Protein 4QRN (pdb70)

Sequence (1398 aa):
SMMTQDLKTGGEQQGYLRIATEEAFATREIIIDVYLRMIRRDGTADKGMVSLWGFYAQSPSERATTQILERLLDLGERRIADMDATGIDKKAILALTSPGVQPLHDDLDDEARTLATRANDTLADACQKYPDDRFIGMGTVAPQQDPEWSAREIHRGARELGFKGIQINSHTQGRYLDDEEFFDPIFRALVEVDQPLYIHPATSPDSMIDPMLEEAGLDGAIFGFGVETGMHLLRRLITIGIFDKYPSLQIMVGHMGEALPYWLYRLDYMHQAGVRSQRYEERRMMKKPLKKTIEGYLKSNVLVTNSGVAWEPAIKFCCQQVMGEDRVMYAMDDYPYQYVADEVRAMDAMDMSAQTKKKFFQTNAEKWFKLDLKTGGEQGYLRIATEEAFATREIIDVYLRMIRRDGTADKGMVSLWGFFYYAQSPSERATTQILERLLDLGERRIADMDATGIDKKAILALTSPGVQPLHDDLDDEARTLATRANDTLADACQKYPDRFIGMGTVAPQDPEWSAREIHRGARELGFKGIQINSHTQGRYLDEEFFDPIFRALVEVDQPLYIHPATSPDSMIDPMLEAGLDGAIFGFGVETGMHLLRLITIGIFDKYPSLQIMVGHMGEALPYWLYRLDYMHQAGVRSQRYERMMKPLKKTIEGYLKSNVLVVTNSGVAWEEPAIKFCCQQVMGEDRVMYAMDDYPYQYVADEVRAMDAMDMSAQQTKKKFFQTNAEKWFKLDLKTGGEQGYLRIATEEAFATREIIDVYLRMIRRDGTADKKGMVSLWGFFYYAQSPSERATTQILERLLDLGERRIADMDATGIDKAILALTSPGVQPLHDDLDEARTLATRANDTLADACQKYPDRFIGMGTVAPQDPEWSAREIHRGARELGFKGIQINSHTQGRYLDEEFFDPIFRALVEVDQPLYIHPATSPDSMIDPMLEAGLDGAIFGFGVETGMHLLRLITIGIFDKYPSLQIMVGHMGEALPYWLYRLDYMHQAGVRSQRYERMMKPLKKTIEGYLKSNVLVVTNSGVAWEEPAIKFCCQQVMGEDRVMYAMDDYPYQYVADEVRAMDAMDMSAQQTKKKFFQTNAEKWFKLTQDLKTGGEQGYLRIATEEAFATREIIIDVYLRMIRRDGTADKGMVSLWGFYAQSPSERATQILEERLLDLGERRIADMDATGIDKKAILALTSPGVQPLHDLDEARTLATRANDTLADACQKYPDRFIGMGTVAPQDPEEWSARREIHHRGARELGFKGIQINSHTQGRYLDDEEFFDPIFRALVEVDQPLYIHPATSPDSMIDPMLEEAGLDGAIFGFGVETGMHLLRRLITIGIFDKYPSLQIMVGHMGEALPYWLYRLDYMHQAGVRSQRYEERRMMKPLKKTIEGYLKSNVLVTNSGVAWEPAIKFCCQQVMGEDRVMYAMDDYPYQYVADEVRAMDAMDMSAQTKKKFFQTNAEKWFKL

Nearest PDB structures (foldseek):
  4qrn-assembly1_A  TM=1.002E+00  e=3.697E-69  Novosphingobium aromaticivorans DSM 12444
  4qs5-assembly2_D  TM=1.001E+00  e=8.744E-69  Novosphingobium aromaticivorans DSM 12444
  4ign-assembly2_B  TM=9.260E-01  e=2.461E-18  Homo sapiens
  4ofc-assembly1_A  TM=8.358E-01  e=3.473E-18  Homo sapiens
  7pwy-assembly2_C  TM=8.318E-01  e=2.461E-18  Homo sapiens

Organism: Novosphingobium aromaticivorans (strain ATCC 700278 / DSM 12444 / CCUG 56034 / CIP 105152 / NBRC 16084 / F199) (NCBI:txid279238)

Foldseek 3Di:
DDDLAQAADCPLPAAFEAEAAEAEAPVVLVVLVVCLVVVNDFPQSCVPSVCLVPPPDPLSPVQNVQRHDLDDVVVVLCRRQRHFAYEYAYDPPQLLAPPDVVVSLVVQVVVLVVLLVSCVVVVRHYAYAGEAHLVPLQVRLVVQVCCVPPRVHLYHEHAADRQQHACLDPSNVSNVVSCLVSLHAYEHFHGFHGNVPHPVCVVVVRRDPNHVRLVRRLVRVLLCVQLAVCVVPVSYAYEYEQLNSCCLVCQVVSQVVLVVCQVVVPDPSGHDYPDTPLVCLQRHYAYENAVNLDVVSQVSSCVSRNLLRYAYHHHPPSRSDSVSSVSLSPDPDDSVSSNSHRHDSCCVNSVD/DQAADCPLPAAFEAEAAEAEAPVVLVVLVVCLVVVNDFPQSCVPSVPLVDPPDPLSPVQNVQRHDLDDVVVVLCRVQHHFAYEYAYDPPQLLAPDDPVVSLVVQVVVLVVLLVSCVVVVRHYAYAGEAHLVQQQVRLVVQCCCLPPRRHLYHEHAADRQQHACLPPSNVSNVVSCLVSLHAYEHFHGFHGNVPHPVCVVVVRRDPNHVRLVRRLVRVLLCVQLAVCVVPVSYAYEYEQLNSCCLVCQVVSQVVLVVCQVVVPDPSGHDYPDTPLVCLQRHYAYENAVNLDQVSQVSSCVSRNLLRYAYHHHPPSHSDSVSSVSLSPHPDDSVSSNSHRHDSCCVNSVD/DQAADCPLPAAFEAEAAEAAAPVVLVVLVVCLVVVNDFPQSCVPSVCLVDPPDPLSPVQNVQRHDLDDVVVVLCRVQHHFAYEYAYDPPQLLAPPDVVVSLVVQVVVLVVLLVSCVVVVRHYAYAGEAHLVPLVSRLVVQVCCVPPRRHLYHEHAADRQQHACLDPSNVSNVVSCLVSVHAYEHFHGFHGPVPRPVCVVVVRRDPNHVRLVRRLVRVLLCVQLAVCVVPVSYAYEYEQLNSCCLVCQVVSQVVLVVCQVVVVDPSGHDYPDTPLVCLQRHYAYENAVNLDQVSQVSSCVSRNLLRYAYHHHPPSHSDSVSSVSLSPHPDDSVSSNSHRHDSCCVNSVD/DLDQAADCPLPAAFEAEAAEAEAPVVLVVLVVCLVVVNDFPQSCVPSVCLVPPPDPLSPVQNVQRHDLDDVVVVLCRSQRHFAYEYAYDPPQLLAPPDVVVSLVRQVVVLVVLLVSCVVVVRHYAYAGEAHLVQLVVRLVVQCCCLPPRRHLYHEHAADRQQHACLDPSNVSNVVSCVVSLHAYEHFHGFHGNVPHPVCVVVVRRDPNHVRLVRRLVRVLLCVQLAVCVVPVSYAYEYEQLNSCCLVCQVVSQVVLVVCQVVVPDVSGHDYPDTPLVCLQRHYAYENAVNLDVVSQVSSCVSRPLLRYAYHHHPPSGSDSVSSVSLSPDPDDSVSSNSHRHDSCCVNSVD

CATH classification: 3.20.20.140

B-factor: mean 14.66, std 9.1, range [5.7, 104.79]

Solvent-accessible surface area: 47864 Å² total; per-residue (Å²): 161,174,80,110,84,16,110,50,57,18,143,68,45,12,44,7,1,0,2,6,6,8,2,3,18,100,56,2,1,67,10,1,32,92,5,40,181,87,63,68,15,39,91,0,3,72,17,13,0,12,20,12,21,117,18,130,15,147,54,0,53,61,6,27,88,47,0,60,40,28,14,119,82,2,16,55,17,10,61,66,3,0,2,11,35,4,3,0,6,4,6,5,13,0,0,4,18,1,109,80,74,94,43,0,61,75,16,0,43,124,1,4,53,58,2,13,93,9,17,148,150,29,100,96,39,4,21,2,5,4,5,1,0,0,24,26,8,115,25,0,18,146,11,2,50,49,5,29,160,109,33,51,6,56,1,5,11,0,1,1,15,7,77,26,94,3,6,26,67,153,91,1,30,40,0,1,131,1,0,52,108,32,72,26,6,0,4,0,20,0,2,8,0,6,72,47,0,0,49,4,0,49,92,4,2,0,0,2,21,12,14,0,20,4,10,0,0,0,0,0,1,0,6,0,1,2,69,9,10,6,36,122,18,98,60,4,32,0,0,0,0,2,2,1,2,4,1,1,3,19,5,59,3,0,23,61,19,4,62,10,10,24,191,12,162,50,36,141,48,8,104,110,34,175,97,67,0,69,20,3,1,106,38,4,1,0,1,0,2,0,3,4,10,37,63,30,0,0,85,12,0,17,129,9,3,29,59,62,21,0,0,8,3,11,10,9,5,36,1,50,39,32,92,19,0,59,39,0,32,83,8,128,25,60,76,133,20,22,84,62,1,0,22,45,7,1,52,128,39,2,115,85,124,12,118,51,57,18,147,72,47,14,44,7,1,0,2,7,5,9,2,3,16,102,55,2,1,66,9,0,35,89,6,37,182,89,64,63,15,39,92,0,3,74,17,12,1,12,22,11,17,115,21,130,20,128,52,0,48,45,4,26,87,44,0,59,42,29,18,143,80,2,20,55,18,10,61,67,3,0,2,12,42,3,3,0,7,5,6,5,13,0,0,3,19,3,120,77,61,93,38,0,73,65,16,0,43,125,0,3,53,58,1,14,81,7,18,148,153,57,89,103,44,3,21,2,5,4,4,2,0,0,41,26,9,95,40,0,4,129,6,1,57,28,5,32,150,105,33,53,6,57,1,5,12,0,0,1,14,6,84,25,98,2,6,11,58,158,91,2,40,18,0,1,86,0,0,48,100,35,74,26,7,0,4,0,19,0,3,9,0,6,72,48,0,0,49,4,0,48,105,1,3,0,0,2,20,12,15,0,21,3,8,0,0,0,0,0,1,0,9,0,1,4,64,10,11,6,35,130,25,96,63,4,33,0,0,0,0,3,2,0,3,4,1,1,3,20,4,59,4,0,29,62,18,16,91,13,10,18,181,13,123,49,31,161,89,5,99,108,34,176,95,78,0,67,19,2,2,105,38,3,1,0,1,0,2,0,2,3,12,44,47,30,0,0,73,7,0,17,128,11,4,31,58,58,20,0,0,7,3,11,10,7,6,33,1,48,40,33,95,20,0,92,48,2,33,82,7,113,26,58,72,130,21,24,85,62,1,0,23,46,7,1,53,125,39,2,113,85,135,13,113,50,57,17,140,71,47,14,44,8,0,0,3,6,5,9,2,4,17,100,54,2,1,67,10,1,39,90,6,40,185,86,64,66,15,40,93,0,4,73,17,13,0,13,35,13,16,116,14,128,22,128,56,0,48,46,4,25,89,46,0,59,40,28,16,120,83,2,14,55,18,9,62,65,4,0,2,11,49,3,3,0,6,4,6,5,14,0,0,3,19,1,111,78,73,88,42,0,71,63,16,0,43,126,1,3,52,59,1,8,102,9,10,127,153,27,92,93,33,4,18,1,5,3,5,2,0,0,24,26,7,108,24,0,14,157,10,2,71,54,4,32,88,129,23,44,6,57,1,4,11,0,0,1,16,6,77,27,96,3,6,14,61,162,90,2,33,26,0,1,128,1,0,47,107,35,76,27,6,0,4,0,18,0,2,9,0,5,69,46,0,0,56,4,0,49,102,0,2,0,0,1,21,11,14,0,20,4,10,0,0,0,0,0,1,0,8,0,1,3,62,10,11,4,35,131,22,95,63,4,32,0,0,0,0,3,1,1,3,3,2,1,3,21,5,59,4,0,32,63,18,16,90,12,10,21,182,14,131,48,32,158,92,5,104,107,34,177,97,79,1,66,20,2,2,104,38,3,1,0,1,0,2,0,4,3,11,44,46,29,0,0,72,8,0,17,129,11,4,29,58,57,19,0,0,7,3,12,9,8,6,34,1,50,42,33,96,18,0,92,47,2,34,83,7,113,28,59,75,129,21,24,84,62,2,0,22,46,7,1,52,126,39,2,113,77,140,128,82,15,97,49,56,18,139,69,45,14,46,6,1,1,3,7,6,9,1,4,18,98,56,1,1,67,9,1,34,91,6,40,184,87,64,68,15,39,91,0,4,73,17,13,1,15,18,12,19,118,18,129,15,146,53,0,54,61,5,28,88,47,0,60,40,29,16,120,81,2,16,53,17,8,61,67,3,0,2,11,44,4,2,0,6,5,6,5,14,0,0,2,19,1,112,79,66,92,40,0,63,66,16,0,44,125,2,3,53,59,1,14,91,9,18,148,152,32,92,103,46,4,21,2,6,4,4,2,1,0,24,18,0,95,25,0,17,137,11,1,66,56,5,30,89,131,34,53,6,57,1,5,11,0,0,1,14,7,75,27,94,1,6,24,61,165,83,2,29,27,0,2,147,3,0,50,132,36,71,26,6,0,4,0,19,0,2,9,0,6,71,47,0,0,49,4,0,50,95,4,3,0,0,2,20,12,13,0,19,4,10,0,0,0,0,0,1,0,10,0,1,2,70,9,11,6,36,130,21,97,60,4,34,0,0,0,0,2,2,1,3,3,1,1,4,20,6,60,4,0,22,62,18,5,62,11,12,21,187,15,159,43,36,137,45,11,110,109,34,172,95,70,0,69,20,2,2,102,37,3,0,0,1,0,2,0,4,3,10,34,64,30,0,0,85,13,0,16,126,9,3,29,60,63,20,0,0,8,3,10,10,9,5,34,1,50,40,32,94,20,0,58,38,0,31,82,8,128,25,59,80,132,19,23,84,61,1,0,23,45,7,1,55,129,37,1,114,85

Radius of gyration: 45.96 Å; Cα contacts (8 Å, |Δi|>4): 2840; chains: 4; bounding box: 92×93×137 Å

Secondary structure (DSSP, 8-state):
-------SSSTTSS--EEEEEEE--HHHHHHHHHHHHHT-S-HHHHHHHHHHHH--SHHHHHHHHHHH--SHHHHHHHHHTT--EEEEEEPTTTTTT-S-HHHHHHHHHHHHHHHHHHHHHSTTTEEE-B---TTSHHHHHHHHHHHHHTS----EEE-S-BTTB-TTSGGGHHHHHHHHHHT-PEEE---PPPTTT-HHHHHHT-SSTTTHHHHHHHHHHHHHHHHTHHHH-TT--EEE-HHHHTHHHHHHHHHHHHHHHHHTT--TT----SS-HHHHHHHTEEEE-TT---HHHHHHHHHHH-GGGEE----TTTT--HHHHHHHHT-S--HHHHHIIIIIHHHHHTT-/---SS-TTSS--EEEEEEE--HHHHHHHHHHHHHT-S-HHHHHHHHHHTT--SHHHHHHHHHHH--SHHHHHHHHHTT--EEEEEEPTTTTTT-S-HHHHHHHHHHHHHHHHHHHHHSTTTEEE-B---TTSHHHHHHHHHHHHHTS----EEE-S-BTTB-TTSGGGHHHHHHHHHHT--EEE---PPPTTT-HHHHHTT-SSTTTHHHHHHHHHHHHHHHTTHHHH-TT--EEE-HHHHTHHHHHHHHHHHHHHHHHTT--TT----SS-HHHHHHHTEEEE-TT---HHHHHHHHHHH-GGGEE----TTTT--HHHHHHHHT-SS-HHHHHIIIIIHHHHHTT-/---SS-TTSS--EEEEEEE--HHHHHHHHHHHHHT-S-HHHHHHHHHHTT--SHHHHHHHHHHH--SHHHHHHHHHTT--EEEEEEPTTTTTT-S-HHHHHHHHHHHHHHHHHHHHHSTTTEEE-B---TTSHHHHHHHHHHHHHTS----EEE-S-BTTB-TTSGGGHHHHHHHHHHT--EEE---PPPTTT-HHHHHTT-SSTTTHHHHHHHHHHHHHHHHTHHHH-TT--EEE-HHHHTHHHHHHHHHHHHHHHHHTT--TT----SS-HHHHHHHTEEEE-TT---HHHHHHHHHHH-GGGEE----TTTT--HHHHHHHHT-S--HHHHHIIIIIHHHHHTT-/-----SSSTTSS--EEEEEEE--HHHHHHHHHHHHHT-S-HHHHHHHHHHHH---HHHHHHHHHHH--SHHHHHHHHHTT--EEEEEEPTTTTTT-S-HHHHHHHHHHHHHHHHHHHHHSTTTEEE-B---TTSHHHHHHHHHHHHHTS----EEE-S-BTTB-TTSGGGHHHHHHHHHHT--EEE---PPPTTT-HHHHHHT-SSTTTHHHHHHHHHHHHHHHTTHHHH-TT--EEE-HHHHTHHHHHHHHHHHHHHHHHTT--TT----SS-HHHHHHHHEEEE-TT---HHHHHHHHHHH-GGGEE----TTTT--HHHHHHHHT-S--HHHHHIIIIIHHHHHTT-

InterPro domains:
  IPR006680 Amidohydrolase-related [PF04909] (98-351)
  IPR032465 2-amino-3-carboxymuconate-6-semialdehyde decarboxylase [PTHR21240] (46-350)
  IPR032466 Metal-dependent hydrolase [SSF51556] (27-351)

Structure (mmCIF, N/CA/C/O backbone):
data_4QRN
#
_entry.id   4QRN
#
_cell.length_a   92.723
_cell.length_b   60.747
_cell.length_c   130.517
_cell.angle_alpha   90.00
_cell.angle_beta   103.33
_cell.angle_gamma   90.00
#
_symmetry.space_group_name_H-M   'P 1 21 1'
#
loop_
_entity.id
_entity.type
_entity.pdbx_description
1 polymer '5-Carboxyvanillate Decarboxylase'
2 non-polymer 'MANGANESE (II) ION'
3 non-polymer '4-hydroxy-3-methoxy-5-nitrobenzoic acid'
4 non-polymer GLYCEROL
5 non-polymer 'CHLORIDE ION'
6 non-polymer 'ACETATE ION'
7 water water
#
loop_
_atom_site.group_PDB
_atom_site.id
_atom_site.type_symbol
_atom_site.label_atom_id
_atom_site.label_alt_id
_atom_site.label_comp_id
_atom_site.label_asym_id
_atom_site.label_entity_id
_atom_site.label_seq_id
_atom_site.pdbx_PDB_ins_code
_atom_site.Cartn_x
_atom_site.Cartn_y
_atom_site.Cartn_z
_atom_site.occupancy
_atom_site.B_iso_or_equiv
_atom_site.auth_seq_id
_atom_site.auth_comp_id
_atom_site.auth_asym_id
_atom_site.auth_atom_id
_atom_site.pdbx_PDB_model_num
ATOM 1 N N . SER A 1 22 ? -0.484 14.052 123.892 0.72 21.53 0 SER A N 1
ATOM 2 C CA . SER A 1 22 ? -0.320 12.724 124.453 0.72 22.71 0 SER A CA 1
ATOM 3 C C . SER A 1 22 ? 0.867 12.036 123.805 0.72 23.10 0 SER A C 1
ATOM 4 O O . SER A 1 22 ? 0.906 11.873 122.579 0.72 22.20 0 SER A O 1
ATOM 12 N N . MET A 1 23 ? 1.842 11.659 124.627 1.00 24.01 1 MET A N 1
ATOM 13 C CA A MET A 1 23 ? 2.979 10.872 124.168 0.61 24.72 1 MET A CA 1
ATOM 14 C CA B MET A 1 23 ? 2.961 10.867 124.148 0.39 24.62 1 MET A CA 1
ATOM 15 C C . MET A 1 23 ? 2.465 9.577 123.553 1.00 24.40 1 MET A C 1
ATOM 16 O O . MET A 1 23 ? 1.385 9.074 123.926 1.00 24.96 1 MET A O 1
ATOM 41 N N . THR A 1 24 ? 3.248 9.032 122.634 1.00 22.79 2 THR A N 1
ATOM 42 C CA . THR A 1 24 ? 2.860 7.802 121.975 1.00 21.42 2 THR A CA 1
ATOM 43 C C . THR A 1 24 ? 3.967 6.767 122.023 1.00 18.81 2 THR A C 1
ATOM 44 O O . THR A 1 24 ? 5.167 7.105 122.145 1.00 18.12 2 THR A O 1
ATOM 55 N N . GLN A 1 25 ? 3.552 5.504 121.950 1.00 18.70 3 GLN A N 1
ATOM 56 C CA . GLN A 1 25 ? 4.479 4.401 121.798 1.00 18.48 3 GLN A CA 1
ATOM 57 C C . GLN A 1 25 ? 4.790 4.187 120.324 1.00 18.56 3 GLN A C 1
ATOM 58 O O . GLN A 1 25 ? 5.731 3.469 119.999 1.00 18.14 3 GLN A O 1
ATOM 72 N N . ASP A 1 26 ? 3.998 4.780 119.432 1.00 18.45 4 ASP A N 1
ATOM 73 C CA . ASP A 1 26 ? 4.230 4.594 118.001 1.00 18.60 4 ASP A CA 1
ATOM 74 C C . ASP A 1 26 ? 5.633 5.052 117.602 1.00 15.64 4 ASP A C 1
ATOM 75 O O . ASP A 1 26 ? 6.099 6.127 117.990 1.00 14.59 4 ASP A O 1
ATOM 84 N N . LEU A 1 27 ? 6.304 4.241 116.815 1.00 14.35 5 LEU A N 1
ATOM 85 C CA . LEU A 1 27 ? 7.556 4.647 116.194 1.00 12.28 5 LEU A CA 1
ATOM 86 C C . LEU A 1 27 ? 7.345 4.352 114.729 1.00 12.01 5 LEU A C 1
ATOM 87 O O . LEU A 1 27 ? 7.293 3.181 114.333 1.00 14.35 5 LEU A O 1
ATOM 103 N N . LYS A 1 28 ? 7.195 5.411 113.935 1.00 9.81 6 LYS A N 1
ATOM 104 C CA . LYS A 1 28 ? 6.719 5.245 112.570 1.00 9.55 6 LYS A CA 1
ATOM 105 C C . LYS A 1 28 ? 7.827 5.518 111.586 1.00 8.54 6 LYS A C 1
ATOM 106 O O . LYS A 1 28 ? 8.579 6.486 111.737 1.00 8.67 6 LYS A O 1
ATOM 125 N N . THR A 1 29 ? 7.915 4.697 110.558 1.00 9.02 7 THR A N 1
ATOM 126 C CA . THR A 1 29 ? 8.673 5.067 109.369 1.00 8.80 7 THR A CA 1
ATOM 127 C C . THR A 1 29 ? 7.987 6.200 108.620 1.00 9.52 7 THR A C 1
ATOM 128 O O . THR A 1 29 ? 6.811 6.481 108.842 1.00 11.26 7 THR A O 1
ATOM 139 N N . GLY A 1 30 ? 8.743 6.861 107.750 1.00 9.62 8 GLY A N 1
ATOM 140 C CA . GLY A 1 30 ? 8.177 7.832 106.832 1.00 10.74 8 GLY A CA 1
ATOM 141 C C . GLY A 1 30 ? 8.537 9.274 107.104 1.00 10.51 8 GLY A C 1
ATOM 142 O O . GLY A 1 30 ? 8.186 10.137 106.300 1.00 12.03 8 GLY A O 1
ATOM 146 N N . GLY A 1 31 ? 9.198 9.580 108.216 1.00 9.53 9 GLY A N 1
ATOM 147 C CA . GLY A 1 31 ? 9.730 10.914 108.414 1.00 10.25 9 GLY A CA 1
ATOM 148 C C . GLY A 1 31 ? 8.776 11.953 108.970 1.00 10.37 9 GLY A C 1
ATOM 149 O O . GLY A 1 31 ? 9.116 13.139 108.971 1.00 10.79 9 GLY A O 1
ATOM 153 N N . GLU A 1 32 ? 7.621 11.548 109.492 1.00 10.94 10 GLU A N 1
ATOM 154 C CA . GLU A 1 32 ? 6.657 12.541 109.979 1.00 12.83 10 GLU A CA 1
ATOM 155 C C . GLU A 1 32 ? 7.102 13.322 111.218 1.00 13.30 10 GLU A C 1
ATOM 156 O O . GLU A 1 32 ? 6.557 14.380 111.496 1.00 15.54 10 GLU A O 1
ATOM 168 N N . GLN A 1 33 ? 8.094 12.838 111.946 1.00 12.54 11 GLN A N 1
ATOM 169 C CA A GLN A 1 33 ? 8.626 13.625 113.062 0.52 12.67 11 GLN A CA 1
ATOM 170 C CA B GLN A 1 33 ? 8.696 13.591 113.057 0.48 11.68 11 GLN A CA 1
ATOM 171 C C . GLN A 1 33 ? 9.454 14.811 112.553 1.00 10.21 11 GLN A C 1
ATOM 172 O O . GLN A 1 33 ? 9.819 15.676 113.340 1.00 10.92 11 GLN A O 1
ATOM 197 N N . GLY A 1 34 ? 9.764 14.842 111.254 1.00 10.06 12 GLY A N 1
ATOM 198 C CA . GLY A 1 34 ? 10.585 15.904 110.685 1.00 10.31 12 GLY A CA 1
ATOM 199 C C . GLY A 1 34 ? 11.947 15.437 110.212 1.00 9.62 12 GLY A C 1
ATOM 200 O O . GLY A 1 34 ? 12.742 16.259 109.743 1.00 10.65 12 GLY A O 1
ATOM 204 N N . TYR A 1 35 ? 12.218 14.137 110.319 1.00 8.73 13 TYR A N 1
ATOM 205 C CA . TYR A 1 35 ? 13.474 13.555 109.899 1.00 8.25 13 TYR A CA 1
ATOM 206 C C . TYR A 1 35 ? 13.208 12.088 109.618 1.00 7.63 13 TYR A C 1
ATOM 207 O O . TYR A 1 35 ? 12.343 11.493 110.242 1.00 8.64 13 TYR A O 1
ATOM 225 N N . LEU A 1 36 ? 13.983 11.517 108.704 1.00 7.81 14 LEU A N 1
ATOM 226 C CA . LEU A 1 36 ? 14.102 10.069 108.622 1.00 8.06 14 LEU A CA 1
ATOM 227 C C . LEU A 1 36 ? 15.032 9.595 109.721 1.00 7.41 14 LEU A C 1
ATOM 228 O O . LEU A 1 36 ? 15.929 10.339 110.139 1.00 8.01 14 LEU A O 1
ATOM 244 N N . ARG A 1 37 ? 14.832 8.371 110.192 1.00 6.56 15 ARG A N 1
ATOM 245 C CA . ARG A 1 37 ? 15.770 7.754 111.121 1.00 6.70 15 ARG A CA 1
ATOM 246 C C . ARG A 1 37 ? 16.676 6.824 110.316 1.00 6.76 15 ARG A C 1
ATOM 247 O O . ARG A 1 37 ? 16.214 5.784 109.829 1.00 7.10 15 ARG A O 1
ATOM 268 N N . ILE A 1 38 ? 17.942 7.214 110.171 1.00 6.52 16 ILE A N 1
ATOM 269 C CA . ILE A 1 38 ? 18.938 6.430 109.445 1.00 7.10 16 ILE A CA 1
ATOM 270 C C . ILE A 1 38 ? 19.910 5.855 110.474 1.00 6.69 16 ILE A C 1
ATOM 271 O O . ILE A 1 38 ? 20.632 6.613 111.141 1.00 7.41 16 ILE A O 1
ATOM 287 N N . ALA A 1 39 ? 19.898 4.534 110.634 1.00 6.52 17 ALA A N 1
ATOM 288 C CA . ALA A 1 39 ? 20.730 3.864 111.620 1.00 6.79 17 ALA A CA 1
ATOM 289 C C . ALA A 1 39 ? 22.042 3.446 110.952 1.00 6.73 17 ALA A C 1
ATOM 290 O O . ALA A 1 39 ? 22.028 2.689 109.993 1.00 7.19 17 ALA A O 1
ATOM 297 N N . THR A 1 40 ? 23.166 3.951 111.467 1.00 7.19 18 THR A N 1
ATOM 298 C CA . THR A 1 40 ? 24.432 3.857 110.752 1.00 7.71 18 THR A CA 1
ATOM 299 C C . THR A 1 40 ? 25.439 2.807 111.249 1.00 7.74 18 THR A C 1
ATOM 300 O O . THR A 1 40 ? 26.573 2.822 110.762 1.00 9.46 18 THR A O 1
ATOM 311 N N . GLU A 1 41 ? 25.047 1.875 112.133 1.00 7.62 19 GLU A N 1
ATOM 312 C CA . GLU A 1 41 ? 25.976 0.824 112.549 1.00 7.67 19 GLU A CA 1
ATOM 313 C C . GLU A 1 41 ? 25.225 -0.485 112.818 1.00 8.00 19 GLU A C 1
ATOM 314 O O . GLU A 1 41 ? 25.138 -0.955 113.947 1.00 9.29 19 GLU A O 1
ATOM 326 N N . GLU A 1 42 ? 24.704 -1.092 111.762 1.00 7.05 20 GLU A N 1
ATOM 327 C CA . GLU A 1 42 ? 23.740 -2.194 111.880 1.00 7.06 20 GLU A CA 1
ATOM 328 C C . GLU A 1 42 ? 24.381 -3.456 111.321 1.00 6.94 20 GLU A C 1
ATOM 329 O O . GLU A 1 42 ? 25.057 -3.419 110.303 1.00 8.76 20 GLU A O 1
ATOM 341 N N . ALA A 1 43 ? 24.204 -4.573 112.023 1.00 6.91 21 ALA A N 1
ATOM 342 C CA . ALA A 1 43 ? 24.999 -5.764 111.764 1.00 6.62 21 ALA A CA 1
ATOM 343 C C . ALA A 1 43 ? 24.188 -6.909 111.148 1.00 7.23 21 ALA A C 1
ATOM 344 O O . ALA A 1 43 ? 22.991 -7.086 111.452 1.00 7.46 21 ALA A O 1
ATOM 351 N N . PHE A 1 44 ? 24.873 -7.730 110.344 1.00 6.80 22 PHE A N 1
ATOM 352 C CA . PHE A 1 44 ? 24.314 -9.007 109.894 1.00 7.36 22 PHE A CA 1
ATOM 353 C C . PHE A 1 44 ? 25.425 -10.045 109.903 1.00 7.47 22 PHE A C 1
ATOM 354 O O . PHE A 1 44 ? 26.611 -9.711 110.014 1.00 7.44 22 PHE A O 1
ATOM 371 N N . ALA A 1 45 ? 25.039 -11.323 109.812 1.00 7.85 23 ALA A N 1
ATOM 372 C CA . ALA A 1 45 ? 25.981 -12.436 109.763 1.00 7.76 23 ALA A CA 1
ATOM 373 C C . ALA A 1 45 ? 25.632 -13.330 108.595 1.00 8.28 23 ALA A C 1
ATOM 374 O O . ALA A 1 45 ? 24.499 -13.294 108.105 1.00 9.01 23 ALA A O 1
ATOM 381 N N . THR A 1 46 ? 26.593 -14.158 108.178 1.00 8.90 24 THR A N 1
ATOM 382 C CA . THR A 1 46 ? 26.273 -15.270 107.294 1.00 9.48 24 THR A CA 1
ATOM 383 C C . THR A 1 46 ? 26.543 -16.558 108.065 1.00 10.10 24 THR A C 1
ATOM 384 O O . THR A 1 46 ? 27.504 -16.683 108.826 1.00 9.73 24 THR A O 1
ATOM 395 N N . ARG A 1 47 ? 25.690 -17.539 107.826 1.00 10.91 25 ARG A N 1
ATOM 396 C CA . ARG A 1 47 ? 25.807 -18.809 108.525 1.00 11.62 25 ARG A CA 1
ATOM 397 C C . ARG A 1 47 ? 27.152 -19.466 108.251 1.00 10.73 25 ARG A C 1
ATOM 398 O O . ARG A 1 47 ? 27.759 -20.050 109.159 1.00 11.27 25 ARG A O 1
ATOM 419 N N . GLU A 1 48 ? 27.624 -19.384 107.009 1.00 11.06 26 GLU A N 1
ATOM 420 C CA . GLU A 1 48 ? 28.875 -20.063 106.698 1.00 11.77 26 GLU A CA 1
ATOM 421 C C . GLU A 1 48 ? 30.068 -19.428 107.413 1.00 10.60 26 GLU A C 1
ATOM 422 O O . GLU A 1 48 ? 30.996 -20.152 107.790 1.00 10.95 26 GLU A O 1
ATOM 434 N N . ILE A 1 49 ? 30.044 -18.113 107.663 1.00 9.39 27 ILE A N 1
ATOM 435 C CA . ILE A 1 49 ? 31.146 -17.502 108.397 1.00 9.34 27 ILE A CA 1
ATOM 436 C C . ILE A 1 49 ? 31.051 -17.862 109.884 1.00 9.30 27 ILE A C 1
ATOM 437 O O . ILE A 1 49 ? 32.057 -18.175 110.497 1.00 9.83 27 ILE A O 1
ATOM 453 N N . ILE A 1 50 ? 29.853 -17.839 110.469 1.00 9.27 28 ILE A N 1
ATOM 454 C CA A ILE A 1 50 ? 29.721 -18.288 111.858 0.65 9.95 28 ILE A CA 1
ATOM 455 C CA B ILE A 1 50 ? 29.712 -18.301 111.852 0.35 10.01 28 ILE A CA 1
ATOM 456 C C . ILE A 1 50 ? 30.200 -19.746 111.993 1.00 10.18 28 ILE A C 1
ATOM 457 O O . ILE A 1 50 ? 30.850 -20.096 112.975 1.00 10.67 28 ILE A O 1
ATOM 487 N N . ASP A 1 51 ? 29.896 -20.585 111.000 1.00 10.54 29 ASP A N 1
ATOM 488 C CA . ASP A 1 51 ? 30.374 -21.966 111.044 1.00 11.08 29 ASP A CA 1
ATOM 489 C C . ASP A 1 51 ? 31.904 -22.037 111.019 1.00 10.51 29 ASP A C 1
ATOM 490 O O . ASP A 1 51 ? 32.486 -22.914 111.654 1.00 11.26 29 ASP A O 1
ATOM 499 N N . VAL A 1 52 ? 32.571 -21.122 110.305 1.00 10.41 30 VAL A N 1
ATOM 500 C CA . VAL A 1 52 ? 34.036 -21.082 110.364 1.00 10.40 30 VAL A CA 1
ATOM 501 C C . VAL A 1 52 ? 34.501 -20.712 111.772 1.00 9.77 30 VAL A C 1
ATOM 502 O O . VAL A 1 52 ? 35.455 -21.325 112.283 1.00 10.30 30 VAL A O 1
ATOM 515 N N . TYR A 1 53 ? 33.841 -19.756 112.426 1.00 9.65 31 TYR A N 1
ATOM 516 C CA . TYR A 1 53 ? 34.232 -19.452 113.796 1.00 9.61 31 TYR A CA 1
ATOM 517 C C . TYR A 1 53 ? 34.112 -20.685 114.678 1.00 9.88 31 TYR A C 1
ATOM 518 O O . TYR A 1 53 ? 34.989 -20.974 115.495 1.00 10.07 31 TYR A O 1
ATOM 536 N N . LEU A 1 54 ? 33.016 -21.427 114.538 1.00 10.10 32 LEU A N 1
ATOM 537 C CA . LEU A 1 54 ? 32.845 -22.636 115.343 1.00 11.17 32 LEU A CA 1
ATOM 538 C C . LEU A 1 54 ? 33.940 -23.666 115.043 1.00 10.75 32 LEU A C 1
ATOM 539 O O . LEU A 1 54 ? 34.447 -24.326 115.949 1.00 11.37 32 LEU A O 1
ATOM 555 N N . ARG A 1 55 ? 34.307 -23.796 113.777 1.00 10.93 33 ARG A N 1
ATOM 556 C CA . ARG A 1 55 ? 35.388 -24.700 113.394 1.00 11.77 33 ARG A CA 1
ATOM 557 C C . ARG A 1 55 ? 36.700 -24.294 114.061 1.00 11.67 33 ARG A C 1
ATOM 558 O O . ARG A 1 55 ? 37.443 -25.154 114.556 1.00 12.05 33 ARG A O 1
ATOM 579 N N . MET A 1 56 ? 36.996 -22.994 114.070 1.00 10.96 34 MET A N 1
ATOM 580 C CA . MET A 1 56 ? 38.231 -22.491 114.663 1.00 11.19 34 MET A CA 1
ATOM 581 C C . MET A 1 56 ? 38.230 -22.674 116.170 1.00 11.30 34 MET A C 1
ATOM 582 O O . MET A 1 56 ? 39.274 -22.964 116.776 1.00 11.77 34 MET A O 1
ATOM 596 N N . ILE A 1 57 ? 37.065 -22.529 116.792 1.00 10.98 35 ILE A N 1
ATOM 597 C CA . ILE A 1 57 ? 36.964 -22.785 118.221 1.00 12.27 35 ILE A CA 1
ATOM 598 C C . ILE A 1 57 ? 37.226 -24.274 118.500 1.00 13.52 35 ILE A C 1
ATOM 599 O O . ILE A 1 57 ? 38.001 -24.628 119.402 1.00 14.25 35 ILE A O 1
ATOM 615 N N . ARG A 1 58 ? 36.614 -25.146 117.699 1.00 15.53 36 ARG A N 1
ATOM 616 C CA A ARG A 1 58 ? 36.763 -26.589 117.890 0.68 16.52 36 ARG A CA 1
ATOM 617 C CA B ARG A 1 58 ? 36.754 -26.586 117.868 0.32 19.98 36 ARG A CA 1
ATOM 618 C C . ARG A 1 58 ? 38.201 -27.038 117.674 1.00 17.39 36 ARG A C 1
ATOM 619 O O . ARG A 1 58 ? 38.690 -27.928 118.385 1.00 18.80 36 ARG A O 1
ATOM 659 N N . ASP A 1 59 ? 38.885 -26.445 116.695 1.00 16.05 37 ASP A N 1
ATOM 660 C CA . ASP A 1 59 ? 40.228 -26.926 116.360 1.00 16.74 37 ASP A CA 1
ATOM 661 C C . ASP A 1 59 ? 41.351 -26.163 117.063 1.00 16.80 37 ASP A C 1
ATOM 662 O O . ASP A 1 59 ? 42.518 -26.486 116.876 1.00 18.18 37 ASP A O 1
ATOM 671 N N . GLY A 1 60 ? 40.998 -25.208 117.914 1.00 16.02 38 GLY A N 1
ATOM 672 C CA . GLY A 1 60 ? 41.991 -24.501 118.704 1.00 15.99 38 GLY A CA 1
ATOM 673 C C . GLY A 1 60 ? 42.715 -23.367 118.003 1.00 15.35 38 GLY A C 1
ATOM 674 O O . GLY A 1 60 ? 43.639 -22.804 118.573 1.00 17.46 38 GLY A O 1
ATOM 678 N N . THR A 1 61 ? 42.296 -22.992 116.800 1.00 13.82 39 THR A N 1
ATOM 679 C CA . THR A 1 61 ? 42.961 -21.906 116.095 1.00 13.66 39 THR A CA 1
ATOM 680 C C . THR A 1 61 ? 42.276 -20.555 116.329 1.00 12.97 39 THR A C 1
ATOM 681 O O . THR A 1 61 ? 42.830 -19.513 115.974 1.00 14.40 39 THR A O 1
ATOM 692 N N . ALA A 1 62 ? 41.091 -20.561 116.932 1.00 11.26 40 ALA A N 1
ATOM 693 C CA . ALA A 1 62 ? 40.433 -19.315 117.362 1.00 10.42 40 ALA A CA 1
ATOM 694 C C . ALA A 1 62 ? 41.242 -18.628 118.443 1.00 10.52 40 ALA A C 1
ATOM 695 O O . ALA A 1 62 ? 41.760 -19.299 119.358 1.00 11.43 40 ALA A O 1
ATOM 702 N N . ASP A 1 63 ? 41.342 -17.299 118.364 1.00 10.03 41 ASP A N 1
ATOM 703 C CA . ASP A 1 63 ? 41.969 -16.549 119.432 1.00 9.55 41 ASP A CA 1
ATOM 704 C C . ASP A 1 63 ? 41.024 -16.455 120.620 1.00 8.87 41 ASP A C 1
ATOM 705 O O . ASP A 1 63 ? 39.872 -16.886 120.560 1.00 8.56 41 ASP A O 1
ATOM 714 N N . LYS A 1 64 ? 41.515 -15.939 121.742 1.00 8.62 42 LYS A N 1
ATOM 715 C CA . LYS A 1 64 ? 40.686 -15.916 122.940 1.00 8.85 42 LYS A CA 1
ATOM 716 C C . LYS A 1 64 ? 39.440 -15.062 122.757 1.00 8.11 42 LYS A C 1
ATOM 717 O O . LYS A 1 64 ? 38.371 -15.370 123.299 1.00 8.46 42 LYS A O 1
ATOM 736 N N . GLY A 1 65 ? 39.566 -13.977 122.005 1.00 8.12 43 GLY A N 1
ATOM 737 C CA . GLY A 1 65 ? 38.423 -13.122 121.765 1.00 8.40 43 GLY A CA 1
ATOM 738 C C . GLY A 1 65 ? 37.332 -13.838 120.983 1.00 7.86 43 GLY A C 1
ATOM 739 O O . GLY A 1 65 ? 36.148 -13.642 121.266 1.00 8.15 43 GLY A O 1
ATOM 743 N N . MET A 1 66 ? 37.702 -14.615 119.970 1.00 8.07 44 MET A N 1
ATOM 744 C CA . MET A 1 66 ? 36.706 -15.336 119.194 1.00 7.97 44 MET A CA 1
ATOM 745 C C . MET A 1 66 ? 36.032 -16.382 120.082 1.00 7.96 44 MET A C 1
ATOM 746 O O . MET A 1 66 ? 34.809 -16.568 120.005 1.00 8.25 44 MET A O 1
ATOM 760 N N . VAL A 1 67 ? 36.818 -17.110 120.882 1.00 7.96 45 VAL A N 1
ATOM 761 C CA . VAL A 1 67 ? 36.216 -18.063 121.800 1.00 8.56 45 VAL A CA 1
ATOM 762 C C . VAL A 1 67 ? 35.202 -17.355 122.692 1.00 8.57 45 VAL A C 1
ATOM 763 O O . VAL A 1 67 ? 34.095 -17.850 122.905 1.00 9.49 45 VAL A O 1
ATOM 776 N N . SER A 1 68 ? 35.592 -16.212 123.241 1.00 8.03 46 SER A N 1
ATOM 777 C CA . SER A 1 68 ? 34.702 -15.497 124.157 1.00 8.45 46 SER A CA 1
ATOM 778 C C . SER A 1 68 ? 33.452 -14.974 123.455 1.00 8.64 46 SER A C 1
ATOM 779 O O . SER A 1 68 ? 32.338 -15.199 123.906 1.00 10.07 46 SER A O 1
ATOM 787 N N . LEU A 1 69 ? 33.636 -14.262 122.355 1.00 7.88 47 LEU A N 1
ATOM 788 C CA . LEU A 1 69 ? 32.536 -13.562 121.705 1.00 7.86 47 LEU A CA 1
ATOM 789 C C . LEU A 1 69 ? 31.627 -14.521 120.936 1.00 7.95 47 LEU A C 1
ATOM 790 O O . LEU A 1 69 ? 30.401 -14.508 121.118 1.00 8.72 47 LEU A O 1
ATOM 806 N N . TRP A 1 70 ? 32.231 -15.341 120.074 1.00 8.49 48 TRP A N 1
ATOM 807 C CA . TRP A 1 70 ? 31.453 -16.204 119.198 1.00 8.65 48 TRP A CA 1
ATOM 808 C C . TRP A 1 70 ? 31.135 -17.549 119.844 1.00 8.86 48 TRP A C 1
ATOM 809 O O . TRP A 1 70 ? 30.125 -18.143 119.515 1.00 9.46 48 TRP A O 1
ATOM 830 N N . GLY A 1 71 ? 31.940 -18.009 120.801 1.00 9.64 49 GLY A N 1
ATOM 831 C CA . GLY A 1 71 ? 31.491 -19.116 121.634 1.00 11.30 49 GLY A CA 1
ATOM 832 C C . GLY A 1 71 ? 30.180 -18.730 122.317 1.00 11.86 49 GLY A C 1
ATOM 833 O O . GLY A 1 71 ? 29.231 -19.518 122.430 1.00 14.67 49 GLY A O 1
ATOM 837 N N . PHE A 1 72 ? 30.093 -17.481 122.761 1.00 10.89 50 PHE A N 1
ATOM 838 C CA . PHE A 1 72 ? 28.860 -16.987 123.389 1.00 11.62 50 PHE A CA 1
ATOM 839 C C . PHE A 1 72 ? 27.709 -16.875 122.386 1.00 10.84 50 PHE A C 1
ATOM 840 O O . PHE A 1 72 ? 26.677 -17.531 122.547 1.00 11.75 50 PHE A O 1
ATOM 857 N N . TYR A 1 73 ? 27.851 -16.074 121.337 1.00 9.94 51 TYR A N 1
ATOM 858 C CA . TYR A 1 73 ? 26.681 -15.860 120.489 1.00 10.56 51 TYR A CA 1
ATOM 859 C C . TYR A 1 73 ? 26.261 -17.104 119.736 1.00 10.62 51 TYR A C 1
ATOM 860 O O . TYR A 1 73 ? 25.064 -17.305 119.514 1.00 11.87 51 TYR A O 1
ATOM 878 N N . ALA A 1 74 ? 27.204 -17.940 119.337 1.00 11.09 52 ALA A N 1
ATOM 879 C CA . ALA A 1 74 ? 26.831 -19.088 118.532 1.00 12.53 52 ALA A CA 1
ATOM 880 C C . ALA A 1 74 ? 26.322 -20.262 119.365 1.00 14.33 52 ALA A C 1
ATOM 881 O O . ALA A 1 74 ? 25.662 -21.137 118.815 1.00 16.28 52 ALA A O 1
ATOM 888 N N . GLN A 1 75 ? 26.594 -20.284 120.674 1.00 14.34 53 GLN A N 1
ATOM 889 C CA . GLN A 1 75 ? 26.240 -21.444 121.513 1.00 16.84 53 GLN A CA 1
ATOM 890 C C . GLN A 1 75 ? 25.487 -21.140 122.818 1.00 13.70 53 GLN A C 1
ATOM 891 O O . GLN A 1 75 ? 24.951 -22.048 123.436 1.00 14.70 53 GLN A O 1
ATOM 905 N N . SER A 1 76 ? 25.449 -19.892 123.275 1.00 11.34 54 SER A N 1
ATOM 906 C CA . SER A 1 76 ? 24.755 -19.612 124.524 1.00 10.55 54 SER A CA 1
ATOM 907 C C . SER A 1 76 ? 23.269 -19.896 124.387 1.00 10.84 54 SER A C 1
ATOM 908 O O . SER A 1 76 ? 22.666 -19.512 123.387 1.00 11.50 54 SER A O 1
ATOM 916 N N . PRO A 1 77 ? 22.658 -20.493 125.425 1.00 11.06 55 PRO A N 1
ATOM 917 C CA . PRO A 1 77 ? 21.196 -20.681 125.433 1.00 11.99 55 PRO A CA 1
ATOM 918 C C . PRO A 1 77 ? 20.449 -19.451 125.942 1.00 11.69 55 PRO A C 1
ATOM 919 O O . PRO A 1 77 ? 19.225 -19.498 126.070 1.00 13.31 55 PRO A O 1
ATOM 930 N N . SER A 1 78 ? 21.170 -18.381 126.268 1.00 10.05 56 SER A N 1
ATOM 931 C CA . SER A 1 78 ? 20.516 -17.190 126.770 1.00 9.85 56 SER A CA 1
ATOM 932 C C . SER A 1 78 ? 19.523 -16.629 125.775 1.00 8.57 56 SER A C 1
ATOM 933 O O . SER A 1 78 ? 19.709 -16.675 124.545 1.00 8.90 56 SER A O 1
ATOM 941 N N . GLU A 1 79 ? 18.488 -16.028 126.317 1.00 9.00 57 GLU A N 1
ATOM 942 C CA . GLU A 1 79 ? 17.513 -15.353 125.486 1.00 9.45 57 GLU A CA 1
ATOM 943 C C . GLU A 1 79 ? 18.178 -14.292 124.602 1.00 8.58 57 GLU A C 1
ATOM 944 O O . GLU A 1 79 ? 17.880 -14.178 123.407 1.00 9.60 57 GLU A O 1
ATOM 956 N N . ARG A 1 80 ? 19.050 -13.481 125.198 1.00 7.75 58 ARG A N 1
ATOM 957 C CA . ARG A 1 80 ? 19.675 -12.423 124.437 1.00 8.45 58 ARG A CA 1
ATOM 958 C C . ARG A 1 80 ? 20.511 -12.982 123.277 1.00 7.99 58 ARG A C 1
ATOM 959 O O . ARG A 1 80 ? 20.396 -12.499 122.138 1.00 8.76 58 ARG A O 1
ATOM 980 N N . ALA A 1 81 ? 21.350 -13.985 123.533 1.00 7.72 59 ALA A N 1
ATOM 981 C CA . ALA A 1 81 ? 22.218 -14.486 122.461 1.00 7.76 59 ALA A CA 1
ATOM 982 C C . ALA A 1 81 ? 21.409 -15.145 121.361 1.00 7.95 59 ALA A C 1
ATOM 983 O O . ALA A 1 81 ? 21.688 -14.974 120.170 1.00 7.95 59 ALA A O 1
ATOM 990 N N . THR A 1 82 ? 20.434 -15.960 121.733 1.00 8.10 60 THR A N 1
ATOM 991 C CA A THR A 1 82 ? 19.719 -16.702 120.714 0.68 8.71 60 THR A CA 1
ATOM 992 C CA B THR A 1 82 ? 19.649 -16.704 120.766 0.32 9.02 60 THR A CA 1
ATOM 993 C C . THR A 1 82 ? 18.925 -15.770 119.813 1.00 8.54 60 THR A C 1
ATOM 994 O O . THR A 1 82 ? 18.857 -15.997 118.605 1.00 9.56 60 THR A O 1
ATOM 1014 N N . GLN A 1 83 ? 18.319 -14.731 120.373 1.00 9.10 61 GLN A N 1
ATOM 1015 C CA . GLN A 1 83 ? 17.597 -13.771 119.545 1.00 9.97 61 GLN A CA 1
ATOM 1016 C C . GLN A 1 83 ? 18.532 -12.961 118.655 1.00 8.57 61 GLN A C 1
ATOM 1017 O O . GLN A 1 83 ? 18.195 -12.656 117.509 1.00 9.46 61 GLN A O 1
ATOM 1031 N N . ILE A 1 84 ? 19.697 -12.588 119.172 1.00 8.27 62 ILE A N 1
ATOM 1032 C CA . ILE A 1 84 ? 20.676 -11.900 118.354 1.00 8.48 62 ILE A CA 1
ATOM 1033 C C . ILE A 1 84 ? 21.092 -12.745 117.162 1.00 7.92 62 ILE A C 1
ATOM 1034 O O . ILE A 1 84 ? 21.182 -12.238 116.029 1.00 8.37 62 ILE A O 1
ATOM 1050 N N . LEU A 1 85 ? 21.384 -14.024 117.383 1.00 8.37 63 LEU A N 1
ATOM 1051 C CA . LEU A 1 85 ? 21.874 -14.837 116.280 1.00 9.11 63 LEU A CA 1
ATOM 1052 C C . LEU A 1 85 ? 20.798 -14.937 115.199 1.00 9.06 63 LEU A C 1
ATOM 1053 O O . LEU A 1 85 ? 21.103 -14.832 114.004 1.00 9.61 63 LEU A O 1
ATOM 1069 N N . GLU A 1 86 ? 19.548 -15.148 115.604 1.00 8.96 64 GLU A N 1
ATOM 1070 C CA . GLU A 1 86 ? 18.469 -15.196 114.634 1.00 9.34 64 GLU A CA 1
ATOM 1071 C C . GLU A 1 86 ? 18.363 -13.907 113.822 1.00 8.77 64 GLU A C 1
ATOM 1072 O O . GLU A 1 86 ? 18.233 -13.909 112.591 1.00 9.71 64 GLU A O 1
ATOM 1084 N N . ARG A 1 87 ? 18.402 -12.780 114.512 1.00 7.68 65 ARG A N 1
ATOM 1085 C CA . ARG A 1 87 ? 18.272 -11.497 113.825 1.00 8.16 65 ARG A CA 1
ATOM 1086 C C . ARG A 1 87 ? 19.476 -11.223 112.922 1.00 7.71 65 ARG A C 1
ATOM 1087 O O . ARG A 1 87 ? 19.293 -10.689 111.815 1.00 7.71 65 ARG A O 1
ATOM 1108 N N . LEU A 1 88 ? 20.682 -11.539 113.378 1.00 7.43 66 LEU A N 1
ATOM 1109 C CA . LEU A 1 88 ? 21.858 -11.311 112.535 1.00 7.54 66 LEU A CA 1
ATOM 1110 C C . LEU A 1 88 ? 21.725 -11.977 111.188 1.00 7.80 66 LEU A C 1
ATOM 1111 O O . LEU A 1 88 ? 22.140 -11.432 110.161 1.00 8.12 66 LEU A O 1
ATOM 1127 N N . LEU A 1 89 ? 21.168 -13.192 111.191 1.00 8.17 67 LEU A N 1
ATOM 1128 C CA . LEU A 1 89 ? 21.168 -14.017 109.983 1.00 9.22 67 LEU A CA 1
ATOM 1129 C C . LEU A 1 89 ? 20.108 -13.595 108.969 1.00 10.02 67 LEU A C 1
ATOM 1130 O O . LEU A 1 89 ? 20.163 -14.021 107.808 1.00 12.30 67 LEU A O 1
ATOM 1146 N N . ASP A 1 90 ? 19.154 -12.762 109.381 1.00 10.00 68 ASP A N 1
ATOM 1147 C CA . ASP A 1 90 ? 18.073 -12.359 1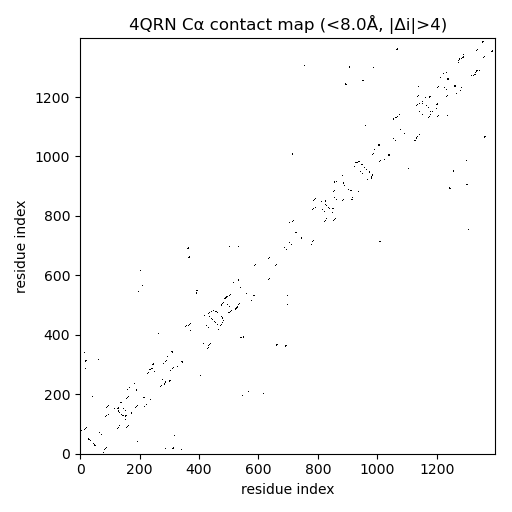08.478 1.00 10.45 68 ASP A CA 1
ATOM 1148 C C . ASP A 1 90 ? 18.446 -11.065 107.759 1.00 10.14 68 ASP A C 1
ATOM 1149 O O . ASP A 1 90 ? 18.855 -10.097 108.397 1.00 10.79 68 ASP A O 1
ATOM 1158 N N . LEU A 1 91 ? 18.301 -11.086 106.436 1.00 10.64 69 LEU A N 1
ATOM 1159 C CA . LEU A 1 91 ? 18.473 -9.906 105.580 1.00 11.57 69 LEU A CA 1
ATOM 1160 C C . LEU A 1 91 ? 17.219 -9.663 104.755 1.00 11.80 69 LEU A C 1
ATOM 1161 O O . LEU A 1 91 ? 17.282 -9.297 103.593 1.00 12.75 69 LEU A O 1
ATOM 1177 N N . GLY A 1 92 ? 16.068 -9.867 105.374 1.00 12.71 70 GLY A N 1
ATOM 1178 C CA . GLY A 1 92 ? 14.812 -9.841 104.657 1.00 13.53 70 GLY A CA 1
ATOM 1179 C C . GLY A 1 92 ? 13.661 -9.329 105.489 1.00 12.92 70 GLY A C 1
ATOM 1180 O O . GLY A 1 92 ? 13.796 -8.357 106.225 1.00 12.56 70 GLY A O 1
ATOM 1184 N N . GLU A 1 93 ? 12.521 -9.994 105.364 1.00 14.54 71 GLU A N 1
ATOM 1185 C CA . GLU A 1 93 ? 11.284 -9.460 105.903 1.00 16.80 71 GLU A CA 1
ATOM 1186 C C . GLU A 1 93 ? 11.276 -9.334 107.415 1.00 14.30 71 GLU A C 1
ATOM 1187 O O . GLU A 1 93 ? 10.628 -8.424 107.921 1.00 13.38 71 GLU A O 1
ATOM 1199 N N . ARG A 1 94 ? 11.966 -10.215 108.141 1.00 13.77 72 ARG A N 1
ATOM 1200 C CA . ARG A 1 94 ? 12.011 -10.084 109.606 1.00 12.73 72 ARG A CA 1
ATOM 1201 C C . ARG A 1 94 ? 12.795 -8.841 109.995 1.00 10.80 72 ARG A C 1
ATOM 1202 O O . ARG A 1 94 ? 12.354 -8.081 110.863 1.00 10.43 72 ARG A O 1
ATOM 1223 N N . ARG A 1 95 ? 13.952 -8.623 109.365 1.00 9.97 73 ARG A N 1
ATOM 1224 C CA . ARG A 1 95 ? 14.733 -7.428 109.660 1.00 8.89 73 ARG A CA 1
ATOM 1225 C C . ARG A 1 95 ? 13.915 -6.176 109.324 1.00 8.65 73 ARG A C 1
ATOM 1226 O O . ARG A 1 95 ? 13.896 -5.217 110.091 1.00 8.38 73 ARG A O 1
ATOM 1247 N N . ILE A 1 96 ? 13.258 -6.176 108.173 1.00 8.68 74 ILE A N 1
ATOM 1248 C CA . ILE A 1 96 ? 12.440 -5.035 107.782 1.00 9.05 74 ILE A CA 1
ATOM 1249 C C . ILE A 1 96 ? 11.334 -4.787 108.807 1.00 8.44 74 ILE A C 1
ATOM 1250 O O . ILE A 1 96 ? 11.079 -3.645 109.165 1.00 8.43 74 ILE A O 1
ATOM 1266 N N . ALA A 1 97 ? 10.668 -5.846 109.260 1.00 8.31 75 ALA A N 1
ATOM 1267 C CA . ALA A 1 97 ? 9.618 -5.684 110.268 1.00 8.78 75 ALA A CA 1
ATOM 1268 C C . ALA A 1 97 ? 10.202 -5.101 111.569 1.00 7.96 75 ALA A C 1
ATOM 1269 O O . ALA A 1 97 ? 9.554 -4.277 112.221 1.00 8.01 75 ALA A O 1
ATOM 1276 N N . ASP A 1 98 ? 11.392 -5.551 111.951 1.00 8.13 76 ASP A N 1
ATOM 1277 C CA . ASP A 1 98 ? 12.006 -5.024 113.158 1.00 8.00 76 ASP A CA 1
ATOM 1278 C C . ASP A 1 98 ? 12.327 -3.531 113.003 1.00 7.76 76 ASP A C 1
ATOM 1279 O O . ASP A 1 98 ? 12.194 -2.758 113.963 1.00 8.28 76 ASP A O 1
ATOM 1288 N N . MET A 1 99 ? 12.789 -3.134 111.826 1.00 7.66 77 MET A N 1
ATOM 1289 C CA . MET A 1 99 ? 13.009 -1.728 111.544 1.00 7.78 77 MET A CA 1
ATOM 1290 C C . MET A 1 99 ? 11.694 -0.961 111.579 1.00 7.56 77 MET A C 1
ATOM 1291 O O . MET A 1 99 ? 11.595 0.108 112.200 1.00 8.08 77 MET A O 1
ATOM 1305 N N . ASP A 1 100 ? 10.666 -1.494 110.913 1.00 7.69 78 ASP A N 1
ATOM 1306 C CA . ASP A 1 100 ? 9.379 -0.829 110.874 1.00 8.07 78 ASP A CA 1
ATOM 1307 C C . ASP A 1 100 ? 8.860 -0.612 112.305 1.00 8.51 78 ASP A C 1
ATOM 1308 O O . ASP A 1 100 ? 8.275 0.430 112.620 1.00 8.74 78 ASP A O 1
ATOM 1317 N N . ALA A 1 101 ? 9.040 -1.599 113.175 1.00 8.59 79 ALA A N 1
ATOM 1318 C CA . ALA A 1 101 ? 8.524 -1.529 114.542 1.00 9.17 79 ALA A CA 1
ATOM 1319 C C . ALA A 1 101 ? 9.230 -0.491 115.402 1.00 9.29 79 ALA A C 1
ATOM 1320 O O . ALA A 1 101 ? 8.732 -0.141 116.474 1.00 10.63 79 ALA A O 1
ATOM 1327 N N . THR A 1 102 ? 10.405 -0.037 114.968 1.00 8.11 80 THR A N 1
ATOM 1328 C CA . THR A 1 102 ? 11.127 0.990 115.712 1.00 8.20 80 THR A CA 1
ATOM 1329 C C . THR A 1 102 ? 11.322 2.275 114.902 1.00 7.94 80 THR A C 1
ATOM 1330 O O . THR A 1 102 ? 12.117 3.137 115.259 1.00 8.32 80 THR A O 1
ATOM 1341 N N . GLY A 1 103 ? 10.565 2.408 113.815 1.00 7.97 81 GLY A N 1
ATOM 1342 C CA . GLY A 1 103 ? 10.614 3.631 113.043 1.00 8.52 81 GLY A CA 1
ATOM 1343 C C . GLY A 1 103 ? 11.924 3.891 112.314 1.00 7.55 81 GLY A C 1
ATOM 1344 O O . GLY A 1 103 ? 12.219 5.046 112.000 1.00 7.90 81 GLY A O 1
ATOM 1348 N N . ILE A 1 104 ? 12.702 2.838 112.060 1.00 7.31 82 ILE A N 1
ATOM 1349 C CA . ILE A 1 104 ? 13.974 2.993 111.385 1.00 7.30 82 ILE A CA 1
ATOM 1350 C C . ILE A 1 104 ? 13.761 2.943 109.875 1.00 7.44 82 ILE A C 1
ATOM 1351 O O . ILE A 1 104 ? 13.344 1.927 109.314 1.00 8.11 82 ILE A O 1
ATOM 1367 N N . ASP A 1 105 ? 14.012 4.071 109.217 1.00 7.38 83 ASP A N 1
ATOM 1368 C CA . ASP A 1 105 ? 13.793 4.188 107.772 1.00 7.54 83 ASP A CA 1
ATOM 1369 C C . ASP A 1 105 ? 14.864 3.493 106.953 1.00 7.52 83 ASP A C 1
ATOM 1370 O O . ASP A 1 105 ? 14.546 2.851 105.951 1.00 8.51 83 ASP A O 1
ATOM 1379 N N . LYS A 1 106 ? 16.129 3.647 107.337 1.00 7.30 84 LYS A N 1
ATOM 1380 C CA A LYS A 1 106 ? 17.228 3.059 106.593 0.38 7.74 84 LYS A CA 1
ATOM 1381 C CA B LYS A 1 106 ? 17.224 3.039 106.596 0.62 7.64 84 LYS A CA 1
ATOM 1382 C C . LYS A 1 106 ? 18.244 2.524 107.575 1.00 7.74 84 LYS A C 1
ATOM 1383 O O . LYS A 1 106 ? 18.435 3.109 108.653 1.00 7.75 84 LYS A O 1
ATOM 1419 N N . ALA A 1 107 ? 18.902 1.435 107.181 1.00 7.44 85 ALA A N 1
ATOM 1420 C CA . ALA A 1 107 ? 19.966 0.822 107.963 1.00 7.69 85 ALA A CA 1
ATOM 1421 C C . ALA A 1 107 ? 21.200 0.692 107.089 1.00 7.49 85 ALA A C 1
ATOM 1422 O O . ALA A 1 107 ? 21.106 0.197 105.955 1.00 8.70 85 ALA A O 1
ATOM 1429 N N . ILE A 1 108 ? 22.344 1.089 107.629 1.00 7.25 86 ILE A N 1
ATOM 1430 C CA . ILE A 1 108 ? 23.632 0.886 106.983 1.00 7.32 86 ILE A CA 1
ATOM 1431 C C . ILE A 1 108 ? 24.235 -0.367 107.583 1.00 7.28 86 ILE A C 1
ATOM 1432 O O . ILE A 1 108 ? 24.515 -0.429 108.782 1.00 7.78 86 ILE A O 1
ATOM 1448 N N . LEU A 1 109 ? 24.365 -1.383 106.729 1.00 7.39 87 LEU A N 1
ATOM 1449 C CA . LEU A 1 109 ? 24.624 -2.759 107.142 1.00 7.53 87 LEU A CA 1
ATOM 1450 C C . LEU A 1 109 ? 26.060 -3.165 106.881 1.00 6.74 87 LEU A C 1
ATOM 1451 O O . LEU A 1 109 ? 26.630 -2.860 105.823 1.00 7.75 87 LEU A O 1
ATOM 1467 N N . ALA A 1 110 ? 26.618 -3.907 107.828 1.00 6.80 88 ALA A N 1
ATOM 1468 C CA . ALA A 1 110 ? 27.971 -4.466 107.674 1.00 6.80 88 ALA A CA 1
ATOM 1469 C C . ALA A 1 110 ? 28.067 -5.826 108.340 1.00 6.75 88 ALA A C 1
ATOM 1470 O O . ALA A 1 110 ? 27.472 -6.085 109.392 1.00 7.28 88 ALA A O 1
ATOM 1477 N N . LEU A 1 111 ? 28.891 -6.674 107.758 1.00 7.34 89 LEU A N 1
ATOM 1478 C CA . LEU A 1 111 ? 29.145 -8.003 108.293 1.00 7.20 89 LEU A CA 1
ATOM 1479 C C . LEU A 1 111 ? 29.702 -7.879 109.707 1.00 6.89 89 LEU A C 1
ATOM 1480 O O . LEU A 1 111 ? 30.643 -7.128 109.967 1.00 7.33 89 LEU A O 1
ATOM 1496 N N . THR A 1 112 ? 29.139 -8.650 110.627 1.00 6.61 90 THR A N 1
ATOM 1497 C CA . THR A 1 112 ? 29.431 -8.471 112.027 1.00 7.65 90 THR A CA 1
ATOM 1498 C C . THR A 1 112 ? 30.861 -8.856 112.380 1.00 6.98 90 THR A C 1
ATOM 1499 O O . THR A 1 112 ? 31.476 -9.769 111.800 1.00 6.78 90 THR A O 1
ATOM 1510 N N . SER A 1 113 ? 31.393 -8.141 113.365 1.00 6.98 91 SER A N 1
ATOM 1511 C CA . SER A 1 113 ? 32.764 -8.340 113.802 1.00 7.21 91 SER A CA 1
ATOM 1512 C C . SER A 1 113 ? 32.980 -9.764 114.312 1.00 6.98 91 SER A C 1
ATOM 1513 O O . SER A 1 113 ? 32.149 -10.289 115.047 1.00 7.34 91 SER A O 1
ATOM 1521 N N . PRO A 1 114 ? 34.130 -10.386 113.989 1.00 7.16 92 PRO A N 1
ATOM 1522 C CA . PRO A 1 114 ? 35.325 -9.824 113.346 1.00 7.64 92 PRO A CA 1
ATOM 1523 C C . PRO A 1 114 ? 35.395 -10.041 111.836 1.00 7.42 92 PRO A C 1
ATOM 1524 O O . PRO A 1 114 ? 36.474 -9.915 111.243 1.00 7.77 92 PRO A O 1
ATOM 1535 N N . GLY A 1 115 ? 34.272 -10.370 111.203 1.00 7.23 93 GLY A N 1
ATOM 1536 C CA . GLY A 1 115 ? 34.298 -10.608 109.770 1.00 7.88 93 GLY A CA 1
ATOM 1537 C C . GLY A 1 115 ? 35.212 -11.772 109.425 1.00 7.51 93 GLY A C 1
ATOM 1538 O O . GLY A 1 115 ? 35.275 -12.773 110.156 1.00 8.30 93 GLY A O 1
ATOM 1542 N N . VAL A 1 116 ? 35.943 -11.657 108.318 1.00 7.73 94 VAL A N 1
ATOM 1543 C CA . VAL A 1 116 ? 36.886 -12.714 107.936 1.00 8.46 94 VAL A CA 1
ATOM 1544 C C . VAL A 1 116 ? 38.309 -12.407 108.370 1.00 8.37 94 VAL A C 1
ATOM 1545 O O . VAL A 1 116 ? 39.241 -13.140 108.036 1.00 8.72 94 VAL A O 1
ATOM 1558 N N . GLN A 1 117 ? 38.481 -11.329 109.126 1.00 7.98 95 GLN A N 1
ATOM 1559 C CA . GLN A 1 117 ? 39.807 -10.895 109.531 1.00 8.31 95 GLN A CA 1
ATOM 1560 C C . GLN A 1 117 ? 40.630 -11.939 110.301 1.00 8.10 95 GLN A C 1
ATOM 1561 O O . GLN A 1 117 ? 41.837 -12.011 110.111 1.00 8.79 95 GLN A O 1
ATOM 1575 N N . PRO A 1 118 ? 39.988 -12.781 111.142 1.00 8.59 96 PRO A N 1
ATOM 1576 C CA . PRO A 1 118 ? 40.808 -13.744 111.900 1.00 8.98 96 PRO A CA 1
ATOM 1577 C C . PRO A 1 118 ? 41.261 -14.969 111.097 1.00 9.31 96 PRO A C 1
ATOM 1578 O O . PRO A 1 118 ? 42.034 -15.773 111.632 1.00 10.12 96 PRO A O 1
ATOM 1589 N N . LEU A 1 119 ? 40.739 -15.145 109.885 1.00 9.78 97 LEU A N 1
ATOM 1590 C CA . LEU A 1 119 ? 40.935 -16.404 109.160 1.00 10.95 97 LEU A CA 1
ATOM 1591 C C . LEU A 1 119 ? 42.362 -16.536 108.664 1.00 12.09 97 LEU A C 1
ATOM 1592 O O . LEU A 1 119 ? 42.934 -15.610 108.059 1.00 12.68 97 LEU A O 1
ATOM 1608 N N . HIS A 1 120 ? 42.942 -17.702 108.919 1.00 13.45 98 HIS A N 1
ATOM 1609 C CA . HIS A 1 120 ? 44.321 -17.965 108.549 1.00 15.66 98 HIS A CA 1
ATOM 1610 C C . HIS A 1 120 ? 44.529 -18.324 107.075 1.00 17.59 98 HIS A C 1
ATOM 1611 O O . HIS A 1 120 ? 45.602 -18.077 106.514 1.00 19.46 98 HIS A O 1
ATOM 1625 N N A ASP A 1 121 ? 43.516 -18.915 106.450 0.64 16.49 99 ASP A N 1
ATOM 1626 N N B ASP A 1 121 ? 43.512 -18.917 106.456 0.36 18.82 99 ASP A N 1
ATOM 1627 C CA A ASP A 1 121 ? 43.609 -19.303 105.043 0.64 18.21 99 ASP A CA 1
ATOM 1628 C CA B ASP A 1 121 ? 43.571 -19.295 105.045 0.36 21.16 99 ASP A CA 1
ATOM 1629 C C A ASP A 1 121 ? 43.143 -18.134 104.177 0.64 16.42 99 ASP A C 1
ATOM 1630 C C B ASP A 1 121 ? 43.140 -18.097 104.202 0.36 18.57 99 ASP A C 1
ATOM 1631 O O A ASP A 1 121 ? 41.959 -17.782 104.178 0.64 15.67 99 ASP A O 1
ATOM 1632 O O B ASP A 1 121 ? 41.975 -17.690 104.243 0.36 18.23 99 ASP A O 1
ATOM 1649 N N . LEU A 1 122 ? 44.069 -17.518 103.445 1.00 16.58 100 LEU A N 1
ATOM 1650 C CA . LEU A 1 122 ? 43.766 -16.299 102.690 1.00 16.83 100 LEU A CA 1
ATOM 1651 C C . LEU A 1 122 ? 42.740 -16.551 101.603 1.00 15.58 100 LEU A C 1
ATOM 1652 O O . LEU A 1 122 ? 41.893 -15.704 101.358 1.00 14.56 100 LEU A O 1
ATOM 1668 N N . ASP A 1 123 ? 42.811 -17.697 100.942 1.00 16.24 101 ASP A N 1
ATOM 1669 C CA A ASP A 1 123 ? 41.818 -18.032 99.926 0.52 17.51 101 ASP A CA 1
ATOM 1670 C CA B ASP A 1 123 ? 41.817 -18.000 99.923 0.48 16.70 101 ASP A CA 1
ATOM 1671 C C . ASP A 1 123 ? 40.429 -18.092 100.540 1.00 15.10 101 ASP A C 1
ATOM 1672 O O . ASP A 1 123 ? 39.455 -17.590 99.968 1.00 14.84 101 ASP A O 1
ATOM 1688 N N . GLU A 1 124 ? 40.336 -18.736 101.699 1.00 14.02 102 GLU A N 1
ATOM 1689 C CA . GLU A 1 124 ? 39.053 -18.858 102.378 1.00 13.44 102 GLU A CA 1
ATOM 1690 C C . GLU A 1 124 ? 38.544 -17.477 102.776 1.00 12.15 102 GLU A C 1
ATOM 1691 O O . GLU A 1 124 ? 37.358 -17.175 102.596 1.00 12.44 102 GLU A O 1
ATOM 1703 N N . ALA A 1 125 ? 39.430 -16.630 103.305 1.00 11.72 103 ALA A N 1
ATOM 1704 C CA . ALA A 1 125 ? 39.014 -15.293 103.709 1.00 11.36 103 ALA A CA 1
ATOM 1705 C C . ALA A 1 125 ? 38.488 -14.491 102.519 1.00 10.73 103 ALA A C 1
ATOM 1706 O O . ALA A 1 125 ? 37.411 -13.878 102.603 1.00 10.78 103 ALA A O 1
ATOM 1713 N N . ARG A 1 126 ? 39.229 -14.487 101.412 1.00 11.44 104 ARG A N 1
ATOM 1714 C CA . ARG A 1 126 ? 38.784 -13.764 100.231 1.00 11.00 104 ARG A CA 1
ATOM 1715 C C . ARG A 1 126 ? 37.468 -14.328 99.701 1.00 10.76 104 ARG A C 1
ATOM 1716 O O . ARG A 1 126 ? 36.567 -13.574 99.306 1.00 10.97 104 ARG A O 1
ATOM 1737 N N . THR A 1 127 ? 37.342 -15.649 99.674 1.00 11.51 105 THR A N 1
ATOM 1738 C CA . THR A 1 127 ? 36.151 -16.267 99.135 1.00 11.89 105 THR A CA 1
ATOM 1739 C C . THR A 1 127 ? 34.921 -15.947 99.972 1.00 10.54 105 THR A C 1
ATOM 1740 O O . THR A 1 127 ? 33.865 -15.595 99.449 1.00 11.43 105 THR A O 1
ATOM 1751 N N . LEU A 1 128 ? 35.056 -16.057 101.291 1.00 10.29 106 LEU A N 1
ATOM 1752 C CA . LEU A 1 128 ? 33.911 -15.815 102.154 1.00 10.54 106 LEU A CA 1
ATOM 1753 C C . LEU A 1 128 ? 33.552 -14.336 102.208 1.00 9.95 106 LEU A C 1
ATOM 1754 O O . LEU A 1 128 ? 32.385 -14.003 102.323 1.00 10.15 106 LEU A O 1
ATOM 1770 N N . ALA A 1 129 ? 34.543 -13.457 102.149 1.00 9.08 107 ALA A N 1
ATOM 1771 C CA . ALA A 1 129 ? 34.237 -12.019 102.102 1.00 9.40 107 ALA A CA 1
ATOM 1772 C C . ALA A 1 129 ? 33.514 -11.687 100.797 1.00 8.83 107 ALA A C 1
ATOM 1773 O O . ALA A 1 129 ? 32.571 -10.898 100.796 1.00 8.84 107 ALA A O 1
ATOM 1780 N N . THR A 1 130 ? 33.975 -12.256 99.682 1.00 9.44 108 THR A N 1
ATOM 1781 C CA . THR A 1 130 ? 33.314 -12.028 98.395 1.00 9.55 108 THR A CA 1
ATOM 1782 C C . THR A 1 130 ? 31.852 -12.450 98.474 1.00 9.60 108 THR A C 1
ATOM 1783 O O . THR A 1 130 ? 30.966 -11.716 98.047 1.00 9.78 108 THR A O 1
ATOM 1794 N N . ARG A 1 131 ? 31.609 -13.633 99.045 1.00 9.96 109 ARG A N 1
ATOM 1795 C CA . ARG A 1 131 ? 30.255 -14.141 99.176 1.00 10.25 109 ARG A CA 1
ATOM 1796 C C . ARG A 1 131 ? 29.404 -13.266 100.100 1.00 9.80 109 ARG A C 1
ATOM 1797 O O . ARG A 1 131 ? 28.240 -12.990 99.792 1.00 9.95 109 ARG A O 1
ATOM 1818 N N . ALA A 1 132 ? 29.975 -12.807 101.210 1.00 8.90 110 ALA A N 1
ATOM 1819 C CA . ALA A 1 132 ? 29.222 -11.957 102.125 1.00 8.94 110 ALA A CA 1
ATOM 1820 C C . ALA A 1 132 ? 28.891 -10.628 101.449 1.00 8.48 110 ALA A C 1
ATOM 1821 O O . ALA A 1 132 ? 27.803 -10.092 101.639 1.00 9.14 110 ALA A O 1
ATOM 1828 N N . ASN A 1 133 ? 29.838 -10.079 100.686 1.00 8.42 111 ASN A N 1
ATOM 1829 C CA . ASN A 1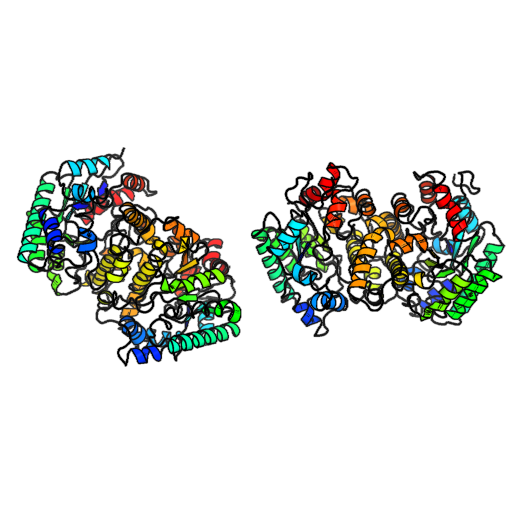 133 ? 29.592 -8.835 99.985 1.00 8.75 111 ASN A CA 1
ATOM 1830 C C . ASN A 1 133 ? 28.506 -9.017 98.927 1.00 8.61 111 ASN A C 1
ATOM 1831 O O . ASN A 1 133 ? 27.616 -8.172 98.779 1.00 8.55 111 ASN A O 1
ATOM 1842 N N . ASP A 1 134 ? 28.552 -10.116 98.169 1.00 9.05 112 ASP A N 1
ATOM 1843 C CA . ASP A 1 134 ? 27.524 -10.350 97.182 1.00 9.86 112 ASP A CA 1
ATOM 1844 C C . ASP A 1 134 ? 26.149 -10.564 97.843 1.00 9.67 112 ASP A C 1
ATOM 1845 O O . ASP A 1 134 ? 25.134 -10.097 97.321 1.00 10.27 112 ASP A O 1
ATOM 1854 N N . THR A 1 135 ? 26.111 -11.278 98.965 1.00 9.94 113 THR A N 1
ATOM 1855 C CA . THR A 1 135 ? 24.868 -11.489 99.690 1.00 9.83 113 THR A CA 1
ATOM 1856 C C . THR A 1 135 ? 24.274 -10.156 100.155 1.00 9.69 113 THR A C 1
ATOM 1857 O O . THR A 1 135 ? 23.075 -9.903 99.999 1.00 10.07 113 THR A O 1
ATOM 1868 N N . LEU A 1 136 ? 25.122 -9.297 100.706 1.00 9.11 114 LEU A N 1
ATOM 1869 C CA . LEU A 1 136 ? 24.672 -7.968 101.132 1.00 9.17 114 LEU A CA 1
ATOM 1870 C C . LEU A 1 136 ? 24.172 -7.157 99.939 1.00 9.17 114 LEU A C 1
ATOM 1871 O O . LEU A 1 136 ? 23.124 -6.499 100.016 1.00 9.28 114 LEU A O 1
ATOM 1887 N N . ALA A 1 137 ? 24.916 -7.174 98.836 1.00 9.01 115 ALA A N 1
ATOM 1888 C CA . ALA A 1 137 ? 24.516 -6.408 97.660 1.00 9.86 115 ALA A CA 1
ATOM 1889 C C . ALA A 1 137 ? 23.154 -6.889 97.153 1.00 10.06 115 ALA A C 1
ATOM 1890 O O . ALA A 1 137 ? 22.317 -6.067 96.734 1.00 10.37 115 ALA A O 1
ATOM 1897 N N . ASP A 1 138 ? 22.926 -8.201 97.161 1.00 10.20 116 ASP A N 1
ATOM 1898 C CA . ASP A 1 138 ? 21.628 -8.734 96.743 1.00 10.87 116 ASP A CA 1
ATOM 1899 C C . ASP A 1 138 ? 20.504 -8.189 97.622 1.00 10.17 116 ASP A C 1
ATOM 1900 O O . ASP A 1 138 ? 19.439 -7.824 97.125 1.00 11.52 116 ASP A O 1
ATOM 1909 N N . ALA A 1 139 ? 20.716 -8.143 98.932 1.00 10.44 117 ALA A N 1
ATOM 1910 C CA . ALA A 1 139 ? 19.699 -7.654 99.844 1.00 10.50 117 ALA A CA 1
ATOM 1911 C C . ALA A 1 139 ? 19.445 -6.167 99.632 1.00 10.03 117 ALA A C 1
ATOM 1912 O O . ALA A 1 139 ? 18.288 -5.726 99.658 1.00 10.52 117 ALA A O 1
ATOM 1919 N N . CYS A 1 140 ? 20.506 -5.389 99.407 1.00 10.36 118 CYS A N 1
ATOM 1920 C CA . CYS A 1 140 ? 20.334 -3.961 99.157 1.00 11.41 118 CYS A CA 1
ATOM 1921 C C . CYS A 1 140 ? 19.592 -3.724 97.844 1.00 13.29 118 CYS A C 1
ATOM 1922 O O . CYS A 1 140 ? 18.807 -2.786 97.727 1.00 13.69 118 CYS A O 1
ATOM 1930 N N . GLN A 1 141 ? 19.817 -4.578 96.852 1.00 14.45 119 GLN A N 1
ATOM 1931 C CA . GLN A 1 141 ? 19.094 -4.451 95.581 1.00 19.42 119 GLN A CA 1
ATOM 1932 C C . GLN A 1 141 ? 17.609 -4.764 95.767 1.00 16.41 119 GLN A C 1
ATOM 1933 O O . GLN A 1 141 ? 16.752 -4.174 95.111 1.00 16.71 119 GLN A O 1
ATOM 1947 N N . LYS A 1 142 ? 17.308 -5.706 96.658 1.00 14.79 120 LYS A N 1
ATOM 1948 C CA . LYS A 1 142 ? 15.928 -6.100 96.916 1.00 15.12 120 LYS A CA 1
ATOM 1949 C C . LYS A 1 142 ? 15.155 -5.052 97.743 1.00 13.95 120 LYS A C 1
ATOM 1950 O O . LYS A 1 142 ? 13.951 -4.874 97.536 1.00 15.40 120 LYS A O 1
ATOM 1969 N N . TYR A 1 143 ? 15.849 -4.370 98.659 1.00 12.47 121 TYR A N 1
ATOM 1970 C CA . TYR A 1 143 ? 15.223 -3.377 99.531 1.00 12.09 121 TYR A CA 1
ATOM 1971 C C . TYR A 1 143 ? 15.994 -2.072 99.431 1.00 11.36 121 TYR A C 1
ATOM 1972 O O . TYR A 1 143 ? 16.592 -1.603 100.407 1.00 10.81 121 TYR A O 1
ATOM 1990 N N . PRO A 1 144 ? 15.981 -1.448 98.251 1.00 12.48 122 PRO A N 1
ATOM 1991 C CA . PRO A 1 144 ? 16.908 -0.339 98.007 1.00 13.64 122 PRO A CA 1
ATOM 1992 C C . PRO A 1 144 ? 16.605 0.933 98.808 1.00 13.53 122 PRO A C 1
ATOM 1993 O O . PRO A 1 144 ? 17.490 1.769 98.973 1.00 15.15 122 PRO A O 1
ATOM 2004 N N . ASP A 1 145 ? 15.372 1.102 99.280 1.00 12.25 123 ASP A N 1
ATOM 2005 C CA A ASP A 1 145 ? 14.994 2.246 100.101 0.33 11.67 123 ASP A CA 1
ATOM 2006 C CA B ASP A 1 145 ? 15.050 2.273 100.095 0.67 13.40 123 ASP A CA 1
ATOM 2007 C C . ASP A 1 145 ? 15.244 2.030 101.584 1.00 11.21 123 ASP A C 1
ATOM 2008 O O . ASP A 1 145 ? 15.056 2.961 102.372 1.00 11.59 123 ASP A O 1
ATOM 2024 N N . ARG A 1 146 ? 15.623 0.801 101.957 1.00 9.73 124 ARG A N 1
ATOM 2025 C CA . ARG A 1 146 ? 15.766 0.439 103.375 1.00 9.10 124 ARG A CA 1
ATOM 2026 C C . ARG A 1 146 ? 17.174 0.036 103.782 1.00 8.53 124 ARG A C 1
ATOM 2027 O O . ARG A 1 146 ? 17.555 0.251 104.929 1.00 8.84 124 ARG A O 1
ATOM 2048 N N . PHE A 1 147 ? 17.918 -0.621 102.881 1.00 8.80 125 PHE A N 1
ATOM 2049 C CA . PHE A 1 147 ? 19.207 -1.227 103.216 1.00 9.36 125 PHE A CA 1
ATOM 2050 C C . PHE A 1 147 ? 20.301 -0.558 102.393 1.00 9.76 125 PHE A C 1
ATOM 2051 O O . PHE A 1 147 ? 20.158 -0.432 101.167 1.00 11.43 125 PHE A O 1
ATOM 2068 N N . ILE A 1 148 ? 21.381 -0.171 103.069 1.00 8.45 126 ILE A N 1
ATOM 2069 C CA . ILE A 1 148 ? 22.552 0.427 102.456 1.00 8.59 126 ILE A CA 1
ATOM 2070 C C . ILE A 1 148 ? 23.738 -0.406 102.900 1.00 8.01 126 ILE A C 1
ATOM 2071 O O . ILE A 1 148 ? 23.803 -0.790 104.067 1.00 9.64 126 ILE A O 1
ATOM 2087 N N . GLY A 1 149 ? 24.677 -0.690 102.008 1.00 8.06 127 GLY A N 1
ATOM 2088 C CA . GLY A 1 149 ? 25.762 -1.576 102.367 1.00 8.34 127 GLY A CA 1
ATOM 2089 C C . GLY A 1 149 ? 27.117 -0.925 102.564 1.00 8.09 127 GLY A C 1
ATOM 2090 O O . GLY A 1 149 ? 27.509 0.004 101.831 1.00 8.26 127 GLY A O 1
ATOM 2094 N N . MET A 1 150 ? 27.865 -1.485 103.523 1.00 8.03 128 MET A N 1
ATOM 2095 C CA . MET A 1 150 ? 29.300 -1.262 103.697 1.00 8.32 128 MET A CA 1
ATOM 2096 C C . MET A 1 150 ? 29.975 -2.602 103.404 1.00 8.20 128 MET A C 1
ATOM 2097 O O . MET A 1 150 ? 29.540 -3.640 103.894 1.00 9.89 128 MET A O 1
ATOM 2111 N N . GLY A 1 151 ? 31.043 -2.581 102.621 1.00 7.86 129 GLY A N 1
ATOM 2112 C CA . GLY A 1 151 ? 31.738 -3.815 102.314 1.00 8.47 129 GLY A CA 1
ATOM 2113 C C . GLY A 1 151 ? 32.593 -4.324 103.455 1.00 7.97 129 GLY A C 1
ATOM 2114 O O . GLY A 1 151 ? 33.027 -3.562 104.336 1.00 7.60 129 GLY A O 1
ATOM 2118 N N . THR A 1 152 ? 32.863 -5.630 103.394 1.00 8.30 130 THR A N 1
ATOM 2119 C CA . THR A 1 152 ? 33.815 -6.292 104.278 1.00 8.24 130 THR A CA 1
ATOM 2120 C C . THR A 1 152 ? 35.050 -6.681 103.477 1.00 7.57 130 THR A C 1
ATOM 2121 O O . THR A 1 152 ? 34.940 -6.997 102.280 1.00 9.45 130 THR A O 1
ATOM 2132 N N . VAL A 1 153 ? 36.213 -6.631 104.113 1.00 8.05 131 VAL A N 1
ATOM 2133 C CA . VAL A 1 153 ? 37.453 -6.933 103.416 1.00 8.51 131 VAL A CA 1
ATOM 2134 C C . VAL A 1 153 ? 38.303 -7.910 104.243 1.00 8.70 131 VAL A C 1
ATOM 2135 O O . VAL A 1 153 ? 37.882 -8.411 105.282 1.00 9.90 131 VAL A O 1
ATOM 2148 N N . ALA A 1 154 ? 39.499 -8.200 103.725 1.00 8.94 132 ALA A N 1
ATOM 2149 C CA . ALA A 1 154 ? 40.406 -9.168 104.327 1.00 9.19 132 ALA A CA 1
ATOM 2150 C C . ALA A 1 154 ? 41.776 -8.520 104.387 1.00 9.26 132 ALA A C 1
ATOM 2151 O O . ALA A 1 154 ? 42.590 -8.714 103.497 1.00 9.86 132 ALA A O 1
ATOM 2158 N N . PRO A 1 155 ? 42.045 -7.711 105.425 1.00 9.77 133 PRO A N 1
ATOM 2159 C CA . PRO A 1 155 ? 43.284 -6.923 105.455 1.00 10.59 133 PRO A CA 1
ATOM 2160 C C . PRO A 1 155 ? 44.527 -7.779 105.491 1.00 11.28 133 PRO A C 1
ATOM 2161 O O . PRO A 1 155 ? 45.613 -7.261 105.232 1.00 13.06 133 PRO A O 1
ATOM 2172 N N . GLN A 1 156 ? 44.387 -9.066 105.793 1.00 11.31 134 GLN A N 1
ATOM 2173 C CA A GLN A 1 156 ? 45.490 -10.000 105.590 0.55 12.43 134 GLN A CA 1
ATOM 2174 C CA B GLN A 1 156 ? 45.502 -9.970 105.629 0.45 12.09 134 GLN A CA 1
ATOM 2175 C C . GLN A 1 156 ? 46.044 -9.929 104.172 1.00 11.78 134 GLN A C 1
ATOM 2176 O O . GLN A 1 156 ? 47.211 -10.264 103.935 1.00 12.79 134 GLN A O 1
ATOM 2201 N N . ASP A 1 157 ? 45.195 -9.524 103.216 1.00 11.50 135 ASP A N 1
ATOM 2202 C CA . ASP A 1 157 ? 45.576 -9.290 101.817 1.00 11.06 135 ASP A CA 1
ATOM 2203 C C . ASP A 1 157 ? 45.164 -7.857 101.433 1.00 10.70 135 ASP A C 1
ATOM 2204 O O . ASP A 1 157 ? 44.057 -7.616 100.928 1.00 10.12 135 ASP A O 1
ATOM 2213 N N . PRO A 1 158 ? 46.034 -6.878 101.714 1.00 10.42 136 PRO A N 1
ATOM 2214 C CA . PRO A 1 158 ? 45.640 -5.484 101.470 1.00 10.79 136 PRO A CA 1
ATOM 2215 C C . PRO A 1 158 ? 45.399 -5.169 100.005 1.00 10.57 136 PRO A C 1
ATOM 2216 O O . PRO A 1 158 ? 44.549 -4.335 99.712 1.00 10.65 136 PRO A O 1
ATOM 2227 N N . GLU A 1 159 ? 46.113 -5.817 99.099 1.00 11.03 137 GLU A N 1
ATOM 2228 C CA . GLU A 1 159 ? 45.922 -5.538 97.692 1.00 11.92 137 GLU A CA 1
ATOM 2229 C C . GLU A 1 159 ? 44.583 -6.089 97.199 1.00 11.51 137 GLU A C 1
ATOM 2230 O O . GLU A 1 159 ? 43.864 -5.418 96.447 1.00 11.43 137 GLU A O 1
ATOM 2242 N N . TRP A 1 160 ? 44.205 -7.283 97.645 1.00 11.47 138 TRP A N 1
ATOM 2243 C CA . TRP A 1 160 ? 42.880 -7.797 97.311 1.00 10.81 138 TRP A CA 1
ATOM 2244 C C . TRP A 1 160 ? 41.815 -6.901 97.918 1.00 10.24 138 TRP A C 1
ATOM 2245 O O . TRP A 1 160 ? 40.801 -6.587 97.289 1.00 10.43 138 TRP A O 1
ATOM 2266 N N . SER A 1 161 ? 42.053 -6.467 99.158 1.00 9.49 139 SER A N 1
ATOM 2267 C CA . SER A 1 161 ? 41.088 -5.602 99.831 1.00 9.41 139 SER A CA 1
ATOM 2268 C C . SER A 1 161 ? 40.871 -4.299 99.064 1.00 8.95 139 SER A C 1
ATOM 2269 O O . SER A 1 161 ? 39.752 -3.818 98.962 1.00 9.11 139 SER A O 1
ATOM 2277 N N . ALA A 1 162 ? 41.945 -3.752 98.500 1.00 8.96 140 ALA A N 1
ATOM 2278 C CA . ALA A 1 162 ? 41.833 -2.562 97.666 1.00 9.45 140 ALA A CA 1
ATOM 2279 C C . ALA A 1 162 ? 40.954 -2.841 96.444 1.00 9.43 140 ALA A C 1
ATOM 2280 O O . ALA A 1 162 ? 40.098 -2.026 96.081 1.00 9.89 140 ALA A O 1
ATOM 2287 N N . ARG A 1 163 ? 41.159 -3.988 95.795 1.00 9.81 141 ARG A N 1
ATOM 2288 C CA . ARG A 1 163 ? 40.293 -4.356 94.674 1.00 10.31 141 ARG A CA 1
ATOM 2289 C C . ARG A 1 163 ? 38.837 -4.492 95.103 1.00 9.60 141 ARG A C 1
ATOM 2290 O O . ARG A 1 163 ? 37.933 -4.111 94.344 1.00 10.20 141 ARG A O 1
ATOM 2311 N N . GLU A 1 164 ? 38.607 -5.008 96.308 1.00 9.34 142 GLU A N 1
ATOM 2312 C CA . GLU A 1 164 ? 37.250 -5.220 96.797 1.00 9.53 142 GLU A CA 1
ATOM 2313 C C . GLU A 1 164 ? 36.578 -3.900 97.208 1.00 9.42 142 GLU A C 1
ATOM 2314 O O . GLU A 1 164 ? 35.353 -3.767 97.083 1.00 10.32 142 GLU A O 1
ATOM 2326 N N . ILE A 1 165 ? 37.361 -2.938 97.695 1.00 9.12 143 ILE A N 1
ATOM 2327 C CA . ILE A 1 165 ? 36.851 -1.594 97.936 1.00 8.96 143 ILE A CA 1
ATOM 2328 C C . ILE A 1 165 ? 36.341 -1.010 96.607 1.00 8.87 143 ILE A C 1
ATOM 2329 O O . ILE A 1 165 ? 35.234 -0.463 96.538 1.00 9.13 143 ILE A O 1
ATOM 2345 N N . HIS A 1 166 ? 37.126 -1.151 95.544 1.00 9.15 144 HIS A N 1
ATOM 2346 C CA . HIS A 1 166 ? 36.682 -0.689 94.236 1.00 9.18 144 HIS A CA 1
ATOM 2347 C C . HIS A 1 166 ? 35.468 -1.447 93.735 1.00 9.37 144 HIS A C 1
ATOM 2348 O O . HIS A 1 166 ? 34.542 -0.841 93.210 1.00 10.40 144 HIS A O 1
ATOM 2363 N N . ARG A 1 167 ? 35.452 -2.766 93.894 1.00 9.53 145 ARG A N 1
ATOM 2364 C CA . ARG A 1 167 ? 34.317 -3.548 93.415 1.00 9.79 145 ARG A CA 1
ATOM 2365 C C . ARG A 1 167 ? 33.046 -3.149 94.163 1.00 9.50 145 ARG A C 1
ATOM 2366 O O . ARG A 1 167 ? 31.983 -2.997 93.570 1.00 10.07 145 ARG A O 1
ATOM 2387 N N . GLY A 1 168 ? 33.155 -2.966 95.476 1.00 10.01 146 GLY A N 1
ATOM 2388 C CA . GLY A 1 168 ? 31.998 -2.575 96.260 1.00 10.43 146 GLY A CA 1
ATOM 2389 C C . GLY A 1 168 ? 31.444 -1.228 95.835 1.00 10.30 146 GLY A C 1
ATOM 2390 O O . GLY A 1 168 ? 30.241 -1.049 95.698 1.00 10.84 146 GLY A O 1
ATOM 2394 N N . ALA A 1 169 ? 32.327 -0.275 95.582 1.00 10.46 147 ALA A N 1
ATOM 2395 C CA . ALA A 1 169 ? 31.887 1.065 95.213 1.00 11.75 147 ALA A CA 1
ATOM 2396 C C . ALA A 1 169 ? 31.316 1.094 93.797 1.00 12.68 147 ALA A C 1
ATOM 2397 O O . ALA A 1 169 ? 30.309 1.748 93.551 1.00 14.22 147 ALA A O 1
ATOM 2404 N N . ARG A 1 170 ? 31.959 0.403 92.865 1.00 13.34 148 ARG A N 1
ATOM 2405 C CA . ARG A 1 170 ? 31.599 0.502 91.452 1.00 19.23 148 ARG A CA 1
ATOM 2406 C C . ARG A 1 170 ? 30.499 -0.455 91.015 1.00 15.74 148 ARG A C 1
ATOM 2407 O O . ARG A 1 170 ? 29.645 -0.086 90.200 1.00 16.76 148 ARG A O 1
ATOM 2428 N N . GLU A 1 171 ? 30.548 -1.686 91.512 1.00 13.98 149 GLU A N 1
ATOM 2429 C CA . GLU A 1 171 ? 29.650 -2.740 91.081 1.00 13.89 149 GLU A CA 1
ATOM 2430 C C . GLU A 1 171 ? 28.522 -3.038 92.058 1.00 12.72 149 GLU A C 1
ATOM 2431 O O . GLU A 1 171 ? 27.422 -3.414 91.625 1.00 14.84 149 GLU A O 1
ATOM 2443 N N . LEU A 1 172 ? 28.770 -2.878 93.359 1.00 11.51 150 LEU A N 1
ATOM 2444 C CA . LEU A 1 172 ? 27.804 -3.347 94.355 1.00 10.92 150 LEU A CA 1
ATOM 2445 C C . LEU A 1 172 ? 26.983 -2.231 94.992 1.00 10.76 150 LEU A C 1
ATOM 2446 O O . LEU A 1 172 ? 26.061 -2.515 95.754 1.00 12.30 150 LEU A O 1
ATOM 2462 N N . GLY A 1 173 ? 27.328 -0.978 94.720 1.00 10.63 151 GLY A N 1
ATOM 2463 C CA . GLY A 1 173 ? 26.580 0.141 95.261 1.00 11.12 151 GLY A CA 1
ATOM 2464 C C . GLY A 1 173 ? 26.862 0.420 96.739 1.00 9.64 151 GLY A C 1
ATOM 2465 O O . GLY A 1 173 ? 26.081 1.140 97.379 1.00 10.26 151 GLY A O 1
ATOM 2469 N N . PHE A 1 174 ? 27.961 -0.104 97.271 1.00 8.95 152 PHE A N 1
ATOM 2470 C CA . PHE A 1 174 ? 28.285 0.135 98.665 1.00 8.54 152 PHE A CA 1
ATOM 2471 C C . PHE A 1 174 ? 28.802 1.547 98.863 1.00 8.12 152 PHE A C 1
ATOM 2472 O O . PHE A 1 174 ? 29.287 2.197 97.928 1.00 9.24 152 PHE A O 1
ATOM 2489 N N . LYS A 1 175 ? 28.718 2.013 100.108 1.00 7.93 153 LYS A N 1
ATOM 2490 C CA . LYS A 1 175 ? 29.037 3.406 100.446 1.00 8.33 153 LYS A CA 1
ATOM 2491 C C . LYS A 1 175 ? 30.355 3.552 101.186 1.00 8.54 153 LYS A C 1
ATOM 2492 O O . LYS A 1 175 ? 30.791 4.664 101.473 1.00 9.35 153 LYS A O 1
ATOM 2511 N N . GLY A 1 176 ? 31.037 2.442 101.450 1.00 9.19 154 GLY A N 1
ATOM 2512 C CA . GLY A 1 176 ? 32.311 2.448 102.156 1.00 9.44 154 GLY A CA 1
ATOM 2513 C C . GLY A 1 176 ? 32.558 1.043 102.633 1.00 8.46 154 GLY A C 1
ATOM 2514 O O . GLY A 1 176 ? 31.929 0.101 102.132 1.00 7.97 154 GLY A O 1
ATOM 2518 N N . ILE A 1 177 ? 33.478 0.902 103.588 1.00 8.76 155 ILE A N 1
ATOM 2519 C CA . ILE A 1 177 ? 33.795 -0.403 104.152 1.00 7.99 155 ILE A CA 1
ATOM 2520 C C . ILE A 1 177 ? 33.867 -0.272 105.673 1.00 7.25 155 ILE A C 1
ATOM 2521 O O . ILE A 1 177 ? 34.162 0.794 106.229 1.00 7.55 155 ILE A O 1
ATOM 2537 N N . GLN A 1 178 ? 33.591 -1.408 106.318 1.00 7.37 156 GLN A N 1
ATOM 2538 C CA . GLN A 1 178 ? 33.821 -1.552 107.750 1.00 6.89 156 GLN A CA 1
ATOM 2539 C C . GLN A 1 178 ? 34.968 -2.517 107.964 1.00 7.24 156 GLN A C 1
ATOM 2540 O O . GLN A 1 178 ? 34.953 -3.627 107.432 1.00 8.85 156 GLN A O 1
ATOM 2554 N N . ILE A 1 179 ? 35.965 -2.096 108.750 1.00 6.80 157 ILE A N 1
ATOM 2555 C CA . ILE A 1 179 ? 37.028 -2.985 109.194 1.00 6.89 157 ILE A CA 1
ATOM 2556 C C . ILE A 1 179 ? 36.842 -3.149 110.697 1.00 6.40 157 ILE A C 1
ATOM 2557 O O . ILE A 1 179 ? 36.661 -2.169 111.433 1.00 6.91 157 ILE A O 1
ATOM 2573 N N . ASN A 1 180 ? 36.860 -4.400 111.144 1.00 6.88 158 ASN A N 1
ATOM 2574 C CA . ASN A 1 180 ? 36.597 -4.776 112.527 1.00 7.24 158 ASN A CA 1
ATOM 2575 C C . ASN A 1 180 ? 37.881 -4.728 113.317 1.00 7.03 158 ASN A C 1
ATOM 2576 O O . ASN A 1 180 ? 38.407 -5.741 113.785 1.00 7.88 158 ASN A O 1
ATOM 2587 N N . SER A 1 181 ? 38.422 -3.521 113.415 1.00 7.45 159 SER A N 1
ATOM 2588 C CA . SER A 1 181 ? 39.642 -3.208 114.126 1.00 8.05 159 SER A CA 1
ATOM 2589 C C . SER A 1 181 ? 40.780 -4.138 113.704 1.00 7.33 159 SER A C 1
ATOM 2590 O O . SER A 1 181 ? 41.008 -4.266 112.503 1.00 7.79 159 SER A O 1
ATOM 2598 N N . HIS A 1 182 ? 41.568 -4.679 114.641 1.00 7.35 160 HIS A N 1
ATOM 2599 C CA . HIS A 1 182 ? 42.805 -5.365 114.264 1.00 7.90 160 HIS A CA 1
ATOM 2600 C C . HIS A 1 182 ? 42.551 -6.575 113.355 1.00 7.08 160 HIS A C 1
ATOM 2601 O O . HIS A 1 182 ? 41.473 -7.171 113.338 1.00 7.89 160 HIS A O 1
ATOM 2615 N N . THR A 1 183 ? 43.593 -6.934 112.605 1.00 7.29 161 THR A N 1
ATOM 2616 C CA . THR A 1 183 ? 43.586 -8.187 111.870 1.00 8.04 161 THR A CA 1
ATOM 2617 C C . THR A 1 183 ? 44.704 -9.041 112.423 1.00 7.89 161 THR A C 1
ATOM 2618 O O . THR A 1 183 ? 45.892 -8.728 112.245 1.00 8.40 161 THR A O 1
ATOM 2629 N N . GLN A 1 184 ? 44.312 -10.076 113.158 1.00 7.96 162 GLN A N 1
ATOM 2630 C CA . GLN A 1 184 ? 45.283 -11.016 113.729 1.00 8.80 162 GLN A CA 1
ATOM 2631 C C . GLN A 1 184 ? 46.386 -10.281 114.504 1.00 8.26 162 GLN A C 1
ATOM 2632 O O . GLN A 1 184 ? 47.568 -10.619 114.424 1.00 9.21 162 GLN A O 1
ATOM 2646 N N . GLY A 1 185 ? 45.971 -9.292 115.281 1.00 8.54 163 GLY A N 1
ATOM 2647 C CA . GLY A 1 185 ? 46.877 -8.588 116.163 1.00 8.78 163 GLY A CA 1
ATOM 2648 C C . GLY A 1 185 ? 47.661 -7.455 115.521 1.00 8.90 163 GLY A C 1
ATOM 2649 O O . GLY A 1 185 ? 48.495 -6.830 116.195 1.00 9.57 163 GLY A O 1
ATOM 2653 N N . ARG A 1 186 ? 47.396 -7.181 114.244 1.00 8.36 164 ARG A N 1
ATOM 2654 C CA . ARG A 1 186 ? 48.074 -6.116 113.502 1.00 8.55 164 ARG A CA 1
ATOM 2655 C C . ARG A 1 186 ? 47.110 -4.967 113.260 1.00 7.61 164 ARG A C 1
ATOM 2656 O O . ARG A 1 186 ? 45.921 -5.181 112.977 1.00 8.13 164 ARG A O 1
ATOM 2677 N N . TYR A 1 187 ? 47.652 -3.755 113.290 1.00 7.59 165 TYR A N 1
ATOM 2678 C CA . TYR A 1 187 ? 46.875 -2.514 113.205 1.00 7.49 165 TYR A CA 1
ATOM 2679 C C . TYR A 1 187 ? 47.161 -1.773 111.918 1.00 7.60 165 TYR A C 1
ATOM 2680 O O . TYR A 1 187 ? 48.231 -1.921 111.310 1.00 8.66 165 TYR A O 1
ATOM 2698 N N . LEU A 1 188 ? 46.199 -0.958 111.518 1.00 7.60 166 LEU A N 1
ATOM 2699 C CA . LEU A 1 188 ? 46.196 -0.367 110.174 1.00 8.07 166 LEU A CA 1
ATOM 2700 C C . LEU A 1 188 ? 47.231 0.724 109.989 1.00 7.95 166 LEU A C 1
ATOM 2701 O O . LEU A 1 188 ? 47.424 1.181 108.865 1.00 8.91 166 LEU A O 1
ATOM 2717 N N . ASP A 1 189 ? 47.902 1.147 111.061 1.00 8.28 167 ASP A N 1
ATOM 2718 C CA A ASP A 1 189 ? 48.999 2.099 110.927 0.52 8.99 167 ASP A CA 1
ATOM 2719 C CA B ASP A 1 189 ? 48.996 2.105 110.936 0.48 9.27 167 ASP A CA 1
ATOM 2720 C C . ASP A 1 189 ? 50.259 1.483 110.336 1.00 9.92 167 ASP A C 1
ATOM 2721 O O . ASP A 1 189 ? 51.167 2.205 109.970 1.00 11.67 167 ASP A O 1
ATOM 2736 N N . GLU A 1 190 ? 50.329 0.156 110.242 1.00 9.86 168 GLU A N 1
ATOM 2737 C CA . GLU A 1 190 ? 51.504 -0.457 109.604 1.00 10.95 168 GLU A CA 1
ATOM 2738 C C . GLU A 1 190 ? 51.497 -0.153 108.116 1.00 10.89 168 GLU A C 1
ATOM 2739 O O . GLU A 1 190 ? 50.430 -0.168 107.480 1.00 10.68 168 GLU A O 1
ATOM 2751 N N . GLU A 1 191 ? 52.687 0.075 107.561 1.00 12.12 169 GLU A N 1
ATOM 2752 C CA . GLU A 1 191 ? 52.800 0.378 106.137 1.00 15.87 169 GLU A CA 1
ATOM 2753 C C . GLU A 1 191 ? 52.188 -0.721 105.266 1.00 12.34 169 GLU A C 1
ATOM 2754 O O . GLU A 1 191 ? 51.681 -0.440 104.179 1.00 12.11 169 GLU A O 1
ATOM 2766 N N . PHE A 1 192 ? 52.233 -1.972 105.727 1.00 11.64 170 PHE A N 1
ATOM 2767 C CA . PHE A 1 192 ? 51.650 -3.090 104.984 1.00 11.05 170 PHE A CA 1
ATOM 2768 C C . PHE A 1 192 ? 50.216 -2.817 104.526 1.00 9.98 170 PHE A C 1
ATOM 2769 O O . PHE A 1 192 ? 49.819 -3.264 103.455 1.00 10.80 170 PHE A O 1
ATOM 2786 N N . PHE A 1 193 ? 49.435 -2.102 105.337 1.00 9.19 171 PHE A N 1
ATOM 2787 C CA . PHE A 1 193 ? 48.022 -1.900 105.035 1.00 9.08 171 PHE A CA 1
ATOM 2788 C C . PHE A 1 193 ? 47.738 -0.699 104.143 1.00 9.20 171 PHE A C 1
ATOM 2789 O O . PHE A 1 193 ? 46.578 -0.437 103.801 1.00 10.12 171 PHE A O 1
ATOM 2806 N N . ASP A 1 194 ? 48.779 0.007 103.717 1.00 9.40 172 ASP A N 1
ATOM 2807 C CA . ASP A 1 194 ? 48.584 1.225 102.954 1.00 9.94 172 ASP A CA 1
ATOM 2808 C C . ASP A 1 194 ? 47.689 1.083 101.706 1.00 9.94 172 ASP A C 1
ATOM 2809 O O . ASP A 1 194 ? 46.945 2.009 101.424 1.00 9.49 172 ASP A O 1
ATOM 2818 N N . PRO A 1 195 ? 47.733 -0.059 100.985 1.00 10.35 173 PRO A N 1
ATOM 2819 C CA . PRO A 1 195 ? 46.839 -0.161 99.825 1.00 10.03 173 PRO A CA 1
ATOM 2820 C C . PRO A 1 195 ? 45.364 0.060 100.139 1.00 9.82 173 PRO A C 1
ATOM 2821 O O . PRO A 1 195 ? 44.622 0.512 99.257 1.00 9.30 173 PRO A O 1
ATOM 2832 N N . ILE A 1 196 ? 44.931 -0.271 101.348 1.00 8.91 174 ILE A N 1
ATOM 2833 C CA . ILE A 1 196 ? 43.548 -0.083 101.711 1.00 8.86 174 ILE A CA 1
ATOM 2834 C C . ILE A 1 196 ? 43.224 1.420 101.744 1.00 8.36 174 ILE A C 1
ATOM 2835 O O . ILE A 1 196 ? 42.181 1.836 101.218 1.00 8.63 174 ILE A O 1
ATOM 2851 N N . PHE A 1 197 ? 44.096 2.220 102.352 1.00 8.67 175 PHE A N 1
ATOM 2852 C CA . PHE A 1 197 ? 43.878 3.655 102.381 1.00 8.34 175 PHE A CA 1
ATOM 2853 C C . PHE A 1 197 ? 43.942 4.278 101.007 1.00 8.10 175 PHE A C 1
ATOM 2854 O O . PHE A 1 197 ? 43.137 5.148 100.698 1.00 8.70 175 PHE A O 1
ATOM 2871 N N . ARG A 1 198 ? 44.866 3.838 100.165 1.00 8.34 176 ARG A N 1
ATOM 2872 C CA . ARG A 1 198 ? 44.946 4.359 98.804 1.00 8.96 176 ARG A CA 1
ATOM 2873 C C . ARG A 1 198 ? 43.610 4.129 98.095 1.00 8.52 176 ARG A C 1
ATOM 2874 O O . ARG A 1 198 ? 43.101 5.026 97.406 1.00 8.96 176 ARG A O 1
ATOM 2895 N N . ALA A 1 199 ? 43.029 2.947 98.255 1.00 8.43 177 ALA A N 1
ATOM 2896 C CA . ALA A 1 199 ? 41.779 2.633 97.582 1.00 8.89 177 ALA A CA 1
ATOM 2897 C C . ALA A 1 199 ? 40.614 3.458 98.117 1.00 8.72 177 ALA A C 1
ATOM 2898 O O . ALA A 1 199 ? 39.783 3.920 97.337 1.00 9.10 177 ALA A O 1
ATOM 2905 N N . LEU A 1 200 ? 40.542 3.638 99.437 1.00 8.33 178 LEU A N 1
ATOM 2906 C CA . LEU A 1 200 ? 39.478 4.455 100.023 1.00 8.97 178 LEU A CA 1
ATOM 2907 C C . LEU A 1 200 ? 39.514 5.878 99.496 1.00 9.01 178 LEU A C 1
ATOM 2908 O O . LEU A 1 200 ? 38.471 6.457 99.219 1.00 9.58 178 LEU A O 1
ATOM 2924 N N . VAL A 1 201 ? 40.711 6.427 99.339 1.00 8.99 179 VAL A N 1
ATOM 2925 C CA . VAL A 1 201 ? 40.806 7.782 98.824 1.00 9.63 179 VAL A CA 1
ATOM 2926 C C . VAL A 1 201 ? 40.434 7.801 97.335 1.00 9.43 179 VAL A C 1
ATOM 2927 O O . VAL A 1 201 ? 39.775 8.731 96.877 1.00 10.63 179 VAL A O 1
ATOM 2940 N N . GLU A 1 202 ? 40.827 6.775 96.581 1.00 9.46 180 GLU A N 1
ATOM 2941 C CA . GLU A 1 202 ? 40.453 6.682 95.161 1.00 9.94 180 GLU A CA 1
ATOM 2942 C C . GLU A 1 202 ? 38.934 6.662 94.956 1.00 10.25 180 GLU A C 1
ATOM 2943 O O . GLU A 1 202 ? 38.419 7.314 94.056 1.00 11.35 180 GLU A O 1
ATOM 2955 N N . VAL A 1 203 ? 38.218 5.889 95.764 1.00 9.55 181 VAL A N 1
ATOM 2956 C CA . VAL A 1 203 ? 36.757 5.842 95.651 1.00 10.11 181 VAL A CA 1
ATOM 2957 C C . VAL A 1 203 ? 36.077 6.941 96.475 1.00 9.86 181 VAL A C 1
ATOM 2958 O O . VAL A 1 203 ? 34.864 7.141 96.373 1.00 10.98 181 VAL A O 1
ATOM 2971 N N . ASP A 1 204 ? 36.876 7.676 97.251 1.00 9.84 182 ASP A N 1
ATOM 2972 C CA . ASP A 1 204 ? 36.412 8.745 98.153 1.00 10.86 182 ASP A CA 1
ATOM 2973 C C . ASP A 1 204 ? 35.313 8.290 99.105 1.00 10.72 182 ASP A C 1
ATOM 2974 O O . ASP A 1 204 ? 34.264 8.920 99.203 1.00 13.95 182 ASP A O 1
ATOM 2983 N N . GLN A 1 205 ? 35.565 7.190 99.801 1.00 8.81 183 GLN A N 1
ATOM 2984 C CA . GLN A 1 205 ? 34.575 6.653 100.715 1.00 8.98 183 GLN A CA 1
ATOM 2985 C C . GLN A 1 205 ? 35.144 6.570 102.119 1.00 8.24 183 GLN A C 1
ATOM 2986 O O . GLN A 1 205 ? 36.363 6.445 102.290 1.00 8.95 183 GLN A O 1
ATOM 3000 N N . PRO A 1 206 ? 34.256 6.594 103.117 1.00 8.35 184 PRO A N 1
ATOM 3001 C CA . PRO A 1 206 ? 34.709 6.482 104.504 1.00 8.41 184 PRO A CA 1
ATOM 3002 C C . PRO A 1 206 ? 35.020 5.057 104.895 1.00 8.00 184 PRO A C 1
ATOM 3003 O O . PRO A 1 206 ? 34.456 4.085 104.365 1.00 8.60 184 PRO A O 1
ATOM 3014 N N . LEU A 1 207 ? 35.912 4.963 105.875 1.00 8.17 185 LEU A N 1
ATOM 3015 C CA . LEU A 1 207 ? 36.216 3.739 106.583 1.00 8.03 185 LEU A CA 1
ATOM 3016 C C . LEU A 1 207 ? 35.529 3.777 107.929 1.00 7.24 185 LEU A C 1
ATOM 3017 O O . LEU A 1 207 ? 35.766 4.719 108.699 1.00 8.30 185 LEU A O 1
ATOM 3033 N N . TYR A 1 208 ? 34.712 2.776 108.252 1.00 6.89 186 TYR A N 1
ATOM 3034 C CA . TYR A 1 208 ? 34.166 2.633 109.606 1.00 6.64 186 TYR A CA 1
ATOM 3035 C C . TYR A 1 208 ? 35.056 1.622 110.342 1.00 6.44 186 TYR A C 1
ATOM 3036 O O . TYR A 1 208 ? 35.150 0.460 109.918 1.00 7.16 186 TYR A O 1
ATOM 3054 N N . ILE A 1 209 ? 35.741 2.062 111.401 1.00 6.14 187 ILE A N 1
ATOM 3055 C CA . ILE A 1 209 ? 36.507 1.118 112.220 1.00 6.63 187 ILE A CA 1
ATOM 3056 C C . ILE A 1 209 ? 35.583 0.695 113.346 1.00 6.45 187 ILE A C 1
ATOM 3057 O O . ILE A 1 209 ? 35.309 1.460 114.274 1.00 7.63 187 ILE A O 1
ATOM 3073 N N . HIS A 1 210 ? 35.049 -0.514 113.208 1.00 6.65 188 HIS A N 1
ATOM 3074 C CA . HIS A 1 210 ? 34.142 -1.101 114.176 1.00 6.83 188 HIS A CA 1
ATOM 3075 C C . HIS A 1 210 ? 34.953 -1.903 115.196 1.00 6.18 188 HIS A C 1
ATOM 3076 O O . HIS A 1 210 ? 36.026 -2.415 114.865 1.00 6.87 188 HIS A O 1
ATOM 3090 N N . PRO A 1 211 ? 34.450 -2.080 116.428 1.00 6.78 189 PRO A N 1
ATOM 3091 C CA . PRO A 1 211 ? 35.237 -2.851 117.390 1.00 6.67 189 PRO A CA 1
ATOM 3092 C C . PRO A 1 211 ? 35.393 -4.317 117.018 1.00 6.74 189 PRO A C 1
ATOM 3093 O O . PRO A 1 211 ? 34.664 -4.920 116.219 1.00 7.00 189 PRO A O 1
ATOM 3104 N N . ALA A 1 212 ? 36.369 -4.903 117.693 1.00 7.19 190 ALA A N 1
ATOM 3105 C CA . ALA A 1 212 ? 36.566 -6.332 117.795 1.00 7.27 190 ALA A CA 1
ATOM 3106 C C . ALA A 1 212 ? 37.083 -6.583 119.190 1.00 6.93 190 ALA A C 1
ATOM 3107 O O . ALA A 1 212 ? 37.554 -5.679 119.884 1.00 7.52 190 ALA A O 1
ATOM 3114 N N . THR A 1 213 ? 37.036 -7.841 119.599 1.00 7.17 191 THR A N 1
ATOM 3115 C CA . THR A 1 213 ? 37.796 -8.251 120.755 1.00 7.74 191 THR A CA 1
ATOM 3116 C C . THR A 1 213 ? 39.285 -7.944 120.552 1.00 7.24 191 THR A C 1
ATOM 3117 O O . THR A 1 213 ? 39.801 -7.997 119.433 1.00 8.14 191 THR A O 1
ATOM 3128 N N . SER A 1 214 ? 39.955 -7.648 121.654 1.00 7.50 192 SER A N 1
ATOM 3129 C CA . SER A 1 214 ? 41.380 -7.407 121.629 1.00 7.70 192 SER A CA 1
ATOM 3130 C C . SER A 1 214 ? 42.121 -8.657 121.172 1.00 7.21 192 SER A C 1
ATOM 3131 O O . SER A 1 214 ? 41.645 -9.779 121.372 1.00 7.50 192 SER A O 1
ATOM 3139 N N . PRO A 1 215 ? 43.305 -8.480 120.588 1.00 7.85 193 PRO A N 1
ATOM 3140 C CA . PRO A 1 215 ? 44.132 -9.642 120.264 1.00 7.85 193 PRO A CA 1
ATOM 3141 C C . PRO A 1 215 ? 44.675 -10.328 121.515 1.00 7.59 193 PRO A C 1
ATOM 3142 O O . PRO A 1 215 ? 44.620 -9.769 122.616 1.00 7.64 193 PRO A O 1
ATOM 3153 N N . ASP A 1 216 ? 45.198 -11.532 121.339 1.00 8.23 194 ASP A N 1
ATOM 3154 C CA . ASP A 1 216 ? 45.718 -12.297 122.453 1.00 8.26 194 ASP A CA 1
ATOM 3155 C C . ASP A 1 216 ? 46.810 -11.541 123.207 1.00 8.51 194 ASP A C 1
ATOM 3156 O O . ASP A 1 216 ? 47.013 -11.786 124.400 1.00 9.33 194 ASP A O 1
ATOM 3165 N N . SER A 1 217 ? 47.518 -10.635 122.537 1.00 9.44 195 SER A N 1
ATOM 3166 C CA . SER A 1 217 ? 48.557 -9.820 123.176 1.00 10.43 195 SER A CA 1
ATOM 3167 C C . SER A 1 217 ? 48.027 -8.838 124.222 1.00 10.65 195 SER A C 1
ATOM 3168 O O . SER A 1 217 ? 48.805 -8.264 124.973 1.00 13.77 195 SER A O 1
ATOM 3176 N N . MET A 1 218 ? 46.719 -8.614 124.261 1.00 9.01 196 MET A N 1
ATOM 3177 C CA . MET A 1 218 ? 46.147 -7.585 125.135 1.00 9.81 196 MET A CA 1
ATOM 3178 C C . MET A 1 218 ? 44.935 -8.035 125.935 1.00 9.24 196 MET A C 1
ATOM 3179 O O . MET A 1 218 ? 44.552 -7.371 126.896 1.00 10.64 196 MET A O 1
ATOM 3193 N N . ILE A 1 219 ? 44.302 -9.140 125.572 1.00 8.59 197 ILE A N 1
ATOM 3194 C CA . ILE A 1 219 ? 42.978 -9.431 126.113 1.00 8.13 197 ILE A CA 1
ATOM 3195 C C . ILE A 1 219 ? 42.937 -9.964 127.544 1.00 7.89 197 ILE A C 1
ATOM 3196 O O . ILE A 1 219 ? 41.892 -9.856 128.202 1.00 8.91 197 ILE A O 1
ATOM 3212 N N . ASP A 1 220 ? 44.012 -10.597 128.022 1.00 8.41 198 ASP A N 1
ATOM 3213 C CA . ASP A 1 220 ? 43.850 -11.469 129.193 1.00 9.48 198 ASP A CA 1
ATOM 3214 C C . ASP A 1 220 ? 43.200 -10.808 130.428 1.00 8.99 198 ASP A C 1
ATOM 3215 O O . ASP A 1 220 ? 42.281 -11.388 130.993 1.00 9.32 198 ASP A O 1
ATOM 3224 N N . PRO A 1 221 ? 43.682 -9.628 130.881 1.00 8.83 199 PRO A N 1
ATOM 3225 C CA . PRO A 1 221 ? 43.079 -9.082 132.102 1.00 9.67 199 PRO A CA 1
ATOM 3226 C C . PRO A 1 221 ? 41.616 -8.703 131.924 1.00 9.26 199 PRO A C 1
ATOM 3227 O O . PRO A 1 221 ? 40.838 -8.796 132.871 1.00 10.55 199 PRO A O 1
ATOM 3238 N N . MET A 1 222 ? 41.240 -8.297 130.724 1.00 8.09 200 MET A N 1
ATOM 3239 C CA . MET A 1 222 ? 39.839 -7.942 130.483 1.00 7.74 200 MET A CA 1
ATOM 3240 C C . MET A 1 222 ? 38.980 -9.206 130.461 1.00 7.75 200 MET A C 1
ATOM 3241 O O . MET A 1 222 ? 37.905 -9.269 131.064 1.00 8.52 200 MET A O 1
ATOM 3255 N N . LEU A 1 223 ? 39.464 -10.223 129.761 1.00 8.50 201 LEU A N 1
ATOM 3256 C CA . LEU A 1 223 ? 38.731 -11.468 129.649 1.00 9.10 201 LEU A CA 1
ATOM 3257 C C . LEU A 1 223 ? 38.421 -12.074 131.011 1.00 9.31 201 LEU A C 1
ATOM 3258 O O . LEU A 1 223 ? 37.293 -12.531 131.255 1.00 10.36 201 LEU A O 1
ATOM 3274 N N . GLU A 1 224 ? 39.407 -12.071 131.908 1.00 9.48 202 GLU A N 1
ATOM 3275 C CA A GLU A 1 224 ? 39.205 -12.732 133.201 0.64 11.02 202 GLU A CA 1
ATOM 3276 C CA B GLU A 1 224 ? 39.243 -12.669 133.244 0.36 10.05 202 GLU A CA 1
ATOM 3277 C C . GLU A 1 224 ? 38.075 -12.054 134.003 1.00 10.18 202 GLU A C 1
ATOM 3278 O O . GLU A 1 224 ? 37.352 -12.735 134.740 1.00 11.68 202 GLU A O 1
ATOM 3300 N N . ALA A 1 225 ? 37.890 -10.751 133.820 1.00 8.83 203 ALA A N 1
ATOM 3301 C CA . ALA A 1 225 ? 36.895 -9.993 134.554 1.00 9.23 203 ALA A CA 1
ATOM 3302 C C . ALA A 1 225 ? 35.554 -9.904 133.847 1.00 8.52 203 ALA A C 1
ATOM 3303 O O . ALA A 1 225 ? 34.631 -9.321 134.374 1.00 9.83 203 ALA A O 1
ATOM 3310 N N . GLY A 1 226 ? 35.457 -10.441 132.642 1.00 8.20 204 GLY A N 1
ATOM 3311 C CA . GLY A 1 226 ? 34.223 -10.293 131.904 1.00 9.01 204 GLY A CA 1
ATOM 3312 C C . GLY A 1 226 ? 34.089 -8.978 131.132 1.00 8.00 204 GLY A C 1
ATOM 3313 O O . GLY A 1 226 ? 32.969 -8.515 130.795 1.00 8.69 204 GLY A O 1
ATOM 3317 N N . LEU A 1 227 ? 35.240 -8.355 130.862 1.00 7.14 205 LEU A N 1
ATOM 3318 C CA . LEU A 1 227 ? 35.299 -7.006 130.309 1.00 6.73 205 LEU A CA 1
ATOM 3319 C C . LEU A 1 227 ? 35.847 -6.945 128.893 1.00 6.62 205 LEU A C 1
ATOM 3320 O O . LEU A 1 227 ? 36.092 -5.858 128.385 1.00 7.78 205 LEU A O 1
ATOM 3336 N N . ASP A 1 228 ? 36.043 -8.088 128.229 1.00 6.67 206 ASP A N 1
ATOM 3337 C CA . ASP A 1 228 ? 36.666 -8.082 126.906 1.00 7.32 206 ASP A CA 1
ATOM 3338 C C . ASP A 1 228 ? 35.768 -7.601 125.772 1.00 6.99 206 ASP A C 1
ATOM 3339 O O . ASP A 1 228 ? 36.261 -7.244 124.699 1.00 7.55 206 ASP A O 1
ATOM 3348 N N . GLY A 1 229 ? 34.454 -7.637 125.977 1.00 7.80 207 GLY A N 1
ATOM 3349 C CA . GLY A 1 229 ? 33.513 -7.327 124.898 1.00 7.25 207 GLY A CA 1
ATOM 3350 C C . GLY A 1 229 ? 33.023 -5.895 124.927 1.00 6.67 207 GLY A C 1
ATOM 3351 O O . GLY A 1 229 ? 33.766 -4.954 125.271 1.00 6.42 207 GLY A O 1
ATOM 3355 N N . ALA A 1 230 ? 31.774 -5.719 124.503 1.00 6.53 208 ALA A N 1
ATOM 3356 C CA . ALA A 1 230 ? 31.168 -4.402 124.314 1.00 6.94 208 ALA A CA 1
ATOM 3357 C C . ALA A 1 230 ? 31.216 -3.535 125.568 1.00 6.53 208 ALA A C 1
ATOM 3358 O O . ALA A 1 230 ? 31.303 -2.305 125.445 1.00 7.58 208 ALA A O 1
ATOM 3365 N N . ILE A 1 231 ? 31.166 -4.131 126.758 1.00 6.52 209 ILE A N 1
ATOM 3366 C CA . ILE A 1 231 ? 31.194 -3.323 127.955 1.00 7.02 209 ILE A CA 1
ATOM 3367 C C . ILE A 1 231 ? 32.457 -2.464 128.092 1.00 6.69 209 ILE A C 1
ATOM 3368 O O . ILE A 1 231 ? 32.389 -1.410 128.745 1.00 7.46 209 ILE A O 1
ATOM 3384 N N . PHE A 1 232 ? 33.608 -2.900 127.560 1.00 6.30 210 PHE A N 1
ATOM 3385 C CA . PHE A 1 232 ? 34.851 -2.193 127.864 1.00 6.44 210 PHE A CA 1
ATOM 3386 C C . PHE A 1 232 ? 35.936 -2.462 126.835 1.00 6.10 210 PHE A C 1
ATOM 3387 O O . PHE A 1 232 ? 36.493 -1.527 126.255 1.00 6.56 210 PHE A O 1
ATOM 3404 N N . GLY A 1 233 ? 36.257 -3.733 126.602 1.00 6.22 211 GLY A N 1
ATOM 3405 C CA . GLY A 1 233 ? 37.361 -4.062 125.724 1.00 6.44 211 GLY A CA 1
ATOM 3406 C C . GLY A 1 233 ? 37.156 -3.580 124.303 1.00 6.16 211 GLY A C 1
ATOM 3407 O O . GLY A 1 233 ? 38.111 -3.179 123.642 1.00 6.45 211 GLY A O 1
ATOM 3411 N N . PHE A 1 234 ? 35.917 -3.597 123.813 1.00 6.22 212 PHE A N 1
ATOM 3412 C CA . PHE A 1 234 ? 35.656 -3.039 122.476 1.00 6.73 212 PHE A CA 1
ATOM 3413 C C . PHE A 1 234 ? 36.141 -1.590 122.377 1.00 6.39 212 PHE A C 1
ATOM 3414 O O . PHE A 1 234 ? 36.733 -1.199 121.373 1.00 6.93 212 PHE A O 1
ATOM 3431 N N . GLY A 1 235 ? 35.833 -0.782 123.397 1.00 6.65 213 GLY A N 1
ATOM 3432 C CA . GLY A 1 235 ? 36.211 0.620 123.371 1.00 6.83 213 GLY A CA 1
ATOM 3433 C C . GLY A 1 235 ? 37.708 0.823 123.486 1.00 6.73 213 GLY A C 1
ATOM 3434 O O . GLY A 1 235 ? 38.256 1.745 122.890 1.00 7.45 213 GLY A O 1
ATOM 3438 N N . VAL A 1 236 ? 38.368 -0.011 124.280 1.00 7.06 214 VAL A N 1
ATOM 3439 C CA . VAL A 1 236 ? 39.822 0.052 124.402 1.00 7.13 214 VAL A CA 1
ATOM 3440 C C . VAL A 1 236 ? 40.450 -0.230 123.041 1.00 6.91 214 VAL A C 1
ATOM 3441 O O . VAL A 1 236 ? 41.298 0.526 122.550 1.00 7.17 214 VAL A O 1
ATOM 3454 N N . GLU A 1 237 ? 40.059 -1.357 122.440 1.00 6.84 215 GLU A N 1
ATOM 3455 C CA . GLU A 1 237 ? 40.634 -1.800 121.178 1.00 7.28 215 GLU A CA 1
ATOM 3456 C C . GLU A 1 237 ? 40.447 -0.743 120.086 1.00 6.58 215 GLU A C 1
ATOM 3457 O O . GLU A 1 237 ? 41.361 -0.396 119.349 1.00 7.26 215 GLU A O 1
ATOM 3469 N N . THR A 1 238 ? 39.221 -0.240 119.974 1.00 6.82 216 THR A N 1
ATOM 3470 C CA . THR A 1 238 ? 38.876 0.611 118.840 1.00 7.05 216 THR A CA 1
ATOM 3471 C C . THR A 1 238 ? 39.418 2.024 119.043 1.00 6.40 216 THR A C 1
ATOM 3472 O O . THR A 1 238 ? 39.925 2.640 118.107 1.00 7.01 216 THR A O 1
ATOM 3483 N N . GLY A 1 239 ? 39.311 2.551 120.258 1.00 6.48 217 GLY A N 1
ATOM 3484 C CA . GLY A 1 239 ? 39.902 3.843 120.545 1.00 7.00 217 GLY A CA 1
ATOM 3485 C C . GLY A 1 239 ? 41.414 3.807 120.349 1.00 6.56 217 GLY A C 1
ATOM 3486 O O . GLY A 1 239 ? 42.003 4.738 119.797 1.00 7.15 217 GLY A O 1
ATOM 3490 N N . MET A 1 240 ? 42.058 2.743 120.801 1.00 6.64 218 MET A N 1
ATOM 3491 C CA . MET A 1 240 ? 43.489 2.592 120.562 1.00 7.06 218 MET A CA 1
ATOM 3492 C C . MET A 1 240 ? 43.796 2.622 119.067 1.00 6.41 218 MET A C 1
ATOM 3493 O O . MET A 1 240 ? 44.755 3.251 118.623 1.00 6.76 218 MET A O 1
ATOM 3507 N N . HIS A 1 241 ? 42.996 1.893 118.295 1.00 6.62 219 HIS A N 1
ATOM 3508 C CA . HIS A 1 241 ? 43.246 1.779 116.861 1.00 7.03 219 HIS A CA 1
ATOM 3509 C C . HIS A 1 241 ? 43.113 3.132 116.166 1.00 6.60 219 HIS A C 1
ATOM 3510 O O . HIS A 1 241 ? 43.978 3.522 115.371 1.00 7.48 219 HIS A O 1
ATOM 3524 N N . LEU A 1 242 ? 42.034 3.858 116.453 1.00 6.77 220 LEU A N 1
ATOM 3525 C CA . LEU A 1 242 ? 41.865 5.175 115.864 1.00 7.20 220 LEU A CA 1
ATOM 3526 C C . LEU A 1 242 ? 42.995 6.102 116.314 1.00 7.04 220 LEU A C 1
ATOM 3527 O O . LEU A 1 242 ? 43.565 6.859 115.506 1.00 7.19 220 LEU A O 1
ATOM 3543 N N . LEU A 1 243 ? 43.342 6.064 117.606 1.00 6.88 221 LEU A N 1
ATOM 3544 C CA . LEU A 1 243 ? 44.392 6.940 118.102 1.00 7.45 221 LEU A CA 1
ATOM 3545 C C . LEU A 1 243 ? 45.731 6.651 117.421 1.00 7.50 221 LEU A C 1
ATOM 3546 O O . LEU A 1 243 ? 46.467 7.569 117.060 1.00 7.97 221 LEU A O 1
ATOM 3562 N N . ARG A 1 244 ? 46.074 5.372 117.228 1.00 7.20 222 ARG A N 1
ATOM 3563 C CA A ARG A 1 244 ? 47.359 5.098 116.609 0.47 7.60 222 ARG A CA 1
ATOM 3564 C CA B ARG A 1 244 ? 47.298 4.938 116.525 0.53 7.96 222 ARG A CA 1
ATOM 3565 C C . ARG A 1 244 ? 47.343 5.511 115.117 1.00 7.25 222 ARG A C 1
ATOM 3566 O O . ARG A 1 244 ? 48.377 5.937 114.624 1.00 7.83 222 ARG A O 1
ATOM 3606 N N . LEU A 1 245 ? 46.196 5.467 114.446 1.00 7.03 223 LEU A N 1
ATOM 3607 C CA . LEU A 1 245 ? 46.133 6.000 113.095 1.00 7.60 223 LEU A CA 1
ATOM 3608 C C . LEU A 1 245 ? 46.297 7.518 113.069 1.00 7.39 223 LEU A C 1
ATOM 3609 O O . LEU A 1 245 ? 47.013 8.060 112.215 1.00 8.05 223 LEU A O 1
ATOM 3625 N N . ILE A 1 246 ? 45.653 8.217 114.004 1.00 7.48 224 ILE A N 1
ATOM 3626 C CA . ILE A 1 246 ? 45.825 9.665 114.053 1.00 8.00 224 ILE A CA 1
ATOM 3627 C C . ILE A 1 246 ? 47.299 9.988 114.292 1.00 8.32 224 ILE A C 1
ATOM 3628 O O . ILE A 1 246 ? 47.890 10.824 113.591 1.00 9.27 224 ILE A O 1
ATOM 3644 N N . THR A 1 247 ? 47.923 9.323 115.256 1.00 8.39 225 THR A N 1
ATOM 3645 C CA . THR A 1 247 ? 49.264 9.702 115.661 1.00 8.64 225 THR A CA 1
ATOM 3646 C C . THR A 1 247 ? 50.357 9.221 114.715 1.00 8.76 225 THR A C 1
ATOM 3647 O O . THR A 1 247 ? 51.462 9.760 114.760 1.00 9.01 225 THR A O 1
ATOM 3658 N N . ILE A 1 248 ? 50.064 8.256 113.835 1.00 8.98 226 ILE A N 1
ATOM 3659 C CA . ILE A 1 248 ? 51.009 7.918 112.768 1.00 9.71 226 ILE A CA 1
ATOM 3660 C C . ILE A 1 248 ? 50.928 8.924 111.627 1.00 9.84 226 ILE A C 1
ATOM 3661 O O . ILE A 1 248 ? 51.748 8.905 110.713 1.00 10.91 226 ILE A O 1
ATOM 3677 N N . GLY A 1 249 ? 49.936 9.806 111.657 1.00 9.40 227 GLY A N 1
ATOM 3678 C CA . GLY A 1 249 ? 49.793 10.829 110.632 1.00 9.83 227 GLY A CA 1
ATOM 3679 C C . GLY A 1 249 ? 48.949 10.428 109.444 1.00 8.85 227 GLY A C 1
ATOM 3680 O O . GLY A 1 249 ? 49.115 11.004 108.371 1.00 9.67 227 GLY A O 1
ATOM 3684 N N . ILE A 1 250 ? 47.999 9.510 109.622 1.00 8.74 228 ILE A N 1
ATOM 3685 C CA . ILE A 1 250 ? 47.244 9.028 108.480 1.00 8.66 228 ILE A CA 1
ATOM 3686 C C . ILE A 1 250 ? 46.519 10.165 107.759 1.00 8.57 228 ILE A C 1
ATOM 3687 O O . ILE A 1 250 ? 46.368 10.105 106.535 1.00 9.41 228 ILE A O 1
ATOM 3703 N N . PHE A 1 251 ? 46.063 11.173 108.503 1.00 8.54 229 PHE A N 1
ATOM 3704 C CA . PHE A 1 251 ? 45.302 12.247 107.876 1.00 9.12 229 PHE A CA 1
ATOM 3705 C C . PHE A 1 251 ? 46.183 13.347 107.306 1.00 10.01 229 PHE A C 1
ATOM 3706 O O . PHE A 1 251 ? 45.678 14.215 106.588 1.00 11.21 229 PHE A O 1
ATOM 3723 N N . ASP A 1 252 ? 47.484 13.323 107.606 1.00 10.20 230 ASP A N 1
ATOM 3724 C CA . ASP A 1 252 ? 48.416 14.150 106.854 1.00 10.46 230 ASP A CA 1
ATOM 3725 C C . ASP A 1 252 ? 48.754 13.480 105.522 1.00 10.73 230 ASP A C 1
ATOM 3726 O O . ASP A 1 252 ? 48.903 14.139 104.499 1.00 12.16 230 ASP A O 1
ATOM 3735 N N . LYS A 1 253 ? 48.859 12.162 105.542 1.00 10.03 231 LYS A N 1
ATOM 3736 C CA . LYS A 1 253 ? 49.130 11.405 104.338 1.00 10.81 231 LYS A CA 1
ATOM 3737 C C . LYS A 1 253 ? 47.922 11.449 103.397 1.00 10.30 231 LYS A C 1
ATOM 3738 O O . LYS A 1 253 ? 48.082 11.574 102.178 1.00 11.50 231 LYS A O 1
ATOM 3757 N N . TYR A 1 254 ? 46.725 11.361 103.986 1.00 9.30 232 TYR A N 1
ATOM 3758 C CA . TYR A 1 254 ? 45.473 11.273 103.234 1.00 9.77 232 TYR A CA 1
ATOM 3759 C C . TYR A 1 254 ? 44.478 12.298 103.783 1.00 9.28 232 TYR A C 1
ATOM 3760 O O . TYR A 1 254 ? 43.568 11.948 104.535 1.00 9.57 232 TYR A O 1
ATOM 3778 N N . PRO A 1 255 ? 44.637 13.577 103.416 1.00 10.14 233 PRO A N 1
ATOM 3779 C CA . PRO A 1 255 ? 43.812 14.620 104.042 1.00 10.73 233 PRO A CA 1
ATOM 3780 C C . PRO A 1 255 ? 42.327 14.492 103.756 1.00 10.44 233 PRO A C 1
ATOM 3781 O O . PRO A 1 255 ? 41.532 15.016 104.539 1.00 10.79 233 PRO A O 1
ATOM 3792 N N . SER A 1 256 ? 41.937 13.825 102.676 1.00 10.08 234 SER A N 1
ATOM 3793 C CA . SER A 1 256 ? 40.509 13.666 102.394 1.00 10.02 234 SER A CA 1
ATOM 3794 C C . SER A 1 256 ? 39.864 12.531 103.187 1.00 9.69 234 SER A C 1
ATOM 3795 O O . SER A 1 256 ? 38.641 12.460 103.250 1.00 11.18 234 SER A O 1
ATOM 3803 N N . LEU A 1 257 ? 40.669 11.642 103.755 1.00 8.91 235 LEU A N 1
ATOM 3804 C CA . LEU A 1 257 ? 40.114 10.428 104.358 1.00 8.53 235 LEU A CA 1
ATOM 3805 C C . LEU A 1 257 ? 39.229 10.713 105.556 1.00 8.59 235 LEU A C 1
ATOM 3806 O O . LEU A 1 257 ? 39.622 11.462 106.454 1.00 9.22 235 LEU A O 1
ATOM 3822 N N . GLN A 1 258 ? 38.054 10.090 105.569 1.00 7.94 236 GLN A N 1
ATOM 3823 C CA . GLN A 1 258 ? 37.158 10.151 106.712 1.00 7.91 236 GLN A CA 1
ATOM 3824 C C . GLN A 1 258 ? 37.118 8.775 107.369 1.00 7.63 236 GLN A C 1
ATOM 3825 O O . GLN A 1 258 ? 36.879 7.773 106.696 1.00 8.39 236 GLN A O 1
ATOM 3839 N N . ILE A 1 259 ? 37.346 8.751 108.687 1.00 7.01 237 ILE A N 1
ATOM 3840 C CA . ILE A 1 259 ? 37.189 7.539 109.482 1.00 6.88 237 ILE A CA 1
ATOM 3841 C C . 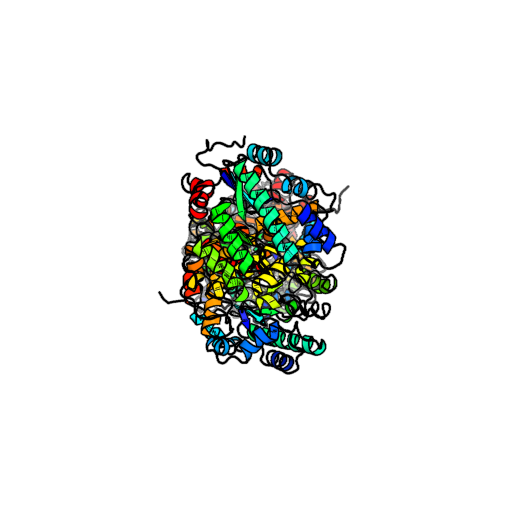ILE A 1 259 ? 36.039 7.741 110.450 1.00 6.45 237 ILE A C 1
ATOM 3842 O O . ILE A 1 259 ? 36.002 8.724 111.198 1.00 7.40 237 ILE A O 1
ATOM 3858 N N . MET A 1 260 ? 35.095 6.798 110.419 1.00 6.73 238 MET A N 1
ATOM 3859 C CA . MET A 1 260 ? 33.955 6.745 111.325 1.00 7.00 238 MET A CA 1
ATOM 3860 C C . MET A 1 260 ? 34.201 5.740 112.436 1.00 6.17 238 MET A C 1
ATOM 3861 O O . MET A 1 260 ? 34.739 4.669 112.181 1.00 6.96 238 MET A O 1
ATOM 3875 N N . VAL A 1 261 ? 33.786 6.100 113.646 1.00 6.49 239 VAL A N 1
ATOM 3876 C CA . VAL A 1 261 ? 33.733 5.153 114.753 1.00 6.69 239 VAL A CA 1
ATOM 3877 C C . VAL A 1 261 ? 32.413 5.343 115.484 1.00 6.66 239 VAL A C 1
ATOM 3878 O O . VAL A 1 261 ? 31.792 6.416 115.443 1.00 7.85 239 VAL A O 1
ATOM 3891 N N . GLY A 1 262 ? 31.986 4.274 116.133 1.00 6.45 240 GLY A N 1
ATOM 3892 C CA . GLY A 1 262 ? 30.765 4.248 116.905 1.00 6.08 240 GLY A CA 1
ATOM 3893 C C . GLY A 1 262 ? 30.984 4.550 118.374 1.00 6.10 240 GLY A C 1
ATOM 3894 O O . GLY A 1 262 ? 32.015 5.080 118.799 1.00 7.05 240 GLY A O 1
ATOM 3898 N N . HIS A 1 263 ? 29.941 4.250 119.158 1.00 6.49 241 HIS A N 1
ATOM 3899 C CA . HIS A 1 263 ? 30.038 4.240 120.612 1.00 6.86 241 HIS A CA 1
ATOM 3900 C C . HIS A 1 263 ? 30.573 5.570 121.122 1.00 6.71 241 HIS A C 1
ATOM 3901 O O . HIS A 1 263 ? 31.377 5.631 122.049 1.00 7.31 241 HIS A O 1
ATOM 3916 N N . MET A 1 264 ? 30.035 6.648 120.540 1.00 6.59 242 MET A N 1
ATOM 3917 C CA . MET A 1 264 ? 30.345 8.003 120.980 1.00 6.91 242 MET A CA 1
ATOM 3918 C C . MET A 1 264 ? 31.824 8.336 120.860 1.00 7.03 242 MET A C 1
ATOM 3919 O O . MET A 1 264 ? 32.345 9.212 121.567 1.00 8.14 242 MET A O 1
ATOM 3933 N N . GLY A 1 265 ? 32.495 7.721 119.890 1.00 7.36 243 GLY A N 1
ATOM 3934 C CA . GLY A 1 265 ? 33.890 8.057 119.622 1.00 7.69 243 GLY A CA 1
ATOM 3935 C C . GLY A 1 265 ? 34.886 7.238 120.422 1.00 6.85 243 GLY A C 1
ATOM 3936 O O . GLY A 1 265 ? 36.062 7.597 120.471 1.00 7.34 243 GLY A O 1
ATOM 3940 N N . GLU A 1 266 ? 34.424 6.139 121.025 1.00 7.26 244 GLU A N 1
ATOM 3941 C CA . GLU A 1 266 ? 35.305 5.212 121.749 1.00 7.60 244 GLU A CA 1
ATOM 3942 C C . GLU A 1 266 ? 36.127 5.980 122.800 1.00 7.66 244 GLU A C 1
ATOM 3943 O O . GLU A 1 266 ? 37.322 5.770 122.972 1.00 8.68 244 GLU A O 1
ATOM 3955 N N . ALA A 1 267 ? 35.441 6.904 123.471 1.00 7.96 245 ALA A N 1
ATOM 3956 C CA . ALA A 1 267 ? 35.960 7.759 124.540 1.00 8.49 245 ALA A CA 1
ATOM 3957 C C . ALA A 1 267 ? 36.897 8.862 124.088 1.00 7.11 245 ALA A C 1
ATOM 3958 O O . ALA A 1 267 ? 37.219 9.729 124.901 1.00 7.18 245 ALA A O 1
ATOM 3965 N N . LEU A 1 268 ? 37.383 8.832 122.848 1.00 7.28 246 LEU A N 1
ATOM 3966 C CA . LEU A 1 268 ? 38.391 9.814 122.465 1.00 7.13 246 LEU A CA 1
ATOM 3967 C C . LEU A 1 268 ? 37.919 11.266 122.615 1.00 7.18 246 LEU A C 1
ATOM 3968 O O . LEU A 1 268 ? 38.716 12.097 123.045 1.00 7.24 246 LEU A O 1
ATOM 3984 N N . PRO A 1 269 ? 36.650 11.594 122.314 1.00 7.14 247 PRO A N 1
ATOM 3985 C CA . PRO A 1 269 ? 36.229 12.988 122.512 1.00 7.55 247 PRO A CA 1
ATOM 3986 C C . PRO A 1 269 ? 36.349 13.428 123.977 1.00 7.15 247 PRO A C 1
ATOM 3987 O O . PRO A 1 269 ? 36.671 14.590 124.252 1.00 8.08 247 PRO A O 1
ATOM 3998 N N . TYR A 1 270 ? 36.055 12.521 124.913 1.00 6.99 248 TYR A N 1
ATOM 3999 C CA . TYR A 1 270 ? 36.122 12.843 126.325 1.00 6.79 248 TYR A CA 1
ATOM 4000 C C . TYR A 1 270 ? 37.569 12.983 126.791 1.00 6.25 248 TYR A C 1
ATOM 4001 O O . TYR A 1 270 ? 37.884 13.842 127.624 1.00 6.98 248 TYR A O 1
ATOM 4019 N N . TRP A 1 271 ? 38.451 12.145 126.254 1.00 6.59 249 TRP A N 1
ATOM 4020 C CA . TRP A 1 271 ? 39.868 12.191 126.578 1.00 6.56 249 TRP A CA 1
ATOM 4021 C C . TRP A 1 271 ? 40.618 13.319 125.865 1.00 6.79 249 TRP A C 1
ATOM 4022 O O . TRP A 1 271 ? 41.822 13.453 126.063 1.00 7.00 249 TRP A O 1
ATOM 4043 N N . LEU A 1 272 ? 39.955 14.101 125.012 1.00 7.08 250 LEU A N 1
ATOM 4044 C CA . LEU A 1 272 ? 40.680 14.927 124.049 1.00 6.77 250 LEU A CA 1
ATOM 4045 C C . LEU A 1 272 ? 41.730 15.834 124.671 1.00 6.66 250 LEU A C 1
ATOM 4046 O O . LEU A 1 272 ? 42.836 15.959 124.140 1.00 7.52 250 LEU A O 1
ATOM 4062 N N . TYR A 1 273 ? 41.403 16.532 125.758 1.00 6.80 251 TYR A N 1
ATOM 4063 C CA . TYR A 1 273 ? 42.370 17.451 126.347 1.00 7.47 251 TYR A CA 1
ATOM 4064 C C . TYR A 1 273 ? 43.658 16.696 126.732 1.00 7.08 251 TYR A C 1
ATOM 4065 O O . TYR A 1 273 ? 44.771 17.176 126.461 1.00 7.72 251 TYR A O 1
ATOM 4083 N N . ARG A 1 274 ? 43.491 15.547 127.385 1.00 7.24 252 ARG A N 1
ATOM 4084 C CA . ARG A 1 274 ? 44.605 14.711 127.796 1.00 7.40 252 ARG A CA 1
ATOM 4085 C C . ARG A 1 274 ? 45.332 14.121 126.581 1.00 7.53 252 ARG A C 1
ATOM 4086 O O . ARG A 1 274 ? 46.570 14.042 126.584 1.00 7.18 252 ARG A O 1
ATOM 4107 N N . LEU A 1 275 ? 44.614 13.701 125.558 1.00 6.89 253 LEU A N 1
ATOM 4108 C CA . LEU A 1 275 ? 45.251 13.185 124.353 1.00 7.17 253 LEU A CA 1
ATOM 4109 C C . LEU A 1 275 ? 46.205 14.219 123.769 1.00 7.12 253 LEU A C 1
ATOM 4110 O O . LEU A 1 275 ? 47.366 13.929 123.469 1.00 7.69 253 LEU A O 1
ATOM 4126 N N . ASP A 1 276 ? 45.709 15.432 123.553 1.00 7.60 254 ASP A N 1
ATOM 4127 C CA . ASP A 1 276 ? 46.560 16.449 122.949 1.00 8.01 254 ASP A CA 1
ATOM 4128 C C . ASP A 1 276 ? 47.695 16.864 123.873 1.00 7.91 254 ASP A C 1
ATOM 4129 O O . ASP A 1 276 ? 48.821 17.033 123.408 1.00 8.69 254 ASP A O 1
ATOM 4138 N N . TYR A 1 277 ? 47.420 17.030 125.166 1.00 7.28 255 TYR A N 1
ATOM 4139 C CA . TYR A 1 277 ? 48.475 17.445 126.076 1.00 7.73 255 TYR A CA 1
ATOM 4140 C C . TYR A 1 277 ? 49.605 16.411 126.075 1.00 7.19 255 TYR A C 1
ATOM 4141 O O . TYR A 1 277 ? 50.784 16.758 125.948 1.00 7.66 255 TYR A O 1
ATOM 4159 N N . MET A 1 278 ? 49.258 15.144 126.242 1.00 7.08 256 MET A N 1
ATOM 4160 C CA . MET A 1 278 ? 50.277 14.115 126.360 1.00 7.25 256 MET A CA 1
ATOM 4161 C C . MET A 1 278 ? 50.896 13.735 125.025 1.00 7.28 256 MET A C 1
ATOM 4162 O O . MET A 1 278 ? 52.081 13.370 124.987 1.00 8.05 256 MET A O 1
ATOM 4176 N N . HIS A 1 279 ? 50.144 13.865 123.937 1.00 7.56 257 HIS A N 1
ATOM 4177 C CA . HIS A 1 279 ? 50.733 13.700 122.621 1.00 8.41 257 HIS A CA 1
ATOM 4178 C C . HIS A 1 279 ? 51.836 14.751 122.433 1.00 8.72 257 HIS A C 1
ATOM 4179 O O . HIS A 1 279 ? 52.976 14.431 122.047 1.00 9.42 257 HIS A O 1
ATOM 4194 N N . GLN A 1 280 ? 51.509 16.009 122.719 1.00 8.69 258 GLN A N 1
ATOM 4195 C CA . GLN A 1 280 ? 52.496 17.076 122.609 1.00 9.28 258 GLN A CA 1
ATOM 4196 C C . GLN A 1 280 ? 53.699 16.845 123.515 1.00 9.30 258 GLN A C 1
ATOM 4197 O O . GLN A 1 280 ? 54.844 17.058 123.114 1.00 10.36 258 GLN A O 1
ATOM 4211 N N . ALA A 1 281 ? 53.454 16.418 124.745 1.00 9.47 259 ALA A N 1
ATOM 4212 C CA . ALA A 1 281 ? 54.550 16.193 125.684 1.00 10.60 259 ALA A CA 1
ATOM 4213 C C . ALA A 1 281 ? 55.506 15.159 125.131 1.00 10.46 259 ALA A C 1
ATOM 4214 O O . ALA A 1 281 ? 56.723 15.314 125.200 1.00 12.35 259 ALA A O 1
ATOM 4221 N N . GLY A 1 282 ? 54.951 14.099 124.554 1.00 10.65 260 GLY A N 1
ATOM 4222 C CA . GLY A 1 282 ? 55.772 13.042 123.990 1.00 12.48 260 GLY A CA 1
ATOM 4223 C C . GLY A 1 282 ? 56.556 13.521 122.782 1.00 13.82 260 GLY A C 1
ATOM 4224 O O . GLY A 1 282 ? 57.747 13.258 122.655 1.00 16.51 260 GLY A O 1
ATOM 4228 N N . VAL A 1 283 ? 55.895 14.209 121.864 1.00 13.03 261 VAL A N 1
ATOM 4229 C CA . VAL A 1 283 ? 56.579 14.648 120.656 1.00 14.01 261 VAL A CA 1
ATOM 4230 C C . VAL A 1 283 ? 57.695 15.613 121.021 1.00 15.24 261 VAL A C 1
ATOM 4231 O O . VAL A 1 283 ? 58.800 15.505 120.497 1.00 17.57 261 VAL A O 1
ATOM 4244 N N . ARG A 1 284 ? 57.417 16.544 121.921 1.00 14.21 262 ARG A N 1
ATOM 4245 C CA . ARG A 1 284 ? 58.370 17.588 122.277 1.00 15.57 262 ARG A CA 1
ATOM 4246 C C . ARG A 1 284 ? 59.581 17.048 123.033 1.00 16.68 262 ARG A C 1
ATOM 4247 O O . ARG A 1 284 ? 60.637 17.669 123.010 1.00 19.57 262 ARG A O 1
ATOM 4268 N N . SER A 1 285 ? 59.447 15.911 123.698 1.00 15.93 263 SER A N 1
ATOM 4269 C CA . SER A 1 285 ? 60.552 15.321 124.441 1.00 16.87 263 SER A CA 1
ATOM 4270 C C . SER A 1 285 ? 61.205 14.204 123.632 1.00 18.03 263 SER A C 1
ATOM 4271 O O . SER A 1 285 ? 62.107 13.534 124.126 1.00 19.17 263 SER A O 1
ATOM 4279 N N . GLN A 1 286 ? 60.769 14.032 122.382 1.00 18.89 264 GLN A N 1
ATOM 4280 C CA . GLN A 1 286 ? 61.290 12.989 121.490 1.00 22.17 264 GLN A CA 1
ATOM 4281 C C . GLN A 1 286 ? 61.267 11.625 122.177 1.00 19.61 264 GLN A C 1
ATOM 4282 O O . GLN A 1 286 ? 62.220 10.846 122.085 1.00 20.80 264 GLN A O 1
ATOM 4296 N N . ARG A 1 287 ? 60.180 11.340 122.872 1.00 16.66 265 ARG A N 1
ATOM 4297 C CA . ARG A 1 287 ? 60.132 10.133 123.680 1.00 15.11 265 ARG A CA 1
ATOM 4298 C C . ARG A 1 287 ? 60.036 8.860 122.832 1.00 15.75 265 ARG A C 1
ATOM 4299 O O . ARG A 1 287 ? 60.671 7.865 123.164 1.00 17.77 265 ARG A O 1
ATOM 4320 N N . TYR A 1 288 ? 59.247 8.889 121.758 1.00 16.24 266 TYR A N 1
ATOM 4321 C CA . TYR A 1 288 ? 58.990 7.696 120.961 1.00 19.41 266 TYR A CA 1
ATOM 4322 C C . TYR A 1 288 ? 59.290 7.947 119.487 1.00 28.87 266 TYR A C 1
ATOM 4323 O O . TYR A 1 288 ? 58.794 8.902 118.896 1.00 24.99 266 TYR A O 1
ATOM 4341 N N A GLU A 1 289 ? 60.226 7.185 118.931 0.51 36.14 267 GLU A N 1
ATOM 4342 N N B GLU A 1 289 ? 59.955 6.972 118.871 0.49 36.17 267 GLU A N 1
ATOM 4343 C CA A GLU A 1 289 ? 60.676 7.432 117.556 0.51 43.74 267 GLU A CA 1
ATOM 4344 C CA B GLU A 1 289 ? 60.101 6.875 117.409 0.49 43.74 267 GLU A CA 1
ATOM 4345 C C A GLU A 1 289 ? 59.490 7.351 116.617 0.51 36.59 267 GLU A C 1
ATOM 4346 C C B GLU A 1 289 ? 58.834 7.099 116.556 0.49 36.50 267 GLU A C 1
ATOM 4347 O O A GLU A 1 289 ? 59.455 7.981 115.567 0.51 35.70 267 GLU A O 1
ATOM 4348 O O B GLU A 1 289 ? 58.870 7.891 115.611 0.49 35.86 267 GLU A O 1
ATOM 4371 N N A ARG A 1 290 ? 58.493 6.589 117.028 0.51 30.45 268 ARG A N 1
ATOM 4372 N N B ARG A 1 290 ? 57.748 6.373 116.843 0.49 30.00 268 ARG A N 1
ATOM 4373 C CA A ARG A 1 290 ? 57.322 6.372 116.218 0.51 24.96 268 ARG A CA 1
ATOM 4374 C CA B ARG A 1 290 ? 56.514 6.447 116.040 0.49 24.86 268 ARG A CA 1
ATOM 4375 C C A ARG A 1 290 ? 56.415 7.610 116.181 0.51 23.26 268 ARG A C 1
ATOM 4376 C C B ARG A 1 290 ? 55.584 7.586 116.468 0.49 21.73 268 ARG A C 1
ATOM 4377 O O A ARG A 1 290 ? 55.751 7.865 115.177 0.51 23.24 268 ARG A O 1
ATOM 4378 O O B ARG A 1 290 ? 54.389 7.573 116.153 0.49 20.14 268 ARG A O 1
ATOM 4419 N N A MET A 1 291 ? 56.430 8.387 117.266 0.51 21.14 269 MET A N 1
ATOM 4420 N N B MET A 1 291 ? 56.144 8.568 117.171 0.49 19.64 269 MET A N 1
ATOM 4421 C CA A MET A 1 291 ? 55.528 9.519 117.465 0.51 20.54 269 MET A CA 1
ATOM 4422 C CA B MET A 1 291 ? 55.402 9.761 117.562 0.49 19.10 269 MET A CA 1
ATOM 4423 C C A MET A 1 291 ? 56.161 10.834 117.058 0.51 20.06 269 MET A C 1
ATOM 4424 C C B MET A 1 291 ? 56.112 10.994 117.110 0.49 19.71 269 MET A C 1
ATOM 4425 O O A MET A 1 291 ? 56.899 11.431 117.845 0.51 21.13 269 MET A O 1
ATOM 4426 O O B MET A 1 291 ? 56.835 11.617 117.891 0.49 21.01 269 MET A O 1
ATOM 4453 N N A LYS A 1 292 ? 55.858 11.293 115.850 0.51 19.07 270 LYS A N 1
ATOM 4454 N N B LYS A 1 292 ? 55.891 11.355 115.856 0.49 19.46 270 LYS A N 1
ATOM 4455 C CA A LYS A 1 292 ? 56.500 12.486 115.310 0.51 20.72 270 LYS A CA 1
ATOM 4456 C CA B LYS A 1 292 ? 56.549 12.511 115.286 0.49 20.96 270 LYS A CA 1
ATOM 4457 C C A LYS A 1 292 ? 55.509 13.616 115.056 0.51 17.39 270 LYS A C 1
ATOM 4458 C C B LYS A 1 292 ? 55.534 13.608 115.025 0.49 17.59 270 LYS A C 1
ATOM 4459 O O A LYS A 1 292 ? 54.305 13.419 115.151 0.51 15.34 270 LYS A O 1
ATOM 4460 O O B LYS A 1 292 ? 54.333 13.378 115.098 0.49 15.76 270 LYS A O 1
ATOM 4497 N N . PRO A 1 293 ? 56.011 14.827 114.764 1.00 16.27 271 PRO A N 1
ATOM 4498 C CA . PRO A 1 293 ? 55.095 15.966 114.619 1.00 15.10 271 PRO A CA 1
ATOM 4499 C C . PRO A 1 293 ? 54.014 15.767 113.556 1.00 13.60 271 PRO A C 1
ATOM 4500 O O . PRO A 1 293 ? 54.240 15.208 112.483 1.00 15.07 271 PRO A O 1
ATOM 4511 N N . LEU A 1 294 ? 52.824 16.229 113.901 1.00 12.00 272 LEU A N 1
ATOM 4512 C CA . LEU A 1 294 ? 51.663 16.195 113.026 1.00 11.34 272 LEU A CA 1
ATOM 4513 C C . LEU A 1 294 ? 51.316 17.601 112.596 1.00 11.43 272 LEU A C 1
ATOM 4514 O O . LEU A 1 294 ? 51.654 18.568 113.274 1.00 12.58 272 LEU A O 1
ATOM 4530 N N . LYS A 1 295 ? 50.627 17.718 111.472 1.00 11.25 273 LYS A N 1
ATOM 4531 C CA . LYS A 1 295 ? 50.269 19.044 110.966 1.00 12.16 273 LYS A CA 1
ATOM 4532 C C . LYS A 1 295 ? 49.124 19.686 111.737 1.00 11.32 273 LYS A C 1
ATOM 4533 O O . LYS A 1 295 ? 49.032 20.908 111.765 1.00 13.98 273 LYS A O 1
ATOM 4552 N N . LYS A 1 296 ? 48.272 18.870 112.353 1.00 10.65 274 LYS A N 1
ATOM 4553 C CA . LYS A 1 296 ? 47.161 19.381 113.169 1.00 10.66 274 LYS A CA 1
ATOM 4554 C C . LYS A 1 296 ? 47.257 18.780 114.562 1.00 9.60 274 LYS A C 1
ATOM 4555 O O . LYS A 1 296 ? 47.986 17.809 114.793 1.00 9.58 274 LYS A O 1
ATOM 4574 N N . THR A 1 297 ? 46.527 19.369 115.494 1.00 9.70 275 THR A N 1
ATOM 4575 C CA . THR A 1 297 ? 46.277 18.737 116.782 1.00 9.81 275 THR A CA 1
ATOM 4576 C C . THR A 1 297 ? 45.303 17.579 116.609 1.00 9.38 275 THR A C 1
ATOM 4577 O O . THR A 1 297 ? 44.609 17.461 115.592 1.00 9.32 275 THR A O 1
ATOM 4588 N N . ILE A 1 298 ? 45.238 16.732 117.630 1.00 9.15 276 ILE A N 1
ATOM 4589 C CA . ILE A 1 298 ? 44.253 15.656 117.623 1.00 9.21 276 ILE A CA 1
ATOM 4590 C C . ILE A 1 298 ? 42.846 16.253 117.538 1.00 8.45 276 ILE A C 1
ATOM 4591 O O . ILE A 1 298 ? 41.996 15.744 116.799 1.00 9.49 276 ILE A O 1
ATOM 4607 N N . GLU A 1 299 ? 42.599 17.350 118.250 1.00 8.89 277 GLU A N 1
ATOM 4608 C CA . GLU A 1 299 ? 41.336 18.056 118.127 1.00 10.11 277 GLU A CA 1
ATOM 4609 C C . GLU A 1 299 ? 41.054 18.449 116.666 1.00 9.44 277 GLU A C 1
ATOM 4610 O O . GLU A 1 299 ? 39.924 18.265 116.164 1.00 9.86 277 GLU A O 1
ATOM 4622 N N . GLY A 1 300 ? 42.072 18.982 115.991 1.00 9.25 278 GLY A N 1
ATOM 4623 C CA . GLY A 1 300 ? 41.919 19.326 114.594 1.00 9.75 278 GLY A CA 1
ATOM 4624 C C . GLY A 1 300 ? 41.506 18.148 113.732 1.00 9.30 278 GLY A C 1
ATOM 4625 O O . GLY A 1 300 ? 40.624 18.293 112.874 1.00 10.16 278 GLY A O 1
ATOM 4629 N N . TYR A 1 301 ? 42.123 16.994 113.939 1.00 9.02 279 TYR A N 1
ATOM 4630 C CA . TYR A 1 301 ? 41.740 15.824 113.152 1.00 9.55 279 TYR A CA 1
ATOM 4631 C C . TYR A 1 301 ? 40.329 15.374 113.491 1.00 9.48 279 TYR A C 1
ATOM 4632 O O . TYR A 1 301 ? 39.625 14.900 112.606 1.00 9.63 279 TYR A O 1
ATOM 4650 N N . LEU A 1 302 ? 39.914 15.480 114.751 1.00 9.69 280 LEU A N 1
ATOM 4651 C CA . LEU A 1 302 ? 38.528 15.111 115.059 1.00 10.94 280 LEU A CA 1
ATOM 4652 C C . LEU A 1 302 ? 37.553 15.981 114.298 1.00 11.50 280 LEU A C 1
ATOM 4653 O O . LEU A 1 302 ? 36.513 15.503 113.856 1.00 13.80 280 LEU A O 1
ATOM 4669 N N . LYS A 1 303 ? 37.883 17.247 114.118 1.00 10.20 281 LYS A N 1
ATOM 4670 C CA . LYS A 1 303 ? 36.965 18.167 113.472 1.00 11.10 281 LYS A CA 1
ATOM 4671 C C . LYS A 1 303 ? 36.994 18.085 111.946 1.00 10.67 281 LYS A C 1
ATOM 4672 O O . LYS A 1 303 ? 36.053 18.541 111.313 1.00 12.36 281 LYS A O 1
ATOM 4691 N N . SER A 1 304 ? 38.040 17.514 111.353 1.00 10.26 282 SER A N 1
ATOM 4692 C CA . SER A 1 304 ? 38.144 17.460 109.887 1.00 10.90 282 SER A CA 1
ATOM 4693 C C . SER A 1 304 ? 38.121 16.064 109.281 1.00 8.91 282 SER A C 1
ATOM 4694 O O . SER A 1 304 ? 37.801 15.949 108.093 1.00 10.29 282 SER A O 1
ATOM 4702 N N . ASN A 1 305 ? 38.469 15.036 110.047 1.00 8.24 283 ASN A N 1
ATOM 4703 C CA . ASN A 1 305 ? 38.669 13.700 109.474 1.00 8.22 283 ASN A CA 1
ATOM 4704 C C . ASN A 1 305 ? 38.002 12.563 110.217 1.00 7.41 283 ASN A C 1
ATOM 4705 O O . ASN A 1 305 ? 37.991 11.457 109.690 1.00 8.67 283 ASN A O 1
ATOM 4716 N N . VAL A 1 306 ? 37.448 12.792 111.401 1.00 7.07 284 VAL A N 1
ATOM 4717 C CA . VAL A 1 306 ? 36.796 11.733 112.162 1.00 7.61 284 VAL A CA 1
ATOM 4718 C C . VAL A 1 306 ? 35.315 12.035 112.288 1.00 6.90 284 VAL A C 1
ATOM 4719 O O . VAL A 1 306 ? 34.909 13.187 112.405 1.00 7.69 284 VAL A O 1
ATOM 4732 N N . LEU A 1 307 ? 34.505 10.991 112.225 1.00 7.20 285 LEU A N 1
ATOM 4733 C CA . LEU A 1 307 ? 33.054 11.078 112.321 1.00 7.00 285 LEU A CA 1
ATOM 4734 C C . LEU A 1 307 ? 32.619 10.058 113.373 1.00 6.56 285 LEU A C 1
ATOM 4735 O O . LEU A 1 307 ? 33.246 9.002 113.505 1.00 7.38 285 LEU A O 1
ATOM 4751 N N . VAL A 1 308 ? 31.570 10.382 114.120 1.00 6.56 286 VAL A N 1
ATOM 4752 C CA . VAL A 1 308 ? 31.165 9.543 115.238 1.00 7.05 286 VAL A CA 1
ATOM 4753 C C . VAL A 1 308 ? 29.699 9.207 115.159 1.00 6.61 286 VAL A C 1
ATOM 4754 O O . VAL A 1 308 ? 28.868 10.031 114.743 1.00 7.00 286 VAL A O 1
ATOM 4767 N N . THR A 1 309 ? 29.369 7.990 115.568 1.00 6.61 287 THR A N 1
ATOM 4768 C CA . THR A 1 309 ? 27.975 7.614 115.775 1.00 6.33 287 THR A CA 1
ATOM 4769 C C . THR A 1 309 ? 27.744 7.350 117.264 1.00 5.70 287 THR A C 1
ATOM 4770 O O . THR A 1 309 ? 28.676 7.108 118.020 1.00 7.01 287 THR A O 1
ATOM 4781 N N . ASN A 1 310 ? 26.469 7.337 117.661 1.00 6.18 288 ASN A N 1
ATOM 4782 C CA . ASN A 1 310 ? 26.109 7.033 119.047 1.00 6.40 288 ASN A CA 1
ATOM 4783 C C . ASN A 1 310 ? 25.715 5.580 119.270 1.00 6.14 288 ASN A C 1
ATOM 4784 O O . ASN A 1 310 ? 24.966 5.300 120.208 1.00 6.73 288 ASN A O 1
ATOM 4795 N N . SER A 1 311 ? 26.203 4.642 118.456 1.00 6.57 289 SER A N 1
ATOM 4796 C CA . SER A 1 311 ? 25.830 3.253 118.684 1.00 6.42 289 SER A CA 1
ATOM 4797 C C . SER A 1 311 ? 26.061 2.858 120.138 1.00 6.37 289 SER A C 1
ATOM 4798 O O . SER A 1 311 ? 27.110 3.145 120.704 1.00 7.25 289 SER A O 1
ATOM 4806 N N . GLY A 1 312 ? 25.060 2.229 120.753 1.00 7.09 290 GLY A N 1
ATOM 4807 C CA . GLY A 1 312 ? 25.158 1.791 122.124 1.00 7.44 290 GLY A CA 1
ATOM 4808 C C . GLY A 1 312 ? 25.091 2.874 123.184 1.00 7.32 290 GLY A C 1
ATOM 4809 O O . GLY A 1 312 ? 25.186 2.551 124.386 1.00 8.21 290 GLY A O 1
ATOM 4813 N N . VAL A 1 313 ? 24.934 4.134 122.769 1.00 6.59 291 VAL A N 1
ATOM 4814 C CA . VAL A 1 313 ? 25.013 5.262 123.692 1.00 6.71 291 VAL A CA 1
ATOM 4815 C C . VAL A 1 313 ? 23.807 6.163 123.424 1.00 6.40 291 VAL A C 1
ATOM 4816 O O . VAL A 1 313 ? 23.908 7.244 122.821 1.00 6.90 291 VAL A O 1
ATOM 4829 N N . ALA A 1 314 ? 22.628 5.695 123.854 1.00 7.04 292 ALA A N 1
ATOM 4830 C CA . ALA A 1 314 ? 21.373 6.433 123.672 1.00 7.61 292 ALA A CA 1
ATOM 4831 C C . ALA A 1 314 ? 21.229 7.322 124.907 1.00 7.40 292 ALA A C 1
ATOM 4832 O O . ALA A 1 314 ? 20.365 7.128 125.762 1.00 8.41 292 ALA A O 1
ATOM 4839 N N . TRP A 1 315 ? 22.116 8.316 125.006 1.00 6.98 293 TRP A N 1
ATOM 4840 C CA . TRP A 1 315 ? 22.328 9.028 126.268 1.00 7.50 293 TRP A CA 1
ATOM 4841 C C . TRP A 1 315 ? 22.658 10.481 125.958 1.00 7.40 293 TRP A C 1
ATOM 4842 O O . TRP A 1 315 ? 23.732 10.803 125.450 1.00 7.82 293 TRP A O 1
ATOM 4863 N N . GLU A 1 316 ? 21.701 11.349 126.248 1.00 7.70 294 GLU A N 1
ATOM 4864 C CA . GLU A 1 316 ? 21.779 12.758 125.835 1.00 8.94 294 GLU A CA 1
ATOM 4865 C C . GLU A 1 316 ? 23.068 13.481 126.289 1.00 8.96 294 GLU A C 1
ATOM 4866 O O . GLU A 1 316 ? 23.651 14.203 125.478 1.00 9.74 294 GLU A O 1
ATOM 4878 N N . PRO A 1 317 ? 23.498 13.331 127.565 1.00 9.53 295 PRO A N 1
ATOM 4879 C CA . PRO A 1 317 ? 24.691 14.100 127.960 1.00 10.74 295 PRO A CA 1
ATOM 4880 C C . PRO A 1 317 ? 25.903 13.774 127.094 1.00 9.24 295 PRO A C 1
ATOM 4881 O O . PRO A 1 317 ? 26.697 14.665 126.761 1.00 8.93 295 PRO A O 1
ATOM 4892 N N . ALA A 1 318 ? 26.082 12.496 126.771 1.00 8.59 296 ALA A N 1
ATOM 4893 C CA . ALA A 1 318 ? 27.239 12.092 125.989 1.00 8.14 296 ALA A CA 1
ATOM 4894 C C . ALA A 1 318 ? 27.112 12.533 124.533 1.00 7.31 296 ALA A C 1
ATOM 4895 O O . ALA A 1 318 ? 28.093 12.988 123.933 1.00 8.09 296 ALA A O 1
ATOM 4902 N N . ILE A 1 319 ? 25.917 12.418 123.967 1.00 7.56 297 ILE A N 1
ATOM 4903 C CA . ILE A 1 319 ? 25.702 12.875 122.599 1.00 8.06 297 ILE A CA 1
ATOM 4904 C C . ILE A 1 319 ? 25.991 14.371 122.504 1.00 7.65 297 ILE A C 1
ATOM 4905 O O . ILE A 1 319 ? 26.691 14.818 121.598 1.00 8.20 297 ILE A O 1
ATOM 4921 N N . LYS A 1 320 ? 25.433 15.146 123.429 1.00 8.18 298 LYS A N 1
ATOM 4922 C CA . LYS A 1 320 ? 25.621 16.587 123.380 1.00 8.56 298 LYS A CA 1
ATOM 4923 C C . LYS A 1 320 ? 27.080 16.970 123.584 1.00 8.36 298 LYS A C 1
ATOM 4924 O O . LYS A 1 320 ? 27.571 17.909 122.954 1.00 8.06 298 LYS A O 1
ATOM 4943 N N . PHE A 1 321 ? 27.764 16.273 124.479 1.00 8.75 299 PHE A N 1
ATOM 4944 C CA . PHE A 1 321 ? 29.181 16.543 124.718 1.00 8.73 299 PHE A CA 1
ATOM 4945 C C . PHE A 1 321 ? 29.955 16.348 123.420 1.00 8.85 299 PHE A C 1
ATOM 4946 O O . PHE A 1 321 ? 30.766 17.173 122.988 1.00 8.90 299 PHE A O 1
ATOM 4963 N N . CYS A 1 322 ? 29.674 15.226 122.773 1.00 9.86 300 CYS A N 1
ATOM 4964 C CA A CYS A 1 322 ? 30.388 14.879 121.571 0.63 10.45 300 CYS A CA 1
ATOM 4965 C CA B CYS A 1 322 ? 30.316 14.886 121.517 0.37 10.66 300 CYS A CA 1
ATOM 4966 C C . CYS A 1 322 ? 30.048 15.879 120.431 1.00 10.24 300 CYS A C 1
ATOM 4967 O O . CYS A 1 322 ? 30.922 16.257 119.650 1.00 11.59 300 CYS A O 1
ATOM 4981 N N . GLN A 1 323 ? 28.784 16.292 120.338 1.00 9.47 301 GLN A N 1
ATOM 4982 C CA . GLN A 1 323 ? 28.401 17.292 119.344 1.00 9.75 301 GLN A CA 1
ATOM 4983 C C . GLN A 1 323 ? 29.169 18.592 119.564 1.00 10.03 301 GLN A C 1
ATOM 4984 O O . GLN A 1 323 ? 29.569 19.261 118.613 1.00 10.91 301 GLN A O 1
ATOM 4998 N N . GLN A 1 324 ? 29.368 18.977 120.820 1.00 9.71 302 GLN A N 1
ATOM 4999 C CA . GLN A 1 324 ? 30.128 20.181 121.103 1.00 11.53 302 GLN A CA 1
ATOM 5000 C C . GLN A 1 324 ? 31.600 20.022 120.694 1.00 10.94 302 GLN A C 1
ATOM 5001 O O . GLN A 1 324 ? 32.184 20.948 120.117 1.00 12.87 302 GLN A O 1
ATOM 5015 N N . VAL A 1 325 ? 32.209 18.877 120.990 1.00 11.04 303 VAL A N 1
ATOM 5016 C CA . VAL A 1 325 ? 33.633 18.681 120.697 1.00 12.77 303 VAL A CA 1
ATOM 5017 C C . VAL A 1 325 ? 33.894 18.542 119.196 1.00 12.95 303 VAL A C 1
ATOM 5018 O O . VAL A 1 325 ? 34.830 19.124 118.655 1.00 14.97 303 VAL A O 1
ATOM 5031 N N . MET A 1 326 ? 33.063 17.744 118.532 1.00 12.80 304 MET A N 1
ATOM 5032 C CA . MET A 1 326 ? 33.294 17.376 117.129 1.00 14.19 304 MET A CA 1
ATOM 5033 C C . MET A 1 326 ? 32.633 18.358 116.168 1.00 11.74 304 MET A C 1
ATOM 5034 O O . MET A 1 326 ? 33.041 18.437 115.009 1.00 12.55 304 MET A O 1
ATOM 5048 N N . GLY A 1 327 ? 31.563 19.015 116.622 1.00 10.13 305 GLY A N 1
ATOM 5049 C CA . GLY A 1 327 ? 30.636 19.716 115.747 1.00 9.60 305 GLY A CA 1
ATOM 5050 C C . GLY A 1 327 ? 29.382 18.882 115.517 1.00 8.72 305 GLY A C 1
ATOM 5051 O O . GLY A 1 327 ? 29.448 17.664 115.285 1.00 9.30 305 GLY A O 1
ATOM 5055 N N . GLU A 1 328 ? 28.227 19.544 115.527 1.00 8.68 306 GLU A N 1
ATOM 5056 C CA . GLU A 1 328 ? 26.974 18.813 115.363 1.00 8.93 306 GLU A CA 1
ATOM 5057 C C . GLU A 1 328 ? 26.808 18.178 113.985 1.00 8.33 306 GLU A C 1
ATOM 5058 O O . GLU A 1 328 ? 25.976 17.287 113.841 1.00 9.11 306 GLU A O 1
ATOM 5070 N N . ASP A 1 329 ? 27.595 18.587 112.997 1.00 8.18 307 ASP A N 1
ATOM 5071 C CA . ASP A 1 329 ? 27.542 17.958 111.686 1.00 8.65 307 ASP A CA 1
ATOM 5072 C C . ASP A 1 329 ? 28.271 16.625 111.641 1.00 7.67 307 ASP A C 1
ATOM 5073 O O . ASP A 1 329 ? 28.216 15.962 110.607 1.00 8.90 307 ASP A O 1
ATOM 5082 N N . ARG A 1 330 ? 28.975 16.251 112.716 1.00 7.09 308 ARG A N 1
ATOM 5083 C CA . ARG A 1 330 ? 29.909 15.128 112.659 1.00 7.05 308 ARG A CA 1
ATOM 5084 C C . ARG A 1 330 ? 29.500 13.986 113.581 1.00 7.26 308 ARG A C 1
ATOM 5085 O O . ARG A 1 330 ? 30.291 13.067 113.799 1.00 8.18 308 ARG A O 1
ATOM 5106 N N . VAL A 1 331 ? 28.263 14.023 114.086 1.00 6.71 309 VAL A N 1
ATOM 5107 C CA . VAL A 1 331 ? 27.739 13.027 115.020 1.00 6.66 309 VAL A CA 1
ATOM 5108 C C . VAL A 1 331 ? 26.418 12.503 114.459 1.00 6.27 309 VAL A C 1
ATOM 5109 O O . VAL A 1 331 ? 25.505 13.289 114.171 1.00 6.71 309 VAL A O 1
ATOM 5122 N N . MET A 1 332 ? 26.315 11.178 114.332 1.00 6.41 310 MET A N 1
ATOM 5123 C CA . MET A 1 332 ? 25.195 10.504 113.675 1.00 6.55 310 MET A CA 1
ATOM 5124 C C . MET A 1 332 ? 24.554 9.482 114.592 1.00 6.18 310 MET A C 1
ATOM 5125 O O . MET A 1 332 ? 25.221 8.839 115.409 1.00 6.64 310 MET A O 1
ATOM 5139 N N . TYR A 1 333 ? 23.265 9.277 114.382 1.00 6.02 311 TYR A N 1
ATOM 5140 C CA . TYR A 1 333 ? 22.527 8.227 115.041 1.00 6.04 311 TYR A CA 1
ATOM 5141 C C . TYR A 1 333 ? 22.914 6.845 114.510 1.00 6.22 311 TYR A C 1
ATOM 5142 O O . TYR A 1 333 ? 23.073 6.646 113.303 1.00 6.42 311 TYR A O 1
ATOM 5160 N N . ALA A 1 334 ? 23.009 5.882 115.430 1.00 6.21 312 ALA A N 1
ATOM 5161 C CA . ALA A 1 334 ? 23.129 4.463 115.085 1.00 6.36 312 ALA A CA 1
ATOM 5162 C C . ALA A 1 334 ? 22.440 3.672 116.175 1.00 6.81 312 ALA A C 1
ATOM 5163 O O . ALA A 1 334 ? 22.452 4.063 117.349 1.00 7.74 312 ALA A O 1
ATOM 5170 N N . MET A 1 335 ? 21.863 2.537 115.778 1.00 7.48 313 MET A N 1
ATOM 5171 C CA . MET A 1 335 ? 21.179 1.660 116.716 1.00 7.79 313 MET A CA 1
ATOM 5172 C C . MET A 1 335 ? 22.064 0.507 117.254 1.00 7.77 313 MET A C 1
ATOM 5173 O O . MET A 1 335 ? 21.912 0.108 118.402 1.00 8.63 313 MET A O 1
ATOM 5187 N N A ASP A 1 336 ? 22.942 -0.054 116.413 0.70 7.84 314 ASP A N 1
ATOM 5188 N N B ASP A 1 336 ? 22.964 -0.009 116.417 0.30 8.24 314 ASP A N 1
ATOM 5189 C CA A ASP A 1 336 ? 23.687 -1.269 116.769 0.70 8.10 314 ASP A CA 1
ATOM 5190 C CA B ASP A 1 336 ? 23.663 -1.267 116.696 0.30 8.40 314 ASP A CA 1
ATOM 5191 C C A ASP A 1 336 ? 22.721 -2.465 116.801 0.70 7.30 314 ASP A C 1
ATOM 5192 C C B ASP A 1 336 ? 22.674 -2.411 116.841 0.30 7.57 314 ASP A C 1
ATOM 5193 O O A ASP A 1 336 ? 22.911 -3.410 117.573 0.70 6.95 314 ASP A O 1
ATOM 5194 O O B ASP A 1 336 ? 22.773 -3.228 117.762 0.30 7.69 314 ASP A O 1
ATOM 5211 N N . TYR A 1 337 ? 21.730 -2.472 115.912 1.00 6.95 315 TYR A N 1
ATOM 5212 C CA . TYR A 1 337 ? 20.888 -3.660 115.766 1.00 7.15 315 TYR A CA 1
ATOM 5213 C C . TYR A 1 337 ? 21.764 -4.828 115.295 1.00 7.52 315 TYR A C 1
ATOM 5214 O O . TYR A 1 337 ? 22.591 -4.639 114.411 1.00 8.07 315 TYR A O 1
ATOM 5232 N N . PRO A 1 338 ? 21.573 -6.050 115.820 1.00 6.94 316 PRO A N 1
ATOM 5233 C CA . PRO A 1 338 ? 20.566 -6.468 116.803 1.00 7.05 316 PRO A CA 1
ATOM 5234 C C . PRO A 1 338 ? 21.125 -6.563 118.216 1.00 6.78 316 PRO A C 1
ATOM 5235 O O . PRO A 1 338 ? 20.414 -7.037 119.110 1.00 7.46 316 PRO A O 1
ATOM 5246 N N . TYR A 1 339 ? 22.381 -6.164 118.406 1.00 6.67 317 TYR A N 1
ATOM 5247 C CA . TYR A 1 339 ? 22.999 -6.229 119.718 1.00 7.11 317 TYR A CA 1
ATOM 5248 C C . TYR A 1 339 ? 22.342 -5.318 120.741 1.00 6.71 317 TYR A C 1
ATOM 5249 O O . TYR A 1 339 ? 22.381 -5.589 121.944 1.00 7.60 317 TYR A O 1
ATOM 5267 N N . GLN A 1 340 ? 21.764 -4.218 120.269 1.00 6.95 318 GLN A N 1
ATOM 5268 C CA . GLN A 1 340 ? 21.125 -3.251 121.135 1.00 7.01 318 GLN A CA 1
ATOM 5269 C C . GLN A 1 340 ? 19.865 -2.712 120.449 1.00 7.63 318 GLN A C 1
ATOM 5270 O O . GLN A 1 340 ? 19.813 -1.561 120.008 1.00 9.39 318 GLN A O 1
ATOM 5284 N N . TYR A 1 341 ? 18.856 -3.573 120.352 1.00 8.16 319 TYR A N 1
ATOM 5285 C CA . TYR A 1 341 ? 17.602 -3.276 119.661 1.00 8.26 319 TYR A CA 1
ATOM 5286 C C . TYR A 1 341 ? 16.566 -2.901 120.706 1.00 8.19 319 TYR A C 1
ATOM 5287 O O . TYR A 1 341 ? 15.962 -3.772 121.317 1.00 9.41 319 TYR A O 1
ATOM 5305 N N . VAL A 1 342 ? 16.391 -1.607 120.939 1.00 7.64 320 VAL A N 1
ATOM 5306 C CA . VAL A 1 342 ? 15.603 -1.143 122.081 1.00 8.04 320 VAL A CA 1
ATOM 5307 C C . VAL A 1 342 ? 14.700 -0.004 121.654 1.00 7.49 320 VAL A C 1
ATOM 5308 O O . VAL A 1 342 ? 15.142 1.119 121.441 1.00 8.02 320 VAL A O 1
ATOM 5321 N N . ALA A 1 343 ? 13.408 -0.294 121.513 1.00 7.93 321 ALA A N 1
ATOM 5322 C CA . ALA A 1 343 ? 12.462 0.737 121.086 1.00 8.32 321 ALA A CA 1
ATOM 5323 C C . ALA A 1 343 ? 12.532 1.958 122.007 1.00 7.89 321 ALA A C 1
ATOM 5324 O O . ALA A 1 343 ? 12.430 3.107 121.539 1.00 8.04 321 ALA A O 1
ATOM 5331 N N . ASP A 1 344 ? 12.663 1.738 123.313 1.00 8.23 322 ASP A N 1
ATOM 5332 C CA . ASP A 1 344 ? 12.705 2.879 124.226 1.00 8.54 322 ASP A CA 1
ATOM 5333 C C . ASP A 1 344 ? 13.905 3.785 123.967 1.00 7.81 322 ASP A C 1
ATOM 5334 O O . ASP A 1 344 ? 13.837 4.974 124.284 1.00 8.23 322 ASP A O 1
ATOM 5343 N N . GLU A 1 345 ? 15.001 3.267 123.423 1.00 7.30 323 GLU A N 1
ATOM 5344 C CA . GLU A 1 345 ? 16.137 4.136 123.082 1.00 7.18 323 GLU A CA 1
ATOM 5345 C C . GLU A 1 345 ? 15.753 5.075 121.947 1.00 6.94 323 GLU A C 1
ATOM 5346 O O . GLU A 1 345 ? 16.115 6.246 121.987 1.00 7.36 323 GLU A O 1
ATOM 5358 N N . VAL A 1 346 ? 15.058 4.563 120.938 1.00 6.92 324 VAL A N 1
ATOM 5359 C CA . VAL A 1 346 ? 14.632 5.422 119.848 1.00 7.12 324 VAL A CA 1
ATOM 5360 C C . VAL A 1 346 ? 13.724 6.523 120.400 1.00 6.45 324 VAL A C 1
ATOM 5361 O O . VAL A 1 346 ? 13.854 7.685 120.031 1.00 7.22 324 VAL A O 1
ATOM 5374 N N . ARG A 1 347 ? 12.797 6.165 121.301 1.00 6.91 325 ARG A N 1
ATOM 5375 C CA . ARG A 1 347 ? 11.912 7.155 121.885 1.00 7.68 325 ARG A CA 1
ATOM 5376 C C . ARG A 1 347 ? 12.692 8.228 122.627 1.00 7.38 325 ARG A C 1
ATOM 5377 O O . ARG A 1 347 ? 12.359 9.425 122.550 1.00 8.15 325 ARG A O 1
ATOM 5398 N N . ALA A 1 348 ? 13.691 7.824 123.390 1.00 7.51 326 ALA A N 1
ATOM 5399 C CA . ALA A 1 348 ? 14.482 8.800 124.130 1.00 8.06 326 ALA A CA 1
ATOM 5400 C C . ALA A 1 348 ? 15.205 9.736 123.166 1.00 7.11 326 ALA A C 1
ATOM 5401 O O . ALA A 1 348 ? 15.274 10.948 123.394 1.00 8.23 326 ALA A O 1
ATOM 5408 N N . MET A 1 349 ? 15.760 9.184 122.099 1.00 6.64 327 MET A N 1
ATOM 5409 C CA . MET A 1 349 ? 16.479 10.002 121.125 1.00 6.70 327 MET A CA 1
ATOM 5410 C C . MET A 1 349 ? 15.533 10.985 120.434 1.00 6.96 327 MET A C 1
ATOM 5411 O O . MET A 1 349 ? 15.882 12.153 120.236 1.00 7.53 327 MET A O 1
ATOM 5425 N N . ASP A 1 350 ? 14.339 10.520 120.080 1.00 6.96 328 ASP A N 1
ATOM 5426 C CA . ASP A 1 350 ? 13.360 11.394 119.437 1.00 6.98 328 ASP A CA 1
ATOM 5427 C C . ASP A 1 350 ? 13.022 12.590 120.319 1.00 7.26 328 ASP A C 1
ATOM 5428 O O . ASP A 1 350 ? 12.654 13.648 119.796 1.00 6.82 328 ASP A O 1
ATOM 5437 N N . ALA A 1 351 ? 13.084 12.411 121.643 1.00 7.07 329 ALA A N 1
ATOM 5438 C CA . ALA A 1 351 ? 12.568 13.398 122.598 1.00 7.08 329 ALA A CA 1
ATOM 5439 C C . ALA A 1 351 ? 13.654 14.202 123.304 1.00 7.39 329 ALA A C 1
ATOM 5440 O O . ALA A 1 351 ? 13.389 14.874 124.300 1.00 8.04 329 ALA A O 1
ATOM 5447 N N . MET A 1 352 ? 14.870 14.173 122.757 1.00 7.82 330 MET A N 1
ATOM 5448 C CA . MET A 1 352 ? 15.951 14.943 123.367 1.00 8.36 330 MET A CA 1
ATOM 5449 C C . MET A 1 352 ? 15.644 16.436 123.284 1.00 8.55 330 MET A C 1
ATOM 5450 O O . MET A 1 352 ? 14.983 16.913 122.363 1.00 8.40 330 MET A O 1
ATOM 5464 N N . ASP A 1 353 ? 16.176 17.180 124.257 1.00 9.32 331 ASP A N 1
ATOM 5465 C CA . ASP A 1 353 ? 16.029 18.636 124.290 1.00 10.42 331 ASP A CA 1
ATOM 5466 C C . ASP A 1 353 ? 17.094 19.236 123.387 1.00 10.09 331 ASP A C 1
ATOM 5467 O O . ASP A 1 353 ? 18.131 19.722 123.832 1.00 11.28 331 ASP A O 1
ATOM 5476 N N . MET A 1 354 ? 16.797 19.160 122.092 1.00 10.39 332 MET A N 1
ATOM 5477 C CA . MET A 1 354 ? 17.714 19.464 121.023 1.00 10.82 332 MET A CA 1
ATOM 5478 C C . MET A 1 354 ? 16.870 20.089 119.916 1.00 9.38 332 MET A C 1
ATOM 5479 O O . MET A 1 354 ? 15.747 19.654 119.678 1.00 9.48 332 MET A O 1
ATOM 5493 N N . SER A 1 355 ? 17.391 21.123 119.261 1.00 9.23 333 SER A N 1
ATOM 5494 C CA . SER A 1 355 ? 16.611 21.796 118.235 1.00 9.37 333 SER A CA 1
ATOM 5495 C C . SER A 1 355 ? 16.209 20.834 117.122 1.00 8.87 333 SER A C 1
ATOM 5496 O O . SER A 1 355 ? 16.886 19.834 116.859 1.00 8.83 333 SER A O 1
ATOM 5504 N N . ALA A 1 356 ? 15.116 21.155 116.452 1.00 9.79 334 ALA A N 1
ATOM 5505 C CA . ALA A 1 356 ? 14.683 20.363 115.307 1.00 9.70 334 ALA A CA 1
ATOM 5506 C C . ALA A 1 356 ? 15.778 20.270 114.256 1.00 8.69 334 ALA A C 1
ATOM 5507 O O . ALA A 1 356 ? 16.008 19.215 113.665 1.00 8.53 334 ALA A O 1
ATOM 5514 N N . GLN A 1 357 ? 16.472 21.369 114.023 1.00 9.06 335 GLN A N 1
ATOM 5515 C CA . GLN A 1 357 ? 17.497 21.372 113.007 1.00 10.08 335 GLN A CA 1
ATOM 5516 C C . GLN A 1 357 ? 18.649 20.427 113.391 1.00 8.86 335 GLN A C 1
ATOM 5517 O O . GLN A 1 357 ? 19.154 19.660 112.547 1.00 8.98 335 GLN A O 1
ATOM 5531 N N . THR A 1 358 ? 19.091 20.478 114.648 1.00 8.41 336 THR A N 1
ATOM 5532 C CA . THR A 1 358 ? 20.170 19.608 115.088 1.00 8.88 336 THR A CA 1
ATOM 5533 C C . THR A 1 358 ? 19.725 18.148 115.102 1.00 7.56 336 THR A C 1
ATOM 5534 O O . THR A 1 358 ? 20.491 17.248 114.722 1.00 7.76 336 THR A O 1
ATOM 5545 N N . LYS A 1 359 ? 18.501 17.908 115.568 1.00 7.43 337 LYS A N 1
ATOM 5546 C CA . LYS A 1 359 ? 17.992 16.548 115.636 1.00 7.24 337 LYS A CA 1
ATOM 5547 C C . LYS A 1 359 ? 17.913 15.917 114.238 1.00 7.24 337 LYS A C 1
ATOM 5548 O O . LYS A 1 359 ? 18.194 14.723 114.069 1.00 7.68 337 LYS A O 1
ATOM 5567 N N . LYS A 1 360 ? 17.511 16.704 113.239 1.00 7.53 338 LYS A N 1
ATOM 5568 C CA . LYS A 1 360 ? 17.460 16.204 111.864 1.00 7.66 338 LYS A CA 1
ATOM 5569 C C . LYS A 1 360 ? 18.854 15.895 111.311 1.00 7.03 338 LYS A C 1
ATOM 5570 O O . LYS A 1 360 ? 19.019 14.917 110.576 1.00 7.25 338 LYS A O 1
ATOM 5589 N N . LYS A 1 361 ? 19.856 16.703 111.649 1.00 7.12 339 LYS A N 1
ATOM 5590 C CA . LYS A 1 361 ? 21.234 16.360 111.281 1.00 6.91 339 LYS A CA 1
ATOM 5591 C C . LYS A 1 361 ? 21.636 15.015 111.903 1.00 6.68 339 LYS A C 1
ATOM 5592 O O . LYS A 1 361 ? 22.185 14.149 111.228 1.00 6.65 339 LYS A O 1
ATOM 5611 N N . PHE A 1 362 ? 21.381 14.881 113.211 1.00 6.74 340 PHE A N 1
ATOM 5612 C CA . PHE A 1 362 ? 21.745 13.688 113.968 1.00 6.58 340 PHE A CA 1
ATOM 5613 C C . PHE A 1 362 ? 21.112 12.424 113.382 1.00 6.20 340 PHE A C 1
ATOM 5614 O O . PHE A 1 362 ? 21.794 11.420 113.179 1.00 6.37 340 PHE A O 1
ATOM 5631 N N . PHE A 1 363 ? 19.813 12.456 113.104 1.00 6.51 341 PHE A N 1
ATOM 5632 C CA . PHE A 1 363 ? 19.119 11.262 112.635 1.00 6.22 341 PHE A CA 1
ATOM 5633 C C . PHE A 1 363 ? 19.272 10.973 111.154 1.00 6.32 341 PHE A C 1
ATOM 5634 O O . PHE A 1 363 ? 19.192 9.819 110.744 1.00 7.13 341 PHE A O 1
ATOM 5651 N N . GLN A 1 364 ? 19.395 12.027 110.339 1.00 6.82 342 GLN A N 1
ATOM 5652 C CA . GLN A 1 364 ? 19.244 11.888 108.885 1.00 7.22 342 GLN A CA 1
ATOM 5653 C C . GLN A 1 364 ? 20.347 12.543 108.080 1.00 7.04 342 GLN A C 1
ATOM 5654 O O . GLN A 1 364 ? 21.020 11.876 107.305 1.00 7.32 342 GLN A O 1
ATOM 5668 N N . THR A 1 365 ? 20.488 13.870 108.159 1.00 7.35 343 THR A N 1
ATOM 5669 C CA . THR A 1 365 ? 21.232 14.530 107.093 1.00 7.63 343 THR A CA 1
ATOM 5670 C C . THR A 1 365 ? 22.740 14.424 107.233 1.00 6.95 343 THR A C 1
ATOM 5671 O O . THR A 1 365 ? 23.436 14.505 106.216 1.00 7.51 343 THR A O 1
ATOM 5682 N N . ASN A 1 366 ? 23.265 14.215 108.439 1.00 6.72 344 ASN A N 1
ATOM 5683 C CA . ASN A 1 366 ? 24.689 13.934 108.528 1.00 6.92 344 ASN A CA 1
ATOM 5684 C C . ASN A 1 366 ? 25.030 12.632 107.803 1.00 6.89 344 ASN A C 1
ATOM 5685 O O . ASN A 1 366 ? 25.947 12.605 106.991 1.00 7.49 344 ASN A O 1
ATOM 5696 N N . ALA A 1 367 ? 24.259 11.578 108.058 1.00 6.84 345 ALA A N 1
ATOM 5697 C CA . ALA A 1 367 ? 24.500 10.315 107.371 1.00 7.02 345 ALA A CA 1
ATOM 5698 C C . ALA A 1 367 ? 24.354 10.491 105.861 1.00 6.92 345 ALA A C 1
ATOM 5699 O O . ALA A 1 367 ? 25.136 9.939 105.091 1.00 7.49 345 ALA A O 1
ATOM 5706 N N . GLU A 1 368 ? 23.351 11.249 105.419 1.00 7.11 346 GLU A N 1
ATOM 5707 C CA . GLU A 1 368 ? 23.183 11.428 103.973 1.00 7.78 346 GLU A CA 1
ATOM 5708 C C . GLU A 1 368 ? 24.424 12.086 103.373 1.00 8.51 346 GLU A C 1
ATOM 5709 O O . GLU A 1 368 ? 24.834 11.723 102.267 1.00 9.34 346 GLU A O 1
ATOM 5721 N N . LYS A 1 369 ? 25.028 13.041 104.087 1.00 7.91 347 LYS A N 1
ATOM 5722 C CA . LYS A 1 369 ? 26.238 13.677 103.597 1.00 8.88 347 LYS A CA 1
ATOM 5723 C C . LYS A 1 369 ? 27.430 12.717 103.627 1.00 8.45 347 LYS A C 1
ATOM 5724 O O . LYS A 1 369 ? 28.089 12.510 102.592 1.00 9.42 347 LYS A O 1
ATOM 5743 N N . TRP A 1 370 ? 27.740 12.155 104.795 1.00 8.36 348 TRP A N 1
ATOM 5744 C CA . TRP A 1 370 ? 29.009 11.452 104.933 1.00 8.67 348 TRP A CA 1
ATOM 5745 C C . TRP A 1 370 ? 29.041 10.096 104.236 1.00 8.58 348 TRP A C 1
ATOM 5746 O O . TRP A 1 370 ? 30.114 9.632 103.847 1.00 9.53 348 TRP A O 1
ATOM 5767 N N . PHE A 1 371 ? 27.874 9.459 104.082 1.00 8.44 349 PHE A N 1
ATOM 5768 C CA . PHE A 1 371 ? 27.784 8.213 103.320 1.00 8.76 349 PHE A CA 1
ATOM 5769 C C . PHE A 1 371 ? 27.409 8.450 101.850 1.00 9.18 349 PHE A C 1
ATOM 5770 O O . PHE A 1 371 ? 27.337 7.509 101.076 1.00 9.73 349 PHE A O 1
ATOM 5787 N N . LYS A 1 372 ? 27.157 9.700 101.461 1.00 9.59 350 LYS A N 1
ATOM 5788 C CA . LYS A 1 372 ? 26.767 10.044 100.071 1.00 11.31 350 LYS A CA 1
ATOM 5789 C C . LYS A 1 372 ? 25.549 9.255 99.665 1.00 11.39 350 LYS A C 1
ATOM 5790 O O . LYS A 1 372 ? 25.541 8.612 98.605 1.00 12.95 350 LYS A O 1
ATOM 5809 N N . LEU A 1 373 ? 24.500 9.338 100.475 1.00 11.02 351 LEU A N 1
ATOM 5810 C CA . LEU A 1 373 ? 23.279 8.577 100.208 1.00 13.12 351 LEU A CA 1
ATOM 5811 C C . LEU A 1 373 ? 22.444 9.215 99.124 1.00 17.54 351 LEU A C 1
ATOM 5812 O O . LEU A 1 373 ? 22.578 10.406 98.840 1.00 18.79 351 LEU A O 1
ATOM 5829 N N . ASP B 1 26 ? 50.325 36.600 139.843 1.00 54.11 4 ASP B N 1
ATOM 5830 C CA . ASP B 1 26 ? 48.890 36.733 139.627 1.00 53.47 4 ASP B CA 1
ATOM 5831 C C . ASP B 1 26 ? 48.121 35.541 140.227 1.00 44.50 4 ASP B C 1
ATOM 5832 O O . ASP B 1 26 ? 46.938 35.666 140.540 1.00 45.04 4 ASP B O 1
ATOM 5841 N N . LEU B 1 27 ? 48.786 34.393 140.389 1.00 34.56 5 LEU B N 1
ATOM 5842 C CA . LEU B 1 27 ? 48.205 33.267 141.114 1.00 25.12 5 LEU B CA 1
ATOM 5843 C C . LEU B 1 27 ? 48.733 33.314 142.534 1.00 23.24 5 LEU B C 1
ATOM 5844 O O . LEU B 1 27 ? 49.949 33.263 142.763 1.00 24.44 5 LEU B O 1
ATOM 5860 N N . LYS B 1 28 ? 47.814 33.438 143.480 1.00 19.86 6 LYS B N 1
ATOM 5861 C CA . LYS B 1 28 ? 48.202 33.631 144.872 1.00 20.47 6 LYS B CA 1
ATOM 5862 C C . LYS B 1 28 ? 47.577 32.612 145.803 1.00 15.72 6 LYS B C 1
ATOM 5863 O O . LYS B 1 28 ? 46.419 32.230 145.653 1.00 14.26 6 LYS B O 1
ATOM 5882 N N . THR B 1 29 ? 48.361 32.194 146.787 1.00 13.75 7 THR B N 1
ATOM 5883 C CA . THR B 1 29 ? 47.834 31.426 147.899 1.00 12.88 7 THR B CA 1
ATOM 5884 C C . THR B 1 29 ? 47.018 32.348 148.800 1.00 13.26 7 THR B C 1
ATOM 5885 O O . THR B 1 29 ? 47.108 33.567 148.690 1.00 13.87 7 THR B O 1
ATOM 5896 N N . GLY B 1 30 ? 46.224 31.756 149.685 1.00 12.86 8 GLY B N 1
ATOM 5897 C CA . GLY B 1 30 ? 45.520 32.489 150.722 1.00 13.40 8 GLY B CA 1
ATOM 5898 C C . GLY B 1 30 ? 44.022 32.550 150.549 1.00 13.93 8 GLY B C 1
ATOM 5899 O O . GLY B 1 30 ? 43.329 33.007 151.453 1.00 15.61 8 GLY B O 1
ATOM 5903 N N . GLY B 1 31 ? 43.501 32.161 149.389 1.00 13.94 9 GLY B N 1
ATOM 5904 C CA . GLY B 1 31 ? 42.064 32.079 149.248 1.00 15.28 9 GLY B CA 1
ATOM 5905 C C . GLY B 1 31 ? 41.321 33.378 149.002 1.00 17.08 9 GLY B C 1
ATOM 5906 O O . GLY B 1 31 ? 40.098 33.405 149.112 1.00 17.05 9 GLY B O 1
ATOM 5910 N N . GLU B 1 32 ? 42.014 34.438 148.614 1.00 19.79 10 GLU B N 1
ATOM 5911 C CA . GLU B 1 32 ? 41.339 35.713 148.392 1.00 26.68 10 GLU B CA 1
ATOM 5912 C C . GLU B 1 32 ? 40.272 35.662 147.307 1.00 21.36 10 GLU B C 1
ATOM 5913 O O . GLU B 1 32 ? 39.308 36.426 147.339 1.00 21.02 10 GLU B O 1
ATOM 5925 N N . GLN B 1 33 ? 40.448 34.769 146.348 1.00 18.57 11 GLN B N 1
ATOM 5926 C CA . GLN B 1 33 ? 39.496 34.631 145.253 1.00 17.52 11 GLN B CA 1
ATOM 5927 C C . GLN B 1 33 ? 38.229 33.866 145.660 1.00 16.23 11 GLN B C 1
ATOM 5928 O O . GLN B 1 33 ? 37.328 33.726 144.843 1.00 17.01 11 GLN B O 1
ATOM 5942 N N . GLY B 1 34 ? 38.161 33.405 146.914 1.00 14.93 12 GLY B N 1
ATOM 5943 C CA . GLY B 1 34 ? 36.944 32.819 147.469 1.00 14.09 12 GLY B CA 1
ATOM 5944 C C . GLY B 1 34 ? 37.046 31.345 147.834 1.00 12.64 12 GLY B C 1
ATOM 5945 O O . GLY B 1 34 ? 36.077 30.751 148.330 1.00 13.81 12 GLY B O 1
ATOM 5949 N N . TYR B 1 35 ? 38.210 30.757 147.588 1.00 10.98 13 TYR B N 1
ATOM 5950 C CA . TYR B 1 35 ? 38.443 29.350 147.875 1.00 10.40 13 TYR B CA 1
ATOM 5951 C C . TYR B 1 35 ? 39.937 29.150 148.000 1.00 10.04 13 TYR B C 1
ATOM 5952 O O . TYR B 1 35 ? 40.699 29.866 147.366 1.00 10.95 13 TYR B O 1
ATOM 5970 N N . LEU B 1 36 ? 40.336 28.163 148.804 1.00 9.90 14 LEU B N 1
ATOM 5971 C CA . LEU B 1 36 ? 41.687 27.625 148.713 1.00 9.81 14 LEU B CA 1
ATOM 5972 C C . LEU B 1 36 ? 41.780 26.727 147.486 1.00 9.53 14 LEU B C 1
ATOM 5973 O O . LEU B 1 36 ? 40.773 26.150 147.069 1.00 10.10 14 LEU B O 1
ATOM 5989 N N . ARG B 1 37 ? 42.973 26.608 146.913 1.00 8.63 15 ARG B N 1
ATOM 5990 C CA . ARG B 1 37 ? 43.209 25.636 145.853 1.00 8.39 15 ARG B CA 1
ATOM 5991 C C . ARG B 1 37 ? 43.901 24.446 146.485 1.00 7.73 15 ARG B C 1
ATOM 5992 O O . ARG B 1 37 ? 45.059 24.537 146.916 1.00 8.58 15 ARG B O 1
ATOM 6013 N N . ILE B 1 38 ? 43.175 23.336 146.587 1.00 7.48 16 ILE B N 1
ATOM 6014 C CA . ILE B 1 38 ? 43.702 22.101 147.145 1.00 7.80 16 ILE B CA 1
ATOM 6015 C C . ILE B 1 38 ? 43.877 21.124 145.994 1.00 7.02 16 ILE B C 1
ATOM 6016 O O . ILE B 1 38 ? 42.918 20.730 145.343 1.00 7.82 16 ILE B O 1
ATOM 6032 N N . ALA B 1 39 ? 45.130 20.790 145.704 1.00 7.59 17 ALA B N 1
ATOM 6033 C CA . ALA B 1 39 ? 45.474 19.909 144.582 1.00 7.41 17 ALA B CA 1
ATOM 6034 C C . ALA B 1 39 ? 45.570 18.473 145.087 1.00 7.18 17 ALA B C 1
ATOM 6035 O O . ALA B 1 39 ? 46.365 18.175 145.985 1.00 8.10 17 ALA B O 1
ATOM 6042 N N . THR B 1 40 ? 44.743 17.579 144.531 1.00 7.58 18 THR B N 1
ATOM 6043 C CA . THR B 1 40 ? 44.520 16.265 145.149 1.00 7.85 18 THR B CA 1
ATOM 6044 C C . THR B 1 40 ? 45.212 15.071 144.497 1.00 8.46 18 THR B C 1
ATOM 6045 O O . THR B 1 40 ? 44.892 13.941 144.875 1.00 9.65 18 THR B O 1
ATOM 6056 N N . GLU B 1 41 ? 46.141 15.275 143.564 1.00 8.41 19 GLU B N 1
ATOM 6057 C CA . GLU B 1 41 ? 46.868 14.140 142.962 1.00 8.61 19 GLU B CA 1
ATOM 6058 C C . GLU B 1 41 ? 48.306 14.531 142.629 1.00 8.56 19 GLU B C 1
ATOM 6059 O O . GLU B 1 41 ? 48.713 14.578 141.472 1.00 10.07 19 GLU B O 1
ATOM 6071 N N . GLU B 1 42 ? 49.101 14.763 143.665 1.00 7.48 20 GLU B N 1
ATOM 6072 C CA . GLU B 1 42 ? 50.410 15.389 143.527 1.00 7.43 20 GLU B CA 1
ATOM 6073 C C . GLU B 1 42 ? 51.491 14.365 143.898 1.00 7.36 20 GLU B C 1
ATOM 6074 O O . GLU B 1 42 ? 51.332 13.634 144.872 1.00 8.91 20 GLU B O 1
ATOM 6086 N N . ALA B 1 43 ? 52.559 14.297 143.107 1.00 7.18 21 ALA B N 1
ATOM 6087 C CA . ALA B 1 43 ? 53.502 13.185 143.207 1.00 7.24 21 ALA B CA 1
ATOM 6088 C C . ALA B 1 43 ? 54.841 13.593 143.780 1.00 7.00 21 ALA B C 1
ATOM 6089 O O . ALA B 1 43 ? 55.317 14.726 143.568 1.00 7.55 21 ALA B O 1
ATOM 6096 N N . PHE B 1 44 ? 55.484 12.637 144.440 1.00 7.43 22 PHE B N 1
ATOM 6097 C CA . PHE B 1 44 ? 56.905 12.773 144.829 1.00 7.71 22 PHE B CA 1
ATOM 6098 C C . PHE B 1 44 ? 57.600 11.429 144.615 1.00 7.57 22 PHE B C 1
ATOM 6099 O O . PHE B 1 44 ? 56.947 10.404 144.439 1.00 7.73 22 PHE B O 1
ATOM 6116 N N . ALA B 1 45 ? 58.928 11.444 144.666 1.00 7.91 23 ALA B N 1
ATOM 6117 C CA . ALA B 1 45 ? 59.730 10.234 144.528 1.00 7.77 23 ALA B CA 1
ATOM 6118 C C . ALA B 1 45 ? 60.751 10.202 145.642 1.00 8.03 23 ALA B C 1
ATOM 6119 O O . ALA B 1 45 ? 61.067 11.249 146.245 1.00 9.19 23 ALA B O 1
ATOM 6126 N N . THR B 1 46 ? 61.292 9.011 145.910 1.00 8.62 24 THR B N 1
ATOM 6127 C CA . THR B 1 46 ? 62.516 8.906 146.699 1.00 9.44 24 THR B CA 1
ATOM 6128 C C . THR B 1 46 ? 63.644 8.401 145.810 1.00 9.47 24 THR B C 1
ATOM 6129 O O . THR B 1 46 ? 63.449 7.565 144.927 1.00 9.07 24 THR B O 1
ATOM 6140 N N . ARG B 1 47 ? 64.833 8.934 146.042 1.00 10.09 25 ARG B N 1
ATOM 6141 C CA . ARG B 1 47 ? 65.980 8.590 145.227 1.00 10.75 25 ARG B CA 1
ATOM 6142 C C . ARG B 1 47 ? 66.243 7.090 145.294 1.00 10.18 25 ARG B C 1
ATOM 6143 O O . ARG B 1 47 ? 66.560 6.462 144.278 1.00 11.13 25 ARG B O 1
ATOM 6164 N N . GLU B 1 48 ? 66.104 6.511 146.483 1.00 10.44 26 GLU B N 1
ATOM 6165 C CA . GLU B 1 48 ? 66.421 5.084 146.610 1.00 10.61 26 GLU B CA 1
ATOM 6166 C C . GLU B 1 48 ? 65.446 4.206 145.831 1.00 9.81 26 GLU B C 1
ATOM 6167 O O . GLU B 1 48 ? 65.856 3.176 145.304 1.00 10.03 26 GLU B O 1
ATOM 6179 N N . ILE B 1 49 ? 64.175 4.621 145.715 1.00 9.16 27 ILE B N 1
ATOM 6180 C CA . ILE B 1 49 ? 63.232 3.832 144.936 1.00 8.49 27 ILE B CA 1
ATOM 6181 C C . ILE B 1 49 ? 63.494 3.998 143.440 1.00 8.26 27 ILE B C 1
ATOM 6182 O O . ILE B 1 49 ? 63.464 3.020 142.685 1.00 8.25 27 ILE B O 1
ATOM 6198 N N . ILE B 1 50 ? 63.755 5.220 142.983 1.00 8.53 28 ILE B N 1
ATOM 6199 C CA . ILE B 1 50 ? 64.119 5.389 141.583 1.00 8.78 28 ILE B CA 1
ATOM 6200 C C . ILE B 1 50 ? 65.373 4.554 141.268 1.00 9.09 28 ILE B C 1
ATOM 6201 O O . ILE B 1 50 ? 65.472 3.946 140.194 1.00 9.28 28 ILE B O 1
ATOM 6217 N N . ASP B 1 51 ? 66.314 4.501 142.210 1.00 9.22 29 ASP B N 1
ATOM 6218 C CA . ASP B 1 51 ? 67.497 3.677 141.991 1.00 9.91 29 ASP B CA 1
ATOM 6219 C C . ASP B 1 51 ? 67.166 2.194 141.865 1.00 9.31 29 ASP B C 1
ATOM 6220 O O . ASP B 1 51 ? 67.811 1.481 141.091 1.00 9.56 29 ASP B O 1
ATOM 6229 N N . VAL B 1 52 ? 66.150 1.719 142.585 1.00 8.56 30 VAL B N 1
ATOM 6230 C CA . VAL B 1 52 ? 65.703 0.345 142.376 1.00 8.95 30 VAL B CA 1
ATOM 6231 C C . VAL B 1 52 ? 65.146 0.166 140.968 1.00 8.34 30 VAL B C 1
ATOM 6232 O O . VAL B 1 52 ? 65.429 -0.845 140.312 1.00 8.41 30 VAL B O 1
ATOM 6245 N N . TYR B 1 53 ? 64.354 1.111 140.486 1.00 8.00 31 TYR B N 1
ATOM 6246 C CA . TYR B 1 53 ? 63.866 0.989 139.119 1.00 8.57 31 TYR B CA 1
ATOM 6247 C C . TYR B 1 53 ? 65.046 0.888 138.145 1.00 8.14 31 TYR B C 1
ATOM 6248 O O . TYR B 1 53 ? 65.027 0.044 137.234 1.00 8.27 31 TYR B O 1
ATOM 6266 N N . LEU B 1 54 ? 66.054 1.743 138.322 1.00 8.95 32 LEU B N 1
ATOM 6267 C CA . LEU B 1 54 ? 67.212 1.691 137.437 1.00 9.27 32 LEU B CA 1
ATOM 6268 C C . LEU B 1 54 ? 67.909 0.334 137.529 1.00 8.85 32 LEU B C 1
ATOM 6269 O O . LEU B 1 54 ? 68.345 -0.209 136.507 1.00 9.43 32 LEU B O 1
ATOM 6285 N N . ARG B 1 55 ? 68.032 -0.206 138.737 1.00 9.10 33 ARG B N 1
ATOM 6286 C CA . ARG B 1 55 ? 68.629 -1.522 138.929 1.00 9.06 33 ARG B CA 1
ATOM 6287 C C . ARG B 1 55 ? 67.845 -2.617 138.203 1.00 8.27 33 ARG B C 1
ATOM 6288 O O . ARG B 1 55 ? 68.430 -3.488 137.575 1.00 9.32 33 ARG B O 1
ATOM 6309 N N . MET B 1 56 ? 66.530 -2.554 138.297 1.00 8.31 34 MET B N 1
ATOM 6310 C CA . MET B 1 56 ? 65.676 -3.527 137.628 1.00 8.77 34 MET B CA 1
ATOM 6311 C C . MET B 1 56 ? 65.744 -3.413 136.100 1.00 8.28 34 MET B C 1
ATOM 6312 O O . MET B 1 56 ? 65.687 -4.409 135.380 1.00 9.10 34 MET B O 1
ATOM 6326 N N . ILE B 1 57 ? 65.848 -2.186 135.598 1.00 8.86 35 ILE B N 1
ATOM 6327 C CA . ILE B 1 57 ? 66.000 -2.000 134.161 1.00 9.07 35 ILE B CA 1
ATOM 6328 C C . ILE B 1 57 ? 67.353 -2.581 133.723 1.00 9.90 35 ILE B C 1
ATOM 6329 O O . ILE B 1 57 ? 67.441 -3.298 132.711 1.00 10.52 35 ILE B O 1
ATOM 6345 N N . ARG B 1 58 ? 68.398 -2.305 134.498 1.00 9.94 36 ARG B N 1
ATOM 6346 C CA A ARG B 1 58 ? 69.734 -2.771 134.159 0.57 10.72 36 ARG B CA 1
ATOM 6347 C CA B ARG B 1 58 ? 69.733 -2.772 134.147 0.43 12.07 36 ARG B CA 1
ATOM 6348 C C . ARG B 1 58 ? 69.852 -4.296 134.210 1.00 10.87 36 ARG B C 1
ATOM 6349 O O . ARG B 1 58 ? 70.580 -4.881 133.417 1.00 12.17 36 ARG B O 1
ATOM 6389 N N . ASP B 1 59 ? 69.154 -4.938 135.151 1.00 10.68 37 ASP B N 1
ATOM 6390 C CA . ASP B 1 59 ? 69.294 -6.384 135.315 1.00 10.83 37 ASP B CA 1
ATOM 6391 C C . ASP B 1 59 ? 68.227 -7.176 134.577 1.00 10.59 37 ASP B C 1
ATOM 6392 O O . ASP B 1 59 ? 68.271 -8.406 134.572 1.00 11.77 37 ASP B O 1
ATOM 6401 N N . GLY B 1 60 ? 67.299 -6.490 133.911 1.00 9.92 38 GLY B N 1
ATOM 6402 C CA . GLY B 1 60 ? 66.311 -7.178 133.099 1.00 10.69 38 GLY B CA 1
ATOM 6403 C C . GLY B 1 60 ? 65.103 -7.699 133.849 1.00 10.60 38 GLY B C 1
ATOM 6404 O O . GLY B 1 60 ? 64.333 -8.469 133.284 1.00 13.62 38 GLY B O 1
ATOM 6408 N N . THR B 1 61 ? 64.908 -7.289 135.094 1.00 9.59 39 THR B N 1
ATOM 6409 C CA . THR B 1 61 ? 63.722 -7.714 135.835 1.00 9.86 39 THR B CA 1
ATOM 6410 C C . THR B 1 61 ? 62.588 -6.683 135.796 1.00 9.92 39 THR B C 1
ATOM 6411 O O . THR B 1 61 ? 61.472 -6.990 136.212 1.00 11.94 39 THR B O 1
ATOM 6422 N N . ALA B 1 62 ? 62.857 -5.485 135.279 1.00 8.82 40 ALA B N 1
ATOM 6423 C CA . ALA B 1 62 ? 61.809 -4.480 135.052 1.00 8.76 40 ALA B CA 1
ATOM 6424 C C . ALA B 1 62 ? 60.844 -4.994 133.994 1.00 8.84 40 ALA B C 1
ATOM 6425 O O . ALA B 1 62 ? 61.274 -5.538 132.968 1.00 10.39 40 ALA B O 1
ATOM 6432 N N . ASP B 1 63 ? 59.547 -4.780 134.206 1.00 7.88 41 ASP B N 1
ATOM 6433 C CA . ASP B 1 63 ? 58.574 -5.069 133.166 1.00 8.01 41 ASP B CA 1
ATOM 6434 C C . ASP B 1 63 ? 58.640 -4.017 132.052 1.00 7.85 41 ASP B C 1
ATOM 6435 O O . ASP B 1 63 ? 59.377 -3.025 132.145 1.00 7.87 41 ASP B O 1
ATOM 6444 N N . LYS B 1 64 ? 57.918 -4.265 130.965 1.00 8.12 42 LYS B N 1
ATOM 6445 C CA . LYS B 1 64 ? 58.033 -3.360 129.827 1.00 8.87 42 LYS B CA 1
ATOM 6446 C C . LYS B 1 64 ? 57.575 -1.958 130.183 1.00 8.15 42 LYS B C 1
ATOM 6447 O O . LYS B 1 64 ? 58.134 -0.977 129.687 1.00 8.59 42 LYS B O 1
ATOM 6466 N N . GLY B 1 65 ? 56.560 -1.847 131.039 1.00 7.71 43 GLY B N 1
ATOM 6467 C CA . GLY B 1 65 ? 56.081 -0.533 131.434 1.00 7.93 43 GLY B CA 1
ATOM 6468 C C . GLY B 1 65 ? 57.107 0.250 132.227 1.00 7.47 43 GLY B C 1
ATOM 6469 O O . GLY B 1 65 ? 57.270 1.461 132.023 1.00 7.53 43 GLY B O 1
ATOM 6473 N N . MET B 1 66 ? 57.810 -0.420 133.146 1.00 7.46 44 MET B N 1
ATOM 6474 C CA . MET B 1 66 ? 58.845 0.253 133.905 1.00 7.31 44 MET B CA 1
ATOM 6475 C C . MET B 1 66 ? 59.974 0.707 132.979 1.00 7.68 44 MET B C 1
ATOM 6476 O O . MET B 1 66 ? 60.494 1.821 133.125 1.00 7.89 44 MET B O 1
ATOM 6490 N N . VAL B 1 67 ? 60.397 -0.157 132.056 1.00 7.70 45 VAL B N 1
ATOM 6491 C CA . VAL B 1 67 ? 61.411 0.260 131.100 1.00 8.13 45 VAL B CA 1
ATOM 6492 C C . VAL B 1 67 ? 60.959 1.503 130.332 1.00 8.61 45 VAL B C 1
ATOM 6493 O O . VAL B 1 67 ? 61.724 2.468 130.186 1.00 9.40 45 VAL B O 1
ATOM 6506 N N . SER B 1 68 ? 59.713 1.484 129.857 1.00 8.14 46 SER B N 1
ATOM 6507 C CA . SER B 1 68 ? 59.200 2.596 129.073 1.00 8.36 46 SER B CA 1
ATOM 6508 C C . SER B 1 68 ? 59.108 3.888 129.897 1.00 8.64 46 SER B C 1
ATOM 6509 O O . SER B 1 68 ? 59.611 4.931 129.474 1.00 10.69 46 SER B O 1
ATOM 6517 N N . LEU B 1 69 ? 58.488 3.805 131.069 1.00 8.42 47 LEU B N 1
ATOM 6518 C CA . LEU B 1 69 ? 58.193 4.983 131.877 1.00 9.18 47 LEU B CA 1
ATOM 6519 C C . LEU B 1 69 ? 59.428 5.505 132.605 1.00 9.07 47 LEU B C 1
ATOM 6520 O O . LEU B 1 69 ? 59.818 6.670 132.456 1.00 10.20 47 LEU B O 1
ATOM 6536 N N . TRP B 1 70 ? 60.048 4.636 133.387 1.00 8.63 48 TRP B N 1
ATOM 6537 C CA . TRP B 1 70 ? 61.166 5.065 134.220 1.00 8.68 48 TRP B CA 1
ATOM 6538 C C . TRP B 1 70 ? 62.502 5.018 133.505 1.00 9.10 48 TRP B C 1
ATOM 6539 O O . TRP B 1 70 ? 63.383 5.809 133.833 1.00 9.63 48 TRP B O 1
ATOM 6560 N N . GLY B 1 71 ? 62.640 4.165 132.496 1.00 9.44 49 GLY B N 1
ATOM 6561 C CA . GLY B 1 71 ? 63.810 4.236 131.640 1.00 11.63 49 GLY B CA 1
ATOM 6562 C C . GLY B 1 71 ? 63.874 5.611 131.004 1.00 14.33 49 GLY B C 1
ATOM 6563 O O . GLY B 1 71 ? 64.962 6.143 130.795 1.00 17.40 49 GLY B O 1
ATOM 6567 N N . PHE B 1 72 ? 62.705 6.182 130.685 1.00 13.99 50 PHE B N 1
ATOM 6568 C CA A PHE B 1 72 ? 62.561 7.565 130.157 0.49 14.38 50 PHE B CA 1
ATOM 6569 C CA B PHE B 1 72 ? 62.690 7.513 130.141 0.51 14.44 50 PHE B CA 1
ATOM 6570 C C . PHE B 1 72 ? 62.865 8.609 131.221 1.00 14.17 50 PHE B C 1
ATOM 6571 O O . PHE B 1 72 ? 63.813 9.391 131.127 1.00 16.44 50 PHE B O 1
ATOM 6603 N N . TYR B 1 73 ? 62.043 8.677 132.264 1.00 12.93 51 TYR B N 1
ATOM 6604 C CA A TYR B 1 73 ? 62.157 9.786 133.244 0.46 13.02 51 TYR B CA 1
ATOM 6605 C CA B TYR B 1 73 ? 62.194 9.821 133.156 0.54 12.93 51 TYR B CA 1
ATOM 6606 C C . TYR B 1 73 ? 63.465 9.806 134.003 1.00 13.12 51 TYR B C 1
ATOM 6607 O O . TYR B 1 73 ? 63.974 10.871 134.360 1.00 14.26 51 TYR B O 1
ATOM 6641 N N . ALA B 1 74 ? 63.994 8.630 134.318 1.00 13.21 52 ALA B N 1
ATOM 6642 C CA . ALA B 1 74 ? 65.176 8.595 135.160 1.00 14.52 52 ALA B CA 1
ATOM 6643 C C . ALA B 1 74 ? 66.442 8.852 134.363 1.00 16.96 52 ALA B C 1
ATOM 6644 O O . ALA B 1 74 ? 67.472 9.103 134.962 1.00 19.41 52 ALA B O 1
ATOM 6651 N N . GLN B 1 75 ? 66.379 8.769 133.033 1.00 16.70 53 GLN B N 1
ATOM 6652 C CA . GLN B 1 75 ? 67.568 8.871 132.179 1.00 19.40 53 GLN B CA 1
ATOM 6653 C C . GLN B 1 75 ? 67.511 9.932 131.051 1.00 19.41 53 GLN B C 1
ATOM 6654 O O . GLN B 1 75 ? 68.569 10.383 130.604 1.00 21.05 53 GLN B O 1
ATOM 6668 N N . SER B 1 76 ? 66.320 10.318 130.576 1.00 18.32 54 SER B N 1
ATOM 6669 C CA . SER B 1 76 ? 66.204 11.229 129.417 1.00 17.68 54 SER B CA 1
ATOM 6670 C C . SER B 1 76 ? 66.784 12.632 129.695 1.00 17.79 54 SER B C 1
ATOM 6671 O O . SER B 1 76 ? 66.523 13.192 130.751 1.00 17.03 54 SER B O 1
ATOM 6679 N N . PRO B 1 77 ? 67.532 13.216 128.736 1.00 19.18 55 PRO B N 1
ATOM 6680 C CA . PRO B 1 77 ? 68.037 14.584 128.924 1.00 18.94 55 PRO B CA 1
ATOM 6681 C C . PRO B 1 77 ? 67.016 15.645 128.516 1.00 17.52 55 PRO B C 1
ATOM 6682 O O . PRO B 1 77 ? 67.345 16.827 128.584 1.00 17.67 55 PRO B O 1
ATOM 6693 N N . SER B 1 78 ? 65.819 15.251 128.086 1.00 16.65 56 SER B N 1
ATOM 6694 C CA . SER B 1 78 ? 64.807 16.241 127.734 1.00 16.35 56 SER B CA 1
ATOM 6695 C C . SER B 1 78 ? 64.486 17.139 128.909 1.00 16.78 56 SER B C 1
ATOM 6696 O O . SER B 1 78 ? 64.587 16.736 130.071 1.00 15.93 56 SER B O 1
ATOM 6704 N N . GLU B 1 79 ? 64.066 18.353 128.607 1.00 19.60 57 GLU B N 1
ATOM 6705 C CA . GLU B 1 79 ? 63.671 19.294 129.623 1.00 25.39 57 GLU B CA 1
ATOM 6706 C C . GLU B 1 79 ? 62.534 18.735 130.455 1.00 17.35 57 GLU B C 1
ATOM 6707 O O . GLU B 1 79 ? 62.579 18.840 131.699 1.00 15.65 57 GLU B O 1
ATOM 6719 N N . ARG B 1 80 ? 61.546 18.126 129.806 1.00 13.50 58 ARG B N 1
ATOM 6720 C CA . ARG B 1 80 ? 60.391 17.685 130.566 1.00 12.04 58 ARG B CA 1
ATOM 6721 C C . ARG B 1 80 ? 60.796 16.611 131.583 1.00 10.87 58 ARG B C 1
ATOM 6722 O O . ARG B 1 80 ? 60.419 16.679 132.758 1.00 11.78 58 ARG B O 1
ATOM 6743 N N . ALA B 1 81 ? 61.568 15.620 131.140 1.00 10.36 59 ALA B N 1
ATOM 6744 C CA . ALA B 1 81 ? 61.981 14.535 132.033 1.00 10.43 59 ALA B CA 1
ATOM 6745 C C . ALA B 1 81 ? 62.875 15.050 133.162 1.00 10.16 59 ALA B C 1
ATOM 6746 O O . ALA B 1 81 ? 62.705 14.676 134.320 1.00 10.21 59 ALA B O 1
ATOM 6753 N N . THR B 1 82 ? 63.855 15.881 132.820 1.00 11.02 60 THR B N 1
ATOM 6754 C CA A THR B 1 82 ? 64.796 16.306 133.836 0.50 11.65 60 THR B CA 1
ATOM 6755 C CA B THR B 1 82 ? 64.815 16.414 133.780 0.50 11.79 60 THR B CA 1
ATOM 6756 C C . THR B 1 82 ? 64.116 17.171 134.898 1.00 11.50 60 THR B C 1
ATOM 6757 O O . THR B 1 82 ? 64.423 17.016 136.085 1.00 11.93 60 THR B O 1
ATOM 6777 N N . GLN B 1 83 ? 63.188 18.038 134.505 1.00 11.63 61 GLN B N 1
ATOM 6778 C CA . GLN B 1 83 ? 62.476 18.838 135.506 1.00 13.36 61 GLN B CA 1
ATOM 6779 C C . GLN B 1 83 ? 61.531 18.004 136.340 1.00 11.14 61 GLN B C 1
ATOM 6780 O O . GLN B 1 83 ? 61.387 18.244 137.546 1.00 11.23 61 GLN B O 1
ATOM 6794 N N . ILE B 1 84 ? 60.888 17.013 135.719 1.00 10.44 62 ILE B N 1
ATOM 6795 C CA . ILE B 1 84 ? 60.040 16.107 136.485 1.00 10.28 62 ILE B CA 1
ATOM 6796 C C . ILE B 1 84 ? 60.841 15.435 137.586 1.00 9.45 62 ILE B C 1
ATOM 6797 O O . ILE B 1 84 ? 60.406 15.382 138.741 1.00 9.30 62 ILE B O 1
ATOM 6813 N N . LEU B 1 85 ? 61.997 14.892 137.233 1.00 9.70 63 LEU B N 1
ATOM 6814 C CA . LEU B 1 85 ? 62.763 14.154 138.218 1.00 10.37 63 LEU B CA 1
ATOM 6815 C C . LEU B 1 85 ? 63.211 15.068 139.360 1.00 9.98 63 LEU B C 1
ATOM 6816 O O . LEU B 1 85 ? 63.103 14.701 140.527 1.00 10.08 63 LEU B O 1
ATOM 6832 N N . GLU B 1 86 ? 63.708 16.257 139.032 1.00 9.86 64 GLU B N 1
ATOM 6833 C CA . GLU B 1 86 ? 64.139 17.192 140.062 1.00 10.67 64 GLU B CA 1
ATOM 6834 C C . GLU B 1 86 ? 62.970 17.552 140.979 1.00 9.43 64 GLU B C 1
ATOM 6835 O O . GLU B 1 86 ? 63.094 17.560 142.217 1.00 10.65 64 GLU B O 1
ATOM 6847 N N . ARG B 1 87 ? 61.816 17.856 140.391 1.00 8.78 65 ARG B N 1
ATOM 6848 C CA . ARG B 1 87 ? 60.677 18.260 141.198 1.00 8.76 65 ARG B CA 1
ATOM 6849 C C . ARG B 1 87 ? 60.124 17.119 142.035 1.00 8.48 65 ARG B C 1
ATOM 6850 O O . ARG B 1 87 ? 59.762 17.324 143.199 1.00 8.87 65 ARG B O 1
ATOM 6871 N N . LEU B 1 88 ? 60.072 15.913 141.469 1.00 8.00 66 LEU B N 1
ATOM 6872 C CA . LEU B 1 88 ? 59.594 14.767 142.231 1.00 8.43 66 LEU B CA 1
ATOM 6873 C C . LEU B 1 88 ? 60.377 14.573 143.517 1.00 8.43 66 LEU B C 1
ATOM 6874 O O . LEU B 1 88 ? 59.811 14.212 144.561 1.00 8.38 66 LEU B O 1
ATOM 6890 N N . LEU B 1 89 ? 61.690 14.763 143.437 1.00 8.83 67 LEU B N 1
ATOM 6891 C CA . LEU B 1 89 ? 62.554 14.431 144.551 1.00 9.86 67 LEU B CA 1
ATOM 6892 C C . LEU B 1 89 ? 62.541 15.475 145.663 1.00 9.94 67 LEU B C 1
ATOM 6893 O O . LEU B 1 89 ? 62.998 15.192 146.765 1.00 11.77 67 LEU B O 1
ATOM 6909 N N . ASP B 1 90 ? 62.011 16.663 145.393 1.00 9.71 68 ASP B N 1
ATOM 6910 C CA . ASP B 1 90 ? 61.989 17.713 146.399 1.00 10.47 68 ASP B CA 1
ATOM 6911 C C . ASP B 1 90 ? 60.690 17.672 147.187 1.00 10.19 68 ASP B C 1
ATOM 6912 O O . ASP B 1 90 ? 59.601 17.641 146.604 1.00 10.84 68 ASP B O 1
ATOM 6921 N N . LEU B 1 91 ? 60.834 17.716 148.510 1.00 10.33 69 LEU B N 1
ATOM 6922 C CA . LEU B 1 91 ? 59.710 17.784 149.442 1.00 11.07 69 LEU B CA 1
ATOM 6923 C C . LEU B 1 91 ? 59.888 18.975 150.378 1.00 11.71 69 LEU B C 1
ATOM 6924 O O . LEU B 1 91 ? 59.534 18.915 151.554 1.00 13.05 69 LEU B O 1
ATOM 6940 N N . GLY B 1 92 ? 60.430 20.064 149.851 1.00 11.83 70 GLY B N 1
ATOM 6941 C CA . GLY B 1 92 ? 60.773 21.196 150.682 1.00 12.81 70 GLY B CA 1
ATOM 6942 C C . GLY B 1 92 ? 60.566 22.501 149.965 1.00 12.85 70 GLY B C 1
ATOM 6943 O O . GLY B 1 92 ? 59.545 22.742 149.317 1.00 11.59 70 GLY B O 1
ATOM 6947 N N . GLU B 1 93 ? 61.557 23.372 150.105 1.00 16.49 71 GLU B N 1
ATOM 6948 C CA . GLU B 1 93 ? 61.425 24.756 149.669 1.00 21.20 71 GLU B CA 1
ATOM 6949 C C . GLU B 1 93 ? 61.125 24.907 148.184 1.00 16.16 71 GLU B C 1
ATOM 6950 O O . GLU B 1 93 ? 60.379 25.804 147.799 1.00 14.43 71 GLU B O 1
ATOM 6962 N N . ARG B 1 94 ? 61.713 24.064 147.340 1.00 14.66 72 ARG B N 1
ATOM 6963 C CA . ARG B 1 94 ? 61.464 24.216 145.902 1.00 14.67 72 ARG B CA 1
ATOM 6964 C C . ARG B 1 94 ? 60.030 23.833 145.551 1.00 11.95 72 ARG B C 1
ATOM 6965 O O . ARG B 1 94 ? 59.369 24.530 144.786 1.00 12.33 72 ARG B O 1
ATOM 6986 N N . ARG B 1 95 ? 59.527 22.744 146.128 1.00 11.27 73 ARG B N 1
ATOM 6987 C CA . ARG B 1 95 ? 58.141 22.349 145.897 1.00 10.41 73 ARG B CA 1
ATOM 6988 C C . ARG B 1 95 ? 57.195 23.451 146.378 1.00 10.07 73 ARG B C 1
ATOM 6989 O O . ARG B 1 95 ? 56.248 23.826 145.685 1.00 9.99 73 ARG B O 1
ATOM 7010 N N . ILE B 1 96 ? 57.467 23.979 147.570 1.00 9.81 74 ILE B N 1
ATOM 7011 C CA . ILE B 1 96 ? 56.655 25.051 148.116 1.00 10.19 74 ILE B CA 1
ATOM 7012 C C . ILE B 1 96 ? 56.700 26.277 147.208 1.00 10.06 74 ILE B C 1
ATOM 7013 O O . ILE B 1 96 ? 55.666 26.896 146.960 1.00 10.52 74 ILE B O 1
ATOM 7029 N N . ALA B 1 97 ? 57.877 26.611 146.685 1.00 10.47 75 ALA B N 1
ATOM 7030 C CA . ALA B 1 97 ? 57.962 27.748 145.761 1.00 11.06 75 ALA B CA 1
ATOM 7031 C C . ALA B 1 97 ? 57.130 27.512 144.502 1.00 10.60 75 ALA B C 1
ATOM 7032 O O . ALA B 1 97 ? 56.472 28.421 144.000 1.00 10.74 75 ALA B O 1
ATOM 7039 N N . ASP B 1 98 ? 57.134 26.277 144.000 1.00 10.34 76 ASP B N 1
ATOM 7040 C CA . ASP B 1 98 ? 56.355 25.955 142.806 1.00 10.24 76 ASP B CA 1
ATOM 7041 C C . ASP B 1 98 ? 54.863 26.045 143.105 1.00 9.52 76 ASP B C 1
ATOM 7042 O O . ASP B 1 98 ? 54.083 26.505 142.259 1.00 10.02 76 ASP B O 1
ATOM 7051 N N . MET B 1 99 ? 54.449 25.607 144.289 1.00 9.55 77 MET B N 1
ATOM 7052 C CA . MET B 1 99 ? 53.051 25.736 144.708 1.00 9.71 77 MET B CA 1
ATOM 7053 C C . MET B 1 99 ? 52.685 27.215 144.859 1.00 9.62 77 MET B C 1
ATOM 7054 O O . MET B 1 99 ? 51.634 27.676 144.386 1.00 9.86 77 MET B O 1
ATOM 7068 N N . ASP B 1 100 ? 53.554 27.978 145.521 1.00 9.91 78 ASP B N 1
ATOM 7069 C CA . ASP B 1 100 ? 53.272 29.393 145.753 1.00 10.39 78 ASP B CA 1
ATOM 7070 C C . ASP B 1 100 ? 53.096 30.110 144.402 1.00 10.71 78 ASP B C 1
ATOM 7071 O O . ASP B 1 100 ? 52.213 30.959 144.240 1.00 11.58 78 ASP B O 1
ATOM 7080 N N . ALA B 1 101 ? 53.926 29.757 143.421 1.00 10.81 79 ALA B N 1
ATOM 7081 C CA . ALA B 1 101 ? 53.911 30.434 142.124 1.00 11.69 79 ALA B CA 1
ATOM 7082 C C . ALA B 1 101 ? 52.643 30.147 141.345 1.00 11.58 79 ALA B C 1
ATOM 7083 O O . ALA B 1 101 ? 52.346 30.869 140.406 1.00 13.70 79 ALA B O 1
ATOM 7090 N N . THR B 1 102 ? 51.929 29.073 141.695 1.00 10.72 80 THR B N 1
ATOM 7091 C CA . THR B 1 102 ? 50.690 28.731 140.998 1.00 10.84 80 THR B CA 1
ATOM 7092 C C . THR B 1 102 ? 49.480 28.824 141.927 1.00 10.26 80 THR B C 1
ATOM 7093 O O . THR B 1 102 ? 48.388 28.368 141.573 1.00 10.83 80 THR B O 1
ATOM 7104 N N . GLY B 1 103 ? 49.640 29.464 143.088 1.00 10.04 81 GLY B N 1
ATOM 7105 C CA . GLY B 1 103 ? 48.505 29.686 143.962 1.00 10.06 81 GLY B CA 1
ATOM 7106 C C . GLY B 1 103 ? 47.932 28.426 144.588 1.00 9.47 81 GLY B C 1
ATOM 7107 O O . GLY B 1 103 ? 46.762 28.404 144.980 1.00 9.98 81 GLY B O 1
ATOM 7111 N N . ILE B 1 104 ? 48.749 27.383 144.693 1.00 9.20 82 ILE B N 1
ATOM 7112 C CA . ILE B 1 104 ? 48.270 26.123 145.261 1.00 9.34 82 ILE B CA 1
ATOM 7113 C C . ILE B 1 104 ? 48.493 26.134 146.772 1.00 8.76 82 ILE B C 1
ATOM 7114 O O . ILE B 1 104 ? 49.635 26.191 147.260 1.00 9.33 82 ILE B O 1
ATOM 7130 N N . ASP B 1 105 ? 47.391 26.120 147.521 1.00 8.80 83 ASP B N 1
ATOM 7131 C CA . ASP B 1 105 ? 47.447 26.216 148.975 1.00 9.15 83 ASP B CA 1
ATOM 7132 C C . ASP B 1 105 ? 47.879 24.913 149.626 1.00 8.75 83 ASP B C 1
ATOM 7133 O O . ASP B 1 105 ? 48.671 24.927 150.566 1.00 9.25 83 ASP B O 1
ATOM 7142 N N . LYS B 1 106 ? 47.319 23.795 149.163 1.00 8.67 84 LYS B N 1
ATOM 7143 C CA A LYS B 1 106 ? 47.614 22.497 149.750 0.30 8.91 84 LYS B CA 1
ATOM 7144 C CA B LYS B 1 106 ? 47.625 22.494 149.746 0.70 8.74 84 LYS B CA 1
ATOM 7145 C C . LYS B 1 106 ? 47.766 21.467 148.644 1.00 8.47 84 LYS B C 1
ATOM 7146 O O . LYS B 1 106 ? 47.085 21.563 147.622 1.00 8.70 84 LYS B O 1
ATOM 7182 N N . ALA B 1 107 ? 48.655 20.496 148.873 1.00 8.59 85 ALA B N 1
ATOM 7183 C CA . ALA B 1 107 ? 48.884 19.390 147.957 1.00 8.62 85 ALA B CA 1
ATOM 7184 C C . ALA B 1 107 ? 48.745 18.091 148.721 1.00 8.02 85 ALA B C 1
ATOM 7185 O O . ALA B 1 107 ? 49.315 17.944 149.807 1.00 8.97 85 ALA B O 1
ATOM 7192 N N . ILE B 1 108 ? 47.964 17.175 148.142 1.00 8.06 86 ILE B N 1
ATOM 7193 C CA . ILE B 1 108 ? 47.816 15.815 148.673 1.00 8.02 86 ILE B CA 1
ATOM 7194 C C . ILE B 1 108 ? 48.841 14.969 147.926 1.00 7.79 86 ILE B C 1
ATOM 7195 O O . ILE B 1 108 ? 48.756 14.800 146.693 1.00 8.65 86 ILE B O 1
ATOM 7211 N N . LEU B 1 109 ? 49.836 14.493 148.674 1.00 7.64 87 LEU B N 1
ATOM 7212 C CA . LEU B 1 109 ? 51.045 13.891 148.106 1.00 8.10 87 LEU B CA 1
ATOM 7213 C C . LEU B 1 109 ? 51.043 12.374 148.196 1.00 7.27 87 LEU B C 1
ATOM 7214 O O . LEU B 1 109 ? 50.669 11.802 149.237 1.00 8.06 87 LEU B O 1
ATOM 7230 N N . ALA B 1 110 ? 51.544 11.732 147.139 1.00 6.90 88 ALA B N 1
ATOM 7231 C CA . ALA B 1 110 ? 51.685 10.284 147.141 1.00 7.23 88 ALA B CA 1
ATOM 7232 C C . ALA B 1 110 ? 52.917 9.892 146.353 1.00 7.09 88 ALA B C 1
ATOM 7233 O O . ALA B 1 110 ? 53.256 10.523 145.338 1.00 7.76 88 ALA B O 1
ATOM 7240 N N . LEU B 1 111 ? 53.543 8.798 146.781 1.00 7.10 89 LEU B N 1
ATOM 7241 C CA . LEU B 1 111 ? 54.711 8.259 146.097 1.00 7.42 89 LEU B CA 1
ATOM 7242 C C . LEU B 1 111 ? 54.344 7.920 144.656 1.00 7.21 89 LEU B C 1
ATOM 7243 O O . LEU B 1 111 ? 53.354 7.240 144.386 1.00 7.34 89 LEU B O 1
ATOM 7259 N N . THR B 1 112 ? 55.180 8.344 143.723 1.00 7.15 90 THR B N 1
ATOM 7260 C CA . THR B 1 112 ? 54.834 8.257 142.323 1.00 7.17 90 THR B CA 1
ATOM 7261 C C . THR B 1 112 ? 54.765 6.824 141.810 1.00 6.61 90 THR B C 1
ATOM 7262 O O . THR B 1 112 ? 55.503 5.931 142.250 1.00 6.96 90 THR B O 1
ATOM 7273 N N . SER B 1 113 ? 53.868 6.611 140.855 1.00 6.59 91 SER B N 1
ATOM 7274 C CA . SER B 1 113 ? 53.646 5.290 140.305 1.00 6.98 91 SER B CA 1
ATOM 7275 C C . SER B 1 113 ? 54.915 4.752 139.640 1.00 7.00 91 SER B C 1
ATOM 7276 O O . SER B 1 113 ? 55.594 5.494 138.930 1.00 7.31 91 SER B O 1
ATOM 7284 N N . PRO B 1 114 ? 55.220 3.455 139.811 1.00 6.91 92 PRO B N 1
ATOM 7285 C CA . PRO B 1 114 ? 54.383 2.398 140.382 1.00 6.94 92 PRO B CA 1
ATOM 7286 C C . PRO B 1 114 ? 54.675 2.114 141.872 1.00 6.93 92 PRO B C 1
ATOM 7287 O O . PRO B 1 114 ? 54.302 1.062 142.385 1.00 7.45 92 PRO B O 1
ATOM 7298 N N . GLY B 1 115 ? 55.343 3.031 142.574 1.00 7.00 93 GLY B N 1
ATOM 7299 C CA . GLY B 1 115 ? 55.673 2.788 143.975 1.00 7.69 93 GLY B CA 1
ATOM 7300 C C . GLY B 1 115 ? 56.554 1.562 144.111 1.00 7.23 93 GLY B C 1
ATOM 7301 O O . GLY B 1 115 ? 57.441 1.309 143.279 1.00 7.61 93 GLY B O 1
ATOM 7305 N N . VAL B 1 116 ? 56.325 0.783 145.161 1.00 7.28 94 VAL B N 1
ATOM 7306 C CA . VAL B 1 116 ? 57.111 -0.459 145.373 1.00 7.43 94 VAL B CA 1
ATOM 7307 C C . VAL B 1 116 ? 56.377 -1.690 144.840 1.00 7.25 94 VAL B C 1
ATOM 7308 O O . VAL B 1 116 ? 56.848 -2.832 145.012 1.00 7.51 94 VAL B O 1
ATOM 7321 N N . GLN B 1 117 ? 55.243 -1.488 144.177 1.00 6.94 95 GLN B N 1
ATOM 7322 C CA . GLN B 1 117 ? 54.422 -2.609 143.720 1.00 7.12 95 GLN B CA 1
ATOM 7323 C C . GLN B 1 117 ? 55.155 -3.580 142.792 1.00 7.10 95 GLN B C 1
ATOM 7324 O O . GLN B 1 117 ? 54.914 -4.778 142.886 1.00 7.93 95 GLN B O 1
ATOM 7338 N N . PRO B 1 118 ? 56.064 -3.103 141.917 1.00 7.25 96 PRO B N 1
ATOM 7339 C CA . PRO B 1 118 ? 56.696 -4.056 141.007 1.00 7.70 96 PRO B CA 1
ATOM 7340 C C . PRO B 1 118 ? 57.846 -4.849 141.603 1.00 7.94 96 PRO B C 1
ATOM 7341 O O . PRO B 1 118 ? 58.401 -5.720 140.922 1.00 8.63 96 PRO B O 1
ATOM 7352 N N . LEU B 1 119 ? 58.253 -4.523 142.823 1.00 8.24 97 LEU B N 1
ATOM 7353 C CA . LEU B 1 119 ? 59.491 -5.087 143.366 1.00 9.47 97 LEU B CA 1
ATOM 7354 C C . LEU B 1 119 ? 59.327 -6.557 143.682 1.00 10.62 97 LEU B C 1
ATOM 7355 O O . LEU B 1 119 ? 58.331 -6.980 144.281 1.00 11.33 97 LEU B O 1
ATOM 7371 N N . HIS B 1 120 ? 60.347 -7.329 143.327 1.00 11.18 98 HIS B N 1
ATOM 7372 C CA . HIS B 1 120 ? 60.303 -8.769 143.505 1.00 12.81 98 HIS B CA 1
ATOM 7373 C C . HIS B 1 120 ? 60.681 -9.270 144.894 1.00 13.14 98 HIS B C 1
ATOM 7374 O O . HIS B 1 120 ? 60.271 -10.351 145.295 1.00 15.91 98 HIS B O 1
ATOM 7389 N N A ASP B 1 121 ? 61.452 -8.468 145.619 0.61 12.36 99 ASP B N 1
ATOM 7390 N N B ASP B 1 121 ? 61.504 -8.514 145.608 0.39 12.75 99 ASP B N 1
ATOM 7391 C CA A ASP B 1 121 ? 61.914 -8.817 146.961 0.61 12.84 99 ASP B CA 1
ATOM 7392 C CA B ASP B 1 121 ? 61.878 -8.904 146.960 0.39 13.08 99 ASP B CA 1
ATOM 7393 C C A ASP B 1 121 ? 60.951 -8.170 147.954 0.61 12.75 99 ASP B C 1
ATOM 7394 C C B ASP B 1 121 ? 60.963 -8.197 147.946 0.39 12.97 99 ASP B C 1
ATOM 7395 O O A ASP B 1 121 ? 60.919 -6.951 148.099 0.61 12.08 99 ASP B O 1
ATOM 7396 O O B ASP B 1 121 ? 60.982 -6.975 148.077 0.39 12.64 99 ASP B O 1
ATOM 7413 N N . LEU B 1 122 ? 60.146 -8.985 148.633 1.00 12.75 100 LEU B N 1
ATOM 7414 C CA . LEU B 1 122 ? 59.123 -8.436 149.512 1.00 13.22 100 LEU B CA 1
ATOM 7415 C C . LEU B 1 122 ? 59.711 -7.666 150.687 1.00 12.41 100 LEU B C 1
ATOM 7416 O O . LEU B 1 122 ? 59.167 -6.635 151.093 1.00 12.27 100 LEU B O 1
ATOM 7432 N N A ASP B 1 123 ? 60.815 -8.150 151.232 0.45 13.26 101 ASP B N 1
ATOM 7433 N N B ASP B 1 123 ? 60.807 -8.163 151.255 0.55 12.91 101 ASP B N 1
ATOM 7434 C CA A ASP B 1 123 ? 61.447 -7.447 152.326 0.45 13.64 101 ASP B CA 1
ATOM 7435 C CA B ASP B 1 123 ? 61.473 -7.438 152.329 0.55 12.82 101 ASP B CA 1
ATOM 7436 C C A ASP B 1 123 ? 61.921 -6.064 151.876 0.45 12.33 101 ASP B C 1
ATOM 7437 C C B ASP B 1 123 ? 61.856 -6.047 151.845 0.55 11.77 101 ASP B C 1
ATOM 7438 O O A ASP B 1 123 ? 61.775 -5.090 152.612 0.45 12.92 101 ASP B O 1
ATOM 7439 O O B ASP B 1 123 ? 61.584 -5.053 152.518 0.55 12.03 101 ASP B O 1
ATOM 7456 N N . GLU B 1 124 ? 62.461 -5.965 150.663 1.00 11.57 102 GLU B N 1
ATOM 7457 C CA . GLU B 1 124 ? 62.875 -4.678 150.128 1.00 11.09 102 GLU B CA 1
ATOM 7458 C C . GLU B 1 124 ? 61.664 -3.777 149.888 1.00 10.43 102 GLU B C 1
ATOM 7459 O O . GLU B 1 124 ? 61.693 -2.587 150.191 1.00 10.77 102 GLU B O 1
ATOM 7471 N N . ALA B 1 125 ? 60.614 -4.329 149.300 1.00 10.12 103 ALA B N 1
ATOM 7472 C CA . ALA B 1 125 ? 59.416 -3.536 149.024 1.00 10.12 103 ALA B CA 1
ATOM 7473 C C . ALA B 1 125 ? 58.849 -2.939 150.324 1.00 9.66 103 ALA B C 1
ATOM 7474 O O . ALA B 1 125 ? 58.529 -1.751 150.387 1.00 9.87 103 ALA B O 1
ATOM 7481 N N . ARG B 1 126 ? 58.712 -3.763 151.364 1.00 9.43 104 ARG B N 1
ATOM 7482 C CA . ARG B 1 126 ? 58.153 -3.264 152.625 1.00 10.01 104 ARG B CA 1
ATOM 7483 C C . ARG B 1 126 ? 59.069 -2.224 153.270 1.00 9.57 104 ARG B C 1
ATOM 7484 O O . ARG B 1 126 ? 58.613 -1.221 153.798 1.00 10.14 104 ARG B O 1
ATOM 7505 N N . THR B 1 127 ? 60.366 -2.487 153.254 1.00 10.09 105 THR B N 1
ATOM 7506 C CA . THR B 1 127 ? 61.319 -1.574 153.848 1.00 10.21 105 THR B CA 1
ATOM 7507 C C . THR B 1 127 ? 61.304 -0.224 153.128 1.00 10.33 105 THR B C 1
ATOM 7508 O O . THR B 1 127 ? 61.294 0.842 153.766 1.00 10.12 105 THR B O 1
ATOM 7519 N N . LEU B 1 128 ? 61.295 -0.250 151.797 1.00 9.77 106 LEU B N 1
ATOM 7520 C CA . LEU B 1 128 ? 61.318 1.004 151.057 1.00 9.51 106 LEU B CA 1
ATOM 7521 C C . LEU B 1 128 ? 60.000 1.748 151.141 1.00 8.79 106 LEU B C 1
ATOM 7522 O O . LEU B 1 128 ? 60.002 2.972 151.149 1.00 8.98 106 LEU B O 1
ATOM 7538 N N . ALA B 1 129 ? 58.886 1.030 151.199 1.00 8.40 107 ALA B N 1
ATOM 7539 C CA . ALA B 1 129 ? 57.590 1.678 151.427 1.00 8.59 107 ALA B CA 1
ATOM 7540 C C . ALA B 1 129 ? 57.562 2.332 152.813 1.00 8.28 107 ALA B C 1
ATOM 7541 O O . ALA B 1 129 ? 57.089 3.443 152.952 1.00 8.25 107 ALA B O 1
ATOM 7548 N N . THR B 1 130 ? 58.053 1.623 153.821 1.00 8.83 108 THR B N 1
ATOM 7549 C CA . THR B 1 130 ? 58.112 2.182 155.172 1.00 8.59 108 THR B CA 1
ATOM 7550 C C . THR B 1 130 ? 58.911 3.482 155.146 1.00 9.24 108 THR B C 1
ATOM 7551 O O . THR B 1 130 ? 58.505 4.484 155.721 1.00 9.30 108 THR B O 1
ATOM 7562 N N . ARG B 1 131 ? 60.082 3.448 154.509 1.00 8.87 109 ARG B N 1
ATOM 7563 C CA . ARG B 1 131 ? 60.929 4.637 154.455 1.00 9.38 109 ARG B CA 1
ATOM 7564 C C . ARG B 1 131 ? 60.271 5.762 153.680 1.00 8.56 109 ARG B C 1
ATOM 7565 O O . ARG B 1 131 ? 60.380 6.919 154.091 1.00 9.12 109 ARG B O 1
ATOM 7586 N N . ALA B 1 132 ? 59.607 5.452 152.568 1.00 8.38 110 ALA B N 1
ATOM 7587 C CA . ALA B 1 132 ? 58.921 6.502 151.821 1.00 8.31 110 ALA B CA 1
ATOM 7588 C C . ALA B 1 132 ? 57.803 7.117 152.653 1.00 8.22 110 ALA B C 1
ATOM 7589 O O . ALA B 1 132 ? 57.566 8.329 152.602 1.00 8.57 110 ALA B O 1
ATOM 7596 N N . ASN B 1 133 ? 57.065 6.281 153.379 1.00 8.11 111 ASN B N 1
ATOM 7597 C CA . ASN B 1 133 ? 56.014 6.780 154.245 1.00 8.03 111 ASN B CA 1
ATOM 7598 C C . ASN B 1 133 ? 56.576 7.663 155.371 1.00 8.21 111 ASN B C 1
ATOM 7599 O O . ASN B 1 133 ? 56.014 8.727 155.657 1.00 8.51 111 ASN B O 1
ATOM 7610 N N . ASP B 1 134 ? 57.685 7.248 155.965 1.00 8.91 112 ASP B N 1
ATOM 7611 C CA . ASP B 1 134 ? 58.279 8.060 157.012 1.00 9.64 112 ASP B CA 1
ATOM 7612 C C . ASP B 1 134 ? 58.800 9.386 156.444 1.00 9.63 112 ASP B C 1
ATOM 7613 O O . ASP B 1 134 ? 58.681 10.433 157.085 1.00 10.82 112 ASP B O 1
ATOM 7622 N N . THR B 1 135 ? 59.411 9.349 155.265 1.00 9.60 113 THR B N 1
ATOM 7623 C CA . THR B 1 135 ? 59.894 10.558 154.603 1.00 9.73 113 THR B CA 1
ATOM 7624 C C . THR B 1 135 ? 58.742 11.532 154.307 1.00 9.62 113 THR B C 1
ATOM 7625 O O . THR B 1 135 ? 58.855 12.751 154.552 1.00 9.81 113 THR B O 1
ATOM 7636 N N . LEU B 1 136 ? 57.626 11.008 153.816 1.00 8.87 114 LEU B N 1
ATOM 7637 C CA . LEU B 1 136 ? 56.472 11.835 153.555 1.00 8.84 114 LEU B CA 1
ATOM 7638 C C . LEU B 1 136 ? 55.926 12.410 154.869 1.00 9.07 114 LEU B C 1
ATOM 7639 O O . LEU B 1 136 ? 55.587 13.600 154.926 1.00 9.31 114 LEU B O 1
ATOM 7655 N N . ALA B 1 137 ? 55.820 11.578 155.902 1.00 9.31 115 ALA B N 1
ATOM 7656 C CA . ALA B 1 137 ? 55.328 12.069 157.200 1.00 9.84 115 ALA B CA 1
ATOM 7657 C C . ALA B 1 137 ? 56.206 13.205 157.738 1.00 9.56 115 ALA B C 1
ATOM 7658 O O . ALA B 1 137 ? 55.693 14.197 158.261 1.00 10.24 115 ALA B O 1
ATOM 7665 N N . ASP B 1 138 ? 57.522 13.076 157.572 1.00 9.89 116 ASP B N 1
ATOM 7666 C CA . ASP B 1 138 ? 58.431 14.116 158.031 1.00 10.53 116 ASP B CA 1
ATOM 7667 C C . ASP B 1 138 ? 58.167 15.418 157.273 1.00 10.24 116 ASP B C 1
ATOM 7668 O O . ASP B 1 138 ? 58.173 16.498 157.874 1.00 11.10 116 ASP B O 1
ATOM 7677 N N . ALA B 1 139 ? 57.944 15.334 155.965 1.00 9.70 117 ALA B N 1
ATOM 7678 C CA . ALA B 1 139 ? 57.702 16.537 155.182 1.00 10.15 117 ALA B CA 1
ATOM 7679 C C . ALA B 1 139 ? 56.371 17.196 155.581 1.00 10.30 117 ALA B C 1
ATOM 7680 O O . ALA B 1 139 ? 56.280 18.424 155.674 1.00 10.23 117 ALA B O 1
ATOM 7687 N N . CYS B 1 140 ? 55.338 16.383 155.820 1.00 10.21 118 CYS B N 1
ATOM 7688 C CA . CYS B 1 140 ? 54.059 16.922 156.266 1.00 10.44 118 CYS B CA 1
ATOM 7689 C C . CYS B 1 140 ? 54.180 17.552 157.652 1.00 10.97 118 CYS B C 1
ATOM 7690 O O . CYS B 1 140 ? 53.490 18.513 157.942 1.00 12.19 118 CYS B O 1
ATOM 7698 N N . GLN B 1 141 ? 55.050 17.033 158.512 1.00 11.01 119 GLN B N 1
ATOM 7699 C CA . GLN B 1 141 ? 55.241 17.626 159.827 1.00 11.86 119 GLN B CA 1
ATOM 7700 C C . GLN B 1 141 ? 55.942 18.971 159.711 1.00 11.91 119 GLN B C 1
ATOM 7701 O O . GLN B 1 141 ? 55.713 19.863 160.531 1.00 12.71 119 GLN B O 1
ATOM 7715 N N . LYS B 1 142 ? 56.790 19.127 158.693 1.00 11.94 120 LYS B N 1
ATOM 7716 C CA . LYS B 1 142 ? 57.475 20.400 158.445 1.00 12.78 120 LYS B CA 1
ATOM 7717 C C . LYS B 1 142 ? 56.538 21.440 157.861 1.00 11.85 120 LYS B C 1
ATOM 7718 O O . LYS B 1 142 ? 56.611 22.611 158.240 1.00 12.57 120 LYS B O 1
ATOM 7737 N N . TYR B 1 143 ? 55.656 21.016 156.952 1.00 11.29 121 TYR B N 1
ATOM 7738 C CA . TYR B 1 143 ? 54.727 21.918 156.279 1.00 11.22 121 TYR B CA 1
ATOM 7739 C C . TYR B 1 143 ? 53.279 21.446 156.437 1.00 10.50 121 TYR B C 1
ATOM 7740 O O . TYR B 1 143 ? 52.609 21.130 155.455 1.00 10.14 121 TYR B O 1
ATOM 7758 N N . PRO B 1 144 ? 52.767 21.430 157.671 1.00 10.69 122 PRO B N 1
ATOM 7759 C CA . PRO B 1 144 ? 51.460 20.821 157.942 1.00 12.12 122 PRO B CA 1
ATOM 7760 C C . PRO B 1 144 ? 50.303 21.595 157.337 1.00 11.55 122 PRO B C 1
ATOM 7761 O O . PRO B 1 144 ? 49.226 21.022 157.193 1.00 13.30 122 PRO B O 1
ATOM 7772 N N . ASP B 1 145 ? 50.505 22.854 156.958 1.00 10.57 123 ASP B N 1
ATOM 7773 C CA . ASP B 1 145 ? 49.431 23.611 156.293 1.00 11.47 123 ASP B CA 1
ATOM 7774 C C . ASP B 1 145 ? 49.512 23.560 154.786 1.00 10.57 123 ASP B C 1
ATOM 7775 O O . ASP B 1 145 ? 48.642 24.104 154.116 1.00 11.14 123 ASP B O 1
ATOM 7784 N N . ARG B 1 146 ? 50.538 22.892 154.260 1.00 9.31 124 ARG B N 1
ATOM 7785 C CA . ARG B 1 146 ? 50.727 22.819 152.808 1.00 9.22 124 ARG B CA 1
ATOM 7786 C C . ARG B 1 146 ? 50.714 21.415 152.231 1.00 8.84 124 ARG B C 1
ATOM 7787 O O . ARG B 1 146 ? 50.329 21.247 151.080 1.00 9.16 124 ARG B O 1
ATOM 7808 N N . PHE B 1 147 ? 51.176 20.435 152.995 1.00 9.05 125 PHE B N 1
ATOM 7809 C CA . PHE B 1 147 ? 51.335 19.071 152.520 1.00 9.24 125 PHE B CA 1
ATOM 7810 C C . PHE B 1 147 ? 50.441 18.133 153.329 1.00 10.22 125 PHE B C 1
ATOM 7811 O O . PHE B 1 147 ? 50.436 18.198 154.570 1.00 12.58 125 PHE B O 1
ATOM 7828 N N . ILE B 1 148 ? 49.725 17.256 152.635 1.00 8.90 126 ILE B N 1
ATOM 7829 C CA . ILE B 1 148 ? 48.872 16.229 153.217 1.00 8.93 126 ILE B CA 1
ATOM 7830 C C . ILE B 1 148 ? 49.322 14.915 152.606 1.00 8.46 126 ILE B C 1
ATOM 7831 O O . ILE B 1 148 ? 49.551 14.840 151.405 1.00 9.97 126 ILE B O 1
ATOM 7847 N N . GLY B 1 149 ? 49.452 13.872 153.409 1.00 8.43 127 GLY B N 1
ATOM 7848 C CA . GLY B 1 149 ? 49.972 12.618 152.881 1.00 8.72 127 GLY B CA 1
ATOM 7849 C C . GLY B 1 149 ? 48.962 11.527 152.644 1.00 7.83 127 GLY B C 1
ATOM 7850 O O . GLY B 1 149 ? 48.022 11.345 153.415 1.00 8.33 127 GLY B O 1
ATOM 7854 N N . MET B 1 150 ? 49.206 10.772 151.572 1.00 7.94 128 MET B N 1
ATOM 7855 C CA . MET B 1 150 ? 48.574 9.480 151.313 1.00 8.67 128 MET B CA 1
ATOM 7856 C C . MET B 1 150 ? 49.683 8.427 151.408 1.00 8.48 128 MET B C 1
ATOM 7857 O O . MET B 1 150 ? 50.764 8.642 150.869 1.00 10.29 128 MET B O 1
ATOM 7871 N N . GLY B 1 151 ? 49.441 7.328 152.114 1.00 7.70 129 GLY B N 1
ATOM 7872 C CA . GLY B 1 151 ? 50.463 6.314 152.239 1.00 8.17 129 GLY B CA 1
ATOM 7873 C C . GLY B 1 151 ? 50.608 5.478 150.996 1.00 7.58 129 GLY B C 1
ATOM 7874 O O . GLY B 1 151 ? 49.701 5.371 150.158 1.00 7.77 129 GLY B O 1
ATOM 7878 N N . THR B 1 152 ? 51.785 4.863 150.905 1.00 7.59 130 THR B N 1
ATOM 7879 C CA . THR B 1 152 ? 52.085 3.859 149.887 1.00 7.73 130 THR B CA 1
ATOM 7880 C C . THR B 1 152 ? 52.162 2.491 150.564 1.00 7.23 130 THR B C 1
ATOM 7881 O O . THR B 1 152 ? 52.578 2.386 151.725 1.00 8.64 130 THR B O 1
ATOM 7892 N N . VAL B 1 153 ? 51.737 1.448 149.830 1.00 7.60 131 VAL B N 1
ATOM 7893 C CA . VAL B 1 153 ? 51.740 0.103 150.388 1.00 8.19 131 VAL B CA 1
ATOM 7894 C C . VAL B 1 153 ? 52.353 -0.888 149.414 1.00 7.76 131 VAL B C 1
ATOM 7895 O O . VAL B 1 153 ? 52.878 -0.521 148.379 1.00 8.86 131 VAL B O 1
ATOM 7908 N N . ALA B 1 154 ? 52.306 -2.167 149.790 1.00 7.82 132 ALA B N 1
ATOM 7909 C CA . ALA B 1 154 ? 52.922 -3.233 149.008 1.00 8.57 132 ALA B CA 1
ATOM 7910 C C . ALA B 1 154 ? 51.866 -4.330 148.904 1.00 8.62 132 ALA B C 1
ATOM 7911 O O . ALA B 1 154 ? 51.847 -5.254 149.721 1.00 9.25 132 ALA B O 1
ATOM 7918 N N . PRO B 1 155 ? 50.932 -4.214 147.937 1.00 8.56 133 PRO B N 1
ATOM 7919 C CA . PRO B 1 155 ? 49.793 -5.142 147.901 1.00 9.77 133 PRO B CA 1
ATOM 7920 C C . PRO B 1 155 ? 50.184 -6.581 147.703 1.00 10.81 133 PRO B C 1
ATOM 7921 O O . PRO B 1 155 ? 49.392 -7.463 147.970 1.00 12.43 133 PRO B O 1
ATOM 7932 N N . GLN B 1 156 ? 51.394 -6.834 147.240 1.00 10.64 134 GLN B N 1
ATOM 7933 C CA . GLN B 1 156 ? 51.850 -8.188 147.198 1.00 12.41 134 GLN B CA 1
ATOM 7934 C C . GLN B 1 156 ? 51.869 -8.847 148.596 1.00 12.07 134 GLN B C 1
ATOM 7935 O O . GLN B 1 156 ? 51.923 -10.066 148.687 1.00 12.29 134 GLN B O 1
ATOM 7949 N N . ASP B 1 157 ? 51.783 -8.036 149.656 1.00 11.16 135 ASP B N 1
ATOM 7950 C CA . ASP B 1 157 ? 51.562 -8.498 151.030 1.00 10.52 135 ASP B CA 1
ATOM 7951 C C . ASP B 1 157 ? 50.351 -7.743 151.614 1.00 8.98 135 ASP B C 1
ATOM 7952 O O . ASP B 1 157 ? 50.487 -6.674 152.231 1.00 9.34 135 ASP B O 1
ATOM 7961 N N . PRO B 1 158 ? 49.147 -8.287 151.398 1.00 9.56 136 PRO B N 1
ATOM 7962 C CA . PRO B 1 158 ? 47.949 -7.554 151.810 1.00 9.54 136 PRO B CA 1
ATOM 7963 C C . PRO B 1 158 ? 47.864 -7.317 153.314 1.00 8.58 136 PRO B C 1
ATOM 7964 O O . PRO B 1 158 ? 47.417 -6.250 153.702 1.00 8.44 136 PRO B O 1
ATOM 7975 N N . GLU B 1 159 ? 48.236 -8.287 154.142 1.00 9.08 137 GLU B N 1
ATOM 7976 C CA . GLU B 1 159 ? 48.136 -8.054 155.578 1.00 9.61 137 GLU B CA 1
ATOM 7977 C C . GLU B 1 159 ? 49.181 -7.059 156.068 1.00 9.22 137 GLU B C 1
ATOM 7978 O O . GLU B 1 159 ? 48.894 -6.275 156.977 1.00 9.18 137 GLU B O 1
ATOM 7990 N N . TRP B 1 160 ? 50.374 -7.043 155.469 1.00 9.03 138 TRP B N 1
ATOM 7991 C CA . TRP B 1 160 ? 51.336 -6.001 155.836 1.00 9.02 138 TRP B CA 1
ATOM 7992 C C . TRP B 1 160 ? 50.764 -4.645 155.408 1.00 8.52 138 TRP B C 1
ATOM 7993 O O . TRP B 1 160 ? 50.874 -3.644 156.128 1.00 8.74 138 TRP B O 1
ATOM 8014 N N . SER B 1 161 ? 50.172 -4.604 154.227 1.00 8.30 139 SER B N 1
ATOM 8015 C CA . SER B 1 161 ? 49.591 -3.362 153.746 1.00 7.91 139 SER B CA 1
ATOM 8016 C C . SER B 1 161 ? 48.486 -2.889 154.678 1.00 8.05 139 SER B C 1
ATOM 8017 O O . SER B 1 161 ? 48.372 -1.679 154.933 1.00 8.54 139 SER B O 1
ATOM 8025 N N . ALA B 1 162 ? 47.673 -3.809 155.206 1.00 8.09 140 ALA B N 1
ATOM 8026 C CA . ALA B 1 162 ? 46.675 -3.451 156.210 1.00 8.47 140 ALA B CA 1
ATOM 8027 C C . ALA B 1 162 ? 47.337 -2.804 157.439 1.00 8.94 140 ALA B C 1
ATOM 8028 O O . ALA B 1 162 ? 46.834 -1.809 157.965 1.00 9.34 140 ALA B O 1
ATOM 8035 N N . ARG B 1 163 ? 48.429 -3.401 157.921 1.00 9.01 141 ARG B N 1
ATOM 8036 C CA . ARG B 1 163 ? 49.181 -2.832 159.028 1.00 10.10 141 ARG B CA 1
ATOM 8037 C C . ARG B 1 163 ? 49.663 -1.420 158.694 1.00 9.73 141 ARG B C 1
ATOM 8038 O O . ARG B 1 163 ? 49.602 -0.522 159.547 1.00 9.65 141 ARG B O 1
ATOM 8059 N N . GLU B 1 164 ? 50.136 -1.218 157.466 1.00 8.75 142 GLU B N 1
ATOM 8060 C CA . GLU B 1 164 ? 50.666 0.084 157.067 1.00 9.07 142 GLU B CA 1
ATOM 8061 C C . GLU B 1 164 ? 49.574 1.130 156.856 1.00 8.20 142 GLU B C 1
ATOM 8062 O O . GLU B 1 164 ? 49.786 2.311 157.111 1.00 8.69 142 GLU B O 1
ATOM 8074 N N . ILE B 1 165 ? 48.386 0.696 156.441 1.00 8.69 143 ILE B N 1
ATOM 8075 C CA . ILE B 1 165 ? 47.225 1.571 156.401 1.00 8.59 143 ILE B CA 1
ATOM 8076 C C . ILE B 1 165 ? 46.903 2.070 157.817 1.00 8.78 143 ILE B C 1
ATOM 8077 O O . ILE B 1 165 ? 46.691 3.263 158.027 1.00 9.08 143 ILE B O 1
ATOM 8093 N N . HIS B 1 166 ? 46.909 1.160 158.798 1.00 9.09 144 HIS B N 1
ATOM 8094 C CA . HIS B 1 166 ? 46.663 1.573 160.164 1.00 9.44 144 HIS B CA 1
ATOM 8095 C C . HIS B 1 166 ? 47.785 2.473 160.670 1.00 9.75 144 HIS B C 1
ATOM 8096 O O . HIS B 1 166 ? 47.504 3.461 161.351 1.00 10.61 144 HIS B O 1
ATOM 8110 N N . ARG B 1 167 ? 49.034 2.149 160.357 1.00 9.32 145 ARG B N 1
ATOM 8111 C CA . ARG B 1 167 ? 50.131 2.966 160.866 1.00 9.87 145 ARG B CA 1
ATOM 8112 C C . ARG B 1 167 ? 50.043 4.383 160.273 1.00 10.07 145 ARG B C 1
ATOM 8113 O O . ARG B 1 167 ? 50.242 5.397 160.974 1.00 10.95 145 ARG B O 1
ATOM 8134 N N . GLY B 1 168 ? 49.741 4.479 158.980 1.00 10.37 146 GLY B N 1
ATOM 8135 C CA . GLY B 1 168 ? 49.625 5.790 158.368 1.00 10.79 146 GLY B CA 1
ATOM 8136 C C . GLY B 1 168 ? 48.507 6.614 158.971 1.00 10.60 146 GLY B C 1
ATOM 8137 O O . GLY B 1 168 ? 48.668 7.811 159.208 1.00 11.18 146 GLY B O 1
ATOM 8141 N N . ALA B 1 169 ? 47.377 5.973 159.247 1.00 11.13 147 ALA B N 1
ATOM 8142 C CA . ALA B 1 169 ? 46.238 6.687 159.798 1.00 12.37 147 ALA B CA 1
ATOM 8143 C C . ALA B 1 169 ? 46.463 7.095 161.262 1.00 13.78 147 ALA B C 1
ATOM 8144 O O . ALA B 1 169 ? 46.102 8.193 161.671 1.00 15.28 147 ALA B O 1
ATOM 8151 N N . ARG B 1 170 ? 47.032 6.180 162.037 1.00 15.34 148 ARG B N 1
ATOM 8152 C CA . ARG B 1 170 ? 47.127 6.317 163.492 1.00 20.14 148 ARG B CA 1
ATOM 8153 C C . ARG B 1 170 ? 48.362 7.074 163.941 1.00 16.04 148 ARG B C 1
ATOM 8154 O O . ARG B 1 170 ? 48.322 7.772 164.946 1.00 16.17 148 ARG B O 1
ATOM 8175 N N . GLU B 1 171 ? 49.473 6.870 163.245 1.00 13.47 149 GLU B N 1
ATOM 8176 C CA . GLU B 1 171 ? 50.768 7.410 163.667 1.00 13.83 149 GLU B CA 1
ATOM 8177 C C . GLU B 1 171 ? 51.298 8.507 162.753 1.00 12.19 149 GLU B C 1
ATOM 8178 O O . GLU B 1 171 ? 51.991 9.418 163.216 1.00 14.04 149 GLU B O 1
ATOM 8190 N N . LEU B 1 172 ? 50.996 8.450 161.456 1.00 10.93 150 LEU B N 1
ATOM 8191 C CA . LEU B 1 172 ? 51.659 9.352 160.506 1.00 10.74 150 LEU B CA 1
ATOM 8192 C C . LEU B 1 172 ? 50.803 10.493 160.026 1.00 10.19 150 LEU B C 1
ATOM 8193 O O . LEU B 1 172 ? 51.293 11.352 159.302 1.00 11.93 150 LEU B O 1
ATOM 8209 N N . GLY B 1 173 ? 49.531 10.521 160.413 1.00 10.26 151 GLY B N 1
ATOM 8210 C CA . GLY B 1 173 ? 48.661 11.618 160.023 1.00 10.95 151 GLY B CA 1
ATOM 8211 C C . GLY B 1 173 ? 48.186 11.560 158.578 1.00 9.68 151 GLY B C 1
ATOM 8212 O O . GLY B 1 173 ? 47.701 12.567 158.066 1.00 10.52 151 GLY B O 1
ATOM 8216 N N . PHE B 1 174 ? 48.322 10.413 157.921 1.00 8.97 152 PHE B N 1
ATOM 8217 C CA . PHE B 1 174 ? 47.896 10.300 156.525 1.00 8.92 152 PHE B CA 1
ATOM 8218 C C . PHE B 1 174 ? 46.383 10.231 156.423 1.00 8.22 152 PHE B C 1
ATOM 8219 O O . PHE B 1 174 ? 45.680 9.890 157.385 1.00 9.40 152 PHE B O 1
ATOM 8236 N N . LYS B 1 175 ? 45.871 10.545 155.235 1.00 8.31 153 LYS B N 1
ATOM 8237 C CA . LYS B 1 175 ? 44.433 10.644 155.013 1.00 8.79 153 LYS B CA 1
ATOM 8238 C C . LYS B 1 175 ? 43.852 9.496 154.199 1.00 8.66 153 LYS B C 1
ATOM 8239 O O . LYS B 1 175 ? 42.652 9.446 153.966 1.00 9.91 153 LYS B O 1
ATOM 8258 N N . GLY B 1 176 ? 44.701 8.565 153.779 1.00 9.30 154 GLY B N 1
ATOM 8259 C CA . GLY B 1 176 ? 44.285 7.418 152.981 1.00 9.55 154 GLY B CA 1
ATOM 8260 C C . GLY B 1 176 ? 45.527 6.859 152.329 1.00 8.41 154 GLY B C 1
ATOM 8261 O O . GLY B 1 176 ? 46.649 7.149 152.779 1.00 7.99 154 GLY B O 1
ATOM 8265 N N . ILE B 1 177 ? 45.338 6.041 151.294 1.00 7.95 155 ILE B N 1
ATOM 8266 C CA . ILE B 1 177 ? 46.473 5.475 150.565 1.00 7.72 155 ILE B CA 1
ATOM 8267 C C . ILE B 1 177 ? 46.232 5.594 149.076 1.00 6.72 155 ILE B C 1
ATOM 8268 O O . ILE B 1 177 ? 45.079 5.687 148.630 1.00 7.63 155 ILE B O 1
ATOM 8284 N N . GLN B 1 178 ? 47.332 5.596 148.335 1.00 6.56 156 GLN B N 1
ATOM 8285 C CA . GLN B 1 178 ? 47.292 5.495 146.897 1.00 7.00 156 GLN B CA 1
ATOM 8286 C C . GLN B 1 178 ? 47.885 4.160 146.498 1.00 6.85 156 GLN B C 1
ATOM 8287 O O . GLN B 1 178 ? 48.995 3.830 146.919 1.00 8.30 156 GLN B O 1
ATOM 8301 N N . ILE B 1 179 ? 47.158 3.410 145.671 1.00 6.49 157 ILE B N 1
ATOM 8302 C CA . ILE B 1 179 ? 47.669 2.195 145.037 1.00 6.67 157 ILE B CA 1
ATOM 8303 C C . ILE B 1 179 ? 47.782 2.496 143.558 1.00 6.38 157 ILE B C 1
ATOM 8304 O O . ILE B 1 179 ? 46.834 3.006 142.936 1.00 6.81 157 ILE B O 1
ATOM 8320 N N . ASN B 1 180 ? 48.949 2.180 143.004 1.00 6.83 158 ASN B N 1
ATOM 8321 C CA . ASN B 1 180 ? 49.294 2.468 141.614 1.00 6.81 158 ASN B CA 1
ATOM 8322 C C . ASN B 1 180 ? 48.824 1.321 140.723 1.00 6.69 158 ASN B C 1
ATOM 8323 O O . ASN B 1 180 ? 49.597 0.597 140.112 1.00 7.69 158 ASN B O 1
ATOM 8334 N N . SER B 1 181 ? 47.504 1.156 140.708 1.00 7.22 159 SER B N 1
ATOM 8335 C CA . SER B 1 181 ? 46.805 0.146 139.939 1.00 6.96 159 SER B CA 1
ATOM 8336 C C . SER B 1 181 ? 47.385 -1.247 140.172 1.00 6.89 159 SER B C 1
ATOM 8337 O O . SER B 1 181 ? 47.537 -1.611 141.344 1.00 7.33 159 SER B O 1
ATOM 8345 N N . HIS B 1 182 ? 47.635 -2.045 139.129 1.00 6.99 160 HIS B N 1
ATOM 8346 C CA . HIS B 1 182 ? 47.970 -3.468 139.324 1.00 6.71 160 HIS B CA 1
ATOM 8347 C C . HIS B 1 182 ? 49.250 -3.656 140.132 1.00 6.82 160 HIS B C 1
ATOM 8348 O O . HIS B 1 182 ? 50.135 -2.792 140.156 1.00 7.26 160 HIS B O 1
ATOM 8362 N N . THR B 1 183 ? 49.359 -4.824 140.760 1.00 6.94 161 THR B N 1
ATOM 8363 C CA . THR B 1 183 ? 50.618 -5.238 141.378 1.00 7.09 161 THR B CA 1
ATOM 8364 C C . THR B 1 183 ? 51.070 -6.479 140.639 1.00 7.58 161 THR B C 1
ATOM 8365 O O . THR B 1 183 ? 50.451 -7.552 140.755 1.00 7.64 161 THR B O 1
ATOM 8376 N N . GLN B 1 184 ? 52.115 -6.314 139.833 1.00 8.02 162 GLN B N 1
ATOM 8377 C CA . GLN B 1 184 ? 52.710 -7.434 139.094 1.00 8.79 162 GLN B CA 1
ATOM 8378 C C . GLN B 1 184 ? 51.633 -8.219 138.332 1.00 8.53 162 GLN B C 1
ATOM 8379 O O . GLN B 1 184 ? 51.641 -9.457 138.264 1.00 9.32 162 GLN B O 1
ATOM 8393 N N . GLY B 1 185 ? 50.731 -7.461 137.709 1.00 7.98 163 GLY B N 1
ATOM 8394 C CA . GLY B 1 185 ? 49.734 -8.042 136.838 1.00 8.26 163 GLY B CA 1
ATOM 8395 C C . GLY B 1 185 ? 48.479 -8.555 137.510 1.00 7.88 163 GLY B C 1
ATOM 8396 O O . GLY B 1 185 ? 47.592 -9.085 136.828 1.00 8.80 163 GLY B O 1
ATOM 8400 N N . ARG B 1 186 ? 48.378 -8.375 138.817 1.00 7.53 164 ARG B N 1
ATOM 8401 C CA . ARG B 1 186 ? 47.219 -8.793 139.612 1.00 7.83 164 ARG B CA 1
ATOM 8402 C C . ARG B 1 186 ? 46.414 -7.569 140.047 1.00 7.42 164 ARG B C 1
ATOM 8403 O O . ARG B 1 186 ? 46.984 -6.524 140.387 1.00 7.56 164 ARG B O 1
ATOM 8424 N N . TYR B 1 187 ? 45.101 -7.737 140.071 1.00 6.97 165 TYR B N 1
ATOM 8425 C CA . TYR B 1 187 ? 44.152 -6.664 140.337 1.00 7.09 165 TYR B CA 1
ATOM 8426 C C . TYR B 1 187 ? 43.440 -6.881 141.662 1.00 6.87 165 TYR B C 1
ATOM 8427 O O . TYR B 1 187 ? 43.320 -8.011 142.160 1.00 7.70 165 TYR B O 1
ATOM 8445 N N . LEU B 1 188 ? 42.965 -5.776 142.232 1.00 6.86 166 LEU B N 1
ATOM 8446 C CA . LEU B 1 188 ? 42.519 -5.759 143.620 1.00 7.22 166 LEU B CA 1
ATOM 8447 C C . LEU B 1 188 ? 41.200 -6.458 143.852 1.00 7.41 166 LEU B C 1
ATOM 8448 O O . LEU B 1 188 ? 40.802 -6.624 145.008 1.00 8.12 166 LEU B O 1
ATOM 8464 N N . ASP B 1 189 ? 40.500 -6.853 142.790 1.00 7.40 167 ASP B N 1
ATOM 8465 C CA . ASP B 1 189 ? 39.267 -7.622 142.930 1.00 8.16 167 ASP B CA 1
ATOM 8466 C C . ASP B 1 189 ? 39.528 -9.067 143.356 1.00 8.66 167 ASP B C 1
ATOM 8467 O O . ASP B 1 189 ? 38.585 -9.753 143.752 1.00 10.00 167 ASP B O 1
ATOM 8476 N N . GLU B 1 190 ? 40.778 -9.552 143.319 1.00 8.48 168 GLU B N 1
ATOM 8477 C CA . GLU B 1 190 ? 41.028 -10.895 143.826 1.00 9.28 168 GLU B CA 1
ATOM 8478 C C . GLU B 1 190 ? 40.801 -10.924 145.328 1.00 9.24 168 GLU B C 1
ATOM 8479 O O . GLU B 1 190 ? 41.205 -9.997 146.044 1.00 9.44 168 GLU B O 1
ATOM 8491 N N . GLU B 1 191 ? 40.228 -12.004 145.828 1.00 10.67 169 GLU B N 1
ATOM 8492 C CA . GLU B 1 191 ? 40.010 -12.143 147.260 1.00 13.50 169 GLU B CA 1
ATOM 8493 C C . GLU B 1 191 ? 41.292 -11.989 148.076 1.00 10.75 169 GLU B C 1
ATOM 8494 O O . GLU B 1 191 ? 41.256 -11.511 149.210 1.00 10.68 169 GLU B O 1
ATOM 8506 N N . PHE B 1 192 ? 42.420 -12.395 147.493 1.00 10.07 170 PHE B N 1
ATOM 8507 C CA . PHE B 1 192 ? 43.726 -12.252 148.139 1.00 9.81 170 PHE B CA 1
ATOM 8508 C C . PHE B 1 192 ? 43.954 -10.858 148.719 1.00 9.34 170 PHE B C 1
ATOM 8509 O O . PHE B 1 192 ? 44.564 -10.697 149.763 1.00 9.50 170 PHE B O 1
ATOM 8526 N N . PHE B 1 193 ? 43.473 -9.826 148.022 1.00 8.67 171 PHE B N 1
ATOM 8527 C CA . PHE B 1 193 ? 43.750 -8.430 148.419 1.00 8.13 171 PHE B CA 1
ATOM 8528 C C . PHE B 1 193 ? 42.777 -7.873 149.445 1.00 8.55 171 PHE B C 1
ATOM 8529 O O . PHE B 1 193 ? 42.913 -6.727 149.861 1.00 8.47 171 PHE B O 1
ATOM 8546 N N . ASP B 1 194 ? 41.819 -8.688 149.864 1.00 8.36 172 ASP B N 1
ATOM 8547 C CA . ASP B 1 194 ? 40.769 -8.209 150.767 1.00 9.11 172 ASP B CA 1
ATOM 8548 C C . ASP B 1 194 ? 41.261 -7.456 152.027 1.00 8.83 172 ASP B C 1
ATOM 8549 O O . ASP B 1 194 ? 40.629 -6.495 152.432 1.00 9.15 172 ASP B O 1
ATOM 8558 N N . PRO B 1 195 ? 42.364 -7.899 152.670 1.00 9.04 173 PRO B N 1
ATOM 8559 C CA . PRO B 1 195 ? 42.794 -7.176 153.872 1.00 8.97 173 PRO B CA 1
ATOM 8560 C C . PRO B 1 195 ? 43.005 -5.678 153.659 1.00 8.74 173 PRO B C 1
ATOM 8561 O O . PRO B 1 195 ? 42.861 -4.916 154.609 1.00 8.92 173 PRO B O 1
ATOM 8572 N N . ILE B 1 196 ? 43.394 -5.276 152.452 1.00 7.89 174 ILE B N 1
ATOM 8573 C CA . ILE B 1 196 ? 43.575 -3.872 152.168 1.00 8.16 174 ILE B CA 1
ATOM 8574 C C . ILE B 1 196 ? 42.247 -3.122 152.334 1.00 8.12 174 ILE B C 1
ATOM 8575 O O . ILE B 1 196 ? 42.179 -2.052 152.976 1.00 8.57 174 ILE B O 1
ATOM 8591 N N . PHE B 1 197 ? 41.187 -3.653 151.725 1.00 8.52 175 PHE B N 1
ATOM 8592 C CA . PHE B 1 197 ? 39.871 -3.032 151.843 1.00 8.63 175 PHE B CA 1
ATOM 8593 C C . PHE B 1 197 ? 39.320 -3.089 153.261 1.00 8.50 175 PHE B C 1
ATOM 8594 O O . PHE B 1 197 ? 38.749 -2.121 153.745 1.00 8.72 175 PHE B O 1
ATOM 8611 N N . ARG B 1 198 ? 39.507 -4.225 153.921 1.00 8.59 176 ARG B N 1
ATOM 8612 C CA . ARG B 1 198 ? 39.085 -4.354 155.297 1.00 9.06 176 ARG B CA 1
ATOM 8613 C C . ARG B 1 198 ? 39.708 -3.228 156.131 1.00 8.54 176 ARG B C 1
ATOM 8614 O O . ARG B 1 198 ? 39.028 -2.571 156.930 1.00 9.34 176 ARG B O 1
ATOM 8635 N N . ALA B 1 199 ? 41.011 -3.014 155.970 1.00 8.24 177 ALA B N 1
ATOM 8636 C CA . ALA B 1 199 ? 41.718 -2.008 156.755 1.00 8.78 177 ALA B CA 1
ATOM 8637 C C . ALA B 1 199 ? 41.278 -0.586 156.410 1.00 8.28 177 ALA B C 1
ATOM 8638 O O . ALA B 1 199 ? 41.136 0.243 157.311 1.00 8.60 177 ALA B O 1
ATOM 8645 N N . LEU B 1 200 ? 41.090 -0.296 155.124 1.00 8.28 178 LEU B N 1
ATOM 8646 C CA . LEU B 1 200 ? 40.603 1.031 154.760 1.00 8.33 178 LEU B CA 1
ATOM 8647 C C . LEU B 1 200 ? 39.257 1.337 155.385 1.00 8.20 178 LEU B C 1
ATOM 8648 O O . LEU B 1 200 ? 39.017 2.455 155.835 1.00 8.78 178 LEU B O 1
ATOM 8664 N N . VAL B 1 201 ? 38.370 0.347 155.431 1.00 8.54 179 VAL B N 1
ATOM 8665 C CA . VAL B 1 201 ? 37.077 0.556 156.080 1.00 9.04 179 VAL B CA 1
ATOM 8666 C C . VAL B 1 201 ? 37.258 0.694 157.610 1.00 8.80 179 VAL B C 1
ATOM 8667 O O . VAL B 1 201 ? 36.593 1.521 158.234 1.00 10.14 179 VAL B O 1
ATOM 8680 N N . GLU B 1 202 ? 38.176 -0.066 158.207 1.00 9.36 180 GLU B N 1
ATOM 8681 C CA . GLU B 1 202 ? 38.450 0.082 159.648 1.00 9.70 180 GLU B CA 1
ATOM 8682 C C . GLU B 1 202 ? 38.878 1.523 159.993 1.00 9.99 180 GLU B C 1
ATOM 8683 O O . GLU B 1 202 ? 38.417 2.076 160.999 1.00 11.84 180 GLU B O 1
ATOM 8695 N N . VAL B 1 203 ? 39.770 2.109 159.198 1.00 10.20 181 VAL B N 1
ATOM 8696 C CA . VAL B 1 203 ? 40.236 3.471 159.466 1.00 10.43 181 VAL B CA 1
ATOM 8697 C C . VAL B 1 203 ? 39.333 4.514 158.803 1.00 10.08 181 VAL B C 1
ATOM 8698 O O . VAL B 1 203 ? 39.542 5.712 159.022 1.00 11.02 181 VAL B O 1
ATOM 8711 N N . ASP B 1 204 ? 38.344 4.059 158.023 1.00 10.29 182 ASP B N 1
ATOM 8712 C CA . ASP B 1 204 ? 37.398 4.920 157.295 1.00 10.26 182 ASP B CA 1
ATOM 8713 C C . ASP B 1 204 ? 38.113 5.929 156.405 1.00 10.23 182 ASP B C 1
ATOM 8714 O O . ASP B 1 204 ? 37.790 7.126 156.437 1.00 13.50 182 ASP B O 1
ATOM 8723 N N . GLN B 1 205 ? 39.021 5.443 155.568 1.00 8.66 183 GLN B N 1
ATOM 8724 C CA . GLN B 1 205 ? 39.753 6.308 154.654 1.00 8.59 183 GLN B CA 1
ATOM 8725 C C . GLN B 1 205 ? 39.571 5.860 153.219 1.00 8.06 183 GLN B C 1
ATOM 8726 O O . GLN B 1 205 ? 39.316 4.677 152.941 1.00 8.20 183 GLN B O 1
ATOM 8740 N N . PRO B 1 206 ? 39.720 6.804 152.291 1.00 7.96 184 PRO B N 1
ATOM 8741 C CA . PRO B 1 206 ? 39.596 6.483 150.873 1.00 8.14 184 PRO B CA 1
ATOM 8742 C C . PRO B 1 206 ? 40.846 5.829 150.317 1.00 7.83 184 PRO B C 1
ATOM 8743 O O . PRO B 1 206 ? 41.964 6.036 150.803 1.00 8.26 184 PRO B O 1
ATOM 8754 N N . LEU B 1 207 ? 40.613 5.088 149.236 1.00 7.62 185 LEU B N 1
ATOM 8755 C CA . LEU B 1 207 ? 41.657 4.551 148.367 1.00 7.47 185 LEU B CA 1
ATOM 8756 C C . LEU B 1 207 ? 41.702 5.378 147.094 1.00 6.89 185 LEU B C 1
ATOM 8757 O O . LEU B 1 207 ? 40.681 5.534 146.438 1.00 7.92 185 LEU B O 1
ATOM 8773 N N . TYR B 1 208 ? 42.881 5.887 146.755 1.00 6.77 186 TYR B N 1
ATOM 8774 C CA . TYR B 1 208 ? 43.083 6.521 145.444 1.00 6.93 186 TYR B CA 1
ATOM 8775 C C . TYR B 1 208 ? 43.746 5.485 144.540 1.00 6.31 186 TYR B C 1
ATOM 8776 O O . TYR B 1 208 ? 44.843 5.023 144.853 1.00 7.15 186 TYR B O 1
ATOM 8794 N N . ILE B 1 209 ? 43.051 5.037 143.484 1.00 6.23 187 ILE B N 1
ATOM 8795 C CA . ILE B 1 209 ? 43.670 4.145 142.502 1.00 6.21 187 ILE B CA 1
ATOM 8796 C C . ILE B 1 209 ? 44.248 5.021 141.409 1.00 5.93 187 ILE B C 1
ATOM 8797 O O . ILE B 1 209 ? 43.527 5.604 140.609 1.00 7.12 187 ILE B O 1
ATOM 8813 N N . HIS B 1 210 ? 45.560 5.169 141.456 1.00 6.68 188 HIS B N 1
ATOM 8814 C CA . HIS B 1 210 ? 46.305 5.974 140.509 1.00 6.80 188 HIS B CA 1
ATOM 8815 C C . HIS B 1 210 ? 46.771 5.080 139.370 1.00 5.82 188 HIS B C 1
ATOM 8816 O O . HIS B 1 210 ? 47.000 3.883 139.578 1.00 6.52 188 HIS B O 1
ATOM 8830 N N . PRO B 1 211 ? 46.997 5.639 138.180 1.00 6.28 189 PRO B N 1
ATOM 8831 C CA . PRO B 1 211 ? 47.457 4.767 137.087 1.00 7.00 189 PRO B CA 1
ATOM 8832 C C . PRO B 1 211 ? 48.833 4.188 137.301 1.00 6.67 189 PRO B C 1
ATOM 8833 O O . PRO B 1 211 ? 49.667 4.651 138.089 1.00 6.90 189 PRO B O 1
ATOM 8844 N N . ALA B 1 212 ? 49.074 3.156 136.501 1.00 7.29 190 ALA B N 1
ATOM 8845 C CA . ALA B 1 212 ? 50.389 2.606 136.224 1.00 7.44 190 ALA B CA 1
ATOM 8846 C C . ALA B 1 212 ? 50.390 2.177 134.778 1.00 6.94 190 ALA B C 1
ATOM 8847 O O . ALA B 1 212 ? 49.328 2.046 134.151 1.00 7.53 190 ALA B O 1
ATOM 8854 N N . THR B 1 213 ? 51.577 1.944 134.242 1.00 6.88 191 THR B N 1
ATOM 8855 C CA . THR B 1 213 ? 51.669 1.221 133.000 1.00 7.72 191 THR B CA 1
ATOM 8856 C C . THR B 1 213 ? 50.963 -0.135 133.128 1.00 7.04 191 THR B C 1
ATOM 8857 O O . THR B 1 213 ? 50.927 -0.766 134.182 1.00 7.70 191 THR B O 1
ATOM 8868 N N . SER B 1 214 ? 50.419 -0.592 132.008 1.00 8.00 192 SER B N 1
ATOM 8869 C CA . SER B 1 214 ? 49.797 -1.900 131.948 1.00 7.73 192 SER B CA 1
ATOM 8870 C C . SER B 1 214 ? 50.811 -2.994 132.230 1.00 7.37 192 SER B C 1
ATOM 8871 O O . SER B 1 214 ? 52.000 -2.824 131.951 1.00 7.85 192 SER B O 1
ATOM 8879 N N . PRO B 1 215 ? 50.347 -4.140 132.732 1.00 7.62 193 PRO B N 1
ATOM 8880 C CA . PRO B 1 215 ? 51.266 -5.262 132.883 1.00 8.00 193 PRO B CA 1
ATOM 8881 C C . PRO B 1 215 ? 51.684 -5.804 131.520 1.00 7.01 193 PRO B C 1
ATOM 8882 O O . PRO B 1 215 ? 51.055 -5.519 130.481 1.00 7.25 193 PRO B O 1
ATOM 8893 N N . ASP B 1 216 ? 52.707 -6.653 131.538 1.00 7.67 194 ASP B N 1
ATOM 8894 C CA . ASP B 1 216 ? 53.209 -7.261 130.321 1.00 8.13 194 ASP B CA 1
ATOM 8895 C C . ASP B 1 216 ? 52.132 -8.041 129.572 1.00 8.55 194 ASP B C 1
ATOM 8896 O O . ASP B 1 216 ? 52.193 -8.163 128.340 1.00 9.45 194 ASP B O 1
ATOM 8905 N N . SER B 1 217 ? 51.123 -8.536 130.285 1.00 8.97 195 SER B N 1
ATOM 8906 C CA . SER B 1 217 ? 50.015 -9.261 129.662 1.00 10.22 195 SER B CA 1
ATOM 8907 C C . SER B 1 217 ? 49.129 -8.411 128.763 1.00 10.89 195 SER B C 1
ATOM 8908 O O . SER B 1 217 ? 48.314 -8.942 128.019 1.00 14.09 195 SER B O 1
ATOM 8916 N N . MET B 1 218 ? 49.260 -7.102 128.828 1.00 9.82 196 MET B N 1
ATOM 8917 C CA . MET B 1 218 ? 48.361 -6.193 128.123 1.00 11.03 196 MET B CA 1
ATOM 8918 C C . MET B 1 218 ? 49.070 -5.091 127.331 1.00 9.87 196 MET B C 1
ATOM 8919 O O . MET B 1 218 ? 48.451 -4.485 126.461 1.00 11.27 196 MET B O 1
ATOM 8933 N N . ILE B 1 219 ? 50.335 -4.823 127.598 1.00 8.98 197 ILE B N 1
ATOM 8934 C CA . ILE B 1 219 ? 50.911 -3.568 127.161 1.00 8.87 197 ILE B CA 1
ATOM 8935 C C . ILE B 1 219 ? 51.315 -3.518 125.682 1.00 8.75 197 ILE B C 1
ATOM 8936 O O . ILE B 1 219 ? 51.422 -2.429 125.116 1.00 9.30 197 ILE B O 1
ATOM 8952 N N . ASP B 1 220 ? 51.574 -4.660 125.039 1.00 9.04 198 ASP B N 1
ATOM 8953 C CA . ASP B 1 220 ? 52.370 -4.622 123.808 1.00 9.58 198 ASP B CA 1
ATOM 8954 C C . ASP B 1 220 ? 51.815 -3.700 122.703 1.00 9.55 198 ASP B C 1
ATOM 8955 O O . ASP B 1 220 ? 52.574 -2.909 122.148 1.00 10.40 198 ASP B O 1
ATOM 8964 N N . PRO B 1 221 ? 50.513 -3.790 122.352 1.00 9.70 199 PRO B N 1
ATOM 8965 C CA . PRO B 1 221 ? 50.070 -2.937 121.243 1.00 10.28 199 PRO B CA 1
ATOM 8966 C C . PRO B 1 221 ? 50.109 -1.455 121.556 1.00 10.31 199 PRO B C 1
ATOM 8967 O O . PRO B 1 221 ? 50.240 -0.628 120.663 1.00 11.45 199 PRO B O 1
ATOM 8978 N N . MET B 1 222 ? 49.969 -1.111 122.827 1.00 9.04 200 MET B N 1
ATOM 8979 C CA . MET B 1 222 ? 50.055 0.285 123.223 1.00 8.87 200 MET B CA 1
ATOM 8980 C C . MET B 1 222 ? 51.508 0.750 123.196 1.00 8.53 200 MET B C 1
ATOM 8981 O O . MET B 1 222 ? 51.830 1.816 122.667 1.00 9.37 200 MET B O 1
ATOM 8995 N N . LEU B 1 223 ? 52.395 -0.051 123.768 1.00 9.34 201 LEU B N 1
ATOM 8996 C CA . LEU B 1 223 ? 53.806 0.305 123.822 1.00 10.22 201 LEU B CA 1
ATOM 8997 C C . LEU B 1 223 ? 54.370 0.544 122.420 1.00 10.35 201 LEU B C 1
ATOM 8998 O O . LEU B 1 223 ? 55.125 1.488 122.192 1.00 11.19 201 LEU B O 1
ATOM 9014 N N . GLU B 1 224 ? 54.034 -0.334 121.489 1.00 10.65 202 GLU B N 1
ATOM 9015 C CA . GLU B 1 224 ? 54.626 -0.231 120.158 1.00 12.38 202 GLU B CA 1
ATOM 9016 C C . GLU B 1 224 ? 54.251 1.092 119.474 1.00 11.30 202 GLU B C 1
ATOM 9017 O O . GLU B 1 224 ? 55.021 1.603 118.664 1.00 14.20 202 GLU B O 1
ATOM 9029 N N . ALA B 1 225 ? 53.096 1.660 119.832 1.00 10.04 203 ALA B N 1
ATOM 9030 C CA . ALA B 1 225 ? 52.621 2.894 119.227 1.00 10.38 203 ALA B CA 1
ATOM 9031 C C . ALA B 1 225 ? 52.920 4.138 120.063 1.00 9.97 203 ALA B C 1
ATOM 9032 O O . ALA B 1 225 ? 52.504 5.233 119.692 1.00 11.14 203 ALA B O 1
ATOM 9039 N N . GLY B 1 226 ? 53.603 3.996 121.200 1.00 9.49 204 GLY B N 1
ATOM 9040 C CA . GLY B 1 226 ? 53.868 5.149 122.048 1.00 9.63 204 GLY B CA 1
ATOM 9041 C C . GLY B 1 226 ? 52.664 5.555 122.886 1.00 8.65 204 GLY B C 1
ATOM 9042 O O . GLY B 1 226 ? 52.581 6.704 123.353 1.00 9.12 204 GLY B O 1
ATOM 9046 N N . LEU B 1 227 ? 51.765 4.606 123.129 1.00 7.69 205 LEU B N 1
ATOM 9047 C CA . LEU B 1 227 ? 50.495 4.883 123.805 1.00 7.26 205 LEU B CA 1
ATOM 9048 C C . LEU B 1 227 ? 50.381 4.247 125.179 1.00 6.93 205 LEU B C 1
ATOM 9049 O O . LEU B 1 227 ? 49.300 4.283 125.774 1.00 8.26 205 LEU B O 1
ATOM 9065 N N . ASP B 1 228 ? 51.454 3.658 125.702 1.00 7.39 206 ASP B N 1
ATOM 9066 C CA . ASP B 1 228 ? 51.364 2.938 126.976 1.00 7.68 206 ASP B CA 1
ATOM 9067 C C . ASP B 1 228 ? 51.215 3.830 128.211 1.00 7.36 206 ASP B C 1
ATOM 9068 O O . ASP B 1 228 ? 50.813 3.329 129.270 1.00 7.93 206 ASP B O 1
ATOM 9077 N N . GLY B 1 229 ? 51.614 5.100 128.112 1.00 7.15 207 GLY B N 1
ATOM 9078 C CA . GLY B 1 229 ? 51.659 5.971 129.270 1.00 7.29 207 GLY B CA 1
ATOM 9079 C C . GLY B 1 229 ? 50.418 6.806 129.447 1.00 6.58 207 GLY B C 1
ATOM 9080 O O . GLY B 1 229 ? 49.289 6.391 129.128 1.00 7.14 207 GLY B O 1
ATOM 9084 N N . ALA B 1 230 ? 50.641 8.007 129.966 1.00 6.99 208 ALA B N 1
ATOM 9085 C CA . ALA B 1 230 ? 49.547 8.897 130.335 1.00 7.00 208 ALA B CA 1
ATOM 9086 C C . ALA B 1 230 ? 48.613 9.238 129.177 1.00 6.95 208 ALA B C 1
ATOM 9087 O O . ALA B 1 230 ? 47.421 9.494 129.415 1.00 7.66 208 ALA B O 1
ATOM 9094 N N . ILE B 1 231 ? 49.100 9.231 127.936 1.00 7.09 209 ILE B N 1
ATOM 9095 C CA . ILE B 1 231 ? 48.236 9.546 126.813 1.00 6.96 209 ILE B CA 1
ATOM 9096 C C . ILE B 1 231 ? 47.051 8.589 126.680 1.00 7.05 209 ILE B C 1
ATOM 9097 O O . ILE B 1 231 ? 46.007 8.997 126.155 1.00 7.93 209 ILE B O 1
ATOM 9113 N N . PHE B 1 232 ? 47.190 7.321 127.083 1.00 6.87 210 PHE B N 1
ATOM 9114 C CA . PHE B 1 232 ? 46.160 6.340 126.754 1.00 6.81 210 PHE B CA 1
ATOM 9115 C C . PHE B 1 232 ? 46.193 5.133 127.659 1.00 6.60 210 PHE B C 1
ATOM 9116 O O . PHE B 1 232 ? 45.185 4.781 128.271 1.00 6.68 210 PHE B O 1
ATOM 9133 N N . GLY B 1 233 ? 47.333 4.463 127.750 1.00 6.45 211 GLY B N 1
ATOM 9134 C CA . GLY B 1 233 ? 47.421 3.238 128.514 1.00 7.26 211 GLY B CA 1
ATOM 9135 C C . GLY B 1 233 ? 47.085 3.426 129.983 1.00 5.99 211 GLY B C 1
ATOM 9136 O O . GLY B 1 233 ? 46.493 2.552 130.592 1.00 6.63 211 GLY B O 1
ATOM 9140 N N . PHE B 1 234 ? 47.485 4.556 130.567 1.00 6.43 212 PHE B N 1
ATOM 9141 C CA . PHE B 1 234 ? 47.136 4.826 131.960 1.00 6.45 212 PHE B CA 1
ATOM 9142 C C . PHE B 1 234 ? 45.621 4.747 132.166 1.00 6.59 212 PHE B C 1
ATOM 9143 O O . PHE B 1 234 ? 45.137 4.176 133.145 1.00 7.13 212 PHE B O 1
ATOM 9160 N N . GLY B 1 235 ? 44.860 5.352 131.251 1.00 6.86 213 GLY B N 1
ATOM 9161 C CA . GLY B 1 235 ? 43.414 5.362 131.381 1.00 6.86 213 GLY B CA 1
ATOM 9162 C C . GLY B 1 235 ? 42.778 4.008 131.157 1.00 6.74 213 GLY B C 1
ATOM 9163 O O . GLY B 1 235 ? 41.785 3.673 131.820 1.00 7.33 213 GLY B O 1
ATOM 9167 N N . VAL B 1 236 ? 43.344 3.224 130.252 1.00 6.46 214 VAL B N 1
ATOM 9168 C CA . VAL B 1 236 ? 42.872 1.861 130.041 1.00 7.00 214 VAL B CA 1
ATOM 9169 C C . VAL B 1 236 ? 43.064 1.029 131.322 1.00 6.62 214 VAL B C 1
ATOM 9170 O O . VAL B 1 236 ? 42.135 0.381 131.819 1.00 7.08 214 VAL B O 1
ATOM 9183 N N . GLU B 1 237 ? 44.290 1.054 131.836 1.00 6.47 215 GLU B N 1
ATOM 9184 C CA . GLU B 1 237 ? 44.646 0.264 133.004 1.00 7.09 215 GLU B CA 1
ATOM 9185 C C . GLU B 1 237 ? 43.764 0.637 134.191 1.00 6.78 215 GLU B C 1
ATOM 9186 O O . GLU B 1 237 ? 43.244 -0.226 134.901 1.00 6.78 215 GLU B O 1
ATOM 9198 N N . THR B 1 238 ? 43.622 1.934 134.436 1.00 6.93 216 THR B N 1
ATOM 9199 C CA . THR B 1 238 ? 43.001 2.381 135.669 1.00 7.01 216 THR B CA 1
ATOM 9200 C C . THR B 1 238 ? 41.477 2.281 135.580 1.00 6.31 216 THR B C 1
ATOM 9201 O O . THR B 1 238 ? 40.806 1.884 136.547 1.00 6.63 216 THR B O 1
ATOM 9212 N N . GLY B 1 239 ? 40.925 2.636 134.424 1.00 6.17 217 GLY B N 1
ATOM 9213 C CA . GLY B 1 239 ? 39.494 2.459 134.220 1.00 7.10 217 GLY B CA 1
ATOM 9214 C C . GLY B 1 239 ? 39.114 0.991 134.322 1.00 6.04 217 GLY B C 1
ATOM 9215 O O . GLY B 1 239 ? 38.113 0.640 134.948 1.00 6.47 217 GLY B O 1
ATOM 9219 N N . MET B 1 240 ? 39.924 0.105 133.743 1.00 6.07 218 MET B N 1
ATOM 9220 C CA . MET B 1 240 ? 39.663 -1.324 133.860 1.00 6.45 218 MET B CA 1
ATOM 9221 C C . MET B 1 240 ? 39.679 -1.744 135.326 1.00 6.07 218 MET B C 1
ATOM 9222 O O . MET B 1 240 ? 38.843 -2.548 135.767 1.00 6.60 218 MET B O 1
ATOM 9236 N N . HIS B 1 241 ? 40.655 -1.243 136.075 1.00 6.08 219 HIS B N 1
ATOM 9237 C CA . HIS B 1 241 ? 40.807 -1.647 137.457 1.00 6.08 219 HIS B CA 1
ATOM 9238 C C . HIS B 1 241 ? 39.609 -1.216 138.302 1.00 6.13 219 HIS B C 1
ATOM 9239 O O . HIS B 1 241 ? 39.062 -2.008 139.084 1.00 6.59 219 HIS B O 1
ATOM 9253 N N . LEU B 1 242 ? 39.197 0.037 138.155 1.00 6.36 220 LEU B N 1
ATOM 9254 C CA . LEU B 1 242 ? 38.042 0.487 138.911 1.00 6.61 220 LEU B CA 1
ATOM 9255 C C . LEU B 1 242 ? 36.788 -0.289 138.469 1.00 6.16 220 LEU B C 1
ATOM 9256 O O . LEU B 1 242 ? 35.974 -0.700 139.300 1.00 6.81 220 LEU B O 1
ATOM 9272 N N . LEU B 1 243 ? 36.626 -0.483 137.159 1.00 6.47 221 LEU B N 1
ATOM 9273 C CA . LEU B 1 243 ? 35.449 -1.199 136.684 1.00 6.82 221 LEU B CA 1
ATOM 9274 C C . LEU B 1 243 ? 35.377 -2.616 137.240 1.00 6.48 221 LEU B C 1
ATOM 9275 O O . LEU B 1 243 ? 34.300 -3.056 137.661 1.00 7.11 221 LEU B O 1
ATOM 9291 N N . ARG B 1 244 ? 36.502 -3.337 137.246 1.00 6.60 222 ARG B N 1
ATOM 9292 C CA . ARG B 1 244 ? 36.468 -4.699 137.740 1.00 7.40 222 ARG B CA 1
ATOM 9293 C C . ARG B 1 244 ? 36.198 -4.743 139.253 1.00 6.31 222 ARG B C 1
ATOM 9294 O O . ARG B 1 244 ? 35.573 -5.699 139.730 1.00 6.88 222 ARG B O 1
ATOM 9315 N N . LEU B 1 245 ? 36.611 -3.728 139.996 1.00 6.31 223 LEU B N 1
ATOM 9316 C CA . LEU B 1 245 ? 36.249 -3.655 141.405 1.00 6.77 223 LEU B CA 1
ATOM 9317 C C . LEU B 1 245 ? 34.758 -3.406 141.578 1.00 6.64 223 LEU B C 1
ATOM 9318 O O . LEU B 1 245 ? 34.111 -4.035 142.423 1.00 7.30 223 LEU B O 1
ATOM 9334 N N . ILE B 1 246 ? 34.184 -2.503 140.780 1.00 7.03 224 ILE B N 1
ATOM 9335 C CA . ILE B 1 246 ? 32.739 -2.296 140.841 1.00 7.52 224 ILE B CA 1
ATOM 9336 C C . ILE B 1 246 ? 32.017 -3.609 140.534 1.00 7.27 224 ILE B C 1
ATOM 9337 O O . ILE B 1 246 ? 31.093 -4.014 141.262 1.00 7.47 224 ILE B O 1
ATOM 9353 N N . THR B 1 247 ? 32.402 -4.275 139.455 1.00 6.80 225 THR B N 1
ATOM 9354 C CA . THR B 1 247 ? 31.625 -5.427 139.002 1.00 7.43 225 THR B CA 1
ATOM 9355 C C . THR B 1 247 ? 31.851 -6.706 139.815 1.00 7.10 225 THR B C 1
ATOM 9356 O O . THR B 1 247 ? 31.003 -7.587 139.763 1.00 7.83 225 THR B O 1
ATOM 9367 N N . ILE B 1 248 ? 32.923 -6.773 140.611 1.00 7.59 226 ILE B N 1
ATOM 9368 C CA . ILE B 1 248 ? 33.061 -7.876 141.559 1.00 8.01 226 ILE B CA 1
ATOM 9369 C C . ILE B 1 248 ? 32.219 -7.618 142.803 1.00 8.07 226 ILE B C 1
ATOM 9370 O O . ILE B 1 248 ? 32.087 -8.496 143.650 1.00 9.17 226 ILE B O 1
ATOM 9386 N N . GLY B 1 249 ? 31.676 -6.409 142.944 1.00 7.87 227 GLY B N 1
ATOM 9387 C CA . GLY B 1 249 ? 30.816 -6.099 144.079 1.00 8.81 227 GLY B CA 1
ATOM 9388 C C . GLY B 1 249 ? 31.526 -5.503 145.277 1.00 8.05 227 GLY B C 1
ATOM 9389 O O . GLY B 1 249 ? 31.008 -5.620 146.398 1.00 8.59 227 GLY B O 1
ATOM 9393 N N . ILE B 1 250 ? 32.655 -4.817 145.085 1.00 7.80 228 ILE B N 1
ATOM 9394 C CA . ILE B 1 250 ? 33.415 -4.338 146.237 1.00 8.35 228 ILE B CA 1
ATOM 9395 C C . ILE B 1 250 ? 32.580 -3.403 147.106 1.00 7.76 228 ILE B C 1
ATOM 9396 O O . ILE B 1 250 ? 32.751 -3.394 148.321 1.00 8.24 228 ILE B O 1
ATOM 9412 N N . PHE B 1 251 ? 31.683 -2.632 146.494 1.00 7.67 229 PHE B N 1
ATOM 9413 C CA . PHE B 1 251 ? 30.905 -1.661 147.247 1.00 8.24 229 PHE B CA 1
ATOM 9414 C C . PHE B 1 251 ? 29.647 -2.263 147.863 1.00 8.51 229 PHE B C 1
ATOM 9415 O O . PHE B 1 251 ? 29.002 -1.610 148.686 1.00 10.09 229 PHE B O 1
ATOM 9432 N N . ASP B 1 252 ? 29.296 -3.491 147.472 1.00 8.71 230 ASP B N 1
ATOM 9433 C CA . ASP B 1 252 ? 28.301 -4.237 148.233 1.00 8.92 230 ASP B CA 1
ATOM 9434 C C . ASP B 1 252 ? 28.947 -4.857 149.477 1.00 8.88 230 ASP B C 1
ATOM 9435 O O . ASP B 1 252 ? 28.352 -4.893 150.561 1.00 10.12 230 ASP B O 1
ATOM 9444 N N . LYS B 1 253 ? 30.173 -5.333 149.330 1.00 8.94 231 LYS B N 1
ATOM 9445 C CA . LYS B 1 253 ? 30.902 -5.878 150.469 1.00 9.50 231 LYS B CA 1
ATOM 9446 C C . LYS B 1 253 ? 31.255 -4.780 151.469 1.00 9.12 231 LYS B C 1
ATOM 9447 O O . LYS B 1 253 ? 31.159 -4.979 152.697 1.00 10.44 231 LYS B O 1
ATOM 9466 N N . TYR B 1 254 ? 31.628 -3.618 150.948 1.00 8.47 232 TYR B N 1
ATOM 9467 C CA . TYR B 1 254 ? 32.102 -2.489 151.760 1.00 8.76 232 TYR B CA 1
ATOM 9468 C C . TYR B 1 254 ? 31.350 -1.204 151.367 1.00 8.86 232 TYR B C 1
ATOM 9469 O O . TYR B 1 254 ? 31.865 -0.358 150.645 1.00 8.79 232 TYR B O 1
ATOM 9487 N N . PRO B 1 255 ? 30.115 -1.058 151.853 1.00 9.83 233 PRO B N 1
ATOM 9488 C CA . PRO B 1 255 ? 29.298 0.060 151.362 1.00 9.87 233 PRO B CA 1
ATOM 9489 C C . PRO B 1 255 ? 29.826 1.426 151.751 1.00 9.62 233 PRO B C 1
ATOM 9490 O O . PRO B 1 255 ? 29.459 2.389 151.067 1.00 10.49 233 PRO B O 1
ATOM 9501 N N . SER B 1 256 ? 30.658 1.542 152.788 1.00 9.51 234 SER B N 1
ATOM 9502 C CA . SER B 1 256 ? 31.227 2.852 153.125 1.00 10.06 234 SER B CA 1
ATOM 9503 C C . SER B 1 256 ? 32.447 3.218 152.302 1.00 9.80 234 SER B C 1
ATOM 9504 O O . SER B 1 256 ? 32.858 4.377 152.292 1.00 11.39 234 SER B O 1
ATOM 9512 N N . LEU B 1 257 ? 33.045 2.257 151.622 1.00 8.61 235 LEU B N 1
ATOM 9513 C CA . LEU B 1 257 ? 34.314 2.494 150.964 1.00 8.39 235 LEU B CA 1
ATOM 9514 C C . LEU B 1 257 ? 34.193 3.536 149.857 1.00 7.84 235 LEU B C 1
ATOM 9515 O O . LEU B 1 257 ? 33.302 3.460 149.011 1.00 8.37 235 LEU B O 1
ATOM 9531 N N . GLN B 1 258 ? 35.129 4.483 149.855 1.00 7.61 236 GLN 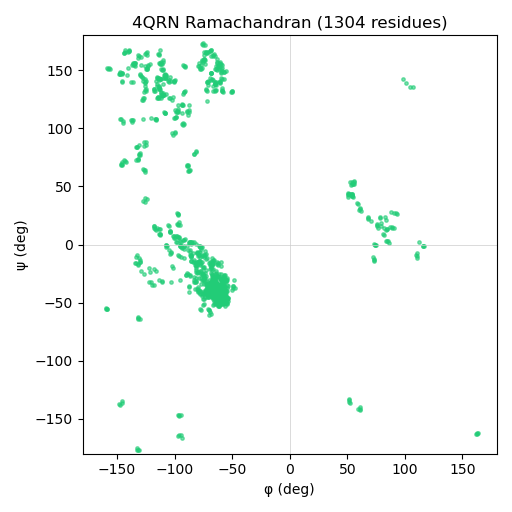B N 1
ATOM 9532 C CA . GLN B 1 258 ? 35.245 5.461 148.781 1.00 7.56 236 GLN B CA 1
ATOM 9533 C C . GLN B 1 258 ? 36.513 5.161 147.996 1.00 7.08 236 GLN B C 1
ATOM 9534 O O . GLN B 1 258 ? 37.598 5.052 148.586 1.00 8.04 236 GLN B O 1
ATOM 9548 N N . ILE B 1 259 ? 36.384 5.065 146.670 1.00 6.98 237 ILE B N 1
ATOM 9549 C CA . ILE B 1 259 ? 37.543 4.982 145.786 1.00 7.27 237 ILE B CA 1
ATOM 9550 C C . ILE B 1 259 ? 37.601 6.228 144.921 1.00 6.67 237 ILE B C 1
ATOM 9551 O O . ILE B 1 259 ? 36.617 6.577 144.256 1.00 7.35 237 ILE B O 1
ATOM 9567 N N . MET B 1 260 ? 38.761 6.872 144.958 1.00 6.63 238 MET B N 1
ATOM 9568 C CA . MET B 1 260 ? 39.052 8.023 144.137 1.00 6.68 238 MET B CA 1
ATOM 9569 C C . MET B 1 260 ? 39.875 7.614 142.932 1.00 6.23 238 MET B C 1
ATOM 9570 O O . MET B 1 260 ? 40.783 6.790 143.045 1.00 7.12 238 MET B O 1
ATOM 9584 N N . VAL B 1 261 ? 39.574 8.226 141.794 1.00 6.56 239 VAL B N 1
ATOM 9585 C CA . VAL B 1 261 ? 40.417 8.134 140.610 1.00 6.74 239 VAL B CA 1
ATOM 9586 C C . VAL B 1 261 ? 40.555 9.517 139.995 1.00 6.38 239 VAL B C 1
ATOM 9587 O O . VAL B 1 261 ? 39.710 10.396 140.188 1.00 7.53 239 VAL B O 1
ATOM 9600 N N . GLY B 1 262 ? 41.647 9.695 139.266 1.00 6.38 240 GLY B N 1
ATOM 9601 C CA . GLY B 1 262 ? 41.937 10.940 138.590 1.00 6.63 240 GLY B CA 1
ATOM 9602 C C . GLY B 1 262 ? 41.484 10.966 137.149 1.00 6.31 240 GLY B C 1
ATOM 9603 O O . GLY B 1 262 ? 40.669 10.141 136.695 1.00 6.63 240 GLY B O 1
ATOM 9607 N N . HIS B 1 263 ? 42.018 11.944 136.415 1.00 6.80 241 HIS B N 1
ATOM 9608 C CA . HIS B 1 263 ? 41.891 12.000 134.957 1.00 7.05 241 HIS B CA 1
ATOM 9609 C C . HIS B 1 263 ? 40.442 11.902 134.549 1.00 6.91 241 HIS B C 1
ATOM 9610 O O . HIS B 1 263 ? 40.104 11.233 133.589 1.00 7.50 241 HIS B O 1
ATOM 9625 N N . MET B 1 264 ? 39.600 12.640 135.269 1.00 7.06 242 MET B N 1
ATOM 9626 C CA . MET B 1 264 ? 38.161 12.767 134.942 1.00 7.59 242 MET B CA 1
ATOM 9627 C C . MET B 1 264 ? 37.432 11.425 134.983 1.00 7.50 242 MET B C 1
ATOM 9628 O O . MET B 1 264 ? 36.432 11.209 134.295 1.00 7.96 242 MET B O 1
ATOM 9642 N N . GLY B 1 265 ? 37.905 10.513 135.848 1.00 6.93 243 GLY B N 1
ATOM 9643 C CA . GLY B 1 265 ? 37.227 9.235 136.031 1.00 7.29 243 GLY B CA 1
ATOM 9644 C C . GLY B 1 265 ? 37.696 8.165 135.071 1.00 6.48 243 GLY B C 1
ATOM 9645 O O . GLY B 1 265 ? 37.012 7.142 134.955 1.00 6.89 243 GLY B O 1
ATOM 9649 N N . GLU B 1 266 ? 38.831 8.365 134.399 1.00 7.27 244 GLU B N 1
ATOM 9650 C CA . GLU B 1 266 ? 39.400 7.342 133.509 1.00 7.67 244 GLU B CA 1
ATOM 9651 C C . GLU B 1 266 ? 38.355 6.878 132.490 1.00 7.75 244 GLU B C 1
ATOM 9652 O O . GLU B 1 266 ? 38.218 5.695 132.190 1.00 9.13 244 GLU B O 1
ATOM 9664 N N . ALA B 1 267 ? 37.621 7.859 131.963 1.00 7.52 245 ALA B N 1
ATOM 9665 C CA . ALA B 1 267 ? 36.586 7.696 130.945 1.00 8.39 245 ALA B CA 1
ATOM 9666 C C . ALA B 1 267 ? 35.291 7.057 131.436 1.00 6.75 245 ALA B C 1
ATOM 9667 O O . ALA B 1 267 ? 34.305 7.090 130.703 1.00 7.15 245 ALA B O 1
ATOM 9674 N N . LEU B 1 268 ? 35.273 6.450 132.623 1.00 6.99 246 LEU B N 1
ATOM 9675 C CA . LEU B 1 268 ? 34.075 5.709 133.011 1.00 6.82 246 LEU B CA 1
ATOM 9676 C C . LEU B 1 268 ? 32.802 6.581 133.046 1.00 6.34 246 LEU B C 1
ATOM 9677 O O . LEU B 1 268 ? 31.751 6.113 132.656 1.00 6.64 246 LEU B O 1
ATOM 9693 N N . PRO B 1 269 ? 32.887 7.855 133.481 1.00 6.82 247 PRO B N 1
ATOM 9694 C CA . PRO B 1 269 ? 31.643 8.644 133.474 1.00 6.67 247 PRO B CA 1
ATOM 9695 C C . PRO B 1 269 ? 31.084 8.823 132.062 1.00 6.29 247 PRO B C 1
ATOM 9696 O O . PRO B 1 269 ? 29.871 8.873 131.885 1.00 7.18 247 PRO B O 1
ATOM 9707 N N . TYR B 1 270 ? 31.968 8.945 131.065 1.00 6.20 248 TYR B N 1
ATOM 9708 C CA . TYR B 1 270 ? 31.518 9.113 129.694 1.00 6.19 248 TYR B CA 1
ATOM 9709 C C . TYR B 1 270 ? 30.928 7.823 129.134 1.00 6.15 248 TYR B C 1
ATOM 9710 O O . TYR B 1 270 ? 29.944 7.840 128.377 1.00 6.32 248 TYR B O 1
ATOM 9728 N N . TRP B 1 271 ? 31.519 6.698 129.510 1.00 6.00 249 TRP B N 1
ATOM 9729 C CA . TRP B 1 271 ? 31.043 5.371 129.115 1.00 6.21 249 TRP B CA 1
ATOM 9730 C C . TRP B 1 271 ? 29.816 4.897 129.872 1.00 6.34 249 TRP B C 1
ATOM 9731 O O . TRP B 1 271 ? 29.322 3.803 129.582 1.00 6.94 249 TRP B O 1
ATOM 9752 N N . LEU B 1 272 ? 29.314 5.666 130.828 1.00 6.51 250 LEU B N 1
ATOM 9753 C CA . LEU B 1 272 ? 28.397 5.112 131.824 1.00 6.85 250 LEU B CA 1
ATOM 9754 C C . LEU B 1 272 ? 27.188 4.396 131.219 1.00 6.44 250 LEU B C 1
ATOM 9755 O O . LEU B 1 272 ? 26.806 3.338 131.701 1.00 6.51 250 LEU B O 1
ATOM 9771 N N . TYR B 1 273 ? 26.509 5.028 130.252 1.00 6.37 251 TYR B N 1
ATOM 9772 C CA . TYR B 1 273 ? 25.329 4.395 129.699 1.00 6.79 251 TYR B CA 1
ATOM 9773 C C . TYR B 1 273 ? 25.653 2.997 129.145 1.00 6.35 251 TYR B C 1
ATOM 9774 O O . TYR B 1 273 ? 24.895 2.038 129.362 1.00 6.31 251 TYR B O 1
ATOM 9792 N N . ARG B 1 274 ? 26.732 2.909 128.381 1.00 6.57 252 ARG B N 1
ATOM 9793 C CA . ARG B 1 274 ? 27.180 1.643 127.821 1.00 6.74 252 ARG B CA 1
ATOM 9794 C C . ARG B 1 274 ? 27.633 0.638 128.879 1.00 6.41 252 ARG B C 1
ATOM 9795 O O . ARG B 1 274 ? 27.332 -0.556 128.789 1.00 6.83 252 ARG B O 1
ATOM 9816 N N . LEU B 1 275 ? 28.331 1.121 129.906 1.00 6.30 253 LEU B N 1
ATOM 9817 C CA . LEU B 1 275 ? 28.739 0.251 130.997 1.00 6.55 253 LEU B CA 1
ATOM 9818 C C . LEU B 1 275 ? 27.524 -0.410 131.629 1.00 6.31 253 LEU B C 1
ATOM 9819 O O . LEU B 1 275 ? 27.502 -1.623 131.809 1.00 6.94 253 LEU B O 1
ATOM 9835 N N . ASP B 1 276 ? 26.515 0.376 131.977 1.00 6.38 254 ASP B N 1
ATOM 9836 C CA . ASP B 1 276 ? 25.349 -0.208 132.622 1.00 7.03 254 ASP B CA 1
ATOM 9837 C C . ASP B 1 276 ? 24.568 -1.097 131.679 1.00 6.42 254 ASP B C 1
ATOM 9838 O O . ASP B 1 276 ? 24.112 -2.183 132.084 1.00 7.14 254 ASP B O 1
ATOM 9847 N N . TYR B 1 277 ? 24.399 -0.682 130.426 1.00 6.44 255 TYR B N 1
ATOM 9848 C CA . TYR B 1 277 ? 23.632 -1.502 129.503 1.00 6.67 255 TYR B CA 1
ATOM 9849 C C . TYR B 1 277 ? 24.275 -2.878 129.330 1.00 6.39 255 TYR B C 1
ATOM 9850 O O . TYR B 1 277 ? 23.623 -3.920 129.432 1.00 6.40 255 TYR B O 1
ATOM 9868 N N . MET B 1 278 ? 25.573 -2.872 129.043 1.00 6.03 256 MET B N 1
ATOM 9869 C CA . MET B 1 278 ? 26.272 -4.119 128.772 1.00 6.39 256 MET B CA 1
ATOM 9870 C C . MET B 1 278 ? 26.562 -4.933 130.038 1.00 6.49 256 MET B C 1
ATOM 9871 O O . MET B 1 278 ? 26.581 -6.171 129.976 1.00 6.45 256 MET B O 1
ATOM 9885 N N . HIS B 1 279 ? 26.765 -4.266 131.174 1.00 6.48 257 HIS B N 1
ATOM 9886 C CA . HIS B 1 279 ? 26.885 -5.000 132.431 1.00 7.12 257 HIS B CA 1
ATOM 9887 C C . HIS B 1 279 ? 25.601 -5.800 132.665 1.00 6.67 257 HIS B C 1
ATOM 9888 O O . HIS B 1 279 ? 25.657 -6.989 132.959 1.00 7.53 257 HIS B O 1
ATOM 9903 N N . GLN B 1 280 ? 24.456 -5.137 132.563 1.00 7.00 258 GLN B N 1
ATOM 9904 C CA . GLN B 1 280 ? 23.196 -5.830 132.793 1.00 7.86 258 GLN B CA 1
ATOM 9905 C C . GLN B 1 280 ? 23.000 -6.975 131.813 1.00 7.57 258 GLN B C 1
ATOM 9906 O O . GLN B 1 280 ? 22.531 -8.058 132.182 1.00 8.22 258 GLN B O 1
ATOM 9920 N N . ALA B 1 281 ? 23.324 -6.742 130.537 1.00 7.49 259 ALA B N 1
ATOM 9921 C CA . ALA B 1 281 ? 23.196 -7.820 129.557 1.00 8.28 259 ALA B CA 1
ATOM 9922 C C . ALA B 1 281 ? 24.020 -9.041 129.964 1.00 8.06 259 ALA B C 1
ATOM 9923 O O . ALA B 1 281 ? 23.548 -10.190 129.870 1.00 8.57 259 ALA B O 1
ATOM 9930 N N . GLY B 1 282 ? 25.258 -8.807 130.392 1.00 7.85 260 GLY B N 1
ATOM 9931 C CA . GLY B 1 282 ? 26.123 -9.909 130.781 1.00 8.46 260 GLY B CA 1
ATOM 9932 C C . GLY B 1 282 ? 25.652 -10.642 132.012 1.00 8.44 260 GLY B C 1
ATOM 9933 O O . GLY B 1 282 ? 25.764 -11.871 132.090 1.00 9.37 260 GLY B O 1
ATOM 9937 N N . VAL B 1 283 ? 25.150 -9.914 133.005 1.00 7.96 261 VAL B N 1
ATOM 9938 C CA . VAL B 1 283 ? 24.643 -10.550 134.218 1.00 8.21 261 VAL B CA 1
ATOM 9939 C C . VAL B 1 283 ? 23.443 -11.426 133.884 1.00 8.08 261 VAL B C 1
ATOM 9940 O O . VAL B 1 283 ? 23.379 -12.587 134.292 1.00 8.78 261 VAL B O 1
ATOM 9953 N N . ARG B 1 284 ? 22.465 -10.877 133.157 1.00 7.37 262 ARG B N 1
ATOM 9954 C CA . ARG B 1 284 ? 21.232 -11.621 132.910 1.00 7.34 262 ARG B CA 1
ATOM 9955 C C . ARG B 1 284 ? 21.498 -12.898 132.119 1.00 7.40 262 ARG B C 1
ATOM 9956 O O . ARG B 1 284 ? 20.816 -13.898 132.309 1.00 8.85 262 ARG B O 1
ATOM 9977 N N . SER B 1 285 ? 22.429 -12.831 131.171 1.00 7.48 263 SER B N 1
ATOM 9978 C CA . SER B 1 285 ? 22.722 -13.956 130.281 1.00 8.27 263 SER B CA 1
ATOM 9979 C C . SER B 1 285 ? 23.727 -14.957 130.855 1.00 8.53 263 SER B C 1
ATOM 9980 O O . SER B 1 285 ? 24.104 -15.908 130.167 1.00 9.80 263 SER B O 1
ATOM 9988 N N . GLN B 1 286 ? 24.185 -14.733 132.094 1.00 8.86 264 GLN B N 1
ATOM 9989 C CA . GLN B 1 286 ? 25.144 -15.655 132.743 1.00 9.35 264 GLN B CA 1
ATOM 9990 C C . GLN B 1 286 ? 26.436 -15.798 131.946 1.00 9.50 264 GLN B C 1
ATOM 9991 O O . GLN B 1 286 ? 27.082 -16.867 131.932 1.00 10.79 264 GLN B O 1
ATOM 10005 N N . ARG B 1 287 ? 26.857 -14.719 131.316 1.00 9.29 265 ARG B N 1
ATOM 10006 C CA . ARG B 1 287 ? 27.986 -14.834 130.399 1.00 9.54 265 ARG B CA 1
ATOM 10007 C C . ARG B 1 287 ? 29.325 -15.075 131.108 1.00 9.57 265 ARG B C 1
ATOM 10008 O O . ARG B 1 287 ? 30.213 -15.720 130.527 1.00 11.14 265 ARG B O 1
ATOM 10029 N N . TYR B 1 288 ? 29.500 -14.541 132.318 1.00 9.24 266 TYR B N 1
ATOM 10030 C CA . TYR B 1 288 ? 30.808 -14.573 132.963 1.00 10.41 266 TYR B CA 1
ATOM 10031 C C . TYR B 1 288 ? 30.711 -14.947 134.422 1.00 11.19 266 TYR B C 1
ATOM 10032 O O . TYR B 1 288 ? 29.856 -14.439 135.160 1.00 11.57 266 TYR B O 1
ATOM 10050 N N . GLU B 1 289 ? 31.660 -15.772 134.863 1.00 12.98 267 GLU B N 1
ATOM 10051 C CA . GLU B 1 289 ? 31.714 -16.216 136.240 1.00 14.93 267 GLU B CA 1
ATOM 10052 C C . GLU B 1 289 ? 31.831 -15.060 137.233 1.00 12.75 267 GLU B C 1
ATOM 10053 O O . GLU B 1 289 ? 31.267 -15.141 138.332 1.00 14.39 267 GLU B O 1
ATOM 10065 N N . ARG B 1 290 ? 32.586 -14.024 136.892 1.00 11.64 268 ARG B N 1
ATOM 10066 C CA . ARG B 1 290 ? 32.848 -12.921 137.817 1.00 11.28 268 ARG B CA 1
ATOM 10067 C C . ARG B 1 290 ? 31.896 -11.731 137.613 1.00 11.31 268 ARG B C 1
ATOM 10068 O O . ARG B 1 290 ? 32.183 -10.626 138.095 1.00 11.69 268 ARG B O 1
ATOM 10089 N N A MET B 1 291 ? 30.765 -11.968 136.929 0.72 10.09 269 MET B N 1
ATOM 10090 N N B MET B 1 291 ? 30.773 -11.952 136.935 0.28 10.86 269 MET B N 1
ATOM 10091 C CA A MET B 1 291 ? 29.745 -10.936 136.714 0.72 10.73 269 MET B CA 1
ATOM 10092 C CA B MET B 1 291 ? 29.787 -10.892 136.755 0.28 10.90 269 MET B CA 1
ATOM 10093 C C A MET B 1 291 ? 28.414 -11.415 137.227 0.72 10.70 269 MET B C 1
ATOM 10094 C C B MET B 1 291 ? 28.414 -11.374 137.213 0.28 10.50 269 MET B C 1
ATOM 10095 O O A MET B 1 291 ? 27.627 -11.979 136.461 0.72 13.03 269 MET B O 1
ATOM 10096 O O B MET B 1 291 ? 27.627 -11.892 136.417 0.28 11.59 269 MET B O 1
ATOM 10123 N N . LYS B 1 292 ? 28.146 -11.204 138.508 1.00 9.42 270 LYS B N 1
ATOM 10124 C CA . LYS B 1 292 ? 26.900 -11.618 139.127 1.00 10.02 270 LYS B CA 1
ATOM 10125 C C . LYS B 1 292 ? 26.131 -10.369 139.584 1.00 9.06 270 LYS B C 1
ATOM 10126 O O . LYS B 1 292 ? 26.668 -9.256 139.568 1.00 8.83 270 LYS B O 1
ATOM 10145 N N . PRO B 1 293 ? 24.872 -10.524 140.000 1.00 8.41 271 PRO B N 1
ATOM 10146 C CA . PRO B 1 293 ? 24.087 -9.313 140.295 1.00 8.62 271 PRO B CA 1
ATOM 10147 C C . PRO B 1 293 ? 24.692 -8.442 141.386 1.00 8.86 271 PRO B C 1
ATOM 10148 O O . PRO B 1 293 ? 25.229 -8.948 142.379 1.00 10.04 271 PRO B O 1
ATOM 10159 N N . LEU B 1 294 ? 24.545 -7.142 141.181 1.00 8.03 272 LEU B N 1
ATOM 10160 C CA . LEU B 1 294 ? 24.981 -6.107 142.115 1.00 8.82 272 LEU B CA 1
ATOM 10161 C C . LEU B 1 294 ? 23.755 -5.412 142.698 1.00 9.08 272 LEU B C 1
ATOM 10162 O O . LEU B 1 294 ? 22.699 -5.327 142.071 1.00 10.12 272 LEU B O 1
ATOM 10178 N N . LYS B 1 295 ? 23.917 -4.829 143.875 1.00 8.84 273 LYS B N 1
ATOM 10179 C CA . LYS B 1 295 ? 22.794 -4.149 144.526 1.00 10.15 273 LYS B CA 1
ATOM 10180 C C . LYS B 1 295 ? 22.450 -2.797 143.898 1.00 10.32 273 LYS B C 1
ATOM 10181 O O . LYS B 1 295 ? 21.314 -2.338 144.047 1.00 13.05 273 LYS B O 1
ATOM 10200 N N . LYS B 1 296 ? 23.420 -2.163 143.243 1.00 9.43 274 LYS B N 1
ATOM 10201 C CA . LYS B 1 296 ? 23.205 -0.884 142.559 1.00 9.58 274 LYS B CA 1
ATOM 10202 C C . LYS B 1 296 ? 23.614 -1.018 141.110 1.00 8.56 274 LYS B C 1
ATOM 10203 O O . LYS B 1 296 ? 24.348 -1.935 140.732 1.00 8.37 274 LYS B O 1
ATOM 10222 N N . THR B 1 297 ? 23.156 -0.079 140.301 1.00 8.60 275 THR B N 1
ATOM 10223 C CA . THR B 1 297 ? 23.733 0.106 138.969 1.00 8.63 275 THR B CA 1
ATOM 10224 C C . THR B 1 297 ? 25.139 0.711 139.097 1.00 8.23 275 THR B C 1
ATOM 10225 O O . THR B 1 297 ? 25.535 1.235 140.156 1.00 8.31 275 THR B O 1
ATOM 10236 N N . ILE B 1 298 ? 25.896 0.654 138.008 1.00 8.34 276 ILE B N 1
ATOM 10237 C CA . ILE B 1 298 ? 27.203 1.293 137.980 1.00 8.27 276 ILE B CA 1
ATOM 10238 C C . ILE B 1 298 ? 27.031 2.791 138.219 1.00 7.98 276 ILE B C 1
ATOM 10239 O O . ILE B 1 298 ? 27.811 3.403 138.977 1.00 8.52 276 ILE B O 1
ATOM 10255 N N . GLU B 1 299 ? 26.000 3.390 137.636 1.00 8.68 277 GLU B N 1
ATOM 10256 C CA . GLU B 1 299 ? 25.688 4.784 137.925 1.00 8.57 277 GLU B CA 1
ATOM 10257 C C . GLU B 1 299 ? 25.487 5.020 139.418 1.00 8.36 277 GLU B C 1
ATOM 10258 O O . GLU B 1 299 ? 26.003 5.995 139.981 1.00 8.88 277 GLU B O 1
ATOM 10270 N N . GLY B 1 300 ? 24.740 4.128 140.067 1.00 8.76 278 GLY B N 1
ATOM 10271 C CA . GLY B 1 300 ? 24.543 4.228 141.497 1.00 9.06 278 GLY B CA 1
ATOM 10272 C C . GLY B 1 300 ? 25.859 4.215 142.256 1.00 8.40 278 GLY B C 1
ATOM 10273 O O . GLY B 1 300 ? 26.042 5.008 143.180 1.00 9.10 278 GLY B O 1
ATOM 10277 N N . TYR B 1 301 ? 26.787 3.330 141.895 1.00 7.98 279 TYR B N 1
ATOM 10278 C CA . TYR B 1 301 ? 28.079 3.322 142.588 1.00 8.16 279 TYR B CA 1
ATOM 10279 C C . TYR B 1 301 ? 28.882 4.584 142.311 1.00 8.46 279 TYR B C 1
ATOM 10280 O O . TYR B 1 301 ? 29.600 5.056 143.194 1.00 8.44 279 TYR B O 1
ATOM 10298 N N . LEU B 1 302 ? 28.800 5.133 141.107 1.00 8.39 280 LEU B N 1
ATOM 10299 C CA . LEU B 1 302 ? 29.505 6.384 140.846 1.00 9.41 280 LEU B CA 1
ATOM 10300 C C . LEU B 1 302 ? 28.980 7.508 141.733 1.00 10.38 280 LEU B C 1
ATOM 10301 O O . LEU B 1 302 ? 29.742 8.383 142.153 1.00 12.70 280 LEU B O 1
ATOM 10317 N N . LYS B 1 303 ? 27.684 7.475 142.031 1.00 8.98 281 LYS B N 1
ATOM 10318 C CA . LYS B 1 303 ? 27.071 8.515 142.823 1.00 9.97 281 LYS B CA 1
ATOM 10319 C C . LYS B 1 303 ? 27.275 8.333 144.328 1.00 9.54 281 LYS B C 1
ATOM 10320 O O . LYS B 1 303 ? 27.084 9.288 145.073 1.00 11.71 281 LYS B O 1
ATOM 10339 N N . SER B 1 304 ? 27.650 7.135 144.784 1.00 9.70 282 SER B N 1
ATOM 10340 C CA . SER B 1 304 ? 27.765 6.885 146.228 1.00 10.55 282 SER B CA 1
ATOM 10341 C C . SER B 1 304 ? 29.141 6.441 146.703 1.00 9.15 282 SER B C 1
ATOM 10342 O O . SER B 1 304 ? 29.429 6.593 147.885 1.00 10.72 282 SER B O 1
ATOM 10350 N N . ASN B 1 305 ? 29.961 5.862 145.832 1.00 7.98 283 ASN B N 1
ATOM 10351 C CA . ASN B 1 305 ? 31.215 5.246 146.271 1.00 8.00 283 ASN B CA 1
ATOM 10352 C C . ASN B 1 305 ? 32.442 5.651 145.483 1.00 7.32 283 ASN B C 1
ATOM 10353 O O . ASN B 1 305 ? 33.544 5.289 145.908 1.00 8.48 283 ASN B O 1
ATOM 10364 N N . VAL B 1 306 ? 32.295 6.321 144.340 1.00 7.26 284 VAL B N 1
ATOM 10365 C CA . VAL B 1 306 ? 33.438 6.733 143.528 1.00 7.00 284 VAL B CA 1
ATOM 10366 C C . VAL B 1 306 ? 33.541 8.243 143.568 1.00 6.89 284 VAL B C 1
ATOM 10367 O O . VAL B 1 306 ? 32.533 8.963 143.552 1.00 7.76 284 VAL B O 1
ATOM 10380 N N . LEU B 1 307 ? 34.779 8.720 143.597 1.00 6.86 285 LEU B N 1
ATOM 10381 C CA . LEU B 1 307 ? 35.093 10.140 143.591 1.00 7.36 285 LEU B CA 1
ATOM 10382 C C . LEU B 1 307 ? 36.106 10.376 142.493 1.00 7.04 285 LEU B C 1
ATOM 10383 O O . LEU B 1 307 ? 36.954 9.520 142.234 1.00 7.43 285 LEU B O 1
ATOM 10399 N N . VAL B 1 308 ? 35.976 11.508 141.895 1.00 7.05 286 VAL B N 1
ATOM 10400 C CA A VAL B 1 308 ? 36.944 11.719 140.637 0.61 7.42 286 VAL B CA 1
ATOM 10401 C CA B VAL B 1 308 ? 36.917 11.804 140.711 0.39 7.30 286 VAL B CA 1
ATOM 10402 C C . VAL B 1 308 ? 37.662 13.199 140.870 1.00 7.63 286 VAL B C 1
ATOM 10403 O O . VAL B 1 308 ? 37.134 14.175 141.504 1.00 7.84 286 VAL B O 1
ATOM 10426 N N . THR B 1 309 ? 38.863 13.155 140.374 1.00 6.74 287 THR B N 1
ATOM 10427 C CA . THR B 1 309 ? 39.583 14.397 140.237 1.00 6.81 287 THR B CA 1
ATOM 10428 C C . THR B 1 309 ? 39.810 14.708 138.760 1.00 6.78 287 THR B C 1
ATOM 10429 O O . THR B 1 309 ? 39.709 13.824 137.897 1.00 7.69 287 THR B O 1
ATOM 10440 N N . ASN B 1 310 ? 40.156 15.972 138.479 1.00 6.35 288 ASN B N 1
ATOM 10441 C CA . ASN B 1 310 ? 40.433 16.369 137.099 1.00 6.85 288 ASN B CA 1
ATOM 10442 C C . ASN B 1 310 ? 41.924 16.379 136.772 1.00 6.81 288 ASN B C 1
ATOM 10443 O O . ASN B 1 310 ? 42.336 17.104 135.868 1.00 7.21 288 ASN B O 1
ATOM 10454 N N . SER B 1 311 ? 42.735 15.573 137.456 1.00 7.30 289 SER B N 1
ATOM 10455 C CA . SER B 1 311 ? 44.154 15.559 137.117 1.00 7.51 289 SER B CA 1
ATOM 10456 C C . SER B 1 311 ? 44.356 15.373 135.612 1.00 7.26 289 SER B C 1
ATOM 10457 O O . SER B 1 311 ? 43.769 14.486 135.002 1.00 7.55 289 SER B O 1
ATOM 10465 N N . GLY B 1 312 ? 45.204 16.213 135.022 1.00 7.92 290 GLY B N 1
ATOM 10466 C CA . GLY B 1 312 ? 45.494 16.092 133.608 1.00 8.60 290 GLY B CA 1
ATOM 10467 C C . GLY B 1 312 ? 44.396 16.576 132.669 1.00 7.77 290 GLY B C 1
ATOM 10468 O O . GLY B 1 312 ? 44.596 16.529 131.448 1.00 8.86 290 GLY B O 1
ATOM 10472 N N . VAL B 1 313 ? 43.275 17.050 133.216 1.00 7.25 291 VAL B N 1
ATOM 10473 C CA . VAL B 1 313 ? 42.094 17.394 132.415 1.00 7.39 291 VAL B CA 1
ATOM 10474 C C . VAL B 1 313 ? 41.617 18.760 132.895 1.00 7.33 291 VAL B C 1
ATOM 10475 O O . VAL B 1 313 ? 40.591 18.901 133.564 1.00 7.75 291 VAL B O 1
ATOM 10488 N N . ALA B 1 314 ? 42.380 19.790 132.530 1.00 7.85 292 ALA B N 1
ATOM 10489 C CA . ALA B 1 314 ? 42.039 21.174 132.876 1.00 8.21 292 ALA B CA 1
ATOM 10490 C C . ALA B 1 314 ? 41.132 21.705 131.764 1.00 8.17 292 ALA B C 1
ATOM 10491 O O . ALA B 1 314 ? 41.525 22.567 130.971 1.00 9.22 292 ALA B O 1
ATOM 10498 N N . TRP B 1 315 ? 39.927 21.142 131.694 1.00 7.96 293 TRP B N 1
ATOM 10499 C CA . TRP B 1 315 ? 39.084 21.265 130.513 1.00 8.29 293 TRP B CA 1
ATOM 10500 C C . TRP B 1 315 ? 37.631 21.341 130.978 1.00 8.19 293 TRP B C 1
ATOM 10501 O O . TRP B 1 315 ? 37.026 20.336 131.376 1.00 8.06 293 TRP B O 1
ATOM 10522 N N . GLU B 1 316 ? 37.068 22.545 130.898 1.00 8.20 294 GLU B N 1
ATOM 10523 C CA A GLU B 1 316 ? 35.762 22.821 131.472 0.52 8.99 294 GLU B CA 1
ATOM 10524 C CA B GLU B 1 316 ? 35.754 22.826 131.473 0.48 8.57 294 GLU B CA 1
ATOM 10525 C C . GLU B 1 316 ? 34.635 21.876 131.027 1.00 9.22 294 GLU B C 1
ATOM 10526 O O . GLU B 1 316 ? 33.875 21.405 131.851 1.00 10.21 294 GLU B O 1
ATOM 10548 N N . PRO B 1 317 ? 34.507 21.595 129.709 1.00 10.08 295 PRO B N 1
ATOM 10549 C CA . PRO B 1 317 ? 33.345 20.753 129.374 1.00 10.88 295 PRO B CA 1
ATOM 10550 C C . PRO B 1 317 ? 33.428 19.347 129.982 1.00 9.53 295 PRO B C 1
ATOM 10551 O O . PRO B 1 317 ? 32.389 18.781 130.317 1.00 9.50 295 PRO B O 1
ATOM 10562 N N . ALA B 1 318 ? 34.620 18.777 130.118 1.00 9.28 296 ALA B N 1
ATOM 10563 C CA . ALA B 1 318 ? 34.733 17.451 130.715 1.00 9.24 296 ALA B CA 1
ATOM 10564 C C . ALA B 1 318 ? 34.454 17.499 132.214 1.00 8.04 296 ALA B C 1
ATOM 10565 O O . ALA B 1 318 ? 33.806 16.612 132.763 1.00 8.36 296 ALA B O 1
ATOM 10572 N N . ILE B 1 319 ? 34.945 18.548 132.886 1.00 8.52 297 ILE B N 1
ATOM 10573 C CA . ILE B 1 319 ? 34.676 18.739 134.300 1.00 8.83 297 ILE B CA 1
ATOM 10574 C C . ILE B 1 319 ? 33.171 18.876 134.537 1.00 8.75 297 ILE B C 1
ATOM 10575 O O . ILE B 1 319 ? 32.622 18.216 135.414 1.00 8.68 297 ILE B O 1
ATOM 10591 N N . LYS B 1 320 ? 32.519 19.747 133.761 1.00 8.83 298 LYS B N 1
ATOM 10592 C CA . LYS B 1 320 ? 31.089 19.947 133.913 1.00 9.22 298 LYS B CA 1
ATOM 10593 C C . LYS B 1 320 ? 30.290 18.699 133.600 1.00 8.54 298 LYS B C 1
ATOM 10594 O O . LYS B 1 320 ? 29.284 18.424 134.265 1.00 9.25 298 LYS B O 1
ATOM 10613 N N . PHE B 1 321 ? 30.722 17.921 132.606 1.00 9.00 299 PHE B N 1
ATOM 10614 C CA . PHE B 1 321 ? 30.067 16.652 132.305 1.00 8.84 299 PHE B CA 1
ATOM 10615 C C . PHE B 1 321 ? 30.099 15.753 133.529 1.00 8.89 299 PHE B C 1
ATOM 10616 O O . PHE B 1 321 ? 29.082 15.174 133.918 1.00 9.29 299 PHE B O 1
ATOM 10633 N N . CYS B 1 322 ? 31.273 15.619 134.129 1.00 9.69 300 CYS B N 1
ATOM 10634 C CA A CYS B 1 322 ? 31.407 14.728 135.250 0.56 10.64 300 CYS B CA 1
ATOM 10635 C CA B CYS B 1 322 ? 31.405 14.776 135.315 0.44 10.37 300 CYS B CA 1
ATOM 10636 C C . CYS B 1 322 ? 30.597 15.246 136.474 1.00 10.67 300 CYS B C 1
ATOM 10637 O O . CYS B 1 322 ? 29.957 14.450 137.181 1.00 12.06 300 CYS B O 1
ATOM 10651 N N . GLN B 1 323 ? 30.606 16.560 136.698 1.00 10.48 301 GLN B N 1
ATOM 10652 C CA . GLN B 1 323 ? 29.794 17.112 137.774 1.00 10.67 301 GLN B CA 1
ATOM 10653 C C . GLN B 1 323 ? 28.316 16.788 137.566 1.00 10.36 301 GLN B C 1
ATOM 10654 O O . GLN B 1 323 ? 27.603 16.485 138.513 1.00 11.68 301 GLN B O 1
ATOM 10668 N N . GLN B 1 324 ? 27.841 16.894 136.326 1.00 9.66 302 GLN B N 1
ATOM 10669 C CA . GLN B 1 324 ? 26.449 16.607 136.025 1.00 10.91 302 GLN B CA 1
ATOM 10670 C C . GLN B 1 324 ? 26.108 15.146 136.273 1.00 11.19 302 GLN B C 1
ATOM 10671 O O . GLN B 1 324 ? 25.055 14.854 136.816 1.00 13.27 302 GLN B O 1
ATOM 10685 N N . VAL B 1 325 ? 26.977 14.235 135.841 1.00 10.64 303 VAL B N 1
ATOM 10686 C CA . VAL B 1 325 ? 26.669 12.810 135.873 1.00 12.58 303 VAL B CA 1
ATOM 10687 C C . VAL B 1 325 ? 26.823 12.253 137.280 1.00 11.86 303 VAL B C 1
ATOM 10688 O O . VAL B 1 325 ? 26.022 11.431 137.699 1.00 14.30 303 VAL B O 1
ATOM 10701 N N . MET B 1 326 ? 27.843 12.685 138.007 1.00 10.82 304 MET B N 1
ATOM 10702 C CA . MET B 1 326 ? 28.161 12.111 139.321 1.00 11.61 304 MET B CA 1
ATOM 10703 C C . MET B 1 326 ? 27.726 12.932 140.496 1.00 9.99 304 MET B C 1
ATOM 10704 O O . MET B 1 326 ? 27.664 12.412 141.601 1.00 11.11 304 MET B O 1
ATOM 10718 N N . GLY B 1 327 ? 27.472 14.209 140.248 1.00 9.27 305 GLY B N 1
ATOM 10719 C CA . GLY B 1 327 ? 27.199 15.183 141.301 1.00 9.38 305 GLY B CA 1
ATOM 10720 C C . GLY B 1 327 ? 28.396 16.083 141.540 1.00 8.61 305 GLY B C 1
ATOM 10721 O O . GLY B 1 327 ? 29.545 15.610 141.625 1.00 8.74 305 GLY B O 1
ATOM 10725 N N . GLU B 1 328 ? 28.136 17.375 141.672 1.00 8.07 306 GLU B N 1
ATOM 10726 C CA . GLU B 1 328 ? 29.230 18.311 141.797 1.00 8.29 306 GLU B CA 1
ATOM 10727 C C . GLU B 1 328 ? 30.004 18.167 143.127 1.00 8.26 306 GLU B C 1
ATOM 10728 O O . GLU B 1 328 ? 31.098 18.707 143.256 1.00 8.43 306 GLU B O 1
ATOM 10740 N N . ASP B 1 329 ? 29.435 17.472 144.107 1.00 7.94 307 ASP B N 1
ATOM 10741 C CA . ASP B 1 329 ? 30.157 17.207 145.357 1.00 8.83 307 ASP B CA 1
ATOM 10742 C C . ASP B 1 329 ? 31.236 16.137 145.211 1.00 8.22 307 ASP B C 1
ATOM 10743 O O . ASP B 1 329 ? 32.011 15.916 146.140 1.00 9.71 307 ASP B O 1
ATOM 10752 N N . ARG B 1 330 ? 31.263 15.463 144.062 1.00 7.52 308 ARG B N 1
ATOM 10753 C CA . ARG B 1 330 ? 32.100 14.260 143.910 1.00 7.40 308 ARG B CA 1
ATOM 10754 C C . ARG B 1 330 ? 33.235 14.444 142.914 1.00 7.36 308 ARG B C 1
ATOM 10755 O O . ARG B 1 330 ? 33.871 13.475 142.515 1.00 8.63 308 ARG B O 1
ATOM 10776 N N . VAL B 1 331 ? 33.497 15.703 142.539 1.00 7.10 309 VAL B N 1
ATOM 10777 C CA . VAL B 1 331 ? 34.519 16.046 141.543 1.00 7.37 309 VAL B CA 1
ATOM 10778 C C . VAL B 1 331 ? 35.441 17.095 142.156 1.00 6.97 309 VAL B C 1
ATOM 10779 O O . VAL B 1 331 ? 34.971 18.154 142.603 1.00 7.09 309 VAL B O 1
ATOM 10792 N N . MET B 1 332 ? 36.748 16.806 142.177 1.00 6.85 310 MET B N 1
ATOM 10793 C CA . MET B 1 332 ? 37.736 17.646 142.846 1.00 6.73 310 MET B CA 1
ATOM 10794 C C . MET B 1 332 ? 38.834 18.075 141.905 1.00 6.71 310 MET B C 1
ATOM 10795 O O . MET B 1 332 ? 39.223 17.351 140.983 1.00 7.03 310 MET B O 1
ATOM 10809 N N . TYR B 1 333 ? 39.417 19.228 142.200 1.00 6.87 311 TYR B N 1
ATOM 10810 C CA . TYR B 1 333 ? 40.570 19.724 141.490 1.00 6.77 311 TYR B CA 1
ATOM 10811 C C . TYR B 1 333 ? 41.826 18.917 141.846 1.00 6.47 311 TYR B C 1
ATOM 10812 O O . TYR B 1 333 ? 42.058 18.582 143.030 1.00 7.15 311 TYR B O 1
ATOM 10830 N N . ALA B 1 334 ? 42.650 18.656 140.829 1.00 6.85 312 ALA B N 1
ATOM 10831 C CA . ALA B 1 334 ? 43.995 18.122 141.020 1.00 7.60 312 ALA B CA 1
ATOM 10832 C C . ALA B 1 334 ? 44.867 18.676 139.918 1.00 7.69 312 ALA B C 1
ATOM 10833 O O . ALA B 1 334 ? 44.398 18.879 138.800 1.00 8.82 312 ALA B O 1
ATOM 10840 N N . MET B 1 335 ? 46.142 18.908 140.239 1.00 8.30 313 MET B N 1
ATOM 10841 C CA . MET B 1 335 ? 47.111 19.394 139.277 1.00 9.00 313 MET B CA 1
ATOM 10842 C C . MET B 1 335 ? 47.915 18.288 138.580 1.00 8.92 313 MET B C 1
ATOM 10843 O O . MET B 1 335 ? 48.245 18.434 137.405 1.00 9.24 313 MET B O 1
ATOM 10857 N N A ASP B 1 336 ? 48.253 17.210 139.292 0.75 8.63 314 ASP B N 1
ATOM 10858 N N B ASP B 1 336 ? 48.230 17.209 139.294 0.25 8.92 314 ASP B N 1
ATOM 10859 C CA A ASP B 1 336 ? 49.178 16.201 138.759 0.75 9.33 314 ASP B CA 1
ATOM 10860 C CA B ASP B 1 336 ? 49.201 16.214 138.823 0.25 9.19 314 ASP B CA 1
ATOM 10861 C C A ASP B 1 336 ? 50.599 16.798 138.671 0.75 8.40 314 ASP B C 1
ATOM 10862 C C B ASP B 1 336 ? 50.583 16.835 138.659 0.25 8.60 314 ASP B C 1
ATOM 10863 O O A ASP B 1 336 ? 51.386 16.433 137.794 0.75 8.74 314 ASP B O 1
ATOM 10864 O O B ASP B 1 336 ? 51.298 16.566 137.693 0.25 8.63 314 ASP B O 1
ATOM 10881 N N . TYR B 1 337 ? 50.964 17.656 139.630 1.00 8.53 315 TYR B N 1
ATOM 10882 C CA . TYR B 1 337 ? 52.350 18.090 139.742 1.00 8.28 315 TYR B CA 1
ATOM 10883 C C . TYR B 1 337 ? 53.243 16.879 140.026 1.00 8.32 315 TYR B C 1
ATOM 10884 O O . TYR B 1 337 ? 52.882 16.061 140.854 1.00 9.05 315 TYR B O 1
ATOM 10902 N N . PRO B 1 338 ? 54.437 16.781 139.409 1.00 7.85 316 PRO B N 1
ATOM 10903 C CA . PRO B 1 338 ? 55.053 17.707 138.466 1.00 7.74 316 PRO B CA 1
ATOM 10904 C C . PRO B 1 338 ? 54.895 17.295 136.996 1.00 7.64 316 PRO B C 1
ATOM 10905 O O . PRO B 1 338 ? 55.477 17.934 136.118 1.00 8.32 316 PRO B O 1
ATOM 10916 N N . TYR B 1 339 ? 54.111 16.258 136.738 1.00 7.42 317 TYR B N 1
ATOM 10917 C CA . TYR B 1 339 ? 53.889 15.766 135.379 1.00 7.59 317 TYR B CA 1
ATOM 10918 C C . TYR B 1 339 ? 53.105 16.750 134.526 1.00 7.84 317 TYR B C 1
ATOM 10919 O O . TYR B 1 339 ? 53.233 16.765 133.303 1.00 8.93 317 TYR B O 1
ATOM 10937 N N . GLN B 1 340 ? 52.302 17.595 135.165 1.00 7.99 318 GLN B N 1
ATOM 10938 C CA . GLN B 1 340 ? 51.478 18.569 134.431 1.00 8.24 318 GLN B CA 1
ATOM 10939 C C . GLN B 1 340 ? 51.369 19.838 135.246 1.00 9.24 318 GLN B C 1
ATOM 10940 O O . GLN B 1 340 ? 50.326 20.160 135.789 1.00 10.39 318 GLN B O 1
ATOM 10954 N N . TYR B 1 341 ? 52.484 20.559 135.313 1.00 9.43 319 TYR B N 1
ATOM 10955 C CA . TYR B 1 341 ? 52.624 21.764 136.136 1.00 9.75 319 TYR B CA 1
ATOM 10956 C C . TYR B 1 341 ? 52.492 22.979 135.225 1.00 9.32 319 TYR B C 1
ATOM 10957 O O . TYR B 1 341 ? 53.465 23.382 134.598 1.00 10.54 319 TYR B O 1
ATOM 10975 N N . VAL B 1 342 ? 51.283 23.527 135.123 1.00 9.01 320 VAL B N 1
ATOM 10976 C CA . VAL B 1 342 ? 50.989 24.534 134.115 1.00 9.97 320 VAL B CA 1
ATOM 10977 C C . VAL B 1 342 ? 50.172 25.674 134.729 1.00 9.59 320 VAL B C 1
ATOM 10978 O O . VAL B 1 342 ? 48.986 25.503 135.035 1.00 9.99 320 VAL B O 1
ATOM 10991 N N . ALA B 1 343 ? 50.806 26.830 134.930 1.00 10.01 321 ALA B N 1
ATOM 10992 C CA . ALA B 1 343 ? 50.114 27.964 135.528 1.00 10.34 321 ALA B CA 1
ATOM 10993 C C . ALA B 1 343 ? 48.858 28.343 134.737 1.00 10.19 321 ALA B C 1
ATOM 10994 O O . ALA B 1 343 ? 47.837 28.670 135.340 1.00 10.31 321 ALA B O 1
ATOM 11001 N N . ASP B 1 344 ? 48.917 28.272 133.408 1.00 9.94 322 ASP B N 1
ATOM 11002 C CA . ASP B 1 344 ? 47.747 28.625 132.612 1.00 10.81 322 ASP B CA 1
ATOM 11003 C C . ASP B 1 344 ? 46.576 27.679 132.869 1.00 9.77 322 ASP B C 1
ATOM 11004 O O . ASP B 1 344 ? 45.423 28.082 132.687 1.00 9.94 322 ASP B O 1
ATOM 11013 N N . GLU B 1 345 ? 46.838 26.431 133.258 1.00 9.11 323 GLU B N 1
ATOM 11014 C CA . GLU B 1 345 ? 45.744 25.529 133.598 1.00 8.86 323 GLU B CA 1
ATOM 11015 C C . GLU B 1 345 ? 45.056 26.009 134.869 1.00 8.61 323 GLU B C 1
ATOM 11016 O O . GLU B 1 345 ? 43.820 25.977 134.933 1.00 8.92 323 GLU B O 1
ATOM 11028 N N . VAL B 1 346 ? 45.813 26.438 135.879 1.00 8.44 324 VAL B N 1
ATOM 11029 C CA . VAL B 1 346 ? 45.180 26.941 137.094 1.00 8.96 324 VAL B CA 1
ATOM 11030 C C . VAL B 1 346 ? 44.321 28.153 136.750 1.00 8.98 324 VAL B C 1
ATOM 11031 O O . VAL B 1 346 ? 43.182 28.260 137.193 1.00 9.46 324 VAL B O 1
ATOM 11044 N N . ARG B 1 347 ? 44.864 29.062 135.936 1.00 9.00 325 ARG B N 1
ATOM 11045 C CA . ARG B 1 347 ? 44.072 30.225 135.515 1.00 9.85 325 ARG B CA 1
ATOM 11046 C C . ARG B 1 347 ? 42.788 29.815 134.782 1.00 9.47 325 ARG B C 1
ATOM 11047 O O . ARG B 1 347 ? 41.731 30.424 134.993 1.00 10.08 325 ARG B O 1
ATOM 11068 N N . ALA B 1 348 ? 42.885 28.805 133.915 1.00 9.75 326 ALA B N 1
ATOM 11069 C CA . ALA B 1 348 ? 41.704 28.367 133.185 1.00 9.80 326 ALA B CA 1
ATOM 11070 C C . ALA B 1 348 ? 40.669 27.796 134.156 1.00 8.89 326 ALA B C 1
ATOM 11071 O O . ALA B 1 348 ? 39.459 27.997 133.978 1.00 10.18 326 ALA B O 1
ATOM 11078 N N . MET B 1 349 ? 41.114 27.068 135.183 1.00 8.56 327 MET B N 1
ATOM 11079 C CA . MET B 1 349 ? 40.168 26.545 136.158 1.00 8.78 327 MET B CA 1
ATOM 11080 C C . MET B 1 349 ? 39.532 27.662 136.969 1.00 8.83 327 MET B C 1
ATOM 11081 O O . MET B 1 349 ? 38.315 27.657 137.202 1.00 10.02 327 MET B O 1
ATOM 11095 N N . ASP B 1 350 ? 40.335 28.643 137.376 1.00 9.35 328 ASP B N 1
ATOM 11096 C CA . ASP B 1 350 ? 39.793 29.793 138.099 1.00 10.13 328 ASP B CA 1
ATOM 11097 C C . ASP B 1 350 ? 38.721 30.521 137.277 1.00 10.09 328 ASP B C 1
ATOM 11098 O O . ASP B 1 350 ? 37.804 31.123 137.851 1.00 11.02 328 ASP B O 1
ATOM 11107 N N . ALA B 1 351 ? 38.852 30.511 135.948 1.00 10.03 329 ALA B N 1
ATOM 11108 C CA . ALA B 1 351 ? 37.985 31.282 135.066 1.00 10.45 329 ALA B CA 1
ATOM 11109 C C . ALA B 1 351 ? 36.761 30.514 134.570 1.00 10.54 329 ALA B C 1
ATOM 11110 O O . ALA B 1 351 ? 36.004 31.057 133.766 1.00 11.66 329 ALA B O 1
ATOM 11117 N N . MET B 1 352 ? 36.532 29.284 135.025 1.00 10.01 330 MET B N 1
ATOM 11118 C CA . MET B 1 352 ? 35.416 28.511 134.474 1.00 9.77 330 MET B CA 1
ATOM 11119 C C . MET B 1 352 ? 34.081 29.182 134.731 1.00 10.11 330 MET B C 1
ATOM 11120 O O . MET B 1 352 ? 33.879 29.869 135.731 1.00 10.84 330 MET B O 1
ATOM 11134 N N . ASP B 1 353 ? 33.150 28.930 133.824 1.00 10.65 331 ASP B N 1
ATOM 11135 C CA . ASP B 1 353 ? 31.787 29.419 133.936 1.00 12.33 331 ASP B CA 1
ATOM 11136 C C . ASP B 1 353 ? 30.997 28.488 134.862 1.00 12.91 331 ASP B C 1
ATOM 11137 O O . ASP B 1 353 ? 30.268 27.619 134.425 1.00 15.26 331 ASP B O 1
ATOM 11146 N N . MET B 1 354 ? 31.193 28.695 136.163 1.00 13.24 332 MET B N 1
ATOM 11147 C CA . MET B 1 354 ? 30.610 27.907 137.245 1.00 14.02 332 MET B CA 1
ATOM 11148 C C . MET B 1 354 ? 30.247 28.911 138.296 1.00 12.53 332 MET B C 1
ATOM 11149 O O . MET B 1 354 ? 30.933 29.928 138.429 1.00 13.24 332 MET B O 1
ATOM 11163 N N . SER B 1 355 ? 29.233 28.625 139.101 1.00 11.02 333 SER B N 1
ATOM 11164 C CA . SER B 1 355 ? 28.932 29.506 140.223 1.00 10.57 333 SER B CA 1
ATOM 11165 C C . SER B 1 355 ? 30.093 29.533 141.206 1.00 10.13 333 SER B C 1
ATOM 11166 O O . SER B 1 355 ? 30.905 28.606 141.259 1.00 9.96 333 SER B O 1
ATOM 11174 N N . ALA B 1 356 ? 30.176 30.600 141.991 1.00 10.56 334 ALA B N 1
ATOM 11175 C CA . ALA B 1 356 ? 31.183 30.651 143.040 1.00 10.46 334 ALA B CA 1
ATOM 11176 C C . ALA B 1 356 ? 31.055 29.459 143.962 1.00 9.14 334 ALA B C 1
ATOM 11177 O O . ALA B 1 356 ? 32.058 28.909 144.426 1.00 9.32 334 ALA B O 1
ATOM 11184 N N . GLN B 1 357 ? 29.827 29.056 144.228 1.00 8.15 335 GLN B N 1
ATOM 11185 C CA A GLN B 1 357 ? 29.572 27.977 145.162 0.57 8.63 335 GLN B CA 1
ATOM 11186 C CA B GLN B 1 357 ? 29.569 27.971 145.156 0.43 8.52 335 GLN B CA 1
ATOM 11187 C C . GLN B 1 357 ? 30.080 26.644 144.597 1.00 8.70 335 GLN B C 1
ATOM 11188 O O . GLN B 1 357 ? 30.727 25.873 145.314 1.00 8.93 335 GLN B O 1
ATOM 11214 N N . THR B 1 358 ? 29.841 26.380 143.317 1.00 8.50 336 THR B N 1
ATOM 11215 C CA . THR B 1 358 ? 30.374 25.161 142.703 1.00 8.73 336 THR B CA 1
ATOM 11216 C C . THR B 1 358 ? 31.895 25.187 142.665 1.00 8.57 336 THR B C 1
ATOM 11217 O O . THR B 1 358 ? 32.561 24.186 142.946 1.00 8.24 336 THR B O 1
ATOM 11228 N N . LYS B 1 359 ? 32.464 26.332 142.314 1.00 8.52 337 LYS B N 1
ATOM 11229 C CA . LYS B 1 359 ? 33.909 26.442 142.201 1.00 9.15 337 LYS B CA 1
ATOM 11230 C C . LYS B 1 359 ? 34.586 26.188 143.552 1.00 8.10 337 LYS B C 1
ATOM 11231 O O . LYS B 1 359 ? 35.639 25.560 143.605 1.00 9.10 337 LYS B O 1
ATOM 11250 N N . LYS B 1 360 ? 33.983 26.659 144.635 1.00 8.49 338 LYS B N 1
ATOM 11251 C CA . LYS B 1 360 ? 34.557 26.427 145.951 1.00 9.19 338 LYS B CA 1
ATOM 11252 C C . LYS B 1 360 ? 34.501 24.940 146.330 1.00 8.05 338 LYS B C 1
ATOM 11253 O O . LYS B 1 360 ? 35.453 24.429 146.951 1.00 8.27 338 LYS B O 1
ATOM 11272 N N . LYS B 1 361 ? 33.448 24.234 145.943 1.00 7.77 339 LYS B N 1
ATOM 11273 C CA . LYS B 1 361 ? 33.411 22.785 146.141 1.00 8.11 339 LYS B CA 1
ATOM 11274 C C . LYS B 1 361 ? 34.546 22.108 145.368 1.00 7.40 339 LYS B C 1
ATOM 11275 O O . LYS B 1 361 ? 35.287 21.267 145.914 1.00 7.46 339 LYS B O 1
ATOM 11294 N N . PHE B 1 362 ? 34.670 22.478 144.087 1.00 7.35 340 PHE B N 1
ATOM 11295 C CA . PHE B 1 362 ? 35.631 21.863 143.186 1.00 7.11 340 PHE B CA 1
ATOM 11296 C C . PHE B 1 362 ? 37.063 22.047 143.669 1.00 7.08 340 PHE B C 1
ATOM 11297 O O . PHE B 1 362 ? 37.842 21.099 143.695 1.00 7.20 340 PHE B O 1
ATOM 11314 N N . PHE B 1 363 ? 37.417 23.266 144.071 1.00 7.69 341 PHE B N 1
ATOM 11315 C CA . PHE B 1 363 ? 38.790 23.577 144.470 1.00 7.58 341 PHE B CA 1
ATOM 11316 C C . PHE B 1 363 ? 39.131 23.209 145.906 1.00 7.38 341 PHE B C 1
ATOM 11317 O O . PHE B 1 363 ? 40.293 22.915 146.205 1.00 7.99 341 PHE B O 1
ATOM 11334 N N . GLN B 1 364 ? 38.150 23.285 146.805 1.00 7.80 342 GLN B N 1
ATOM 11335 C CA . GLN B 1 364 ? 38.429 23.240 148.248 1.00 8.22 342 GLN B CA 1
ATOM 11336 C C . GLN B 1 364 ? 37.546 22.268 149.040 1.00 7.94 342 GLN B C 1
ATOM 11337 O O . GLN B 1 364 ? 38.069 21.353 149.698 1.00 8.24 342 GLN B O 1
ATOM 11351 N N . THR B 1 365 ? 36.229 22.494 149.061 1.00 7.75 343 THR B N 1
ATOM 11352 C CA . THR B 1 365 ? 35.462 21.880 150.130 1.00 8.14 343 THR B CA 1
ATOM 11353 C C . THR B 1 365 ? 35.123 20.414 149.851 1.00 8.00 343 THR B C 1
ATOM 11354 O O . THR B 1 365 ? 34.939 19.666 150.797 1.00 8.11 343 THR B O 1
ATOM 11365 N N . ASN B 1 366 ? 35.099 19.980 148.588 1.00 7.59 344 ASN B N 1
ATOM 11366 C CA . ASN B 1 366 ? 34.958 18.540 148.342 1.00 7.33 344 ASN B CA 1
ATOM 11367 C C . ASN B 1 366 ? 36.170 17.809 148.929 1.00 7.46 344 ASN B C 1
ATOM 11368 O O . ASN B 1 366 ? 36.003 16.821 149.651 1.00 8.26 344 ASN B O 1
ATOM 11379 N N . ALA B 1 367 ? 37.379 18.279 148.617 1.00 7.66 345 ALA B N 1
ATOM 11380 C CA . ALA B 1 367 ? 38.575 17.631 149.161 1.00 7.76 345 ALA B CA 1
ATOM 11381 C C . ALA B 1 367 ? 38.558 17.644 150.685 1.00 7.86 345 ALA B C 1
ATOM 11382 O O . ALA B 1 367 ? 38.913 16.656 151.337 1.00 8.41 345 ALA B O 1
ATOM 11389 N N . GLU B 1 368 ? 38.164 18.768 151.277 1.00 8.22 346 GLU B N 1
ATOM 11390 C CA . GLU B 1 368 ? 38.111 18.823 152.737 1.00 8.72 346 GLU B CA 1
ATOM 11391 C C . GLU B 1 368 ? 37.188 17.753 153.305 1.00 8.98 346 GLU B C 1
ATOM 11392 O O . GLU B 1 368 ? 37.496 17.159 154.340 1.00 9.83 346 GLU B O 1
ATOM 11404 N N . LYS B 1 369 ? 36.064 17.508 152.642 1.00 8.81 347 LYS B N 1
ATOM 11405 C CA . LYS B 1 369 ? 35.140 16.466 153.084 1.00 9.62 347 LYS B CA 1
ATOM 11406 C C . LYS B 1 369 ? 35.734 15.069 152.882 1.00 9.20 347 LYS B C 1
ATOM 11407 O O . LYS B 1 369 ? 35.820 14.269 153.814 1.00 9.96 347 LYS B O 1
ATOM 11426 N N . TRP B 1 370 ? 36.090 14.753 151.642 1.00 8.51 348 TRP B N 1
ATOM 11427 C CA . TRP B 1 370 ? 36.408 13.368 151.320 1.00 8.64 348 TRP B CA 1
ATOM 11428 C C . TRP B 1 370 ? 37.741 12.893 151.877 1.00 9.16 348 TRP B C 1
ATOM 11429 O O . TRP B 1 370 ? 37.918 11.701 152.123 1.00 9.99 348 TRP B O 1
ATOM 11450 N N . PHE B 1 371 ? 38.678 13.816 152.068 1.00 9.18 349 PHE B N 1
ATOM 11451 C CA . PHE B 1 371 ? 39.944 13.484 152.720 1.00 9.15 349 PHE B CA 1
ATOM 11452 C C . PHE B 1 371 ? 39.923 13.782 154.218 1.00 9.70 349 PHE B C 1
ATOM 11453 O O . PHE B 1 371 ? 40.908 13.498 154.895 1.00 10.13 349 PHE B O 1
ATOM 11470 N N . LYS B 1 372 ? 38.810 14.294 154.752 1.00 9.90 350 LYS B N 1
ATOM 11471 C CA . LYS B 1 372 ? 38.708 14.636 156.185 1.00 11.93 350 LYS B CA 1
ATOM 11472 C C . LYS B 1 372 ? 39.859 15.528 156.633 1.00 12.51 350 LYS B C 1
ATOM 11473 O O . LYS B 1 372 ? 40.541 15.251 157.638 1.00 13.89 350 LYS B O 1
ATOM 11492 N N . LEU B 1 373 ? 40.035 16.633 155.912 1.00 12.38 351 LEU B N 1
ATOM 11493 C CA . LEU B 1 373 ? 41.122 17.566 156.200 1.00 13.92 351 LEU B CA 1
ATOM 11494 C C . LEU B 1 373 ? 40.859 18.414 157.409 1.00 18.23 351 LEU B C 1
ATOM 11495 O O . LEU B 1 373 ? 39.715 18.680 157.753 1.00 19.52 351 LEU B O 1
ATOM 11512 N N . ASP C 1 26 ? -3.196 7.495 51.735 1.00 58.30 4 ASP C N 1
ATOM 11513 C CA . ASP C 1 26 ? -1.815 7.904 51.507 1.00 57.83 4 ASP C CA 1
ATOM 11514 C C . ASP C 1 26 ? -0.986 6.773 50.885 1.00 48.70 4 ASP C C 1
ATOM 11515 O O . ASP C 1 26 ? 0.138 7.002 50.439 1.00 49.50 4 ASP C O 1
ATOM 11524 N N . LEU C 1 27 ? -1.535 5.557 50.864 1.00 38.60 5 LEU C N 1
ATOM 11525 C CA . LEU C 1 27 ? -0.930 4.455 50.122 1.00 28.41 5 LEU C CA 1
ATOM 11526 C C . LEU C 1 27 ? -1.464 4.515 48.697 1.00 25.25 5 LEU C C 1
ATOM 11527 O O . LEU C 1 27 ? -2.675 4.434 48.477 1.00 26.35 5 LEU C O 1
ATOM 11543 N N . LYS C 1 28 ? -0.555 4.678 47.741 1.00 21.52 6 LYS C N 1
ATOM 11544 C CA . LYS C 1 28 ? -0.936 4.901 46.349 1.00 22.92 6 LYS C CA 1
ATOM 11545 C C . LYS C 1 28 ? -0.310 3.890 45.414 1.00 17.85 6 LYS C C 1
ATOM 11546 O O . LYS C 1 28 ? 0.850 3.514 45.587 1.00 16.66 6 LYS C O 1
ATOM 11565 N N . THR C 1 29 ? -1.087 3.463 44.424 1.00 15.72 7 THR C N 1
ATOM 11566 C CA . THR C 1 29 ? -0.542 2.737 43.307 1.00 14.50 7 THR C CA 1
ATOM 11567 C C . THR C 1 29 ? 0.251 3.687 42.409 1.00 14.31 7 THR C C 1
ATOM 11568 O O . THR C 1 29 ? 0.167 4.916 42.538 1.00 15.47 7 THR C O 1
ATOM 11579 N N . GLY C 1 30 ? 1.043 3.101 41.520 1.00 14.19 8 GLY C N 1
ATOM 11580 C CA . GLY C 1 30 ? 1.733 3.850 40.485 1.00 15.02 8 GLY C CA 1
ATOM 11581 C C . GLY C 1 30 ? 3.245 3.957 40.627 1.00 15.93 8 GLY C C 1
ATOM 11582 O O . GLY C 1 30 ? 3.933 4.425 39.712 1.00 17.28 8 GLY C O 1
ATOM 11586 N N . GLY C 1 31 ? 3.776 3.540 41.770 1.00 16.21 9 GLY C N 1
ATOM 11587 C CA . GLY C 1 31 ? 5.213 3.432 41.938 1.00 18.11 9 GLY C CA 1
ATOM 11588 C C . GLY C 1 31 ? 5.964 4.720 42.216 1.00 20.38 9 GLY C C 1
ATOM 11589 O O . GLY C 1 31 ? 7.182 4.767 42.067 1.00 19.56 9 GLY C O 1
ATOM 11593 N N . GLU C 1 32 ? 5.265 5.763 42.647 1.00 24.23 10 GLU C N 1
ATOM 11594 C CA . GLU C 1 32 ? 5.915 7.054 42.860 1.00 32.20 10 GLU C CA 1
ATOM 11595 C C . GLU C 1 32 ? 7.020 6.990 43.900 1.00 25.19 10 GLU C C 1
ATOM 11596 O O . GLU C 1 32 ? 7.981 7.748 43.836 1.00 24.21 10 GLU C O 1
ATOM 11608 N N . GLN C 1 33 ? 6.871 6.077 44.848 1.00 22.16 11 GLN C N 1
ATOM 11609 C CA . GLN C 1 33 ? 7.829 5.928 45.933 1.00 19.78 11 GLN C CA 1
ATOM 11610 C C . GLN C 1 33 ? 9.101 5.169 45.523 1.00 18.00 11 GLN C C 1
ATOM 11611 O O . GLN C 1 33 ? 10.007 5.016 46.336 1.00 18.65 11 GLN C O 1
ATOM 11625 N N . GLY C 1 34 ? 9.167 4.731 44.267 1.00 16.67 12 GLY C N 1
ATOM 11626 C CA . GLY C 1 34 ? 10.375 4.161 43.683 1.00 16.35 12 GLY C CA 1
ATOM 11627 C C . GLY C 1 34 ? 10.270 2.703 43.279 1.00 14.91 12 GLY C C 1
ATOM 11628 O O . GLY C 1 34 ? 11.227 2.142 42.754 1.00 15.38 12 GLY C O 1
ATOM 11632 N N . TYR C 1 35 ? 9.113 2.098 43.519 1.00 13.02 13 TYR C N 1
ATOM 11633 C CA . TYR C 1 35 ? 8.888 0.689 43.216 1.00 12.30 13 TYR C CA 1
ATOM 11634 C C . TYR C 1 35 ? 7.389 0.484 43.100 1.00 11.20 13 TYR C C 1
ATOM 11635 O O . TYR C 1 35 ? 6.608 1.199 43.733 1.00 12.18 13 TYR C O 1
ATOM 11653 N N . LEU C 1 36 ? 6.990 -0.502 42.305 1.00 11.10 14 LEU C N 1
ATOM 11654 C CA . LEU C 1 36 ? 5.629 -1.035 42.380 1.00 10.96 14 LEU C CA 1
ATOM 11655 C C . LEU C 1 36 ? 5.569 -1.950 43.597 1.00 10.36 14 LEU C C 1
ATOM 11656 O O . LEU C 1 36 ? 6.578 -2.561 43.969 1.00 11.47 14 LEU C O 1
ATOM 11672 N N . ARG C 1 37 ? 4.386 -2.083 44.186 1.00 10.08 15 ARG C N 1
ATOM 11673 C CA . ARG C 1 37 ? 4.156 -3.079 45.230 1.00 9.66 15 ARG C CA 1
ATOM 11674 C C . ARG C 1 37 ? 3.461 -4.270 44.584 1.00 9.36 15 ARG C C 1
ATOM 11675 O O . ARG C 1 37 ? 2.304 -4.176 44.167 1.00 9.76 15 ARG C O 1
ATOM 11696 N N . ILE C 1 38 ? 4.202 -5.368 44.455 1.00 9.04 16 ILE C N 1
ATOM 11697 C CA . ILE C 1 38 ? 3.684 -6.592 43.863 1.00 8.88 16 ILE C CA 1
ATOM 11698 C C . ILE C 1 38 ? 3.513 -7.595 45.002 1.00 8.68 16 ILE C C 1
ATOM 11699 O O . ILE C 1 38 ? 4.485 -7.989 45.642 1.00 8.69 16 ILE C O 1
ATOM 11715 N N . ALA C 1 39 ? 2.266 -7.952 45.293 1.00 8.15 17 ALA C N 1
ATOM 11716 C CA . ALA C 1 39 ? 1.940 -8.841 46.396 1.00 8.18 17 ALA C CA 1
ATOM 11717 C C . ALA C 1 39 ? 1.861 -10.264 45.846 1.00 8.62 17 ALA C C 1
ATOM 11718 O O . ALA C 1 39 ? 1.037 -10.543 44.966 1.00 8.84 17 ALA C O 1
ATOM 11725 N N . THR C 1 40 ? 2.684 -11.169 46.378 1.00 8.20 18 THR C N 1
ATOM 11726 C CA . THR C 1 40 ? 2.908 -12.463 45.742 1.00 8.80 18 THR C CA 1
ATOM 11727 C C . THR C 1 40 ? 2.218 -13.668 46.383 1.00 9.05 18 THR C C 1
ATOM 11728 O O . THR C 1 40 ? 2.522 -14.789 45.984 1.00 10.44 18 THR C O 1
ATOM 11739 N N . GLU C 1 41 ? 1.297 -13.476 47.329 1.00 8.98 19 GLU C N 1
ATOM 11740 C CA . GLU C 1 41 ? 0.581 -14.630 47.910 1.00 9.24 19 GLU C CA 1
ATOM 11741 C C . GLU C 1 41 ? -0.845 -14.253 48.250 1.00 9.28 19 GLU C C 1
ATOM 11742 O O . GLU C 1 41 ? -1.236 -14.238 49.409 1.00 10.68 19 GLU C O 1
ATOM 11754 N N . GLU C 1 42 ? -1.652 -14.030 47.229 1.00 8.17 20 GLU C N 1
ATOM 11755 C CA . GLU C 1 42 ? -2.963 -13.417 47.392 1.00 8.24 20 GLU C CA 1
ATOM 11756 C C . GLU C 1 42 ? -4.029 -14.442 46.998 1.00 7.96 20 GLU C C 1
ATOM 11757 O O . GLU C 1 42 ? -3.870 -15.159 46.010 1.00 9.59 20 GLU C O 1
ATOM 11769 N N . ALA C 1 43 ? -5.110 -14.528 47.760 1.00 7.78 21 ALA C N 1
ATOM 11770 C CA . ALA C 1 43 ? -6.041 -15.639 47.640 1.00 7.77 21 ALA C CA 1
ATOM 11771 C C . ALA C 1 43 ? -7.394 -15.232 47.086 1.00 7.96 21 ALA C C 1
ATOM 11772 O O . ALA C 1 43 ? -7.871 -14.117 47.315 1.00 8.88 21 ALA C O 1
ATOM 11779 N N . PHE C 1 44 ? -8.039 -16.188 46.411 1.00 8.40 22 PHE C N 1
ATOM 11780 C CA . PHE C 1 44 ? -9.439 -16.059 46.011 1.00 8.80 22 PHE C CA 1
ATOM 11781 C C . PHE C 1 44 ? -10.120 -17.407 46.220 1.00 8.27 22 PHE C C 1
ATOM 11782 O O . PHE C 1 44 ? -9.461 -18.436 46.393 1.00 8.51 22 PHE C O 1
ATOM 11799 N N . ALA C 1 45 ? -11.448 -17.411 46.181 1.00 8.68 23 ALA C N 1
ATOM 11800 C CA . ALA C 1 45 ? -12.241 -18.634 46.279 1.00 8.87 23 ALA C CA 1
ATOM 11801 C C . ALA C 1 45 ? -13.257 -18.655 45.167 1.00 9.03 23 ALA C C 1
ATOM 11802 O O . ALA C 1 45 ? -13.585 -17.602 44.591 1.00 9.99 23 ALA C O 1
ATOM 11809 N N . THR C 1 46 ? -13.799 -19.840 44.892 1.00 9.85 24 THR C N 1
ATOM 11810 C CA . THR C 1 46 ? -15.022 -19.936 44.104 1.00 10.12 24 THR C CA 1
ATOM 11811 C C . THR C 1 46 ? -16.138 -20.466 44.986 1.00 10.10 24 THR C C 1
ATOM 11812 O O . THR C 1 46 ? -15.936 -21.330 45.852 1.00 10.09 24 THR C O 1
ATOM 11823 N N . ARG C 1 47 ? -17.331 -19.941 44.765 1.00 10.80 25 ARG C N 1
ATOM 11824 C CA . ARG C 1 47 ? -18.464 -20.321 45.594 1.00 11.57 25 ARG C CA 1
ATOM 11825 C C . ARG C 1 47 ? -18.724 -21.830 45.495 1.00 11.26 25 ARG C C 1
ATOM 11826 O O . ARG C 1 47 ? -19.029 -22.485 46.485 1.00 12.23 25 ARG C O 1
ATOM 11847 N N . GLU C 1 48 ? -18.586 -22.390 44.300 1.00 11.22 26 GLU C N 1
ATOM 11848 C CA . GLU C 1 48 ? -18.903 -23.806 44.150 1.00 11.65 26 GLU C CA 1
ATOM 11849 C C . GLU C 1 48 ? -17.897 -24.700 44.893 1.00 10.86 26 GLU C C 1
ATOM 11850 O O . GLU C 1 48 ? -18.285 -25.763 45.381 1.00 11.45 26 GLU C O 1
ATOM 11862 N N . ILE C 1 49 ? -16.630 -24.292 44.997 1.00 10.29 27 ILE C N 1
ATOM 11863 C CA . ILE C 1 49 ? -15.675 -25.102 45.770 1.00 10.03 27 ILE C CA 1
ATOM 11864 C C . ILE C 1 49 ? -15.934 -24.941 47.274 1.00 10.03 27 ILE C C 1
ATOM 11865 O O . ILE C 1 49 ? -15.906 -25.929 48.013 1.00 9.58 27 ILE C O 1
ATOM 11881 N N . ILE C 1 50 ? -16.219 -23.729 47.746 1.00 10.00 28 ILE C N 1
ATOM 11882 C CA . ILE C 1 50 ? -16.582 -23.583 49.159 1.00 10.51 28 ILE C CA 1
ATOM 11883 C C . ILE C 1 50 ? -17.836 -24.436 49.467 1.00 10.54 28 ILE C C 1
ATOM 11884 O O . ILE C 1 50 ? -17.937 -25.060 50.525 1.00 10.65 28 ILE C O 1
ATOM 11900 N N . ASP C 1 51 ? -18.775 -24.503 48.524 1.00 10.96 29 ASP C N 1
ATOM 11901 C CA . ASP C 1 51 ? -19.953 -25.330 48.728 1.00 11.39 29 ASP C CA 1
ATOM 11902 C C . ASP C 1 51 ? -19.592 -26.808 48.846 1.00 10.74 29 ASP C C 1
ATOM 11903 O O . ASP C 1 51 ? -20.250 -27.533 49.609 1.00 11.53 29 ASP C O 1
ATOM 11912 N N . VAL C 1 52 ? -18.577 -27.261 48.105 1.00 10.14 30 VAL C N 1
ATOM 11913 C CA . VAL C 1 52 ? -18.112 -28.633 48.278 1.00 9.77 30 VAL C CA 1
ATOM 11914 C C . VAL C 1 52 ? -17.548 -28.853 49.678 1.00 9.60 30 VAL C C 1
ATOM 11915 O O . VAL C 1 52 ? -17.817 -29.889 50.293 1.00 9.83 30 VAL C O 1
ATOM 11928 N N . TYR C 1 53 ? -16.791 -27.893 50.190 1.00 9.83 31 TYR C N 1
ATOM 11929 C CA . TYR C 1 53 ? -16.277 -28.035 51.554 1.00 9.97 31 TYR C CA 1
ATOM 11930 C C . TYR C 1 53 ? -17.443 -28.182 52.527 1.00 10.02 31 TYR C C 1
ATOM 11931 O O . TYR C 1 53 ? -17.424 -29.031 53.401 1.00 10.12 31 TYR C O 1
ATOM 11949 N N . LEU C 1 54 ? -18.476 -27.368 52.357 1.00 10.47 32 LEU C N 1
ATOM 11950 C CA . LEU C 1 54 ? -19.645 -27.456 53.236 1.00 10.91 32 LEU C CA 1
ATOM 11951 C C . LEU C 1 54 ? -20.326 -28.814 53.110 1.00 10.70 32 LEU C C 1
ATOM 11952 O O . LEU C 1 54 ? -20.748 -29.377 54.109 1.00 10.90 32 LEU C O 1
ATOM 11968 N N . ARG C 1 55 ? -20.432 -29.328 51.893 1.00 10.57 33 ARG C N 1
ATOM 11969 C CA . ARG C 1 55 ? -20.993 -30.650 51.674 1.00 10.67 33 ARG C CA 1
ATOM 11970 C C . ARG C 1 55 ? -20.180 -31.726 52.370 1.00 10.37 33 ARG C C 1
ATOM 11971 O O . ARG C 1 55 ? -20.756 -32.623 52.997 1.00 11.38 33 ARG C O 1
ATOM 11992 N N . MET C 1 56 ? -18.860 -31.640 52.277 1.00 10.18 34 MET C N 1
ATOM 11993 C CA . MET C 1 56 ? -17.996 -32.621 52.918 1.00 10.03 34 MET C CA 1
ATOM 11994 C C . MET C 1 56 ? -18.083 -32.543 54.440 1.00 9.96 34 MET C C 1
ATOM 11995 O O . MET C 1 56 ? -18.001 -33.569 55.113 1.00 10.64 34 MET C O 1
ATOM 12009 N N . ILE C 1 57 ? -18.217 -31.338 54.984 1.00 10.44 35 ILE C N 1
ATOM 12010 C CA . ILE C 1 57 ? -18.380 -31.189 56.424 1.00 11.72 35 ILE C CA 1
ATOM 12011 C C . ILE C 1 57 ? -19.718 -31.806 56.839 1.00 12.34 35 ILE C C 1
ATOM 12012 O O . ILE C 1 57 ? -19.804 -32.543 57.822 1.00 13.50 35 ILE C O 1
ATOM 12028 N N . ARG C 1 58 ? -20.770 -31.513 56.089 1.00 12.70 36 ARG C N 1
ATOM 12029 C CA A ARG C 1 58 ? -22.105 -32.015 56.389 0.48 14.14 36 ARG C CA 1
ATOM 12030 C CA B ARG C 1 58 ? -22.084 -32.031 56.437 0.52 13.79 36 ARG C CA 1
ATOM 12031 C C . ARG C 1 58 ? -22.186 -33.541 56.284 1.00 13.43 36 ARG C C 1
ATOM 12032 O O . ARG C 1 58 ? -22.918 -34.171 57.041 1.00 15.37 36 ARG C O 1
ATOM 12072 N N . ASP C 1 59 ? -21.471 -34.131 55.321 1.00 12.57 37 ASP C N 1
ATOM 12073 C CA . ASP C 1 59 ? -21.556 -35.581 55.110 1.00 12.78 37 ASP C CA 1
ATOM 12074 C C . ASP C 1 59 ? -20.486 -36.391 55.829 1.00 13.17 37 ASP C C 1
ATOM 12075 O O . ASP C 1 59 ? -20.505 -37.621 55.767 1.00 14.32 37 ASP C O 1
ATOM 12084 N N . GLY C 1 60 ? -19.585 -35.716 56.535 1.00 13.17 38 GLY C N 1
ATOM 12085 C CA . GLY C 1 60 ? -18.597 -36.406 57.343 1.00 13.44 38 GLY C CA 1
ATOM 12086 C C . GLY C 1 60 ? -17.382 -36.918 56.577 1.00 13.49 38 GLY C C 1
ATOM 12087 O O . GLY C 1 60 ? -16.607 -37.714 57.117 1.00 16.15 38 GLY C O 1
ATOM 12091 N N . THR C 1 61 ? -17.183 -36.461 55.342 1.00 11.42 39 THR C N 1
ATOM 12092 C CA . THR C 1 61 ? -15.985 -36.847 54.589 1.00 11.22 39 THR C CA 1
ATOM 12093 C C . THR C 1 61 ? -14.870 -35.792 54.688 1.00 11.46 39 THR C C 1
ATOM 12094 O O . THR C 1 61 ? -13.746 -36.042 54.258 1.00 13.03 39 THR C O 1
ATOM 12105 N N . ALA C 1 62 ? -15.176 -34.621 55.244 1.00 10.56 40 ALA C N 1
ATOM 12106 C CA . ALA C 1 62 ? -14.148 -33.600 55.512 1.00 10.43 40 ALA C CA 1
ATOM 12107 C C . ALA C 1 62 ? -13.164 -34.109 56.553 1.00 10.50 40 ALA C C 1
ATOM 12108 O O . ALA C 1 62 ? -13.581 -34.698 57.556 1.00 12.33 40 ALA C O 1
ATOM 12115 N N . ASP C 1 63 ? -11.876 -33.860 56.357 1.00 9.54 41 ASP C N 1
ATOM 12116 C CA . ASP C 1 63 ? -10.911 -34.171 57.391 1.00 9.50 41 ASP C CA 1
ATOM 12117 C C . ASP C 1 63 ? -11.002 -33.139 58.517 1.00 9.35 41 ASP C C 1
ATOM 12118 O O . ASP C 1 63 ? -11.747 -32.152 58.439 1.00 9.40 41 ASP C O 1
ATOM 12127 N N . LYS C 1 64 ? -10.274 -33.377 59.603 1.00 9.55 42 LYS C N 1
ATOM 12128 C CA A LYS C 1 64 ? -10.400 -32.501 60.766 0.38 10.27 42 LYS C CA 1
ATOM 12129 C CA B LYS C 1 64 ? -10.392 -32.502 60.765 0.62 10.28 42 LYS C CA 1
ATOM 12130 C C . LYS C 1 64 ? -9.964 -31.080 60.440 1.00 9.88 42 LYS C C 1
ATOM 12131 O O . LYS C 1 64 ? -10.536 -30.112 60.950 1.00 10.15 42 LYS C O 1
ATOM 12167 N N . GLY C 1 65 ? -8.947 -30.956 59.585 1.00 9.73 43 GLY C N 1
ATOM 12168 C CA . GLY C 1 65 ? -8.476 -29.638 59.209 1.00 9.87 43 GLY C CA 1
ATOM 12169 C C . GLY C 1 65 ? -9.513 -28.863 58.423 1.00 8.91 43 GLY C C 1
ATOM 12170 O O . GLY C 1 65 ? -9.682 -27.654 58.641 1.00 9.41 43 GLY C O 1
ATOM 12174 N N . MET C 1 66 ? -10.220 -29.530 57.511 1.00 9.05 44 MET C N 1
ATOM 12175 C CA . MET C 1 66 ? -11.248 -28.831 56.751 1.00 9.06 44 MET C CA 1
ATOM 12176 C C . MET C 1 66 ? -12.392 -28.388 57.680 1.00 9.14 44 MET C C 1
ATOM 12177 O O . MET C 1 66 ? -12.923 -27.266 57.558 1.00 9.36 44 MET C O 1
ATOM 12191 N N . VAL C 1 67 ? -12.805 -29.278 58.592 1.00 9.61 45 VAL C N 1
ATOM 12192 C CA . VAL C 1 67 ? -13.816 -28.902 59.563 1.00 10.04 45 VAL C CA 1
ATOM 12193 C C . VAL C 1 67 ? -13.375 -27.677 60.361 1.00 10.17 45 VAL C C 1
ATOM 12194 O O . VAL C 1 67 ? -14.141 -26.723 60.524 1.00 11.55 45 VAL C O 1
ATOM 12207 N N . SER C 1 68 ? -12.125 -27.681 60.839 1.00 10.06 46 SER C N 1
ATOM 12208 C CA . SER C 1 68 ? -11.618 -26.562 61.619 1.00 10.54 46 SER C CA 1
ATOM 12209 C C . SER C 1 68 ? -11.554 -25.260 60.820 1.00 10.22 46 SER C C 1
ATOM 12210 O O . SER C 1 68 ? -12.044 -24.232 61.272 1.00 12.54 46 SER C O 1
ATOM 12218 N N . LEU C 1 69 ? -10.942 -25.321 59.642 1.00 9.84 47 LEU C N 1
ATOM 12219 C CA . LEU C 1 69 ? -10.628 -24.129 58.878 1.00 10.28 47 LEU C CA 1
ATOM 12220 C C . LEU C 1 69 ? -11.870 -23.600 58.155 1.00 9.97 47 LEU C C 1
ATOM 12221 O O . LEU C 1 69 ? -12.265 -22.446 58.311 1.00 11.56 47 LEU C O 1
ATOM 12237 N N . TRP C 1 70 ? -12.486 -24.464 57.355 1.00 10.08 48 TRP C N 1
ATOM 12238 C CA . TRP C 1 70 ? -13.602 -24.047 56.520 1.00 10.12 48 TRP C CA 1
ATOM 12239 C C . TRP C 1 70 ? -14.937 -24.126 57.233 1.00 10.73 48 TRP C C 1
ATOM 12240 O O . TRP C 1 70 ? -15.833 -23.344 56.920 1.00 11.64 48 TRP C O 1
ATOM 12261 N N . GLY C 1 71 ? -15.077 -25.013 58.213 1.00 11.32 49 GLY C N 1
ATOM 12262 C CA . GLY C 1 71 ? -16.259 -24.993 59.057 1.00 13.71 49 GLY C CA 1
ATOM 12263 C C . GLY C 1 71 ? -16.356 -23.635 59.736 1.00 16.00 49 GLY C C 1
ATOM 12264 O O . GLY C 1 71 ? -17.456 -23.122 59.954 1.00 18.51 49 GLY C O 1
ATOM 12268 N N . PHE C 1 72 ? -15.206 -23.044 60.054 1.00 15.84 50 PHE C N 1
ATOM 12269 C CA A PHE C 1 72 ? -15.208 -21.723 60.640 0.52 15.91 50 PHE C CA 1
ATOM 12270 C CA B PHE C 1 72 ? -15.122 -21.694 60.637 0.48 16.19 50 PHE C CA 1
ATOM 12271 C C . PHE C 1 72 ? -15.409 -20.609 59.594 1.00 15.94 50 PHE C C 1
ATOM 12272 O O . PHE C 1 72 ? -16.369 -19.859 59.698 1.00 18.07 50 PHE C O 1
ATOM 12304 N N . TYR C 1 73 ? -14.570 -20.497 58.568 1.00 14.89 51 TYR C N 1
ATOM 12305 C CA A TYR C 1 73 ? -14.723 -19.348 57.684 0.63 15.08 51 TYR C CA 1
ATOM 12306 C CA B TYR C 1 73 ? -14.683 -19.382 57.616 0.37 15.27 51 TYR C CA 1
ATOM 12307 C C . TYR C 1 73 ? -15.981 -19.357 56.825 1.00 15.36 51 TYR C C 1
ATOM 12308 O O . TYR C 1 73 ? -16.483 -18.286 56.466 1.00 16.73 51 TYR C O 1
ATOM 12342 N N . ALA C 1 74 ? -16.498 -20.535 56.501 1.00 15.80 52 ALA C N 1
ATOM 12343 C CA . ALA C 1 74 ? -17.669 -20.592 55.641 1.00 16.97 52 ALA C CA 1
ATOM 12344 C C . ALA C 1 74 ? -18.943 -20.317 56.423 1.00 19.07 52 ALA C C 1
ATOM 12345 O O . ALA C 1 74 ? -19.955 -20.028 55.811 1.00 21.01 52 ALA C O 1
ATOM 12352 N N . GLN C 1 75 ? -18.889 -20.381 57.754 1.00 19.33 53 GLN C N 1
ATOM 12353 C CA . GLN C 1 75 ? -20.095 -20.302 58.584 1.00 22.17 53 GLN C CA 1
ATOM 12354 C C . GLN C 1 75 ? -20.051 -19.282 59.736 1.00 22.05 53 GLN C C 1
ATOM 12355 O O . GLN C 1 75 ? -21.102 -18.860 60.208 1.00 22.90 53 GLN C O 1
ATOM 12369 N N . SER C 1 76 ? -18.865 -18.890 60.200 1.00 21.59 54 SER C N 1
ATOM 12370 C CA . SER C 1 76 ? -18.776 -18.026 61.382 1.00 21.38 54 SER C CA 1
ATOM 12371 C C . SER C 1 76 ? -19.344 -16.625 61.121 1.00 21.41 54 SER C C 1
ATOM 12372 O O . SER C 1 76 ? -19.056 -16.027 60.086 1.00 21.07 54 SER C O 1
ATOM 12380 N N . PRO C 1 77 ? -20.129 -16.090 62.070 1.00 22.03 55 PRO C N 1
ATOM 12381 C CA . PRO C 1 77 ? -20.659 -14.728 61.923 1.00 21.99 55 PRO C CA 1
ATOM 12382 C C . PRO C 1 77 ? -19.658 -13.650 62.331 1.00 20.95 55 PRO C C 1
ATOM 12383 O O . PRO C 1 77 ? -19.988 -12.459 62.269 1.00 20.88 55 PRO C O 1
ATOM 12394 N N . SER C 1 78 ? -18.463 -14.057 62.752 1.00 21.15 56 SER C N 1
ATOM 12395 C CA . SER C 1 78 ? -17.446 -13.093 63.152 1.00 22.15 56 SER C CA 1
ATOM 12396 C C . SER C 1 78 ? -17.090 -12.165 62.002 1.00 22.87 56 SER C C 1
ATOM 12397 O O . SER C 1 78 ? -17.174 -12.532 60.823 1.00 21.58 56 SER C O 1
ATOM 12405 N N . GLU C 1 79 ? -16.686 -10.957 62.365 1.00 26.64 57 GLU C N 1
ATOM 12406 C CA . GLU C 1 79 ? -16.299 -9.945 61.403 1.00 34.06 57 GLU C CA 1
ATOM 12407 C C . GLU C 1 79 ? -15.143 -10.432 60.536 1.00 24.51 57 GLU C C 1
ATOM 12408 O O . GLU C 1 79 ? -15.182 -10.290 59.313 1.00 23.58 57 GLU C O 1
ATOM 12420 N N . ARG C 1 80 ? -14.116 -11.007 61.154 1.00 18.42 58 ARG C N 1
ATOM 12421 C CA . ARG C 1 80 ? -12.978 -11.458 60.365 1.00 15.59 58 ARG C CA 1
ATOM 12422 C C . ARG C 1 80 ? -13.379 -12.524 59.330 1.00 14.07 58 ARG C C 1
ATOM 12423 O O . ARG C 1 80 ? -13.024 -12.420 58.151 1.00 14.64 58 ARG C O 1
ATOM 12444 N N . ALA C 1 81 ? -14.136 -13.532 59.749 1.00 13.59 59 ALA C N 1
ATOM 12445 C CA . ALA C 1 81 ? -14.538 -14.609 58.837 1.00 13.13 59 ALA C CA 1
ATOM 12446 C C . ALA C 1 81 ? -15.432 -14.095 57.716 1.00 12.93 59 ALA C C 1
ATOM 12447 O O . ALA C 1 81 ? -15.248 -14.450 56.556 1.00 12.40 59 ALA C O 1
ATOM 12454 N N . THR C 1 82 ? -16.406 -13.266 58.065 1.00 14.16 60 THR C N 1
ATOM 12455 C CA A THR C 1 82 ? -17.359 -12.824 57.055 0.47 14.34 60 THR C CA 1
ATOM 12456 C CA B THR C 1 82 ? -17.367 -12.744 57.101 0.53 14.36 60 THR C CA 1
ATOM 12457 C C . THR C 1 82 ? -16.684 -11.942 56.000 1.00 14.09 60 THR C C 1
ATOM 12458 O O . THR C 1 82 ? -16.994 -12.073 54.805 1.00 13.80 60 THR C O 1
ATOM 12478 N N . GLN C 1 83 ? -15.758 -11.078 56.411 1.00 14.95 61 GLN C N 1
ATOM 12479 C CA . GLN C 1 83 ? -15.066 -10.229 55.456 1.00 17.91 61 GLN C CA 1
ATOM 12480 C C . GLN C 1 83 ? -14.111 -11.040 54.590 1.00 14.35 61 GLN C C 1
ATOM 12481 O O . GLN C 1 83 ? -13.951 -10.766 53.397 1.00 14.16 61 GLN C O 1
ATOM 12495 N N . ILE C 1 84 ? -13.452 -12.024 55.200 1.00 12.35 62 ILE C N 1
ATOM 12496 C CA . ILE C 1 84 ? -12.592 -12.923 54.435 1.00 12.08 62 ILE C CA 1
ATOM 12497 C C . ILE C 1 84 ? -13.384 -13.591 53.318 1.00 11.14 62 ILE C C 1
ATOM 12498 O O . ILE C 1 84 ? -12.952 -13.603 52.168 1.00 11.35 62 ILE C O 1
ATOM 12514 N N . LEU C 1 85 ? -14.539 -14.162 53.650 1.00 11.54 63 LEU C N 1
ATOM 12515 C CA . LEU C 1 85 ? -15.289 -14.889 52.639 1.00 12.26 63 LEU C CA 1
ATOM 12516 C C . LEU C 1 85 ? -15.743 -13.965 51.500 1.00 11.93 63 LEU C C 1
ATOM 12517 O O . LEU C 1 85 ? -15.618 -14.288 50.308 1.00 12.08 63 LEU C O 1
ATOM 12533 N N . GLU C 1 86 ? -16.263 -12.797 51.868 1.00 12.12 64 GLU C N 1
ATOM 12534 C CA . GLU C 1 86 ? -16.679 -11.821 50.863 1.00 13.73 64 GLU C CA 1
ATOM 12535 C C . GLU C 1 86 ? -15.529 -11.416 49.955 1.00 11.78 64 GLU C C 1
ATOM 12536 O O . GLU C 1 86 ? -15.676 -11.372 48.734 1.00 12.53 64 GLU C O 1
ATOM 12548 N N . ARG C 1 87 ? -14.379 -11.117 50.547 1.00 10.91 65 ARG C N 1
ATOM 12549 C CA . ARG C 1 87 ? -13.246 -10.676 49.746 1.00 10.83 65 ARG C CA 1
ATOM 12550 C C . ARG C 1 87 ? -12.681 -11.796 48.881 1.00 10.06 65 ARG C C 1
ATOM 12551 O O . ARG C 1 87 ? -12.311 -11.559 47.729 1.00 10.64 65 ARG C O 1
ATOM 12572 N N . LEU C 1 88 ? -12.615 -13.016 49.425 1.00 9.41 66 LEU C N 1
ATOM 12573 C CA . LEU C 1 88 ? -12.119 -14.134 48.639 1.00 9.34 66 LEU C CA 1
ATOM 12574 C C . LEU C 1 88 ? -12.904 -14.317 47.347 1.00 9.01 66 LEU C C 1
ATOM 12575 O O . LEU C 1 88 ? -12.333 -14.650 46.300 1.00 10.03 66 LEU C O 1
ATOM 12591 N N . LEU C 1 89 ? -14.221 -14.161 47.439 1.00 9.74 67 LEU C N 1
ATOM 12592 C CA . LEU C 1 89 ? -15.093 -14.468 46.319 1.00 11.18 67 LEU C CA 1
ATOM 12593 C C . LEU C 1 89 ? -15.075 -13.401 45.223 1.00 11.49 67 LEU C C 1
ATOM 12594 O O . LEU C 1 89 ? -15.497 -13.671 44.108 1.00 13.05 67 LEU C O 1
ATOM 12610 N N . ASP C 1 90 ? -14.549 -12.213 45.504 1.00 11.63 68 ASP C N 1
ATOM 12611 C CA . ASP C 1 90 ? -14.528 -11.152 44.506 1.00 11.77 68 ASP C CA 1
ATOM 12612 C C . ASP C 1 90 ? -13.246 -11.185 43.684 1.00 11.61 68 ASP C C 1
ATOM 12613 O O . ASP C 1 90 ? -12.146 -11.251 44.249 1.00 12.27 68 ASP C O 1
ATOM 12622 N N . LEU C 1 91 ? -13.392 -11.114 42.358 1.00 12.09 69 LEU C N 1
ATOM 12623 C CA . LEU C 1 91 ? -12.281 -11.035 41.411 1.00 12.71 69 LEU C CA 1
ATOM 12624 C C . LEU C 1 91 ? -12.490 -9.836 40.477 1.00 12.34 69 LEU C C 1
ATOM 12625 O O . LEU C 1 91 ? -12.163 -9.878 39.291 1.00 13.68 69 LEU C O 1
ATOM 12641 N N . GLY C 1 92 ? -13.010 -8.751 41.035 1.00 13.35 70 GLY C N 1
ATOM 12642 C CA . GLY C 1 92 ? -13.339 -7.595 40.223 1.00 14.36 70 GLY C CA 1
ATOM 12643 C C . GLY C 1 92 ? -13.120 -6.297 40.953 1.00 14.39 70 GLY C C 1
ATOM 12644 O O . GLY C 1 92 ? -12.103 -6.105 41.635 1.00 13.56 70 GLY C O 1
ATOM 12648 N N . GLU C 1 93 ? -14.077 -5.393 40.811 1.00 15.47 71 GLU C N 1
ATOM 12649 C CA . GLU C 1 93 ? -13.860 -4.027 41.245 1.00 19.01 71 GLU C CA 1
ATOM 12650 C C . GLU C 1 93 ? -13.689 -3.900 42.762 1.00 17.57 71 GLU C C 1
ATOM 12651 O O . GLU C 1 93 ? -12.978 -3.007 43.217 1.00 16.21 71 GLU C O 1
ATOM 12663 N N . ARG C 1 94 ? -14.304 -4.767 43.559 1.00 18.32 72 ARG C N 1
ATOM 12664 C CA . ARG C 1 94 ? -14.124 -4.661 45.006 1.00 21.55 72 ARG C CA 1
ATOM 12665 C C . ARG C 1 94 ? -12.684 -5.023 45.397 1.00 15.63 72 ARG C C 1
ATOM 12666 O O . ARG C 1 94 ? -12.045 -4.339 46.208 1.00 14.55 72 ARG C O 1
ATOM 12687 N N . ARG C 1 95 ? -12.159 -6.102 44.826 1.00 13.60 73 ARG C N 1
ATOM 12688 C CA . ARG C 1 95 ? -10.775 -6.478 45.099 1.00 12.04 73 ARG C CA 1
ATOM 12689 C C . ARG C 1 95 ? -9.824 -5.376 44.634 1.00 11.39 73 ARG C C 1
ATOM 12690 O O . ARG C 1 95 ? -8.874 -5.006 45.325 1.00 11.17 73 ARG C O 1
ATOM 12711 N N . ILE C 1 96 ? -10.108 -4.818 43.465 1.00 11.01 74 ILE C N 1
ATOM 12712 C CA . ILE C 1 96 ? -9.263 -3.754 42.931 1.00 11.13 74 ILE C CA 1
ATOM 12713 C C . ILE C 1 96 ? -9.312 -2.540 43.859 1.00 11.08 74 ILE C C 1
ATOM 12714 O O . ILE C 1 96 ? -8.285 -1.891 44.103 1.00 11.39 74 ILE C O 1
ATOM 12730 N N . ALA C 1 97 ? -10.488 -2.213 44.393 1.00 11.47 75 ALA C N 1
ATOM 12731 C CA . ALA C 1 97 ? -10.591 -1.097 45.318 1.00 12.06 75 ALA C CA 1
ATOM 12732 C C . ALA C 1 97 ? -9.765 -1.347 46.586 1.00 11.89 75 ALA C C 1
ATOM 12733 O O . ALA C 1 97 ? -9.114 -0.433 47.100 1.00 12.38 75 ALA C O 1
ATOM 12740 N N . ASP C 1 98 ? -9.781 -2.573 47.095 1.00 11.28 76 ASP C N 1
ATOM 12741 C CA . ASP C 1 98 ? -8.988 -2.903 48.280 1.00 11.29 76 ASP C CA 1
ATOM 12742 C C . ASP C 1 98 ? -7.498 -2.793 47.985 1.00 11.47 76 ASP C C 1
ATOM 12743 O O . ASP C 1 98 ? -6.731 -2.351 48.847 1.00 12.11 76 ASP C O 1
ATOM 12752 N N . MET C 1 99 ? -7.081 -3.201 46.788 1.00 11.20 77 MET C N 1
ATOM 12753 C CA . MET C 1 99 ? -5.678 -3.036 46.377 1.00 11.20 77 MET C CA 1
ATOM 12754 C C . MET C 1 99 ? -5.334 -1.567 46.237 1.00 11.22 77 MET C C 1
ATOM 12755 O O . MET C 1 99 ? -4.303 -1.122 46.738 1.00 11.61 77 MET C O 1
ATOM 12769 N N . ASP C 1 100 ? -6.208 -0.799 45.592 1.00 11.47 78 ASP C N 1
ATOM 12770 C CA . ASP C 1 100 ? -5.952 0.621 45.396 1.00 12.07 78 ASP C CA 1
ATOM 12771 C C . ASP C 1 100 ? -5.786 1.326 46.754 1.00 12.18 78 ASP C C 1
ATOM 12772 O O . ASP C 1 100 ? -4.917 2.189 46.923 1.00 13.62 78 ASP C O 1
ATOM 12781 N N . ALA C 1 101 ? -6.617 0.939 47.727 1.00 12.41 79 ALA C N 1
ATOM 12782 C CA . ALA C 1 101 ? -6.613 1.589 49.039 1.00 13.43 79 ALA C CA 1
ATOM 12783 C C . ALA C 1 101 ? -5.349 1.283 49.826 1.00 13.56 79 ALA C C 1
ATOM 12784 O O . ALA C 1 101 ? -5.061 1.967 50.812 1.00 15.22 79 ALA C O 1
ATOM 12791 N N . THR C 1 102 ? -4.610 0.249 49.438 1.00 12.46 80 THR C N 1
ATOM 12792 C CA . THR C 1 102 ? -3.364 -0.087 50.136 1.00 12.05 80 THR C CA 1
ATOM 12793 C C . THR C 1 102 ? -2.153 0.021 49.216 1.00 11.43 80 THR C C 1
ATOM 12794 O O . THR C 1 102 ? -1.076 -0.448 49.574 1.00 12.05 80 THR C O 1
ATOM 12805 N N . GLY C 1 103 ? -2.305 0.682 48.067 1.00 11.53 81 GLY C N 1
ATOM 12806 C CA . GLY C 1 103 ? -1.169 0.917 47.209 1.00 11.22 81 GLY C CA 1
ATOM 12807 C C . GLY C 1 103 ? -0.600 -0.332 46.569 1.00 10.88 81 GLY C C 1
ATOM 12808 O O . GLY C 1 103 ? 0.567 -0.323 46.181 1.00 11.43 81 GLY C O 1
ATOM 12812 N N . ILE C 1 104 ? -1.412 -1.389 46.445 1.00 10.52 82 ILE C N 1
ATOM 12813 C CA . ILE C 1 104 ? -0.929 -2.633 45.859 1.00 10.55 82 ILE C CA 1
ATOM 12814 C C . ILE C 1 104 ? -1.145 -2.572 44.356 1.00 9.83 82 ILE C C 1
ATOM 12815 O O . ILE C 1 104 ? -2.281 -2.543 43.853 1.00 10.91 82 ILE C O 1
ATOM 12831 N N . ASP C 1 105 ? -0.036 -2.554 43.625 1.00 9.89 83 ASP C N 1
ATOM 12832 C CA . ASP C 1 105 ? -0.088 -2.448 42.162 1.00 10.52 83 ASP C CA 1
ATOM 12833 C C . ASP C 1 105 ? -0.489 -3.742 41.454 1.00 10.26 83 ASP C C 1
ATOM 12834 O O . ASP C 1 105 ? -1.271 -3.707 40.498 1.00 10.70 83 ASP C O 1
ATOM 12843 N N . LYS C 1 106 ? 0.049 -4.868 41.910 1.00 9.74 84 LYS C N 1
ATOM 12844 C CA . LYS C 1 106 ? -0.254 -6.146 41.295 1.00 9.84 84 LYS C CA 1
ATOM 12845 C C . LYS C 1 106 ? -0.383 -7.195 42.374 1.00 8.96 84 LYS C C 1
ATOM 12846 O O . LYS C 1 106 ? 0.293 -7.125 43.403 1.00 9.91 84 LYS C O 1
ATOM 12865 N N . ALA C 1 107 ? -1.281 -8.137 42.118 1.00 9.17 85 ALA C N 1
ATOM 12866 C CA . ALA C 1 107 ? -1.502 -9.273 43.009 1.00 9.23 85 ALA C CA 1
ATOM 12867 C C . ALA C 1 107 ? -1.338 -10.568 42.234 1.00 8.60 85 ALA C C 1
ATOM 12868 O O . ALA C 1 107 ? -1.933 -10.701 41.154 1.00 9.41 85 ALA C O 1
ATOM 12875 N N . ILE C 1 108 ? -0.575 -11.506 42.798 1.00 8.46 86 ILE C N 1
ATOM 12876 C CA . ILE C 1 108 ? -0.447 -12.844 42.233 1.00 8.51 86 ILE C CA 1
ATOM 12877 C C . ILE C 1 108 ? -1.430 -13.726 42.980 1.00 7.89 86 ILE C C 1
ATOM 12878 O O . ILE C 1 108 ? -1.308 -13.900 44.210 1.00 8.80 86 ILE C O 1
ATOM 12894 N N . LEU C 1 109 ? -2.419 -14.214 42.238 1.00 8.30 87 LEU C N 1
ATOM 12895 C CA . LEU C 1 109 ? -3.611 -14.821 42.792 1.00 8.22 87 LEU C CA 1
ATOM 12896 C C . LEU C 1 109 ? -3.591 -16.339 42.667 1.00 7.85 87 LEU C C 1
ATOM 12897 O O . LEU C 1 109 ? -3.193 -16.879 41.625 1.00 8.49 87 LEU C O 1
ATOM 12913 N N . ALA C 1 110 ? -4.090 -17.007 43.703 1.00 7.66 88 ALA C N 1
ATOM 12914 C CA . ALA C 1 110 ? -4.215 -18.468 43.684 1.00 7.78 88 ALA C CA 1
ATOM 12915 C C . ALA C 1 110 ? -5.429 -18.892 44.486 1.00 7.57 88 ALA C C 1
ATOM 12916 O O . ALA C 1 110 ? -5.786 -18.271 45.500 1.00 8.02 88 ALA C O 1
ATOM 12923 N N . LEU C 1 111 ? -6.053 -19.973 44.034 1.00 7.36 89 LEU C N 1
ATOM 12924 C CA . LEU C 1 111 ? -7.211 -20.537 44.693 1.00 7.97 89 LEU C CA 1
ATOM 12925 C C . LEU C 1 111 ? -6.828 -20.903 46.130 1.00 7.39 89 LEU C C 1
ATOM 12926 O O . LEU C 1 111 ? -5.838 -21.586 46.386 1.00 8.13 89 LEU C O 1
ATOM 12942 N N . THR C 1 112 ? -7.663 -20.507 47.076 1.00 7.47 90 THR C N 1
ATOM 12943 C CA . THR C 1 112 ? -7.309 -20.603 48.472 1.00 7.87 90 THR C CA 1
ATOM 12944 C C . THR C 1 112 ? -7.225 -22.045 48.969 1.00 7.49 90 THR C C 1
ATOM 12945 O O . THR C 1 112 ? -7.966 -22.929 48.511 1.00 7.42 90 THR C O 1
ATOM 12956 N N . SER C 1 113 ? -6.329 -22.273 49.908 1.00 7.43 91 SER C N 1
ATOM 12957 C CA . SER C 1 113 ? -6.096 -23.591 50.452 1.00 7.70 91 SER C CA 1
ATOM 12958 C C . SER C 1 113 ? -7.360 -24.148 51.105 1.00 7.48 91 SER C C 1
ATOM 12959 O O . SER C 1 113 ? -8.043 -23.430 51.830 1.00 8.00 91 SER C O 1
ATOM 12967 N N . PRO C 1 114 ? -7.659 -25.453 50.914 1.00 7.58 92 PRO C N 1
ATOM 12968 C CA . PRO C 1 114 ? -6.829 -26.502 50.317 1.00 8.22 92 PRO C CA 1
ATOM 12969 C C . PRO C 1 114 ? -7.122 -26.749 48.834 1.00 7.25 92 PRO C C 1
ATOM 12970 O O . PRO C 1 114 ? -6.737 -27.804 48.299 1.00 7.95 92 PRO C O 1
ATOM 12981 N N . GLY C 1 115 ? -7.796 -25.821 48.157 1.00 7.27 93 GLY C N 1
ATOM 12982 C CA . GLY C 1 115 ? -8.146 -26.034 46.754 1.00 7.68 93 GLY C CA 1
ATOM 12983 C C . GLY C 1 115 ? -9.002 -27.271 46.574 1.00 7.58 93 GLY C C 1
ATOM 12984 O O . GLY C 1 115 ? -9.885 -27.543 47.397 1.00 7.96 93 GLY C O 1
ATOM 12988 N N . VAL C 1 116 ? -8.759 -28.019 45.495 1.00 7.69 94 VAL C N 1
ATOM 12989 C CA . VAL C 1 116 ? -9.533 -29.246 45.272 1.00 7.82 94 VAL C CA 1
ATOM 12990 C C . VAL C 1 116 ? -8.807 -30.483 45.781 1.00 7.48 94 VAL C C 1
ATOM 12991 O O . VAL C 1 116 ? -9.267 -31.612 45.580 1.00 8.31 94 VAL C O 1
ATOM 13004 N N . GLN C 1 117 ? -7.674 -30.283 46.452 1.00 7.29 95 GLN C N 1
ATOM 13005 C CA . GLN C 1 117 ? -6.847 -31.407 46.878 1.00 8.01 95 GLN C CA 1
ATOM 13006 C C . GLN C 1 117 ? -7.568 -32.413 47.799 1.00 7.95 95 GLN C C 1
ATOM 13007 O O . GLN C 1 117 ? -7.298 -33.608 47.698 1.00 8.43 95 GLN C O 1
ATOM 13021 N N . PRO C 1 118 ? -8.481 -31.961 48.671 1.00 7.71 96 PRO C N 1
ATOM 13022 C CA . PRO C 1 118 ? -9.142 -32.937 49.555 1.00 8.85 96 PRO C CA 1
ATOM 13023 C C . PRO C 1 118 ? -10.227 -33.776 48.884 1.00 8.99 96 PRO C C 1
ATOM 13024 O O . PRO C 1 118 ? -10.740 -34.694 49.527 1.00 9.37 96 PRO C O 1
ATOM 13035 N N . LEU C 1 119 ? -10.611 -33.432 47.657 1.00 8.80 97 LEU C N 1
ATOM 13036 C CA . LEU C 1 119 ? -11.793 -34.026 47.073 1.00 9.88 97 LEU C CA 1
ATOM 13037 C C . LEU C 1 119 ? -11.531 -35.473 46.685 1.00 10.17 97 LEU C C 1
ATOM 13038 O O . LEU C 1 119 ? -10.558 -35.811 46.001 1.00 11.21 97 LEU C O 1
ATOM 13054 N N . HIS C 1 120 ? -12.468 -36.328 47.052 1.00 11.64 98 HIS C N 1
ATOM 13055 C CA . HIS C 1 120 ? -12.322 -37.753 46.827 1.00 13.23 98 HIS C CA 1
ATOM 13056 C C . HIS C 1 120 ? -12.670 -38.193 45.414 1.00 13.47 98 HIS C C 1
ATOM 13057 O O . HIS C 1 120 ? -12.135 -39.181 44.920 1.00 16.27 98 HIS C O 1
ATOM 13071 N N . ASP C 1 121 ? -13.568 -37.470 44.771 1.00 11.88 99 ASP C N 1
ATOM 13072 C CA A ASP C 1 121 ? -13.965 -37.824 43.428 0.57 12.10 99 ASP C CA 1
ATOM 13073 C CA B ASP C 1 121 ? -14.024 -37.784 43.420 0.43 12.14 99 ASP C CA 1
ATOM 13074 C C . ASP C 1 121 ? -13.082 -37.087 42.429 1.00 11.81 99 ASP C C 1
ATOM 13075 O O . ASP C 1 121 ? -13.074 -35.855 42.344 1.00 11.73 99 ASP C O 1
ATOM 13091 N N . LEU C 1 122 ? -12.304 -37.852 41.674 1.00 11.76 100 LEU C N 1
ATOM 13092 C CA . LEU C 1 122 ? -11.323 -37.252 40.773 1.00 12.64 100 LEU C CA 1
ATOM 13093 C C . LEU C 1 122 ? -11.970 -36.442 39.671 1.00 10.73 100 LEU C C 1
ATOM 13094 O O . LEU C 1 122 ? -11.441 -35.394 39.299 1.00 10.71 100 LEU C O 1
ATOM 13110 N N . ASP C 1 123 ? -13.088 -36.907 39.132 1.00 11.41 101 ASP C N 1
ATOM 13111 C CA . ASP C 1 123 ? -13.775 -36.137 38.104 1.00 11.97 101 ASP C CA 1
ATOM 13112 C C . ASP C 1 123 ? -14.203 -34.780 38.657 1.00 11.48 101 ASP C C 1
ATOM 13113 O O . ASP C 1 123 ? -14.020 -33.740 38.014 1.00 11.33 101 ASP C O 1
ATOM 13122 N N . GLU C 1 124 ? -14.749 -34.765 39.870 1.00 10.99 102 GLU C N 1
ATOM 13123 C CA . GLU C 1 124 ? -15.165 -33.500 40.458 1.00 10.85 102 GLU C CA 1
ATOM 13124 C C . GLU C 1 124 ? -13.962 -32.597 40.696 1.00 9.80 102 GLU C C 1
ATOM 13125 O O . GLU C 1 124 ? -14.020 -31.388 40.423 1.00 10.25 102 GLU C O 1
ATOM 13137 N N . ALA C 1 125 ? -12.862 -33.156 41.197 1.00 9.49 103 ALA C N 1
ATOM 13138 C CA . ALA C 1 125 ? -11.683 -32.343 41.462 1.00 9.12 103 ALA C CA 1
ATOM 13139 C C . ALA C 1 125 ? -11.153 -31.709 40.167 1.00 8.89 103 ALA C C 1
ATOM 13140 O O . ALA C 1 125 ? -10.851 -30.507 40.119 1.00 9.30 103 ALA C O 1
ATOM 13147 N N . ARG C 1 126 ? -11.018 -32.506 39.115 1.00 8.90 104 ARG C N 1
ATOM 13148 C CA . ARG C 1 126 ? -10.536 -31.974 37.848 1.00 9.52 104 ARG C CA 1
ATOM 13149 C C . ARG C 1 126 ? -11.487 -30.930 37.289 1.00 9.37 104 ARG C C 1
ATOM 13150 O O . ARG C 1 126 ? -11.054 -29.903 36.762 1.00 9.59 104 ARG C O 1
ATOM 13171 N N . THR C 1 127 ? -12.784 -31.189 37.380 1.00 9.51 105 THR C N 1
ATOM 13172 C CA . THR C 1 127 ? -13.776 -30.296 36.806 1.00 10.48 105 THR C CA 1
ATOM 13173 C C . THR C 1 127 ? -13.773 -28.951 37.532 1.00 9.84 105 THR C C 1
ATOM 13174 O O . THR C 1 127 ? -13.791 -27.885 36.893 1.00 10.28 105 THR C O 1
ATOM 13185 N N . LEU C 1 128 ? -13.747 -28.991 38.869 1.00 9.78 106 LEU C N 1
ATOM 13186 C CA . LEU C 1 128 ? -13.793 -27.747 39.628 1.00 9.47 106 LEU C CA 1
ATOM 13187 C C . LEU C 1 128 ? -12.475 -26.980 39.529 1.00 8.96 106 LEU C C 1
ATOM 13188 O O . LEU C 1 128 ? -12.488 -25.739 39.530 1.00 9.69 106 LEU C O 1
ATOM 13204 N N . ALA C 1 129 ? -11.352 -27.688 39.445 1.00 9.21 107 ALA C N 1
ATOM 13205 C CA . ALA C 1 129 ? -10.057 -27.007 39.238 1.00 8.92 107 ALA C CA 1
ATOM 13206 C C . ALA C 1 129 ? -10.025 -26.347 37.868 1.00 8.48 107 ALA C C 1
ATOM 13207 O O . ALA C 1 129 ? -9.545 -25.232 37.732 1.00 8.83 107 ALA C O 1
ATOM 13214 N N . THR C 1 130 ? -10.510 -27.050 36.850 1.00 8.98 108 THR C N 1
ATOM 13215 C CA . THR C 1 130 ? -10.578 -26.481 35.502 1.00 8.83 108 THR C CA 1
ATOM 13216 C C . THR C 1 130 ? -11.373 -25.177 35.534 1.00 9.38 108 THR C C 1
ATOM 13217 O O . THR C 1 130 ? -10.958 -24.153 34.978 1.00 9.61 108 THR C O 1
ATOM 13228 N N . ARG C 1 131 ? -12.545 -25.231 36.175 1.00 9.52 109 ARG C N 1
ATOM 13229 C CA . ARG C 1 131 ? -13.406 -24.067 36.254 1.00 9.86 109 ARG C CA 1
ATOM 13230 C C . ARG C 1 131 ? -12.767 -22.941 37.047 1.00 9.59 109 ARG C C 1
ATOM 13231 O O . ARG C 1 131 ? -12.873 -21.776 36.643 1.00 9.99 109 ARG C O 1
ATOM 13252 N N . ALA C 1 132 ? -12.087 -23.276 38.150 1.00 9.01 110 ALA C N 1
ATOM 13253 C CA . ALA C 1 132 ? -11.419 -22.234 38.924 1.00 8.97 110 ALA C CA 1
ATOM 13254 C C . ALA C 1 132 ? -10.289 -21.594 38.115 1.00 8.63 110 ALA C C 1
ATOM 13255 O O . ALA C 1 132 ? -10.072 -20.373 38.172 1.00 9.13 110 ALA C O 1
ATOM 13262 N N . ASN C 1 133 ? -9.536 -22.399 37.360 1.00 8.47 111 ASN C N 1
ATOM 13263 C CA . ASN C 1 133 ? -8.468 -21.865 36.534 1.00 8.48 111 ASN C CA 1
ATOM 13264 C C . ASN C 1 133 ? -9.036 -20.985 35.418 1.00 8.60 111 ASN C C 1
ATOM 13265 O O . ASN C 1 133 ? -8.479 -19.918 35.148 1.00 9.02 111 ASN C O 1
ATOM 13276 N N . ASP C 1 134 ? -10.125 -21.396 34.790 1.00 9.19 112 ASP C N 1
ATOM 13277 C CA . ASP C 1 134 ? -10.703 -20.575 33.739 1.00 10.06 112 ASP C CA 1
ATOM 13278 C C . ASP C 1 134 ? -11.256 -19.267 34.307 1.00 10.29 112 ASP C C 1
ATOM 13279 O O . ASP C 1 134 ? -11.129 -18.214 33.687 1.00 10.89 112 ASP C O 1
ATOM 13288 N N . THR C 1 135 ? -11.890 -19.325 35.472 1.00 9.89 113 THR C N 1
ATOM 13289 C CA . THR C 1 135 ? -12.398 -18.132 36.134 1.00 10.34 113 THR C CA 1
ATOM 13290 C C . THR C 1 135 ? -11.263 -17.165 36.473 1.00 10.47 113 THR C C 1
ATOM 13291 O O . THR C 1 135 ? -11.371 -15.951 36.259 1.00 11.18 113 THR C O 1
ATOM 13302 N N . LEU C 1 136 ? -10.171 -17.691 37.017 1.00 9.86 114 LEU C N 1
ATOM 13303 C CA . LEU C 1 136 ? -9.024 -16.852 37.309 1.00 10.10 114 LEU C CA 1
ATOM 13304 C C . LEU C 1 136 ? -8.445 -16.243 36.029 1.00 10.55 114 LEU C C 1
ATOM 13305 O O . LEU C 1 136 ? -8.133 -15.049 35.993 1.00 10.94 114 LEU C O 1
ATOM 13321 N N . ALA C 1 137 ? -8.301 -17.053 34.985 1.00 10.77 115 ALA C N 1
ATOM 13322 C CA . ALA C 1 137 ? -7.760 -16.556 33.710 1.00 11.29 115 ALA C CA 1
ATOM 13323 C C . ALA C 1 137 ? -8.623 -15.430 33.159 1.00 11.69 115 ALA C C 1
ATOM 13324 O O . ALA C 1 137 ? -8.097 -14.433 32.658 1.00 12.13 115 ALA C O 1
ATOM 13331 N N . ASP C 1 138 ? -9.935 -15.586 33.276 1.00 12.09 116 ASP C N 1
ATOM 13332 C CA . ASP C 1 138 ? -10.833 -14.547 32.787 1.00 12.24 116 ASP C CA 1
ATOM 13333 C C . ASP C 1 138 ? -10.583 -13.243 33.552 1.00 12.73 116 ASP C C 1
ATOM 13334 O O . ASP C 1 138 ? -10.577 -12.168 32.962 1.00 13.62 116 ASP C O 1
ATOM 13343 N N . ALA C 1 139 ? -10.398 -13.334 34.870 1.00 11.94 117 ALA C N 1
ATOM 13344 C CA . ALA C 1 139 ? -10.182 -12.132 35.670 1.00 12.39 117 ALA C CA 1
ATOM 13345 C C . ALA C 1 139 ? -8.855 -11.482 35.312 1.00 11.62 117 ALA C C 1
ATOM 13346 O O . ALA C 1 139 ? -8.757 -10.254 35.215 1.00 12.14 117 ALA C O 1
ATOM 13353 N N . CYS C 1 140 ? -7.823 -12.288 35.125 1.00 11.86 118 CYS C N 1
ATOM 13354 C CA . CYS C 1 140 ? -6.524 -11.722 34.769 1.00 12.65 118 CYS C CA 1
ATOM 13355 C C . CYS C 1 140 ? -6.531 -11.054 33.389 1.00 13.91 118 CYS C C 1
ATOM 13356 O O . CYS C 1 140 ? -5.811 -10.087 33.155 1.00 15.32 118 CYS C O 1
ATOM 13364 N N . GLN C 1 141 ? -7.319 -11.583 32.466 1.00 14.26 119 GLN C N 1
ATOM 13365 C CA . GLN C 1 141 ? -7.394 -10.966 31.145 1.00 15.70 119 GLN C CA 1
ATOM 13366 C C . GLN C 1 141 ? -8.203 -9.659 31.195 1.00 14.53 119 GLN C C 1
ATOM 13367 O O . GLN C 1 141 ? -8.030 -8.786 30.353 1.00 15.41 119 GLN C O 1
ATOM 13381 N N . LYS C 1 142 ? -9.089 -9.529 32.179 1.00 13.02 120 LYS C N 1
ATOM 13382 C CA . LYS C 1 142 ? -9.860 -8.306 32.360 1.00 13.23 120 LYS C CA 1
ATOM 13383 C C . LYS C 1 142 ? -9.092 -7.188 33.095 1.00 12.41 120 LYS C C 1
ATOM 13384 O O . LYS C 1 142 ? -9.307 -6.007 32.816 1.00 13.50 120 LYS C O 1
ATOM 13403 N N . TYR C 1 143 ? -8.192 -7.567 34.006 1.00 11.74 121 TYR C N 1
ATOM 13404 C CA . TYR C 1 143 ? -7.356 -6.616 34.749 1.00 11.56 121 TYR C CA 1
ATOM 13405 C C . TYR C 1 143 ? -5.887 -6.994 34.576 1.00 10.48 121 TYR C C 1
ATOM 13406 O O . TYR C 1 143 ? -5.203 -7.336 35.553 1.00 10.79 121 TYR C O 1
ATOM 13424 N N . PRO C 1 144 ? -5.382 -6.957 33.340 1.00 10.64 122 PRO C N 1
ATOM 13425 C CA . PRO C 1 144 ? -4.083 -7.572 33.042 1.00 11.20 122 PRO C CA 1
ATOM 13426 C C . PRO C 1 144 ? -2.918 -6.855 33.683 1.00 11.42 122 PRO C C 1
ATOM 13427 O O . PRO C 1 144 ? -1.860 -7.460 33.832 1.00 12.50 122 PRO C O 1
ATOM 13438 N N . ASP C 1 145 ? -3.107 -5.606 34.057 1.00 11.55 123 ASP C N 1
ATOM 13439 C CA . ASP C 1 145 ? -2.142 -4.798 34.745 1.00 13.02 123 ASP C CA 1
ATOM 13440 C C . ASP C 1 145 ? -2.133 -4.948 36.270 1.00 11.28 123 ASP C C 1
ATOM 13441 O O . ASP C 1 145 ? -1.253 -4.410 36.952 1.00 12.84 123 ASP C O 1
ATOM 13448 N N . ARG C 1 146 ? -3.130 -5.649 36.797 1.00 9.89 124 ARG C N 1
ATOM 13449 C CA . ARG C 1 146 ? -3.344 -5.726 38.242 1.00 10.17 124 ARG C CA 1
ATOM 13450 C C . ARG C 1 146 ? -3.327 -7.156 38.793 1.00 9.46 124 ARG C C 1
ATOM 13451 O O . ARG C 1 146 ? -2.936 -7.357 39.939 1.00 9.81 124 ARG C O 1
ATOM 13472 N N . PHE C 1 147 ? -3.786 -8.124 37.998 1.00 9.71 125 PHE C N 1
ATOM 13473 C CA . PHE C 1 147 ? -3.960 -9.509 38.441 1.00 9.72 125 PHE C CA 1
ATOM 13474 C C . PHE C 1 147 ? -3.052 -10.416 37.629 1.00 10.36 125 PHE C C 1
ATOM 13475 O O . PHE C 1 147 ? -3.046 -10.338 36.399 1.00 12.91 125 PHE C O 1
ATOM 13492 N N . ILE C 1 148 ? -2.350 -11.309 38.322 1.00 9.42 126 ILE C N 1
ATOM 13493 C CA . ILE C 1 148 ? -1.485 -12.329 37.730 1.00 9.26 126 ILE C CA 1
ATOM 13494 C C . ILE C 1 148 ? -1.912 -13.650 38.326 1.00 8.89 126 ILE C C 1
ATOM 13495 O O . ILE C 1 148 ? -2.208 -13.716 39.510 1.00 9.94 126 ILE C O 1
ATOM 13511 N N . GLY C 1 149 ? -1.949 -14.708 37.539 1.00 9.01 127 GLY C N 1
ATOM 13512 C CA . GLY C 1 149 ? -2.487 -15.973 38.009 1.00 8.86 127 GLY C CA 1
ATOM 13513 C C . GLY C 1 149 ? -1.461 -17.070 38.204 1.00 7.96 127 GLY C C 1
ATOM 13514 O O . GLY C 1 149 ? -0.502 -17.227 37.432 1.00 8.33 127 GLY C O 1
ATOM 13518 N N . MET C 1 150 ? -1.713 -17.852 39.264 1.00 8.38 128 MET C N 1
ATOM 13519 C CA . MET C 1 150 ? -1.079 -19.146 39.502 1.00 8.32 128 MET C CA 1
ATOM 13520 C C . MET C 1 150 ? -2.178 -20.202 39.395 1.00 8.71 128 MET C C 1
ATOM 13521 O O . MET C 1 150 ? -3.248 -20.026 39.957 1.00 10.07 128 MET C O 1
ATOM 13535 N N . GLY C 1 151 ? -1.922 -21.284 38.681 1.00 7.94 129 GLY C N 1
ATOM 13536 C CA . GLY C 1 151 ? -2.915 -22.323 38.522 1.00 8.45 129 GLY C CA 1
ATOM 13537 C C . GLY C 1 151 ? -3.078 -23.178 39.754 1.00 7.31 129 GLY C C 1
ATOM 13538 O O . GLY C 1 151 ? -2.157 -23.306 40.582 1.00 7.80 129 GLY C O 1
ATOM 13542 N N . THR C 1 152 ? -4.254 -23.802 39.846 1.00 7.62 130 THR C N 1
ATOM 13543 C CA . THR C 1 152 ? -4.539 -24.813 40.863 1.00 8.30 130 THR C CA 1
ATOM 13544 C C . THR C 1 152 ? -4.606 -26.180 40.171 1.00 7.95 130 THR C C 1
ATOM 13545 O O . THR C 1 152 ? -5.032 -26.269 39.015 1.00 8.56 130 THR C O 1
ATOM 13556 N N . VAL C 1 153 ? -4.169 -27.230 40.868 1.00 7.73 131 VAL C N 1
ATOM 13557 C CA . VAL C 1 153 ? -4.166 -28.558 40.282 1.00 8.08 131 VAL C CA 1
ATOM 13558 C C . VAL C 1 153 ? -4.783 -29.583 41.234 1.00 8.05 131 VAL C C 1
ATOM 13559 O O . VAL C 1 153 ? -5.316 -29.237 42.289 1.00 9.00 131 VAL C O 1
ATOM 13572 N N . ALA C 1 154 ? -4.763 -30.851 40.822 1.00 8.02 132 ALA C N 1
ATOM 13573 C CA . ALA C 1 154 ? -5.412 -31.923 41.572 1.00 8.37 132 ALA C CA 1
ATOM 13574 C C . ALA C 1 154 ? -4.395 -33.057 41.630 1.00 8.49 132 ALA C C 1
ATOM 13575 O O . ALA C 1 154 ? -4.413 -33.958 40.785 1.00 8.74 132 ALA C O 1
ATOM 13582 N N . PRO C 1 155 ? -3.463 -33.004 42.598 1.00 8.07 133 PRO C N 1
ATOM 13583 C CA . PRO C 1 155 ? -2.355 -33.980 42.617 1.00 9.12 133 PRO C CA 1
ATOM 13584 C C . PRO C 1 155 ? -2.796 -35.412 42.793 1.00 9.90 133 PRO C C 1
ATOM 13585 O O . PRO C 1 155 ? -2.028 -36.309 42.528 1.00 11.19 133 PRO C O 1
ATOM 13596 N N . GLN C 1 156 ? -4.036 -35.616 43.225 1.00 10.17 134 GLN C N 1
ATOM 13597 C CA . GLN C 1 156 ? -4.574 -36.943 43.184 1.00 11.87 134 GLN C CA 1
ATOM 13598 C C . GLN C 1 156 ? -4.611 -37.538 41.754 1.00 10.96 134 GLN C C 1
ATOM 13599 O O . GLN C 1 156 ? -4.636 -38.756 41.619 1.00 12.33 134 GLN C O 1
ATOM 13613 N N . ASP C 1 157 ? -4.518 -36.673 40.730 1.00 10.98 135 ASP C N 1
ATOM 13614 C CA . ASP C 1 157 ? -4.339 -37.066 39.316 1.00 10.12 135 ASP C CA 1
ATOM 13615 C C . ASP C 1 157 ? -3.105 -36.313 38.787 1.00 9.51 135 ASP C C 1
ATOM 13616 O O . ASP C 1 157 ? -3.206 -35.220 38.205 1.00 9.41 135 ASP C O 1
ATOM 13625 N N . PRO C 1 158 ? -1.911 -36.875 39.010 1.00 10.16 136 PRO C N 1
ATOM 13626 C CA . PRO C 1 158 ? -0.703 -36.140 38.601 1.00 10.64 136 PRO C CA 1
ATOM 13627 C C . PRO C 1 158 ? -0.590 -35.937 37.087 1.00 10.48 136 PRO C C 1
ATOM 13628 O O . PRO C 1 158 ? -0.031 -34.928 36.663 1.00 10.78 136 PRO C O 1
ATOM 13639 N N . GLU C 1 159 ? -1.094 -36.866 36.280 1.00 12.08 137 GLU C N 1
ATOM 13640 C CA . GLU C 1 159 ? -1.057 -36.686 34.833 1.00 13.69 137 GLU C CA 1
ATOM 13641 C C . GLU C 1 159 ? -1.960 -35.545 34.372 1.00 12.52 137 GLU C C 1
ATOM 13642 O O . GLU C 1 159 ? -1.537 -34.721 33.549 1.00 12.74 137 GLU C O 1
ATOM 13654 N N . TRP C 1 160 ? -3.188 -35.475 34.880 1.00 11.94 138 TRP C N 1
ATOM 13655 C CA . TRP C 1 160 ? -4.029 -34.335 34.546 1.00 11.63 138 TRP C CA 1
ATOM 13656 C C . TRP C 1 160 ? -3.349 -33.059 35.033 1.00 10.30 138 TRP C C 1
ATOM 13657 O O . TRP C 1 160 ? -3.372 -32.043 34.338 1.00 10.93 138 TRP C O 1
ATOM 13678 N N . SER C 1 161 ? -2.782 -33.103 36.240 1.00 9.73 139 SER C N 1
ATOM 13679 C CA . SER C 1 161 ? -2.155 -31.912 36.790 1.00 9.05 139 SER C CA 1
ATOM 13680 C C . SER C 1 161 ? -1.006 -31.433 35.892 1.00 8.94 139 SER C C 1
ATOM 13681 O O . SER C 1 161 ? -0.850 -30.228 35.693 1.00 9.07 139 SER C O 1
ATOM 13689 N N . ALA C 1 162 ? -0.205 -32.363 35.361 1.00 8.86 140 ALA C N 1
ATOM 13690 C CA . ALA C 1 162 ? 0.848 -32.001 34.419 1.00 9.21 140 ALA C CA 1
ATOM 13691 C C . ALA C 1 162 ? 0.268 -31.304 33.180 1.00 8.99 140 ALA C C 1
ATOM 13692 O O . ALA C 1 162 ? 0.793 -30.283 32.734 1.00 9.75 140 ALA C O 1
ATOM 13699 N N . ARG C 1 163 ? -0.832 -31.823 32.658 1.00 9.43 141 ARG C N 1
ATOM 13700 C CA . ARG C 1 163 ? -1.458 -31.172 31.528 1.00 9.81 141 ARG C CA 1
ATOM 13701 C C . ARG C 1 163 ? -1.972 -29.791 31.889 1.00 9.42 141 ARG C C 1
ATOM 13702 O O . ARG C 1 163 ? -1.960 -28.898 31.043 1.00 10.05 141 ARG C O 1
ATOM 13723 N N . GLU C 1 164 ? -2.450 -29.623 33.118 1.00 9.57 142 GLU C N 1
ATOM 13724 C CA . GLU C 1 164 ? -3.005 -28.354 33.545 1.00 9.46 142 GLU C CA 1
ATOM 13725 C C . GLU C 1 164 ? -1.900 -27.314 33.795 1.00 9.32 142 GLU C C 1
ATOM 13726 O O . GLU C 1 164 ? -2.125 -26.106 33.578 1.00 9.75 142 GLU C O 1
ATOM 13738 N N . ILE C 1 165 ? -0.716 -27.783 34.201 1.00 9.16 143 ILE C N 1
ATOM 13739 C CA . ILE C 1 165 ? 0.452 -26.916 34.264 1.00 8.66 143 ILE C CA 1
ATOM 13740 C C . ILE C 1 165 ? 0.767 -26.392 32.857 1.00 8.94 143 ILE C C 1
ATOM 13741 O O . ILE C 1 165 ? 0.995 -25.200 32.648 1.00 9.59 143 ILE C O 1
ATOM 13757 N N . HIS C 1 166 ? 0.769 -27.289 31.882 1.00 9.56 144 HIS C N 1
ATOM 13758 C CA . HIS C 1 166 ? 0.995 -26.871 30.512 1.00 10.02 144 HIS C CA 1
ATOM 13759 C C . HIS C 1 166 ? -0.083 -25.926 30.004 1.00 9.66 144 HIS C C 1
ATOM 13760 O O . HIS C 1 166 ? 0.230 -24.924 29.350 1.00 10.64 144 HIS C O 1
ATOM 13775 N N . ARG C 1 167 ? -1.338 -26.236 30.304 1.00 9.81 145 ARG C N 1
ATOM 13776 C CA . ARG C 1 167 ? -2.440 -25.401 29.836 1.00 10.60 145 ARG C CA 1
ATOM 13777 C C . ARG C 1 167 ? -2.351 -24.011 30.448 1.00 10.60 145 ARG C C 1
ATOM 13778 O O . ARG C 1 167 ? -2.549 -22.989 29.765 1.00 11.22 145 ARG C O 1
ATOM 13799 N N . GLY C 1 168 ? -2.067 -23.947 31.748 1.00 10.42 146 GLY C N 1
ATOM 13800 C CA . GLY C 1 168 ? -1.934 -22.653 32.388 1.00 10.95 146 GLY C CA 1
ATOM 13801 C C . GLY C 1 168 ? -0.832 -21.813 31.778 1.00 10.73 146 GLY C C 1
ATOM 13802 O O . GLY C 1 168 ? -0.995 -20.612 31.556 1.00 11.35 146 GLY C O 1
ATOM 13806 N N . ALA C 1 169 ? 0.304 -22.441 31.491 1.00 11.28 147 ALA C N 1
ATOM 13807 C CA . ALA C 1 169 ? 1.448 -21.696 30.971 1.00 11.81 147 ALA C CA 1
ATOM 13808 C C . ALA C 1 169 ? 1.222 -21.264 29.519 1.00 12.93 147 ALA C C 1
ATOM 13809 O O . ALA C 1 169 ? 1.559 -20.150 29.145 1.00 14.74 147 ALA C O 1
ATOM 13816 N N . ARG C 1 170 ? 0.670 -22.162 28.708 1.00 12.74 148 ARG C N 1
ATOM 13817 C CA . ARG C 1 170 ? 0.562 -21.965 27.271 1.00 13.99 148 ARG C CA 1
ATOM 13818 C C . ARG C 1 170 ? -0.701 -21.227 26.853 1.00 14.74 148 ARG C C 1
ATOM 13819 O O . ARG C 1 170 ? -0.674 -20.482 25.873 1.00 17.21 148 ARG C O 1
ATOM 13823 N N . GLU C 1 171 ? -1.812 -21.457 27.544 1.00 14.09 149 GLU C N 1
ATOM 13824 C CA . GLU C 1 171 ? -3.113 -20.936 27.111 1.00 13.97 149 GLU C CA 1
ATOM 13825 C C . GLU C 1 171 ? -3.688 -19.886 28.059 1.00 13.32 149 GLU C C 1
ATOM 13826 O O . GLU C 1 171 ? -4.414 -18.998 27.608 1.00 15.24 149 GLU C O 1
ATOM 13838 N N . LEU C 1 172 ? -3.383 -19.975 29.354 1.00 12.31 150 LEU C N 1
ATOM 13839 C CA . LEU C 1 172 ? -4.063 -19.118 30.325 1.00 11.58 150 LEU C CA 1
ATOM 13840 C C . LEU C 1 172 ? -3.235 -17.948 30.824 1.00 12.01 150 LEU C C 1
ATOM 13841 O O . LEU C 1 172 ? -3.759 -17.115 31.558 1.00 13.62 150 LEU C O 1
ATOM 13857 N N . GLY C 1 173 ? -1.958 -17.888 30.460 1.00 11.51 151 GLY C N 1
ATOM 13858 C CA . GLY C 1 173 ? -1.110 -16.798 30.892 1.00 11.43 151 GLY C CA 1
ATOM 13859 C C . GLY C 1 173 ? -0.649 -16.903 32.333 1.00 10.52 151 GLY C C 1
ATOM 13860 O O . GLY C 1 173 ? -0.134 -15.922 32.877 1.00 11.58 151 GLY C O 1
ATOM 13864 N N . PHE C 1 174 ? -0.802 -18.071 32.959 1.00 9.25 152 PHE C N 1
ATOM 13865 C CA . PHE C 1 174 ? -0.377 -18.228 34.341 1.00 8.71 152 PHE C CA 1
ATOM 13866 C C . PHE C 1 174 ? 1.133 -18.308 34.427 1.00 8.01 152 PHE C C 1
ATOM 13867 O O . PHE C 1 174 ? 1.830 -18.648 33.460 1.00 9.21 152 PHE C O 1
ATOM 13884 N N . LYS C 1 175 ? 1.633 -18.023 35.634 1.00 8.57 153 LYS C N 1
ATOM 13885 C CA . LYS C 1 175 ? 3.063 -17.918 35.865 1.00 8.59 153 LYS C CA 1
ATOM 13886 C C . LYS C 1 175 ? 3.646 -19.084 36.654 1.00 8.76 153 LYS C C 1
ATOM 13887 O O . LYS C 1 175 ? 4.845 -19.141 36.869 1.00 9.42 153 LYS C O 1
ATOM 13906 N N . GLY C 1 176 ? 2.801 -20.016 37.068 1.00 9.03 154 GLY C N 1
ATOM 13907 C CA . GLY C 1 176 ? 3.223 -21.180 37.831 1.00 9.29 154 GLY C CA 1
ATOM 13908 C C . GLY C 1 176 ? 1.979 -21.759 38.450 1.00 7.76 154 GLY C C 1
ATOM 13909 O O . GLY C 1 176 ? 0.870 -21.475 37.981 1.00 7.87 154 GLY C O 1
ATOM 13913 N N . ILE C 1 177 ? 2.168 -22.599 39.466 1.00 7.81 155 ILE C N 1
ATOM 13914 C CA . ILE C 1 177 ? 1.035 -23.178 40.184 1.00 7.66 155 ILE C CA 1
ATOM 13915 C C . ILE C 1 177 ? 1.292 -23.091 41.678 1.00 6.90 155 ILE C C 1
ATOM 13916 O O . ILE C 1 177 ? 2.441 -23.020 42.130 1.00 7.85 155 ILE C O 1
ATOM 13932 N N . GLN C 1 178 ? 0.193 -23.103 42.428 1.00 6.82 156 GLN C N 1
ATOM 13933 C CA . GLN C 1 178 ? 0.221 -23.213 43.872 1.00 7.08 156 GLN C CA 1
ATOM 13934 C C . GLN C 1 178 ? -0.363 -24.566 44.249 1.00 6.92 156 GLN C C 1
ATOM 13935 O O . GLN C 1 178 ? -1.477 -24.886 43.825 1.00 8.65 156 GLN C O 1
ATOM 13949 N N . ILE C 1 179 ? 0.393 -25.340 45.028 1.00 6.83 157 ILE C N 1
ATOM 13950 C CA . ILE C 1 179 ? -0.114 -26.561 45.649 1.00 6.37 157 ILE C CA 1
ATOM 13951 C C . ILE C 1 179 ? -0.214 -26.297 47.145 1.00 6.57 157 ILE C C 1
ATOM 13952 O O . ILE C 1 179 ? 0.713 -25.785 47.776 1.00 6.82 157 ILE C O 1
ATOM 13968 N N . ASN C 1 180 ? -1.373 -26.632 47.693 1.00 7.03 158 ASN C N 1
ATOM 13969 C CA . ASN C 1 180 ? -1.728 -26.357 49.087 1.00 7.44 158 ASN C CA 1
ATOM 13970 C C . ASN C 1 180 ? -1.263 -27.514 49.956 1.00 7.01 158 ASN C C 1
ATOM 13971 O O . ASN C 1 180 ? -2.044 -28.264 50.540 1.00 8.03 158 ASN C O 1
ATOM 13982 N N . SER C 1 181 ? 0.055 -27.673 49.959 1.00 7.36 159 SER C N 1
ATOM 13983 C CA . SER C 1 181 ? 0.744 -28.698 50.721 1.00 7.57 159 SER C CA 1
ATOM 13984 C C . SER C 1 181 ? 0.157 -30.089 50.451 1.00 7.07 159 SER C C 1
ATOM 13985 O O . SER C 1 181 ? 0.013 -30.446 49.286 1.00 7.86 159 SER C O 1
ATOM 13993 N N . HIS C 1 182 ? -0.059 -30.916 51.473 1.00 7.42 160 HIS C N 1
ATOM 13994 C CA . HIS C 1 182 ? -0.404 -32.332 51.247 1.00 7.65 160 HIS C CA 1
ATOM 13995 C C . HIS C 1 182 ? -1.686 -32.487 50.442 1.00 7.40 160 HIS C C 1
ATOM 13996 O O . HIS C 1 182 ? -2.560 -31.618 50.431 1.00 7.79 160 HIS C O 1
ATOM 14010 N N . THR C 1 183 ? -1.787 -33.641 49.779 1.00 7.38 161 THR C N 1
ATOM 14011 C CA . THR C 1 183 ? -3.036 -34.061 49.165 1.00 7.44 161 THR C CA 1
ATOM 14012 C C . THR C 1 183 ? -3.485 -35.324 49.873 1.00 8.06 161 THR C C 1
ATOM 14013 O O . THR C 1 183 ? -2.873 -36.397 49.741 1.00 8.27 161 THR C O 1
ATOM 14024 N N . GLN C 1 184 ? -4.536 -35.180 50.679 1.00 8.39 162 GLN C N 1
ATOM 14025 C CA . GLN C 1 184 ? -5.121 -36.298 51.405 1.00 9.54 162 GLN C CA 1
ATOM 14026 C C . GLN C 1 184 ? -4.054 -37.083 52.169 1.00 9.28 162 GLN C C 1
ATOM 14027 O O . GLN C 1 184 ? -4.052 -38.319 52.198 1.00 9.90 162 GLN C O 1
ATOM 14041 N N . GLY C 1 185 ? -3.169 -36.349 52.830 1.00 8.57 163 GLY C N 1
ATOM 14042 C CA . GLY C 1 185 ? -2.170 -36.943 53.699 1.00 9.34 163 GLY C CA 1
ATOM 14043 C C . GLY C 1 185 ? -0.922 -37.444 53.000 1.00 8.88 163 GLY C C 1
ATOM 14044 O O . GLY C 1 185 ? -0.035 -37.995 53.656 1.00 9.58 163 GLY C O 1
ATOM 14048 N N . ARG C 1 186 ? -0.831 -37.233 51.689 1.00 8.46 164 ARG C N 1
ATOM 14049 C CA . ARG C 1 186 ? 0.331 -37.644 50.890 1.00 8.61 164 ARG C CA 1
ATOM 14050 C C . ARG C 1 186 ? 1.141 -36.425 50.461 1.00 7.75 164 ARG C C 1
ATOM 14051 O O . ARG C 1 186 ? 0.564 -35.376 50.127 1.00 8.18 164 ARG C O 1
ATOM 14072 N N . TYR C 1 187 ? 2.459 -36.579 50.431 1.00 7.81 165 TYR C N 1
ATOM 14073 C CA . TYR C 1 187 ? 3.402 -35.493 50.182 1.00 7.45 165 TYR C CA 1
ATOM 14074 C C . TYR C 1 187 ? 4.090 -35.679 48.844 1.00 7.44 165 TYR C C 1
ATOM 14075 O O . TYR C 1 187 ? 4.220 -36.801 48.316 1.00 8.49 165 TYR C O 1
ATOM 14093 N N . LEU C 1 188 ? 4.586 -34.577 48.302 1.00 7.18 166 LEU C N 1
ATOM 14094 C CA . LEU C 1 188 ? 4.996 -34.527 46.913 1.00 7.44 166 LEU C CA 1
ATOM 14095 C C . LEU C 1 188 ? 6.322 -35.236 46.674 1.00 8.16 166 LEU C C 1
ATOM 14096 O O . LEU C 1 188 ? 6.734 -35.379 45.516 1.00 8.68 166 LEU C O 1
ATOM 14112 N N . ASP C 1 189 ? 7.026 -35.650 47.728 1.00 8.15 167 ASP C N 1
ATOM 14113 C CA . ASP C 1 189 ? 8.239 -36.450 47.542 1.00 8.96 167 ASP C CA 1
ATOM 14114 C C . ASP C 1 189 ? 7.947 -37.886 47.073 1.00 9.34 167 ASP C C 1
ATOM 14115 O O . ASP C 1 189 ? 8.869 -38.584 46.658 1.00 11.12 167 ASP C O 1
ATOM 14124 N N . GLU C 1 190 ? 6.694 -38.335 47.109 1.00 9.45 168 GLU C N 1
ATOM 14125 C CA . GLU C 1 190 ? 6.401 -39.666 46.562 1.00 10.56 168 GLU C CA 1
ATOM 14126 C C . GLU C 1 190 ? 6.600 -39.658 45.051 1.00 10.64 168 GLU C C 1
ATOM 14127 O O . GLU C 1 190 ? 6.234 -38.696 44.367 1.00 10.20 168 GLU C O 1
ATOM 14139 N N . GLU C 1 191 ? 7.130 -40.760 44.529 1.00 11.32 169 GLU C N 1
ATOM 14140 C CA . GLU C 1 191 ? 7.344 -40.889 43.095 1.00 13.04 169 GLU C CA 1
ATOM 14141 C C . GLU C 1 191 ? 6.053 -40.696 42.290 1.00 11.59 169 GLU C C 1
ATOM 14142 O O . GLU C 1 191 ? 6.097 -40.195 41.166 1.00 11.14 169 GLU C O 1
ATOM 14154 N N . PHE C 1 192 ? 4.917 -41.067 42.874 1.00 10.88 170 PHE C N 1
ATOM 14155 C CA . PHE C 1 192 ? 3.608 -40.894 42.238 1.00 10.36 170 PHE C CA 1
ATOM 14156 C C . PHE C 1 192 ? 3.421 -39.465 41.684 1.00 9.65 170 PHE C C 1
ATOM 14157 O O . PHE C 1 192 ? 2.794 -39.284 40.630 1.00 10.00 170 PHE C O 1
ATOM 14174 N N . PHE C 1 193 ? 3.929 -38.457 42.407 1.00 9.40 171 PHE C N 1
ATOM 14175 C CA . PHE C 1 193 ? 3.680 -37.065 42.018 1.00 9.07 171 PHE C CA 1
ATOM 14176 C C . PHE C 1 193 ? 4.678 -36.518 41.018 1.00 9.35 171 PHE C C 1
ATOM 14177 O O . PHE C 1 193 ? 4.535 -35.370 40.607 1.00 9.14 171 PHE C O 1
ATOM 14194 N N . ASP C 1 194 ? 5.631 -37.335 40.569 1.00 9.44 172 ASP C N 1
ATOM 14195 C CA . ASP C 1 194 ? 6.685 -36.825 39.698 1.00 9.93 172 ASP C CA 1
ATOM 14196 C C . ASP C 1 194 ? 6.213 -36.106 38.431 1.00 9.57 172 ASP C C 1
ATOM 14197 O O . ASP C 1 194 ? 6.864 -35.158 38.020 1.00 9.91 172 ASP C O 1
ATOM 14206 N N . PRO C 1 195 ? 5.105 -36.530 37.796 1.00 9.81 173 PRO C N 1
ATOM 14207 C CA . PRO C 1 195 ? 4.697 -35.790 36.597 1.00 9.65 173 PRO C CA 1
ATOM 14208 C C . PRO C 1 195 ? 4.508 -34.294 36.823 1.00 9.06 173 PRO C C 1
ATOM 14209 O O . PRO C 1 195 ? 4.680 -33.520 35.882 1.00 9.33 173 PRO C O 1
ATOM 14220 N N . ILE C 1 196 ? 4.116 -33.898 38.031 1.00 8.64 174 ILE C N 1
ATOM 14221 C CA . ILE C 1 196 ? 3.941 -32.494 38.331 1.00 8.53 174 ILE C CA 1
ATOM 14222 C C . ILE C 1 196 ? 5.264 -31.747 38.213 1.00 8.35 174 ILE C C 1
ATOM 14223 O O . ILE C 1 196 ? 5.343 -30.672 37.614 1.00 8.69 174 ILE C O 1
ATOM 14239 N N . PHE C 1 197 ? 6.313 -32.315 38.797 1.00 8.32 175 PHE C N 1
ATOM 14240 C CA . PHE C 1 197 ? 7.627 -31.691 38.731 1.00 9.11 175 PHE C CA 1
ATOM 14241 C C . PHE C 1 197 ? 8.190 -31.685 37.324 1.00 8.51 175 PHE C C 1
ATOM 14242 O O . PHE C 1 197 ? 8.751 -30.688 36.878 1.00 8.72 175 PHE C O 1
ATOM 14259 N N . ARG C 1 198 ? 8.005 -32.779 36.604 1.00 9.16 176 ARG C N 1
ATOM 14260 C CA . ARG C 1 198 ? 8.454 -32.817 35.216 1.00 9.71 176 ARG C CA 1
ATOM 14261 C C . ARG C 1 198 ? 7.815 -31.687 34.418 1.00 9.28 176 ARG C C 1
ATOM 14262 O O . ARG C 1 198 ? 8.493 -31.009 33.630 1.00 9.70 176 ARG C O 1
ATOM 14283 N N . ALA C 1 199 ? 6.507 -31.495 34.588 1.00 8.79 177 ALA C N 1
ATOM 14284 C CA . ALA C 1 199 ? 5.807 -30.462 33.834 1.00 8.93 177 ALA C CA 1
ATOM 14285 C C . ALA C 1 199 ? 6.267 -29.058 34.224 1.00 8.53 177 ALA C C 1
ATOM 14286 O O . ALA C 1 199 ? 6.452 -28.219 33.348 1.00 8.85 177 ALA C O 1
ATOM 14293 N N . LEU C 1 200 ? 6.463 -28.800 35.520 1.00 8.36 178 LEU C N 1
ATOM 14294 C CA . LEU C 1 200 ? 6.956 -27.491 35.942 1.00 8.60 178 LEU C CA 1
ATOM 14295 C C . LEU C 1 200 ? 8.312 -27.194 35.329 1.00 8.30 178 LEU C C 1
ATOM 14296 O O . LEU C 1 200 ? 8.566 -26.066 34.909 1.00 8.34 178 LEU C O 1
ATOM 14312 N N . VAL C 1 201 ? 9.208 -28.182 35.302 1.00 7.90 179 VAL C N 1
ATOM 14313 C CA . VAL C 1 201 ? 10.505 -27.955 34.695 1.00 8.71 179 VAL C CA 1
ATOM 14314 C C . VAL C 1 201 ? 10.363 -27.749 33.186 1.00 9.14 179 VAL C C 1
ATOM 14315 O O . VAL C 1 201 ? 11.008 -26.863 32.628 1.00 9.72 179 VAL C O 1
ATOM 14328 N N . GLU C 1 202 ? 9.486 -28.516 32.535 1.00 9.41 180 GLU C N 1
ATOM 14329 C CA . GLU C 1 202 ? 9.256 -28.331 31.090 1.00 10.10 180 GLU C CA 1
ATOM 14330 C C . GLU C 1 202 ? 8.820 -26.917 30.745 1.00 9.81 180 GLU C C 1
ATOM 14331 O O . GLU C 1 202 ? 9.318 -26.339 29.773 1.00 11.41 180 GLU C O 1
ATOM 14343 N N . VAL C 1 203 ? 7.898 -26.356 31.519 1.00 9.70 181 VAL C N 1
ATOM 14344 C CA . VAL C 1 203 ? 7.446 -24.982 31.264 1.00 9.96 181 VAL C CA 1
ATOM 14345 C C . VAL C 1 203 ? 8.318 -23.937 31.945 1.00 9.64 181 VAL C C 1
ATOM 14346 O O . VAL C 1 203 ? 8.107 -22.736 31.749 1.00 10.84 181 VAL C O 1
ATOM 14359 N N . ASP C 1 204 ? 9.280 -24.389 32.745 1.00 9.65 182 ASP C N 1
ATOM 14360 C CA . ASP C 1 204 ? 10.202 -23.544 33.505 1.00 9.56 182 ASP C CA 1
ATOM 14361 C C . ASP C 1 204 ? 9.487 -22.548 34.416 1.00 9.50 182 ASP C C 1
ATOM 14362 O O . ASP C 1 204 ? 9.768 -21.353 34.394 1.00 12.85 182 ASP C O 1
ATOM 14371 N N . GLN C 1 205 ? 8.570 -23.059 35.230 1.00 8.29 183 GLN C N 1
ATOM 14372 C CA . GLN C 1 205 ? 7.794 -22.220 36.138 1.00 8.73 183 GLN C CA 1
ATOM 14373 C C . GLN C 1 205 ? 7.977 -22.694 37.570 1.00 8.02 183 GLN C C 1
ATOM 14374 O O . GLN C 1 205 ? 8.266 -23.869 37.821 1.00 8.50 183 GLN C O 1
ATOM 14388 N N . PRO C 1 206 ? 7.811 -21.772 38.518 1.00 8.11 184 PRO C N 1
ATOM 14389 C CA . PRO C 1 206 ? 7.933 -22.119 39.930 1.00 8.16 184 PRO C CA 1
ATOM 14390 C C . PRO C 1 206 ? 6.687 -22.788 40.466 1.00 7.80 184 PRO C C 1
ATOM 14391 O O . PRO C 1 206 ? 5.553 -22.584 39.994 1.00 8.40 184 PRO C O 1
ATOM 14402 N N . LEU C 1 207 ? 6.927 -23.584 41.506 1.00 7.67 185 LEU C N 1
ATOM 14403 C CA . LEU C 1 207 ? 5.881 -24.145 42.358 1.00 7.34 185 LEU C CA 1
ATOM 14404 C C . LEU C 1 207 ? 5.825 -23.342 43.639 1.00 7.02 185 LEU C C 1
ATOM 14405 O O . LEU C 1 207 ? 6.840 -23.219 44.313 1.00 8.09 185 LEU C O 1
ATOM 14421 N N . TYR C 1 208 ? 4.640 -22.849 44.000 1.00 6.99 186 TYR C N 1
ATOM 14422 C CA . TYR C 1 208 ? 4.446 -22.243 45.320 1.00 6.85 186 TYR C CA 1
ATOM 14423 C C . TYR C 1 208 ? 3.786 -23.284 46.194 1.00 6.59 186 TYR C C 1
ATOM 14424 O O . TYR C 1 208 ? 2.677 -23.747 45.886 1.00 7.33 186 TYR C O 1
ATOM 14442 N N . ILE C 1 209 ? 4.476 -23.729 47.251 1.00 6.38 187 ILE C N 1
ATOM 14443 C CA . ILE C 1 209 ? 3.863 -24.637 48.218 1.00 6.79 187 ILE C CA 1
ATOM 14444 C C . ILE C 1 209 ? 3.273 -23.783 49.340 1.00 6.84 187 ILE C C 1
ATOM 14445 O O . ILE C 1 209 ? 4.000 -23.219 50.162 1.00 7.68 187 ILE C O 1
ATOM 14461 N N . HIS C 1 210 ? 1.958 -23.639 49.285 1.00 7.20 188 HIS C N 1
ATOM 14462 C CA . HIS C 1 210 ? 1.203 -22.862 50.243 1.00 7.09 188 HIS C CA 1
ATOM 14463 C C . HIS C 1 210 ? 0.758 -23.781 51.364 1.00 6.44 188 HIS C C 1
ATOM 14464 O O . HIS C 1 210 ? 0.546 -24.975 51.133 1.00 7.24 188 HIS C O 1
ATOM 14478 N N . PRO C 1 211 ? 0.530 -23.248 52.564 1.00 6.81 189 PRO C N 1
ATOM 14479 C CA . PRO C 1 211 ? 0.077 -24.132 53.641 1.00 7.45 189 PRO C CA 1
ATOM 14480 C C . PRO C 1 211 ? -1.296 -24.719 53.430 1.00 7.07 189 PRO C C 1
ATOM 14481 O O . PRO C 1 211 ? -2.132 -24.242 52.660 1.00 7.47 189 PRO C O 1
ATOM 14492 N N . ALA C 1 212 ? -1.518 -25.774 54.200 1.00 7.58 190 ALA C N 1
ATOM 14493 C CA . ALA C 1 212 ? -2.832 -26.327 54.465 1.00 8.29 190 ALA C CA 1
ATOM 14494 C C . ALA C 1 212 ? -2.825 -26.793 55.917 1.00 7.71 190 ALA C C 1
ATOM 14495 O O . ALA C 1 212 ? -1.765 -26.906 56.534 1.00 8.41 190 ALA C O 1
ATOM 14502 N N . THR C 1 213 ? -4.004 -27.060 56.459 1.00 7.94 191 THR C N 1
ATOM 14503 C CA . THR C 1 213 ? -4.087 -27.772 57.702 1.00 8.62 191 THR C CA 1
ATOM 14504 C C . THR C 1 213 ? -3.372 -29.120 57.554 1.00 8.43 191 THR C C 1
ATOM 14505 O O . THR C 1 213 ? -3.338 -29.727 56.487 1.00 8.58 191 THR C O 1
ATOM 14516 N N . SER C 1 214 ? -2.802 -29.590 58.650 1.00 8.89 192 SER C N 1
ATOM 14517 C CA . SER C 1 214 ? -2.176 -30.893 58.688 1.00 8.96 192 SER C CA 1
ATOM 14518 C C . SER C 1 214 ? -3.189 -31.993 58.395 1.00 8.60 192 SER C C 1
ATOM 14519 O O . SER C 1 214 ? -4.380 -31.848 58.678 1.00 8.94 192 SER C O 1
ATOM 14527 N N . PRO C 1 215 ? -2.718 -33.121 57.863 1.00 8.33 193 PRO C N 1
ATOM 14528 C CA . PRO C 1 215 ? -3.620 -34.253 57.687 1.00 8.37 193 PRO C CA 1
ATOM 14529 C C . PRO C 1 215 ? -4.015 -34.848 59.032 1.00 8.45 193 PRO C C 1
ATOM 14530 O O . PRO C 1 215 ? -3.399 -34.549 60.088 1.00 8.92 193 PRO C O 1
ATOM 14541 N N . ASP C 1 216 ? -5.036 -35.694 59.003 1.00 8.95 194 ASP C N 1
ATOM 14542 C CA . ASP C 1 216 ? -5.508 -36.329 60.224 1.00 9.61 194 ASP C CA 1
ATOM 14543 C C . ASP C 1 216 ? -4.409 -37.088 60.957 1.00 10.02 194 ASP C C 1
ATOM 14544 O O . ASP C 1 216 ? -4.489 -37.239 62.176 1.00 11.14 194 ASP C O 1
ATOM 14553 N N . SER C 1 217 ? -3.388 -37.554 60.242 1.00 10.44 195 SER C N 1
ATOM 14554 C CA . SER C 1 217 ? -2.276 -38.285 60.846 1.00 12.13 195 SER C CA 1
ATOM 14555 C C . SER C 1 217 ? -1.414 -37.419 61.751 1.00 12.14 195 SER C C 1
ATOM 14556 O O . SER C 1 217 ? -0.587 -37.948 62.475 1.00 15.40 195 SER C O 1
ATOM 14564 N N . MET C 1 218 ? -1.579 -36.107 61.724 1.00 11.05 196 MET C N 1
ATOM 14565 C CA . MET C 1 218 ? -0.690 -35.214 62.468 1.00 11.96 196 MET C CA 1
ATOM 14566 C C . MET C 1 218 ? -1.407 -34.125 63.256 1.00 10.95 196 MET C C 1
ATOM 14567 O O . MET C 1 218 ? -0.795 -33.513 64.116 1.00 12.44 196 MET C O 1
ATOM 14581 N N . ILE C 1 219 ? -2.672 -33.851 62.979 1.00 10.48 197 ILE C N 1
ATOM 14582 C CA . ILE C 1 219 ? -3.280 -32.619 63.449 1.00 10.47 197 ILE C CA 1
ATOM 14583 C C . ILE C 1 219 ? -3.692 -32.625 64.925 1.00 10.09 197 ILE C C 1
ATOM 14584 O O . ILE C 1 219 ? -3.809 -31.555 65.515 1.00 10.87 197 ILE C O 1
ATOM 14600 N N . ASP C 1 220 ? -3.910 -33.792 65.527 1.00 10.63 198 ASP C N 1
ATOM 14601 C CA . ASP C 1 220 ? -4.702 -33.809 66.773 1.00 11.63 198 ASP C CA 1
ATOM 14602 C C . ASP C 1 220 ? -4.163 -32.892 67.904 1.00 11.46 198 ASP C C 1
ATOM 14603 O O . ASP C 1 220 ? -4.925 -32.115 68.465 1.00 12.32 198 ASP C O 1
ATOM 14612 N N . PRO C 1 221 ? -2.856 -32.971 68.250 1.00 11.54 199 PRO C N 1
ATOM 14613 C CA . PRO C 1 221 ? -2.420 -32.143 69.393 1.00 12.24 199 PRO C CA 1
ATOM 14614 C C . PRO C 1 221 ? -2.468 -30.656 69.085 1.00 11.60 199 PRO C C 1
ATOM 14615 O O . PRO C 1 221 ? -2.608 -29.847 70.006 1.00 13.17 199 PRO C O 1
ATOM 14626 N N . MET C 1 222 ? -2.344 -30.286 67.813 1.00 10.67 200 MET C N 1
ATOM 14627 C CA . MET C 1 222 ? -2.443 -28.882 67.461 1.00 10.02 200 MET C CA 1
ATOM 14628 C C . MET C 1 222 ? -3.901 -28.421 67.513 1.00 10.48 200 MET C C 1
ATOM 14629 O O . MET C 1 222 ? -4.207 -27.357 68.056 1.00 11.45 200 MET C O 1
ATOM 14643 N N . LEU C 1 223 ? -4.786 -29.207 66.915 1.00 11.26 201 LEU C N 1
ATOM 14644 C CA . LEU C 1 223 ? -6.200 -28.864 66.868 1.00 12.40 201 LEU C CA 1
ATOM 14645 C C . LEU C 1 223 ? -6.773 -28.653 68.269 1.00 12.31 201 LEU C C 1
ATOM 14646 O O . LEU C 1 223 ? -7.508 -27.700 68.514 1.00 12.98 201 LEU C O 1
ATOM 14662 N N . GLU C 1 224 ? -6.404 -29.533 69.193 1.00 12.90 202 GLU C N 1
ATOM 14663 C CA . GLU C 1 224 ? -6.970 -29.474 70.532 1.00 14.58 202 GLU C CA 1
ATOM 14664 C C . GLU C 1 224 ? -6.596 -28.171 71.242 1.00 14.41 202 GLU C C 1
ATOM 14665 O O . GLU C 1 224 ? -7.356 -27.681 72.079 1.00 16.23 202 GLU C O 1
ATOM 14677 N N . ALA C 1 225 ? -5.455 -27.588 70.873 1.00 12.64 203 ALA C N 1
ATOM 14678 C CA . ALA C 1 225 ? -4.992 -26.361 71.497 1.00 12.87 203 ALA C CA 1
ATOM 14679 C C . ALA C 1 225 ? -5.315 -25.112 70.679 1.00 11.98 203 ALA C C 1
ATOM 14680 O O . ALA C 1 225 ? -4.915 -24.014 71.072 1.00 13.17 203 ALA C O 1
ATOM 14687 N N . GLY C 1 226 ? -6.007 -25.246 69.546 1.00 11.27 204 GLY C N 1
ATOM 14688 C CA . GLY C 1 226 ? -6.294 -24.084 68.729 1.00 11.58 204 GLY C CA 1
ATOM 14689 C C . GLY C 1 226 ? -5.109 -23.644 67.879 1.00 10.65 204 GLY C C 1
ATOM 14690 O O . GLY C 1 226 ? -5.039 -22.493 67.441 1.00 11.71 204 GLY C O 1
ATOM 14694 N N . LEU C 1 227 ? -4.187 -24.574 67.619 1.00 9.59 205 LEU C N 1
ATOM 14695 C CA . LEU C 1 227 ? -2.923 -24.273 66.940 1.00 9.29 205 LEU C CA 1
ATOM 14696 C C . LEU C 1 227 ? -2.800 -24.893 65.548 1.00 8.59 205 LEU C C 1
ATOM 14697 O O . LEU C 1 227 ? -1.720 -24.870 64.970 1.00 9.80 205 LEU C O 1
ATOM 14713 N N . ASP C 1 228 ? -3.873 -25.472 65.013 1.00 8.60 206 ASP C N 1
ATOM 14714 C CA . ASP C 1 228 ? -3.791 -26.182 63.747 1.00 8.79 206 ASP C CA 1
ATOM 14715 C C . ASP C 1 228 ? -3.674 -25.275 62.517 1.00 8.49 206 ASP C C 1
ATOM 14716 O O . ASP C 1 228 ? -3.276 -25.752 61.453 1.00 9.16 206 ASP C O 1
ATOM 14725 N N . GLY C 1 229 ? -4.052 -24.003 62.656 1.00 8.66 207 GLY C N 1
ATOM 14726 C CA . GLY C 1 229 ? -4.114 -23.109 61.514 1.00 8.91 207 GLY C CA 1
ATOM 14727 C C . GLY C 1 229 ? -2.877 -22.251 61.332 1.00 8.43 207 GLY C C 1
ATOM 14728 O O . GLY C 1 229 ? -1.742 -22.668 61.645 1.00 8.33 207 GLY C O 1
ATOM 14732 N N . ALA C 1 230 ? -3.101 -21.041 60.828 1.00 8.52 208 ALA C N 1
ATOM 14733 C CA . ALA C 1 230 ? -2.014 -20.142 60.477 1.00 8.36 208 ALA C CA 1
ATOM 14734 C C . ALA C 1 230 ? -1.082 -19.836 61.640 1.00 8.38 208 ALA C C 1
ATOM 14735 O O . ALA C 1 230 ? 0.098 -19.553 61.408 1.00 9.01 208 ALA C O 1
ATOM 14742 N N . ILE C 1 231 ? -1.579 -19.861 62.873 1.00 8.21 209 ILE C N 1
ATOM 14743 C CA . ILE C 1 231 ? -0.711 -19.550 63.999 1.00 8.75 209 ILE C CA 1
ATOM 14744 C C . ILE C 1 231 ? 0.483 -20.493 64.123 1.00 8.39 209 ILE C C 1
ATOM 14745 O O . ILE C 1 231 ? 1.509 -20.094 64.663 1.00 9.41 209 ILE C O 1
ATOM 14761 N N . PHE C 1 232 ? 0.353 -21.749 63.706 1.00 8.26 210 PHE C N 1
ATOM 14762 C CA . PHE C 1 232 ? 1.398 -22.725 64.019 1.00 7.98 210 PHE C CA 1
ATOM 14763 C C . PHE C 1 232 ? 1.378 -23.943 63.081 1.00 7.77 210 PHE C C 1
ATOM 14764 O O . PHE C 1 232 ? 2.380 -24.274 62.441 1.00 7.60 210 PHE C O 1
ATOM 14781 N N . GLY C 1 233 ? 0.243 -24.621 62.985 1.00 7.49 211 GLY C N 1
ATOM 14782 C CA . GLY C 1 233 ? 0.176 -25.837 62.192 1.00 7.93 211 GLY C CA 1
ATOM 14783 C C . GLY C 1 233 ? 0.489 -25.623 60.727 1.00 7.39 211 GLY C C 1
ATOM 14784 O O . GLY C 1 233 ? 1.081 -26.490 60.092 1.00 7.55 211 GLY C O 1
ATOM 14788 N N . PHE C 1 234 ? 0.079 -24.479 60.165 1.00 7.70 212 PHE C N 1
ATOM 14789 C CA . PHE C 1 234 ? 0.422 -24.199 58.775 1.00 7.55 212 PHE C CA 1
ATOM 14790 C C . PHE C 1 234 ? 1.938 -24.263 58.564 1.00 7.16 212 PHE C C 1
ATOM 14791 O O . PHE C 1 234 ? 2.422 -24.805 57.564 1.00 7.44 212 PHE C O 1
ATOM 14808 N N . GLY C 1 235 ? 2.688 -23.662 59.477 1.00 7.65 213 GLY C N 1
ATOM 14809 C CA . GLY C 1 235 ? 4.127 -23.623 59.348 1.00 8.07 213 GLY C CA 1
ATOM 14810 C C . GLY C 1 235 ? 4.788 -24.973 59.544 1.00 7.78 213 GLY C C 1
ATOM 14811 O O . GLY C 1 235 ? 5.774 -25.302 58.890 1.00 8.13 213 GLY C O 1
ATOM 14815 N N . VAL C 1 236 ? 4.227 -25.766 60.445 1.00 7.46 214 VAL C N 1
ATOM 14816 C CA . VAL C 1 236 ? 4.698 -27.134 60.640 1.00 8.04 214 VAL C CA 1
ATOM 14817 C C . VAL C 1 236 ? 4.504 -27.938 59.350 1.00 7.77 214 VAL C C 1
ATOM 14818 O O . VAL C 1 236 ? 5.432 -28.569 58.834 1.00 8.04 214 VAL C O 1
ATOM 14831 N N . GLU C 1 237 ? 3.288 -27.916 58.823 1.00 7.58 215 GLU C N 1
ATOM 14832 C CA . GLU C 1 237 ? 2.939 -28.699 57.643 1.00 8.20 215 GLU C CA 1
ATOM 14833 C C . GLU C 1 237 ? 3.807 -28.296 56.453 1.00 7.56 215 GLU C C 1
ATOM 14834 O O . GLU C 1 237 ? 4.354 -29.142 55.731 1.00 7.69 215 GLU C O 1
ATOM 14846 N N . THR C 1 238 ? 3.951 -26.996 56.242 1.00 7.42 216 THR C N 1
ATOM 14847 C CA . THR C 1 238 ? 4.562 -26.523 55.016 1.00 7.48 216 THR C CA 1
ATOM 14848 C C . THR C 1 238 ? 6.076 -26.627 55.101 1.00 6.43 216 THR C C 1
ATOM 14849 O O . THR C 1 238 ? 6.744 -26.999 54.134 1.00 7.04 216 THR C O 1
ATOM 14860 N N . GLY C 1 239 ? 6.632 -26.294 56.257 1.00 7.11 217 GLY C N 1
ATOM 14861 C CA . GLY C 1 239 ? 8.056 -26.478 56.438 1.00 7.48 217 GLY C CA 1
ATOM 14862 C C . GLY C 1 239 ? 8.457 -27.932 56.325 1.00 6.89 217 GLY C C 1
ATOM 14863 O O . GLY C 1 239 ? 9.458 -28.255 55.703 1.00 7.09 217 GLY C O 1
ATOM 14867 N N . MET C 1 240 ? 7.641 -28.819 56.902 1.00 6.76 218 MET C N 1
ATOM 14868 C CA . MET C 1 240 ? 7.910 -30.246 56.779 1.00 7.07 218 MET C CA 1
ATOM 14869 C C . MET C 1 240 ? 7.905 -30.642 55.296 1.00 6.61 218 MET C C 1
ATOM 14870 O O . MET C 1 240 ? 8.745 -31.421 54.833 1.00 7.03 218 MET C O 1
ATOM 14884 N N . HIS C 1 241 ? 6.924 -30.146 54.553 1.00 6.75 219 HIS C N 1
ATOM 14885 C CA . HIS C 1 241 ? 6.759 -30.541 53.164 1.00 7.12 219 HIS C CA 1
ATOM 14886 C C . HIS C 1 241 ? 7.942 -30.081 52.316 1.00 7.01 219 HIS C C 1
ATOM 14887 O O . HIS C 1 241 ? 8.505 -30.859 51.535 1.00 7.39 219 HIS C O 1
ATOM 14901 N N . LEU C 1 242 ? 8.358 -28.831 52.478 1.00 7.28 220 LEU C N 1
ATOM 14902 C CA . LEU C 1 242 ? 9.504 -28.361 51.724 1.00 7.36 220 LEU C CA 1
ATOM 14903 C C . LEU C 1 242 ? 10.763 -29.148 52.145 1.00 6.97 220 LEU C C 1
ATOM 14904 O O . LEU C 1 242 ? 11.584 -29.521 51.307 1.00 7.24 220 LEU C O 1
ATOM 14920 N N . LEU C 1 243 ? 10.933 -29.359 53.454 1.00 7.05 221 LEU C N 1
ATOM 14921 C CA . LEU C 1 243 ? 12.118 -30.044 53.924 1.00 7.48 221 LEU C CA 1
ATOM 14922 C C . LEU C 1 243 ? 12.193 -31.462 53.358 1.00 7.23 221 LEU C C 1
ATOM 14923 O O . LEU C 1 243 ? 13.262 -31.900 52.918 1.00 8.34 221 LEU C O 1
ATOM 14939 N N . ARG C 1 244 ? 11.074 -32.190 53.354 1.00 7.30 222 ARG C N 1
ATOM 14940 C CA . ARG C 1 244 ? 11.107 -33.551 52.828 1.00 8.26 222 ARG C CA 1
ATOM 14941 C C . ARG C 1 244 ? 11.371 -33.581 51.324 1.00 6.74 222 ARG C C 1
ATOM 14942 O O . ARG C 1 244 ? 11.998 -34.527 50.832 1.00 7.54 222 ARG C O 1
ATOM 14963 N N . LEU C 1 245 ? 10.949 -32.559 50.590 1.00 6.88 223 LEU C N 1
ATOM 14964 C CA . LEU C 1 245 ? 11.317 -32.455 49.185 1.00 7.19 223 LEU C CA 1
ATOM 14965 C C . LEU C 1 245 ? 12.804 -32.202 49.020 1.00 6.82 223 LEU C C 1
ATOM 14966 O O . LEU C 1 245 ? 13.456 -32.815 48.167 1.00 7.55 223 LEU C O 1
ATOM 14982 N N . ILE C 1 246 ? 13.369 -31.309 49.831 1.00 6.93 224 ILE C N 1
ATOM 14983 C CA . ILE C 1 246 ? 14.800 -31.103 49.763 1.00 7.65 224 ILE C CA 1
ATOM 14984 C C . ILE C 1 246 ? 15.544 -32.403 50.065 1.00 7.32 224 ILE C C 1
ATOM 14985 O O . ILE C 1 246 ? 16.456 -32.789 49.324 1.00 7.41 224 ILE C O 1
ATOM 15001 N N . THR C 1 247 ? 15.160 -33.092 51.133 1.00 7.51 225 THR C N 1
ATOM 15002 C CA . THR C 1 247 ? 15.957 -34.215 51.576 1.00 7.75 225 THR C CA 1
ATOM 15003 C C . THR C 1 247 ? 15.745 -35.496 50.743 1.00 7.85 225 THR C C 1
ATOM 15004 O O . THR C 1 247 ? 16.605 -36.358 50.784 1.00 8.49 225 THR C O 1
ATOM 15015 N N . ILE C 1 248 ? 14.655 -35.592 49.966 1.00 8.08 226 ILE C N 1
ATOM 15016 C CA . ILE C 1 248 ? 14.507 -36.672 49.001 1.00 8.05 226 ILE C CA 1
ATOM 15017 C C . ILE C 1 248 ? 15.343 -36.397 47.761 1.00 8.57 226 ILE C C 1
ATOM 15018 O O . ILE C 1 248 ? 15.481 -37.276 46.910 1.00 9.97 226 ILE C O 1
ATOM 15034 N N . GLY C 1 249 ? 15.885 -35.187 47.624 1.00 8.37 227 GLY C N 1
ATOM 15035 C CA . GLY C 1 249 ? 16.732 -34.854 46.487 1.00 9.04 227 GLY C CA 1
ATOM 15036 C C . GLY C 1 249 ? 16.011 -34.233 45.310 1.00 8.72 227 GLY C C 1
ATOM 15037 O O . GLY C 1 249 ? 16.520 -34.342 44.186 1.00 9.26 227 GLY C O 1
ATOM 15041 N N . ILE C 1 250 ? 14.873 -33.566 45.518 1.00 8.19 228 ILE C N 1
ATOM 15042 C CA . ILE C 1 250 ? 14.117 -33.032 44.378 1.00 8.59 228 ILE C CA 1
ATOM 15043 C C . ILE C 1 250 ? 14.963 -32.089 43.525 1.00 8.35 228 ILE C C 1
ATOM 15044 O O . ILE C 1 250 ? 14.800 -32.062 42.302 1.00 8.48 228 ILE C O 1
ATOM 15060 N N . PHE C 1 251 ? 15.862 -31.333 44.150 1.00 7.67 229 PHE C N 1
ATOM 15061 C CA . PHE C 1 251 ? 16.651 -30.353 43.423 1.00 8.28 229 PHE C CA 1
ATOM 15062 C C . PHE C 1 251 ? 17.914 -30.947 42.809 1.00 8.77 229 PHE C C 1
ATOM 15063 O O . PHE C 1 251 ? 18.584 -30.260 42.030 1.00 10.10 229 PHE C O 1
ATOM 15080 N N . ASP C 1 252 ? 18.245 -32.194 43.137 1.00 8.94 230 ASP C N 1
ATOM 15081 C CA . ASP C 1 252 ? 19.249 -32.933 42.385 1.00 9.38 230 ASP C CA 1
ATOM 15082 C C . ASP C 1 252 ? 18.595 -33.538 41.141 1.00 9.55 230 ASP C C 1
ATOM 15083 O O . ASP C 1 252 ? 19.204 -33.576 40.077 1.00 10.60 230 ASP C O 1
ATOM 15092 N N . LYS C 1 253 ? 17.359 -34.013 41.265 1.00 9.22 231 LYS C N 1
ATOM 15093 C CA . LYS C 1 253 ? 16.644 -34.540 40.105 1.00 9.51 231 LYS C CA 1
ATOM 15094 C C . LYS C 1 253 ? 16.302 -33.394 39.145 1.00 8.68 231 LYS C C 1
ATOM 15095 O O . LYS C 1 253 ? 16.404 -33.544 37.915 1.00 9.89 231 LYS C O 1
ATOM 15114 N N . TYR C 1 254 ? 15.946 -32.234 39.694 1.00 8.44 232 TYR C N 1
ATOM 15115 C CA . TYR C 1 254 ? 15.490 -31.075 38.927 1.00 9.05 232 TYR C CA 1
ATOM 15116 C C . TYR C 1 254 ? 16.251 -29.824 39.373 1.00 9.10 232 TYR C C 1
ATOM 15117 O O . TYR C 1 254 ? 15.706 -28.968 40.072 1.00 8.78 232 TYR C O 1
ATOM 15135 N N . PRO C 1 255 ? 17.518 -29.669 38.940 1.00 9.53 233 PRO C N 1
ATOM 15136 C CA . PRO C 1 255 ? 18.296 -28.542 39.481 1.00 10.06 233 PRO C CA 1
ATOM 15137 C C . PRO C 1 255 ? 17.804 -27.165 39.066 1.00 9.54 233 PRO C C 1
ATOM 15138 O O . PRO C 1 255 ? 18.148 -26.208 39.743 1.00 10.30 233 PRO C O 1
ATOM 15149 N N . SER C 1 256 ? 16.986 -27.054 38.029 1.00 9.20 234 SER C N 1
ATOM 15150 C CA . SER C 1 256 ? 16.437 -25.733 37.690 1.00 9.63 234 SER C CA 1
ATOM 15151 C C . SER C 1 256 ? 15.176 -25.377 38.462 1.00 9.14 234 SER C C 1
ATOM 15152 O O . SER C 1 256 ? 14.762 -24.215 38.437 1.00 9.39 234 SER C O 1
ATOM 15160 N N . LEU C 1 257 ? 14.552 -26.346 39.116 1.00 8.30 235 LEU C N 1
ATOM 15161 C CA . LEU C 1 257 ? 13.255 -26.103 39.735 1.00 8.05 235 LEU C CA 1
ATOM 15162 C C . LEU C 1 257 ? 13.341 -25.090 40.872 1.00 7.49 235 LEU C C 1
ATOM 15163 O O . LEU C 1 257 ? 14.214 -25.182 41.732 1.00 7.94 235 LEU C O 1
ATOM 15179 N N . GLN C 1 258 ? 12.415 -24.141 40.851 1.00 7.50 236 GLN C N 1
ATOM 15180 C CA . GLN C 1 258 ? 12.265 -23.184 41.935 1.00 7.92 236 GLN C CA 1
ATOM 15181 C C . GLN C 1 258 ? 11.003 -23.512 42.712 1.00 7.18 236 GLN C C 1
ATOM 15182 O O . GLN C 1 258 ? 9.931 -23.639 42.123 1.00 7.96 236 GLN C O 1
ATOM 15196 N N . ILE C 1 259 ? 11.126 -23.609 44.034 1.00 7.27 237 ILE C N 1
ATOM 15197 C CA . ILE C 1 259 ? 9.981 -23.731 44.924 1.00 6.96 237 ILE C CA 1
ATOM 15198 C C . ILE C 1 259 ? 9.920 -22.501 45.815 1.00 6.44 237 ILE C C 1
ATOM 15199 O O . ILE C 1 259 ? 10.901 -22.152 46.478 1.00 7.24 237 ILE C O 1
ATOM 15215 N N . MET C 1 260 ? 8.753 -21.867 45.799 1.00 7.06 238 MET C N 1
ATOM 15216 C CA . MET C 1 260 ? 8.455 -20.709 46.628 1.00 6.86 238 MET C CA 1
ATOM 15217 C C . MET C 1 260 ? 7.641 -21.135 47.841 1.00 6.83 238 MET C C 1
ATOM 15218 O O . MET C 1 260 ? 6.740 -21.976 47.722 1.00 7.40 238 MET C O 1
ATOM 15232 N N . VAL C 1 261 ? 7.944 -20.544 48.995 1.00 6.63 239 VAL C N 1
ATOM 15233 C CA . VAL C 1 261 ? 7.097 -20.666 50.164 1.00 7.00 239 VAL C CA 1
ATOM 15234 C C . VAL C 1 261 ? 6.944 -19.294 50.795 1.00 6.79 239 VAL C C 1
ATOM 15235 O O . VAL C 1 261 ? 7.787 -18.405 50.629 1.00 8.11 239 VAL C O 1
ATOM 15248 N N . GLY C 1 262 ? 5.850 -19.138 51.518 1.00 6.66 240 GLY C N 1
ATOM 15249 C CA . GLY C 1 262 ? 5.567 -17.894 52.204 1.00 6.87 240 GLY C CA 1
ATOM 15250 C C . GLY C 1 262 ? 5.985 -17.898 53.664 1.00 6.85 240 GLY C C 1
ATOM 15251 O O . GLY C 1 262 ? 6.808 -18.720 54.104 1.00 7.23 240 GLY C O 1
ATOM 15255 N N . HIS C 1 263 ? 5.455 -16.923 54.406 1.00 7.44 241 HIS C N 1
ATOM 15256 C CA . HIS C 1 263 ? 5.598 -16.901 55.862 1.00 7.90 241 HIS C CA 1
ATOM 15257 C C . HIS C 1 263 ? 7.043 -16.986 56.273 1.00 7.33 241 HIS C C 1
ATOM 15258 O O . HIS C 1 263 ? 7.395 -17.678 57.228 1.00 8.11 241 HIS C O 1
ATOM 15273 N N . MET C 1 264 ? 7.870 -16.238 55.556 1.00 7.50 242 MET C N 1
ATOM 15274 C CA . MET C 1 264 ? 9.304 -16.108 55.887 1.00 8.10 242 MET C CA 1
ATOM 15275 C C . MET C 1 264 ? 10.044 -17.433 55.840 1.00 7.72 242 MET C C 1
ATOM 15276 O O . MET C 1 264 ? 11.047 -17.624 56.512 1.00 8.65 242 MET C O 1
ATOM 15290 N N . GLY C 1 265 ? 9.575 -18.316 54.957 1.00 7.65 243 GLY C N 1
ATOM 15291 C CA . GLY C 1 265 ? 10.249 -19.580 54.741 1.00 7.81 243 GLY C CA 1
ATOM 15292 C C . GLY C 1 265 ? 9.830 -20.699 55.674 1.00 7.33 243 GLY C C 1
ATOM 15293 O O . GLY C 1 265 ? 10.523 -21.733 55.756 1.00 7.55 243 GLY C O 1
ATOM 15297 N N . GLU C 1 266 ? 8.699 -20.506 56.366 1.00 7.64 244 GLU C N 1
ATOM 15298 C CA . GLU C 1 266 ? 8.125 -21.550 57.228 1.00 8.46 244 GLU C CA 1
ATOM 15299 C C . GLU C 1 266 ? 9.175 -22.023 58.243 1.00 8.45 244 GLU C C 1
ATOM 15300 O O . GLU C 1 266 ? 9.328 -23.211 58.500 1.00 9.61 244 GLU C O 1
ATOM 15312 N N . ALA C 1 267 ? 9.914 -21.035 58.774 1.00 8.57 245 ALA C N 1
ATOM 15313 C CA . ALA C 1 267 ? 10.957 -21.205 59.796 1.00 9.02 245 ALA C CA 1
ATOM 15314 C C . ALA C 1 267 ? 12.239 -21.834 59.290 1.00 7.62 245 ALA C C 1
ATOM 15315 O O . ALA C 1 267 ? 13.227 -21.811 60.015 1.00 7.58 245 ALA C O 1
ATOM 15322 N N . LEU C 1 268 ? 12.261 -22.417 58.088 1.00 7.64 246 LEU C N 1
ATOM 15323 C CA . LEU C 1 268 ? 13.459 -23.137 57.672 1.00 7.50 246 LEU C CA 1
ATOM 15324 C C . LEU C 1 268 ? 14.717 -22.264 57.623 1.00 6.98 246 LEU C C 1
ATOM 15325 O O . LEU C 1 268 ? 15.775 -22.740 58.005 1.00 7.25 246 LEU C O 1
ATOM 15341 N N . PRO C 1 269 ? 14.621 -20.985 57.218 1.00 7.06 247 PRO C N 1
ATOM 15342 C CA . PRO C 1 269 ? 15.854 -20.184 57.236 1.00 7.05 247 PRO C CA 1
ATOM 15343 C C . PRO C 1 269 ? 16.422 -20.031 58.643 1.00 7.14 247 PRO C C 1
ATOM 15344 O O . PRO C 1 269 ? 17.623 -19.970 58.815 1.00 7.97 247 PRO C O 1
ATOM 15355 N N . TYR C 1 270 ? 15.547 -19.911 59.638 1.00 6.83 248 TYR C N 1
ATOM 15356 C CA . TYR C 1 270 ? 15.988 -19.760 61.018 1.00 7.11 248 TYR C CA 1
ATOM 15357 C C . TYR C 1 270 ? 16.602 -21.062 61.554 1.00 6.73 248 TYR C C 1
ATOM 15358 O O . TYR C 1 270 ? 17.581 -21.039 62.303 1.00 7.17 248 TYR C O 1
ATOM 15376 N N . TRP C 1 271 ? 16.011 -22.193 61.161 1.00 6.85 249 TRP C N 1
ATOM 15377 C CA . TRP C 1 271 ? 16.509 -23.531 61.545 1.00 6.82 249 TRP C CA 1
ATOM 15378 C C . TRP C 1 271 ? 17.737 -23.970 60.761 1.00 6.61 249 TRP C C 1
ATOM 15379 O O . TRP C 1 271 ? 18.245 -25.051 61.025 1.00 7.13 249 TRP C O 1
ATOM 15400 N N . LEU C 1 272 ? 18.229 -23.186 59.803 1.00 7.21 250 LEU C N 1
ATOM 15401 C CA . LEU C 1 272 ? 19.157 -23.698 58.798 1.00 7.46 250 LEU C CA 1
ATOM 15402 C C . LEU C 1 272 ? 20.386 -24.388 59.372 1.00 7.01 250 LEU C C 1
ATOM 15403 O O . LEU C 1 272 ? 20.758 -25.462 58.893 1.00 7.04 250 LEU C O 1
ATOM 15419 N N . TYR C 1 273 ? 21.037 -23.787 60.372 1.00 6.83 251 TYR C N 1
ATOM 15420 C CA . TYR C 1 273 ? 22.232 -24.405 60.917 1.00 7.13 251 TYR C CA 1
ATOM 15421 C C . TYR C 1 273 ? 21.941 -25.821 61.449 1.00 7.12 251 TYR C C 1
ATOM 15422 O O . TYR C 1 273 ? 22.702 -26.779 61.216 1.00 7.48 251 TYR C O 1
ATOM 15440 N N . ARG C 1 274 ? 20.853 -25.934 62.204 1.00 7.02 252 ARG C N 1
ATOM 15441 C CA . ARG C 1 274 ? 20.425 -27.207 62.769 1.00 6.98 252 ARG C CA 1
ATOM 15442 C C . ARG C 1 274 ? 19.987 -28.195 61.692 1.00 6.67 252 ARG C C 1
ATOM 15443 O O . ARG C 1 274 ? 20.291 -29.387 61.768 1.00 7.53 252 ARG C O 1
ATOM 15464 N N . LEU C 1 275 ? 19.270 -27.712 60.681 1.00 7.04 253 LEU C N 1
ATOM 15465 C CA . LEU C 1 275 ? 18.871 -28.579 59.572 1.00 6.83 253 LEU C CA 1
ATOM 15466 C C . LEU C 1 275 ? 20.097 -29.208 58.934 1.00 6.98 253 LEU C C 1
ATOM 15467 O O . LEU C 1 275 ? 20.126 -30.426 58.736 1.00 7.29 253 LEU C O 1
ATOM 15483 N N . ASP C 1 276 ? 21.098 -28.398 58.594 1.00 6.96 254 ASP C N 1
ATOM 15484 C CA . ASP C 1 276 ? 22.266 -28.964 57.927 1.00 7.77 254 ASP C CA 1
ATOM 15485 C C . ASP C 1 276 ? 23.067 -29.869 58.861 1.00 7.34 254 ASP C C 1
ATOM 15486 O O . ASP C 1 276 ? 23.518 -30.934 58.435 1.00 8.06 254 ASP C O 1
ATOM 15495 N N . TYR C 1 277 ? 23.247 -29.463 60.118 1.00 7.12 255 TYR C N 1
ATOM 15496 C CA . TYR C 1 277 ? 24.035 -30.285 61.032 1.00 7.31 255 TYR C CA 1
ATOM 15497 C C . TYR C 1 277 ? 23.376 -31.665 61.170 1.00 6.90 255 TYR C C 1
ATOM 15498 O O . TYR C 1 277 ? 24.049 -32.710 61.044 1.00 7.25 255 TYR C O 1
ATOM 15516 N N . MET C 1 278 ? 22.095 -31.690 61.467 1.00 7.22 256 MET C N 1
ATOM 15517 C CA . MET C 1 278 ? 21.419 -32.952 61.729 1.00 7.08 256 MET C CA 1
ATOM 15518 C C . MET C 1 278 ? 21.136 -33.746 60.460 1.00 7.26 256 MET C C 1
ATOM 15519 O O . MET C 1 278 ? 21.107 -34.982 60.492 1.00 7.40 256 MET C O 1
ATOM 15533 N N . HIS C 1 279 ? 20.920 -33.055 59.336 1.00 7.32 257 HIS C N 1
ATOM 15534 C CA . HIS C 1 279 ? 20.807 -33.764 58.067 1.00 7.82 257 HIS C CA 1
ATOM 15535 C C . HIS C 1 279 ? 22.073 -34.554 57.799 1.00 7.66 257 HIS C C 1
ATOM 15536 O O . HIS C 1 279 ? 22.018 -35.754 57.499 1.00 8.44 257 HIS C O 1
ATOM 15551 N N . GLN C 1 280 ? 23.212 -33.888 57.902 1.00 7.93 258 GLN C N 1
ATOM 15552 C CA . GLN C 1 280 ? 24.477 -34.551 57.635 1.00 9.08 258 GLN C CA 1
ATOM 15553 C C . GLN C 1 280 ? 24.698 -35.719 58.617 1.00 8.81 258 GLN C C 1
ATOM 15554 O O . GLN C 1 280 ? 25.146 -36.810 58.224 1.00 9.45 258 GLN C O 1
ATOM 15568 N N . ALA C 1 281 ? 24.370 -35.515 59.891 1.00 8.73 259 ALA C N 1
ATOM 15569 C CA . ALA C 1 281 ? 24.524 -36.610 60.856 1.00 9.27 259 ALA C CA 1
ATOM 15570 C C . ALA C 1 281 ? 23.704 -37.826 60.455 1.00 9.45 259 ALA C C 1
ATOM 15571 O O . ALA C 1 281 ? 24.193 -38.965 60.519 1.00 10.11 259 ALA C O 1
ATOM 15578 N N . GLY C 1 282 ? 22.469 -37.588 60.041 1.00 9.38 260 GLY C N 1
ATOM 15579 C CA . GLY C 1 282 ? 21.594 -38.686 59.651 1.00 9.63 260 GLY C CA 1
ATOM 15580 C C . GLY C 1 282 ? 22.028 -39.418 58.406 1.00 9.69 260 GLY C C 1
ATOM 15581 O O . GLY C 1 282 ? 21.894 -40.639 58.322 1.00 10.76 260 GLY C O 1
ATOM 15585 N N . VAL C 1 283 ? 22.538 -38.683 57.423 1.00 8.92 261 VAL C N 1
ATOM 15586 C CA . VAL C 1 283 ? 23.064 -39.313 56.206 1.00 9.09 261 VAL C CA 1
ATOM 15587 C C . VAL C 1 283 ? 24.263 -40.190 56.526 1.00 9.48 261 VAL C C 1
ATOM 15588 O O . VAL C 1 283 ? 24.310 -41.372 56.133 1.00 10.02 261 VAL C O 1
ATOM 15601 N N . ARG C 1 284 ? 25.243 -39.633 57.237 1.00 8.75 262 ARG C N 1
ATOM 15602 C CA . ARG C 1 284 ? 26.469 -40.388 57.471 1.00 8.53 262 ARG C CA 1
ATOM 15603 C C . ARG C 1 284 ? 26.216 -41.657 58.275 1.00 8.99 262 ARG C C 1
ATOM 15604 O O . ARG C 1 284 ? 26.894 -42.680 58.040 1.00 10.08 262 ARG C O 1
ATOM 15625 N N . SER C 1 285 ? 25.287 -41.593 59.230 1.00 8.80 263 SER C N 1
ATOM 15626 C CA . SER C 1 285 ? 25.026 -42.711 60.138 1.00 9.69 263 SER C CA 1
ATOM 15627 C C . SER C 1 285 ? 24.029 -43.727 59.577 1.00 9.99 263 SER C C 1
ATOM 15628 O O . SER C 1 285 ? 23.700 -44.689 60.276 1.00 10.96 263 SER C O 1
ATOM 15636 N N . GLN C 1 286 ? 23.545 -43.525 58.343 1.00 10.07 264 GLN C N 1
ATOM 15637 C CA . GLN C 1 286 ? 22.595 -44.451 57.702 1.00 10.47 264 GLN C CA 1
ATOM 15638 C C . GLN C 1 286 ? 21.331 -44.613 58.534 1.00 11.20 264 GLN C C 1
ATOM 15639 O O . GLN C 1 286 ? 20.722 -45.694 58.574 1.00 12.43 264 GLN C O 1
ATOM 15653 N N . ARG C 1 287 ? 20.901 -43.547 59.185 1.00 11.02 265 ARG C N 1
ATOM 15654 C CA . ARG C 1 287 ? 19.763 -43.673 60.091 1.00 11.24 265 ARG C CA 1
ATOM 15655 C C . ARG C 1 287 ? 18.433 -43.950 59.382 1.00 11.24 265 ARG C C 1
ATOM 15656 O O . ARG C 1 287 ? 17.585 -44.645 59.932 1.00 12.48 265 ARG C O 1
ATOM 15677 N N . TYR C 1 288 ? 18.258 -43.424 58.174 1.00 10.97 266 TYR C N 1
ATOM 15678 C CA . TYR C 1 288 ? 16.954 -43.463 57.517 1.00 11.37 266 TYR C CA 1
ATOM 15679 C C . TYR C 1 288 ? 17.029 -43.808 56.048 1.00 12.50 266 TYR C C 1
ATOM 15680 O O . TYR C 1 288 ? 17.869 -43.276 55.303 1.00 12.25 266 TYR C O 1
ATOM 15698 N N . GLU C 1 289 ? 16.075 -44.622 55.606 1.00 15.73 267 GLU C N 1
ATOM 15699 C CA . GLU C 1 289 ? 16.016 -45.042 54.214 1.00 20.97 267 GLU C CA 1
ATOM 15700 C C . GLU C 1 289 ? 15.900 -43.885 53.231 1.00 16.22 267 GLU C C 1
ATOM 15701 O O . GLU C 1 289 ? 16.481 -43.957 52.134 1.00 16.61 267 GLU C O 1
ATOM 15713 N N . ARG C 1 290 ? 15.142 -42.860 53.596 1.00 14.20 268 ARG C N 1
ATOM 15714 C CA . ARG C 1 290 ? 14.876 -41.746 52.677 1.00 13.44 268 ARG C CA 1
ATOM 15715 C C . ARG C 1 290 ? 15.822 -40.556 52.911 1.00 13.01 268 ARG C C 1
ATOM 15716 O O . ARG C 1 290 ? 15.549 -39.445 52.429 1.00 13.12 268 ARG C O 1
ATOM 15737 N N . MET C 1 291 ? 16.956 -40.811 53.578 1.00 11.40 269 MET C N 1
ATOM 15738 C CA A MET C 1 291 ? 17.975 -39.781 53.808 0.59 11.35 269 MET C CA 1
ATOM 15739 C CA B MET C 1 291 ? 17.973 -39.784 53.785 0.41 12.49 269 MET C CA 1
ATOM 15740 C C . MET C 1 291 ? 19.307 -40.246 53.241 1.00 11.68 269 MET C C 1
ATOM 15741 O O . MET C 1 291 ? 20.132 -40.838 53.959 1.00 13.68 269 MET C O 1
ATOM 15767 N N . LYS C 1 292 ? 19.505 -39.993 51.953 1.00 10.19 270 LYS C N 1
ATOM 15768 C CA . LYS C 1 292 ? 20.727 -40.354 51.255 1.00 11.31 270 LYS C CA 1
ATOM 15769 C C . LYS C 1 292 ? 21.493 -39.098 50.853 1.00 9.79 270 LYS C C 1
ATOM 15770 O O . LYS C 1 292 ? 20.970 -37.993 50.920 1.00 9.27 270 LYS C O 1
ATOM 15789 N N . PRO C 1 293 ? 22.748 -39.262 50.430 1.00 9.46 271 PRO C N 1
ATOM 15790 C CA . PRO C 1 293 ? 23.540 -38.059 50.149 1.00 10.14 271 PRO C CA 1
ATOM 15791 C C . PRO C 1 293 ? 22.919 -37.154 49.089 1.00 9.90 271 PRO C C 1
ATOM 15792 O O . PRO C 1 293 ? 22.364 -37.643 48.082 1.00 10.61 271 PRO C O 1
ATOM 15803 N N . LEU C 1 294 ? 23.056 -35.858 49.326 1.00 8.80 272 LEU C N 1
ATOM 15804 C CA . LEU C 1 294 ? 22.594 -34.820 48.425 1.00 9.19 272 LEU C CA 1
ATOM 15805 C C . LEU C 1 294 ? 23.802 -34.112 47.821 1.00 9.81 272 LEU C C 1
ATOM 15806 O O . LEU C 1 294 ? 24.866 -34.045 48.433 1.00 10.48 272 LEU C O 1
ATOM 15822 N N . LYS C 1 295 ? 23.621 -33.508 46.655 1.00 9.59 273 LYS C N 1
ATOM 15823 C CA . LYS C 1 295 ? 24.747 -32.835 45.995 1.00 10.68 273 LYS C CA 1
ATOM 15824 C C . LYS C 1 295 ? 25.084 -31.471 46.605 1.00 10.85 273 LYS C C 1
ATOM 15825 O O . LYS C 1 295 ? 26.204 -30.977 46.409 1.00 13.08 273 LYS C O 1
ATOM 15844 N N . LYS C 1 296 ? 24.123 -30.846 47.280 1.00 9.62 274 LYS C N 1
ATOM 15845 C CA . LYS C 1 296 ? 24.352 -29.576 47.963 1.00 9.89 274 LYS C CA 1
ATOM 15846 C C . LYS C 1 296 ? 23.941 -29.719 49.414 1.00 8.70 274 LYS C C 1
ATOM 15847 O O . LYS C 1 296 ? 23.233 -30.662 49.789 1.00 8.83 274 LYS C O 1
ATOM 15866 N N . THR C 1 297 ? 24.397 -28.768 50.219 1.00 8.98 275 THR C N 1
ATOM 15867 C CA . THR C 1 297 ? 23.854 -28.617 51.559 1.00 9.28 275 THR C CA 1
ATOM 15868 C C . THR C 1 297 ? 22.443 -28.019 51.472 1.00 8.09 275 THR C C 1
ATOM 15869 O O . THR C 1 297 ? 22.037 -27.477 50.432 1.00 8.51 275 THR C O 1
ATOM 15880 N N . ILE C 1 298 ? 21.699 -28.084 52.574 1.00 8.69 276 ILE C N 1
ATOM 15881 C CA . ILE C 1 298 ? 20.386 -27.444 52.628 1.00 8.77 276 ILE C CA 1
ATOM 15882 C C . ILE C 1 298 ? 20.536 -25.932 52.402 1.00 8.37 276 ILE C C 1
ATOM 15883 O O . ILE C 1 298 ? 19.744 -25.336 51.669 1.00 9.08 276 ILE C O 1
ATOM 15899 N N . GLU C 1 299 ? 21.574 -25.326 52.984 1.00 8.98 277 GLU C N 1
ATOM 15900 C CA . GLU C 1 299 ? 21.876 -23.932 52.718 1.00 9.34 277 GLU C CA 1
ATOM 15901 C C . GLU C 1 299 ? 22.052 -23.699 51.208 1.00 8.77 277 GLU C C 1
ATOM 15902 O O . GLU C 1 299 ? 21.524 -22.718 50.658 1.00 9.25 277 GLU C O 1
ATOM 15914 N N . GLY C 1 300 ? 22.793 -24.575 50.532 1.00 8.81 278 GLY C N 1
ATOM 15915 C CA . GLY C 1 300 ? 22.970 -24.472 49.101 1.00 9.24 278 GLY C CA 1
ATOM 15916 C C . GLY C 1 300 ? 21.656 -24.488 48.351 1.00 8.91 278 GLY C C 1
ATOM 15917 O O . GLY C 1 300 ? 21.451 -23.671 47.439 1.00 9.59 278 GLY C O 1
ATOM 15921 N N . TYR C 1 301 ? 20.733 -25.377 48.730 1.00 8.56 279 TYR C N 1
ATOM 15922 C CA . TYR C 1 301 ? 19.434 -25.389 48.073 1.00 8.52 279 TYR C CA 1
ATOM 15923 C C . TYR C 1 301 ? 18.621 -24.130 48.365 1.00 8.25 279 TYR C C 1
ATOM 15924 O O . TYR C 1 301 ? 17.902 -23.645 47.497 1.00 8.76 279 TYR C O 1
ATOM 15942 N N . LEU C 1 302 ? 18.721 -23.598 49.578 1.00 8.54 280 LEU C N 1
ATOM 15943 C CA . LEU C 1 302 ? 18.007 -22.359 49.864 1.00 9.86 280 LEU C CA 1
ATOM 15944 C C . LEU C 1 302 ? 18.504 -21.218 48.989 1.00 10.44 280 LEU C C 1
ATOM 15945 O O . LEU C 1 302 ? 17.743 -20.333 48.594 1.00 12.94 280 LEU C O 1
ATOM 15961 N N . LYS C 1 303 ? 19.793 -21.232 48.674 1.00 9.60 281 LYS C N 1
ATOM 15962 C CA . LYS C 1 303 ? 20.379 -20.157 47.894 1.00 10.18 281 LYS C CA 1
ATOM 15963 C C . LYS C 1 303 ? 20.209 -20.328 46.387 1.00 9.80 281 LYS C C 1
ATOM 15964 O O . LYS C 1 303 ? 20.394 -19.362 45.658 1.00 12.01 281 LYS C O 1
ATOM 15983 N N . SER C 1 304 ? 19.844 -21.520 45.909 1.00 10.03 282 SER C N 1
ATOM 15984 C CA . SER C 1 304 ? 19.703 -21.726 44.459 1.00 10.65 282 SER C CA 1
ATOM 15985 C C . SER C 1 304 ? 18.340 -22.207 43.996 1.00 8.92 282 SER C C 1
ATOM 15986 O O . SER C 1 304 ? 18.038 -22.061 42.815 1.00 10.23 282 SER C O 1
ATOM 15994 N N . ASN C 1 305 ? 17.531 -22.796 44.879 1.00 7.78 283 ASN C N 1
ATOM 15995 C CA . ASN C 1 305 ? 16.282 -23.430 44.465 1.00 8.21 283 ASN C CA 1
ATOM 15996 C C . ASN C 1 305 ? 15.048 -23.028 45.256 1.00 7.94 283 ASN C C 1
ATOM 15997 O O . ASN C 1 305 ? 13.949 -23.349 44.816 1.00 8.71 283 ASN C O 1
ATOM 16008 N N . VAL C 1 306 ? 15.197 -22.362 46.399 1.00 7.48 284 VAL C N 1
ATOM 16009 C CA . VAL C 1 306 ? 14.057 -21.971 47.211 1.00 7.26 284 VAL C CA 1
ATOM 16010 C C . VAL C 1 306 ? 13.940 -20.463 47.199 1.00 6.97 284 VAL C C 1
ATOM 16011 O O . VAL C 1 306 ? 14.950 -19.740 47.202 1.00 7.92 284 VAL C O 1
ATOM 16024 N N . LEU C 1 307 ? 12.704 -19.992 47.178 1.00 7.18 285 LEU C N 1
ATOM 16025 C CA . LEU C 1 307 ? 12.379 -18.562 47.192 1.00 7.35 285 LEU C CA 1
ATOM 16026 C C . LEU C 1 307 ? 11.377 -18.348 48.302 1.00 6.74 285 LEU C C 1
ATOM 16027 O O . LEU C 1 307 ? 10.547 -19.224 48.550 1.00 7.52 285 LEU C O 1
ATOM 16043 N N A VAL C 1 308 ? 11.474 -17.216 48.996 0.51 7.27 286 VAL C N 1
ATOM 16044 N N B VAL C 1 308 ? 11.422 -17.177 48.923 0.49 6.67 286 VAL C N 1
ATOM 16045 C CA A VAL C 1 308 ? 10.553 -16.943 50.092 0.51 7.97 286 VAL C CA 1
ATOM 16046 C CA B VAL C 1 308 ? 10.612 -16.911 50.097 0.49 6.87 286 VAL C CA 1
ATOM 16047 C C A VAL C 1 308 ? 9.819 -15.631 49.941 0.51 7.54 286 VAL C C 1
ATOM 16048 C C B VAL C 1 308 ? 9.828 -15.620 49.950 0.49 7.09 286 VAL C C 1
ATOM 16049 O O A VAL C 1 308 ? 10.351 -14.657 49.387 0.51 8.03 286 VAL C O 1
ATOM 16050 O O B VAL C 1 308 ? 10.345 -14.634 49.405 0.49 7.71 286 VAL C O 1
ATOM 16075 N N . THR C 1 309 ? 8.600 -15.623 50.467 1.00 7.23 287 THR C N 1
ATOM 16076 C CA . THR C 1 309 ? 7.843 -14.387 50.623 1.00 7.44 287 THR C CA 1
ATOM 16077 C C . THR C 1 309 ? 7.628 -14.111 52.103 1.00 7.28 287 THR C C 1
ATOM 16078 O O . THR C 1 309 ? 7.753 -15.001 52.955 1.00 8.02 287 THR C O 1
ATOM 16089 N N . ASN C 1 310 ? 7.294 -12.866 52.408 1.00 7.62 288 ASN C N 1
ATOM 16090 C CA . ASN C 1 310 ? 7.018 -12.491 53.793 1.00 7.83 288 ASN C CA 1
ATOM 16091 C C . ASN C 1 310 ? 5.522 -12.490 54.116 1.00 7.74 288 ASN C C 1
ATOM 16092 O O . ASN C 1 310 ? 5.110 -11.765 55.031 1.00 8.21 288 ASN C O 1
ATOM 16103 N N . SER C 1 311 ? 4.707 -13.287 53.411 1.00 7.92 289 SER C N 1
ATOM 16104 C CA . SER C 1 311 ? 3.295 -13.317 53.761 1.00 7.92 289 SER C CA 1
ATOM 16105 C C . SER C 1 311 ? 3.097 -13.543 55.256 1.00 8.43 289 SER C C 1
ATOM 16106 O O . SER C 1 311 ? 3.699 -14.423 55.845 1.00 8.91 289 SER C O 1
ATOM 16114 N N . GLY C 1 312 ? 2.255 -12.717 55.859 1.00 8.86 290 GLY C N 1
ATOM 16115 C CA . GLY C 1 312 ? 1.956 -12.822 57.277 1.00 9.81 290 GLY C CA 1
ATOM 16116 C C . GLY C 1 312 ? 3.047 -12.343 58.218 1.00 9.47 290 GLY C C 1
ATOM 16117 O O . GLY C 1 312 ? 2.851 -12.419 59.442 1.00 10.65 290 GLY C O 1
ATOM 16121 N N . VAL C 1 313 ? 4.179 -11.884 57.670 1.00 8.67 291 VAL C N 1
ATOM 16122 C CA . VAL C 1 313 ? 5.347 -11.541 58.472 1.00 8.83 291 VAL C CA 1
ATOM 16123 C C . VAL C 1 313 ? 5.829 -10.166 58.024 1.00 8.41 291 VAL C C 1
ATOM 16124 O O . VAL C 1 313 ? 6.859 -10.020 57.362 1.00 8.60 291 VAL C O 1
ATOM 16137 N N . ALA C 1 314 ? 5.064 -9.150 58.418 1.00 9.26 292 ALA C N 1
ATOM 16138 C CA . ALA C 1 314 ? 5.377 -7.765 58.072 1.00 9.69 292 ALA C CA 1
ATOM 16139 C C . ALA C 1 314 ? 6.288 -7.240 59.183 1.00 9.32 292 ALA C C 1
ATOM 16140 O O . ALA C 1 314 ? 5.903 -6.399 59.989 1.00 10.45 292 ALA C O 1
ATOM 16147 N N . TRP C 1 315 ? 7.500 -7.786 59.241 1.00 9.01 293 TRP C N 1
ATOM 16148 C CA . TRP C 1 315 ? 8.351 -7.678 60.414 1.00 9.00 293 TRP C CA 1
ATOM 16149 C C . TRP C 1 315 ? 9.793 -7.579 59.953 1.00 8.84 293 TRP C C 1
ATOM 16150 O O . TRP C 1 315 ? 10.406 -8.556 59.558 1.00 9.49 293 TRP C O 1
ATOM 16171 N N . GLU C 1 316 ? 10.326 -6.365 60.025 1.00 10.04 294 GLU C N 1
ATOM 16172 C CA A GLU C 1 316 ? 11.631 -6.050 59.461 0.53 10.27 294 GLU C CA 1
ATOM 16173 C CA B GLU C 1 316 ? 11.636 -6.055 59.458 0.47 10.22 294 GLU C CA 1
ATOM 16174 C C . GLU C 1 316 ? 12.772 -6.993 59.884 1.00 10.09 294 GLU C C 1
ATOM 16175 O O . GLU C 1 316 ? 13.537 -7.452 59.030 1.00 10.70 294 GLU C O 1
ATOM 16197 N N . PRO C 1 317 ? 12.917 -7.298 61.198 1.00 10.58 295 PRO C N 1
ATOM 16198 C CA . PRO C 1 317 ? 14.077 -8.152 61.539 1.00 11.54 295 PRO C CA 1
ATOM 16199 C C . PRO C 1 317 ? 13.997 -9.532 60.903 1.00 10.58 295 PRO C C 1
ATOM 16200 O O . PRO C 1 317 ? 15.052 -10.063 60.557 1.00 10.19 295 PRO C O 1
ATOM 16211 N N . ALA C 1 318 ? 12.804 -10.110 60.754 1.00 10.17 296 ALA C N 1
ATOM 16212 C CA . ALA C 1 318 ? 12.707 -11.427 60.160 1.00 9.42 296 ALA C CA 1
ATOM 16213 C C . ALA C 1 318 ? 12.977 -11.362 58.653 1.00 8.60 296 ALA C C 1
ATOM 16214 O O . ALA C 1 318 ? 13.643 -12.229 58.098 1.00 9.01 296 ALA C O 1
ATOM 16221 N N . ILE C 1 319 ? 12.482 -10.306 58.008 1.00 9.31 297 ILE C N 1
ATOM 16222 C CA . ILE C 1 319 ? 12.743 -10.110 56.583 1.00 9.60 297 ILE C CA 1
ATOM 16223 C C . ILE C 1 319 ? 14.250 -9.940 56.348 1.00 9.12 297 ILE C C 1
ATOM 16224 O O . ILE C 1 319 ? 14.820 -10.585 55.470 1.00 9.33 297 ILE C O 1
ATOM 16240 N N . LYS C 1 320 ? 14.894 -9.078 57.141 1.00 9.40 298 LYS C N 1
ATOM 16241 C CA . LYS C 1 320 ? 16.329 -8.865 56.982 1.00 10.09 298 LYS C CA 1
ATOM 16242 C C . LYS C 1 320 ? 17.142 -10.124 57.262 1.00 9.21 298 LYS C C 1
ATOM 16243 O O . LYS C 1 320 ? 18.147 -10.373 56.604 1.00 9.39 298 LYS C O 1
ATOM 16262 N N . PHE C 1 321 ? 16.723 -10.905 58.252 1.00 9.58 299 PHE C N 1
ATOM 16263 C CA . PHE C 1 321 ? 17.396 -12.160 58.535 1.00 9.80 299 PHE C CA 1
ATOM 16264 C C . PHE C 1 321 ? 17.360 -13.064 57.303 1.00 9.89 299 PHE C C 1
ATOM 16265 O O . PHE C 1 321 ? 18.374 -13.627 56.888 1.00 9.91 299 PHE C O 1
ATOM 16282 N N . CYS C 1 322 ? 16.116 -13.162 56.819 1.00 10.45 300 CYS C N 1
ATOM 16283 C CA A CYS C 1 322 ? 16.025 -14.064 55.586 0.50 11.16 300 CYS C CA 1
ATOM 16284 C CA B CYS C 1 322 ? 16.075 -14.050 55.500 0.50 11.19 300 CYS C CA 1
ATOM 16285 C C . CYS C 1 322 ? 16.873 -13.561 54.285 1.00 11.51 300 CYS C C 1
ATOM 16286 O O . CYS C 1 322 ? 17.581 -14.240 53.512 1.00 12.74 300 CYS C O 1
ATOM 16300 N N . GLN C 1 323 ? 16.831 -12.208 54.147 1.00 11.34 301 GLN C N 1
ATOM 16301 C CA . GLN C 1 323 ? 17.640 -11.630 53.083 1.00 11.37 301 GLN C CA 1
ATOM 16302 C C . GLN C 1 323 ? 19.117 -11.945 53.275 1.00 11.02 301 GLN C C 1
ATOM 16303 O O . GLN C 1 323 ? 19.830 -12.248 52.320 1.00 11.65 301 GLN C O 1
ATOM 16317 N N . GLN C 1 324 ? 19.580 -11.861 54.517 1.00 10.59 302 GLN C N 1
ATOM 16318 C CA . GLN C 1 324 ? 20.984 -12.119 54.806 1.00 11.56 302 GLN C CA 1
ATOM 16319 C C . GLN C 1 324 ? 21.349 -13.581 54.555 1.00 11.25 302 GLN C C 1
ATOM 16320 O O . GLN C 1 324 ? 22.399 -13.880 53.998 1.00 13.17 302 GLN C O 1
ATOM 16334 N N . VAL C 1 325 ? 20.490 -14.499 54.981 1.00 10.80 303 VAL C N 1
ATOM 16335 C CA . VAL C 1 325 ? 20.798 -15.921 54.935 1.00 12.78 303 VAL C CA 1
ATOM 16336 C C . VAL C 1 325 ? 20.634 -16.482 53.525 1.00 12.39 303 VAL C C 1
ATOM 16337 O O . VAL C 1 325 ? 21.439 -17.301 53.109 1.00 14.71 303 VAL C O 1
ATOM 16350 N N . MET C 1 326 ? 19.604 -16.050 52.798 1.00 11.52 304 MET C N 1
ATOM 16351 C CA . MET C 1 326 ? 19.305 -16.614 51.478 1.00 12.36 304 MET C CA 1
ATOM 16352 C C . MET C 1 326 ? 19.749 -15.780 50.309 1.00 9.99 304 MET C C 1
ATOM 16353 O O . MET C 1 326 ? 19.821 -16.302 49.191 1.00 10.50 304 MET C O 1
ATOM 16367 N N . GLY C 1 327 ? 19.973 -14.490 50.572 1.00 9.54 305 GLY C N 1
ATOM 16368 C CA . GLY C 1 327 ? 20.252 -13.523 49.528 1.00 9.47 305 GLY C CA 1
ATOM 16369 C C . GLY C 1 327 ? 19.045 -12.626 49.320 1.00 9.59 305 GLY C C 1
ATOM 16370 O O . GLY C 1 327 ? 17.899 -13.096 49.223 1.00 9.56 305 GLY C O 1
ATOM 16374 N N . GLU C 1 328 ? 19.292 -11.327 49.208 1.00 9.28 306 GLU C N 1
ATOM 16375 C CA . GLU C 1 328 ? 18.183 -10.384 49.071 1.00 9.31 306 GLU C CA 1
ATOM 16376 C C . GLU C 1 328 ? 17.416 -10.532 47.760 1.00 8.83 306 GLU C C 1
ATOM 16377 O O . GLU C 1 328 ? 16.307 -10.012 47.655 1.00 9.37 306 GLU C O 1
ATOM 16389 N N . ASP C 1 329 ? 17.987 -11.213 46.772 1.00 8.76 307 ASP C N 1
ATOM 16390 C CA . ASP C 1 329 ? 17.270 -11.458 45.513 1.00 9.08 307 ASP C CA 1
ATOM 16391 C C . ASP C 1 329 ? 16.179 -12.519 45.647 1.00 8.72 307 ASP C C 1
ATOM 16392 O O . ASP C 1 329 ? 15.422 -12.717 44.717 1.00 10.18 307 ASP C O 1
ATOM 16401 N N . ARG C 1 330 ? 16.160 -13.228 46.780 1.00 7.75 308 ARG C N 1
ATOM 16402 C CA . ARG C 1 330 ? 15.337 -14.435 46.935 1.00 8.05 308 ARG C CA 1
ATOM 16403 C C . ARG C 1 330 ? 14.208 -14.263 47.933 1.00 7.80 308 ARG C C 1
ATOM 16404 O O . ARG C 1 330 ? 13.560 -15.246 48.301 1.00 8.96 308 ARG C O 1
ATOM 16425 N N . VAL C 1 331 ? 13.933 -13.010 48.312 1.00 7.51 309 VAL C N 1
ATOM 16426 C CA . VAL C 1 331 ? 12.918 -12.693 49.318 1.00 7.64 309 VAL C CA 1
ATOM 16427 C C . VAL C 1 331 ? 11.983 -11.633 48.723 1.00 7.29 309 VAL C C 1
ATOM 16428 O O . VAL C 1 331 ? 12.446 -10.557 48.292 1.00 7.94 309 VAL C O 1
ATOM 16441 N N . MET C 1 332 ? 10.678 -11.934 48.711 1.00 7.88 310 MET C N 1
ATOM 16442 C CA . MET C 1 332 ? 9.666 -11.102 48.041 1.00 7.90 310 MET C CA 1
ATOM 16443 C C . MET C 1 332 ? 8.587 -10.681 49.002 1.00 7.62 310 MET C C 1
ATOM 16444 O O . MET C 1 332 ? 8.198 -11.426 49.919 1.00 8.15 310 MET C O 1
ATOM 16458 N N . TYR C 1 333 ? 8.004 -9.511 48.727 1.00 8.15 311 TYR C N 1
ATOM 16459 C CA . TYR C 1 333 ? 6.832 -9.044 49.449 1.00 7.89 311 TYR C CA 1
ATOM 16460 C C . TYR C 1 333 ? 5.587 -9.858 49.075 1.00 7.42 311 TYR C C 1
ATOM 16461 O O . TYR C 1 333 ? 5.335 -10.170 47.891 1.00 7.84 311 TYR C O 1
ATOM 16479 N N . ALA C 1 334 ? 4.778 -10.131 50.091 1.00 7.35 312 ALA C N 1
ATOM 16480 C CA . ALA C 1 334 ? 3.434 -10.677 49.913 1.00 8.08 312 ALA C CA 1
ATOM 16481 C C . ALA C 1 334 ? 2.559 -10.160 51.024 1.00 8.77 312 ALA C C 1
ATOM 16482 O O . ALA C 1 334 ? 3.031 -9.974 52.141 1.00 9.45 312 ALA C O 1
ATOM 16489 N N . MET C 1 335 ? 1.284 -9.949 50.703 1.00 9.40 313 MET C N 1
ATOM 16490 C CA . MET C 1 335 ? 0.319 -9.478 51.672 1.00 9.42 313 MET C CA 1
ATOM 16491 C C . MET C 1 335 ? -0.488 -10.578 52.365 1.00 9.87 313 MET C C 1
ATOM 16492 O O . MET C 1 335 ? -0.813 -10.442 53.541 1.00 10.29 313 MET C O 1
ATOM 16506 N N A ASP C 1 336 ? -0.805 -11.662 51.656 0.72 9.67 314 ASP C N 1
ATOM 16507 N N B ASP C 1 336 ? -0.787 -11.659 51.652 0.28 9.76 314 ASP C N 1
ATOM 16508 C CA A ASP C 1 336 ? -1.732 -12.685 52.170 0.72 9.50 314 ASP C CA 1
ATOM 16509 C CA B ASP C 1 336 ? -1.749 -12.668 52.115 0.28 9.75 314 ASP C CA 1
ATOM 16510 C C A ASP C 1 336 ? -3.160 -12.109 52.275 0.72 8.89 314 ASP C C 1
ATOM 16511 C C B ASP C 1 336 ? -3.139 -12.068 52.293 0.28 9.23 314 ASP C C 1
ATOM 16512 O O A ASP C 1 336 ? -3.939 -12.495 53.151 0.72 10.05 314 ASP C O 1
ATOM 16513 O O B ASP C 1 336 ? -3.849 -12.362 53.257 0.28 9.57 314 ASP C O 1
ATOM 16530 N N . TYR C 1 337 ? -3.527 -11.232 51.340 1.00 9.33 315 TYR C N 1
ATOM 16531 C CA . TYR C 1 337 ? -4.920 -10.795 51.237 1.00 9.34 315 TYR C CA 1
ATOM 16532 C C . TYR C 1 337 ? -5.800 -12.012 50.916 1.00 8.96 315 TYR C C 1
ATOM 16533 O O . TYR C 1 337 ? -5.452 -12.829 50.063 1.00 9.58 315 TYR C O 1
ATOM 16551 N N . PRO C 1 338 ? -6.975 -12.134 51.540 1.00 9.29 316 PRO C N 1
ATOM 16552 C CA . PRO C 1 338 ? -7.608 -11.224 52.500 1.00 9.57 316 PRO C CA 1
ATOM 16553 C C . PRO C 1 338 ? -7.443 -11.680 53.948 1.00 9.39 316 PRO C C 1
ATOM 16554 O O . PRO C 1 338 ? -8.034 -11.061 54.840 1.00 9.81 316 PRO C O 1
ATOM 16565 N N . TYR C 1 339 ? -6.648 -12.711 54.183 1.00 9.28 317 TYR C N 1
ATOM 16566 C CA . TYR C 1 339 ? -6.426 -13.208 55.536 1.00 9.30 317 TYR C CA 1
ATOM 16567 C C . TYR C 1 339 ? -5.661 -12.221 56.412 1.00 9.72 317 TYR C C 1
ATOM 16568 O O . TYR C 1 339 ? -5.801 -12.253 57.634 1.00 10.33 317 TYR C O 1
ATOM 16586 N N . GLN C 1 340 ? -4.826 -11.380 55.796 1.00 9.43 318 GLN C N 1
ATOM 16587 C CA . GLN C 1 340 ? -4.047 -10.397 56.545 1.00 10.02 318 GLN C CA 1
ATOM 16588 C C . GLN C 1 340 ? -3.948 -9.114 55.741 1.00 10.82 318 GLN C C 1
ATOM 16589 O O . GLN C 1 340 ? -2.908 -8.799 55.181 1.00 12.04 318 GLN C O 1
ATOM 16603 N N . TYR C 1 341 ? -5.065 -8.397 55.660 1.00 11.04 319 TYR C N 1
ATOM 16604 C CA . TYR C 1 341 ? -5.201 -7.176 54.875 1.00 11.27 319 TYR C CA 1
ATOM 16605 C C . TYR C 1 341 ? -5.075 -5.992 55.810 1.00 10.90 319 TYR C C 1
ATOM 16606 O O . TYR C 1 341 ? -6.035 -5.617 56.465 1.00 11.81 319 TYR C O 1
ATOM 16624 N N . VAL C 1 342 ? -3.879 -5.419 55.901 1.00 11.19 320 VAL C N 1
ATOM 16625 C CA . VAL C 1 342 ? -3.580 -4.422 56.936 1.00 11.21 320 VAL C CA 1
ATOM 16626 C C . VAL C 1 342 ? -2.781 -3.264 56.346 1.00 11.26 320 VAL C C 1
ATOM 16627 O O . VAL C 1 342 ? -1.592 -3.414 56.033 1.00 11.39 320 VAL C O 1
ATOM 16640 N N . ALA C 1 343 ? -3.418 -2.106 56.179 1.00 11.94 321 ALA C N 1
ATOM 16641 C CA . ALA C 1 343 ? -2.738 -0.967 55.580 1.00 12.49 321 ALA C CA 1
ATOM 16642 C C . ALA C 1 343 ? -1.472 -0.609 56.366 1.00 11.87 321 ALA C C 1
ATOM 16643 O O . ALA C 1 343 ? -0.453 -0.251 55.773 1.00 11.96 321 ALA C O 1
ATOM 16650 N N . ASP C 1 344 ? -1.528 -0.691 57.696 1.00 12.37 322 ASP C N 1
ATOM 16651 C CA . ASP C 1 344 ? -0.353 -0.345 58.503 1.00 13.02 322 ASP C CA 1
ATOM 16652 C C . ASP C 1 344 ? 0.820 -1.283 58.242 1.00 11.70 322 ASP C C 1
ATOM 16653 O O . ASP C 1 344 ? 1.959 -0.878 58.438 1.00 12.25 322 ASP C O 1
ATOM 16662 N N . GLU C 1 345 ? 0.557 -2.521 57.816 1.00 10.92 323 GLU C N 1
ATOM 16663 C CA . GLU C 1 345 ? 1.658 -3.404 57.446 1.00 10.41 323 GLU C CA 1
ATOM 16664 C C . GLU C 1 345 ? 2.358 -2.925 56.179 1.00 10.26 323 GLU C C 1
ATOM 16665 O O . GLU C 1 345 ? 3.592 -2.959 56.111 1.00 10.84 323 GLU C O 1
ATOM 16677 N N . VAL C 1 346 ? 1.588 -2.473 55.187 1.00 10.28 324 VAL C N 1
ATOM 16678 C CA . VAL C 1 346 ? 2.209 -1.941 53.985 1.00 10.69 324 VAL C CA 1
ATOM 16679 C C . VAL C 1 346 ? 3.065 -0.729 54.360 1.00 11.38 324 VAL C C 1
ATOM 16680 O O . VAL C 1 346 ? 4.194 -0.574 53.894 1.00 11.05 324 VAL C O 1
ATOM 16693 N N . ARG C 1 347 ? 2.522 0.145 55.195 1.00 11.55 325 ARG C N 1
ATOM 16694 C CA . ARG C 1 347 ? 3.284 1.316 55.633 1.00 12.19 325 ARG C CA 1
ATOM 16695 C C . ARG C 1 347 ? 4.576 0.902 56.346 1.00 11.65 325 ARG C C 1
ATOM 16696 O O . ARG C 1 347 ? 5.627 1.509 56.145 1.00 11.95 325 ARG C O 1
ATOM 16717 N N . ALA C 1 348 ? 4.504 -0.125 57.184 1.00 11.52 326 ALA C N 1
ATOM 16718 C CA . ALA C 1 348 ? 5.700 -0.586 57.891 1.00 11.26 326 ALA C CA 1
ATOM 16719 C C . ALA C 1 348 ? 6.742 -1.112 56.912 1.00 10.92 326 ALA C C 1
ATOM 16720 O O . ALA C 1 348 ? 7.946 -0.890 57.090 1.00 11.98 326 ALA C O 1
ATOM 16727 N N . MET C 1 349 ? 6.294 -1.805 55.868 1.00 10.28 327 MET C N 1
ATOM 16728 C CA . MET C 1 349 ? 7.222 -2.316 54.868 1.00 10.10 327 MET C CA 1
ATOM 16729 C C . MET C 1 349 ? 7.841 -1.159 54.089 1.00 10.48 327 MET C C 1
ATOM 16730 O O . MET C 1 349 ? 9.054 -1.158 53.861 1.00 11.25 327 MET C O 1
ATOM 16744 N N . ASP C 1 350 ? 7.024 -0.176 53.710 1.00 10.63 328 ASP C N 1
ATOM 16745 C CA . ASP C 1 350 ? 7.547 0.988 52.991 1.00 11.41 328 ASP C CA 1
ATOM 16746 C C . ASP C 1 350 ? 8.636 1.691 53.814 1.00 11.46 328 ASP C C 1
ATOM 16747 O O . ASP C 1 350 ? 9.538 2.321 53.250 1.00 12.64 328 ASP C O 1
ATOM 16756 N N . ALA C 1 351 ? 8.522 1.631 55.141 1.00 11.72 329 ALA C N 1
ATOM 16757 C CA . ALA C 1 351 ? 9.384 2.406 56.030 1.00 12.10 329 ALA C CA 1
ATOM 16758 C C . ALA C 1 351 ? 10.625 1.650 56.494 1.00 11.84 329 ALA C C 1
ATOM 16759 O O . ALA C 1 351 ? 11.386 2.168 57.309 1.00 13.18 329 ALA C O 1
ATOM 16766 N N . MET C 1 352 ? 10.854 0.436 56.004 1.00 11.26 330 MET C N 1
ATOM 16767 C CA . MET C 1 352 ? 11.983 -0.336 56.519 1.00 10.94 330 MET C CA 1
ATOM 16768 C C . MET C 1 352 ? 13.315 0.328 56.235 1.00 11.30 330 MET C C 1
ATOM 16769 O O . MET C 1 352 ? 13.486 1.022 55.235 1.00 12.00 330 MET C O 1
ATOM 16783 N N . ASP C 1 353 ? 14.274 0.084 57.126 1.00 12.33 331 ASP C N 1
ATOM 16784 C CA . ASP C 1 353 ? 15.621 0.608 56.984 1.00 13.82 331 ASP C CA 1
ATOM 16785 C C . ASP C 1 353 ? 16.415 -0.274 56.031 1.00 13.75 331 ASP C C 1
ATOM 16786 O O . ASP C 1 353 ? 17.179 -1.135 56.448 1.00 15.72 331 ASP C O 1
ATOM 16795 N N . MET C 1 354 ? 16.174 -0.058 54.742 1.00 13.97 332 MET C N 1
ATOM 16796 C CA . MET C 1 354 ? 16.806 -0.788 53.650 1.00 13.89 332 MET C CA 1
ATOM 16797 C C . MET C 1 354 ? 17.181 0.223 52.609 1.00 12.74 332 MET C C 1
ATOM 16798 O O . MET C 1 354 ? 16.530 1.267 52.498 1.00 14.01 332 MET C O 1
ATOM 16812 N N . SER C 1 355 ? 18.181 -0.077 51.795 1.00 12.00 333 SER C N 1
ATOM 16813 C CA . SER C 1 355 ? 18.468 0.816 50.686 1.00 11.35 333 SER C CA 1
ATOM 16814 C C . SER C 1 355 ? 17.284 0.860 49.713 1.00 10.52 333 SER C C 1
ATOM 16815 O O . SER C 1 355 ? 16.479 -0.059 49.646 1.00 10.77 333 SER C O 1
ATOM 16823 N N . ALA C 1 356 ? 17.222 1.912 48.912 1.00 11.21 334 ALA C N 1
ATOM 16824 C CA . ALA C 1 356 ? 16.210 1.978 47.865 1.00 11.26 334 ALA C CA 1
ATOM 16825 C C . ALA C 1 356 ? 16.322 0.770 46.947 1.00 10.32 334 ALA C C 1
ATOM 16826 O O . ALA C 1 356 ? 15.312 0.207 46.509 1.00 10.61 334 ALA C O 1
ATOM 16833 N N . GLN C 1 357 ? 17.543 0.361 46.660 1.00 10.02 335 GLN C N 1
ATOM 16834 C CA A GLN C 1 357 ? 17.767 -0.743 45.743 0.55 10.20 335 GLN C CA 1
ATOM 16835 C CA B GLN C 1 357 ? 17.767 -0.744 45.745 0.45 10.27 335 GLN C CA 1
ATOM 16836 C C . GLN C 1 357 ? 17.252 -2.061 46.322 1.00 10.08 335 GLN C C 1
ATOM 16837 O O . GLN C 1 357 ? 16.611 -2.839 45.612 1.00 10.33 335 GLN C O 1
ATOM 16862 N N . THR C 1 358 ? 17.516 -2.310 47.603 1.00 9.52 336 THR C N 1
ATOM 16863 C CA . THR C 1 358 ? 17.002 -3.523 48.243 1.00 9.87 336 THR C CA 1
ATOM 16864 C C . THR C 1 358 ? 15.485 -3.506 48.298 1.00 9.64 336 THR C C 1
ATOM 16865 O O . THR C 1 358 ? 14.823 -4.515 48.026 1.00 9.55 336 THR C O 1
ATOM 16876 N N . LYS C 1 359 ? 14.916 -2.360 48.643 1.00 9.64 337 LYS C N 1
ATOM 16877 C CA . LYS C 1 359 ? 13.479 -2.243 48.792 1.00 10.49 337 LYS C CA 1
ATOM 16878 C C . LYS C 1 359 ? 12.777 -2.499 47.454 1.00 10.02 337 LYS C C 1
ATOM 16879 O O . LYS C 1 359 ? 11.730 -3.150 47.402 1.00 10.38 337 LYS C O 1
ATOM 16898 N N . LYS C 1 360 ? 13.373 -2.019 46.367 1.00 10.05 338 LYS C N 1
ATOM 16899 C CA . LYS C 1 360 ? 12.791 -2.250 45.051 1.00 9.89 338 LYS C CA 1
ATOM 16900 C C . LYS C 1 360 ? 12.851 -3.737 44.664 1.00 9.44 338 LYS C C 1
ATOM 16901 O O . LYS C 1 360 ? 11.917 -4.254 44.026 1.00 9.65 338 LYS C O 1
ATOM 16920 N N . LYS C 1 361 ? 13.918 -4.445 45.027 1.00 9.00 339 LYS C N 1
ATOM 16921 C CA . LYS C 1 361 ? 13.968 -5.893 44.820 1.00 8.96 339 LYS C CA 1
ATOM 16922 C C . LYS C 1 361 ? 12.831 -6.561 45.588 1.00 8.00 339 LYS C C 1
ATOM 16923 O O . LYS C 1 361 ? 12.102 -7.395 45.048 1.00 8.25 339 LYS C O 1
ATOM 16942 N N . PHE C 1 362 ? 12.729 -6.236 46.874 1.00 8.07 340 PHE C N 1
ATOM 16943 C CA . PHE C 1 362 ? 11.766 -6.864 47.764 1.00 8.36 340 PHE C CA 1
ATOM 16944 C C . PHE C 1 362 ? 10.327 -6.672 47.284 1.00 7.99 340 PHE C C 1
ATOM 16945 O O . PHE C 1 362 ? 9.540 -7.629 47.236 1.00 7.55 340 PHE C O 1
ATOM 16962 N N . PHE C 1 363 ? 9.964 -5.444 46.913 1.00 8.24 341 PHE C N 1
ATOM 16963 C CA . PHE C 1 363 ? 8.584 -5.156 46.526 1.00 8.69 341 PHE C CA 1
ATOM 16964 C C . PHE C 1 363 ? 8.240 -5.499 45.079 1.00 8.93 341 PHE C C 1
ATOM 16965 O O . PHE C 1 363 ? 7.087 -5.788 44.796 1.00 9.00 341 PHE C O 1
ATOM 16982 N N . GLN C 1 364 ? 9.220 -5.406 44.176 1.00 8.98 342 GLN C N 1
ATOM 16983 C CA . GLN C 1 364 ? 8.936 -5.423 42.741 1.00 9.22 342 GLN C CA 1
ATOM 16984 C C . GLN C 1 364 ? 9.816 -6.376 41.937 1.00 8.97 342 GLN C C 1
ATOM 16985 O O . GLN C 1 364 ? 9.283 -7.270 41.275 1.00 9.01 342 GLN C O 1
ATOM 16999 N N . THR C 1 365 ? 11.131 -6.141 41.889 1.00 9.26 343 THR C N 1
ATOM 17000 C CA . THR C 1 365 ? 11.890 -6.743 40.805 1.00 9.98 343 THR C CA 1
ATOM 17001 C C . THR C 1 365 ? 12.256 -8.207 41.064 1.00 8.89 343 THR C C 1
ATOM 17002 O O . THR C 1 365 ? 12.446 -8.953 40.103 1.00 9.19 343 THR C O 1
ATOM 17013 N N . ASN C 1 366 ? 12.273 -8.661 42.319 1.00 8.31 344 ASN C N 1
ATOM 17014 C CA . ASN C 1 366 ? 12.434 -10.102 42.549 1.00 8.66 344 ASN C CA 1
ATOM 17015 C C . ASN C 1 366 ? 11.245 -10.840 41.959 1.00 8.47 344 ASN C C 1
ATOM 17016 O O . ASN C 1 366 ? 11.414 -11.815 41.220 1.00 8.98 344 ASN C O 1
ATOM 17027 N N . ALA C 1 367 ? 10.038 -10.379 42.275 1.00 8.07 345 ALA C N 1
ATOM 17028 C CA . ALA C 1 367 ? 8.844 -11.023 41.717 1.00 8.81 345 ALA C CA 1
ATOM 17029 C C . ALA C 1 367 ? 8.858 -10.969 40.191 1.00 8.68 345 ALA C C 1
ATOM 17030 O O . ALA C 1 367 ? 8.515 -11.957 39.522 1.00 8.44 345 ALA C O 1
ATOM 17037 N N . GLU C 1 368 ? 9.243 -9.833 39.619 1.00 8.77 346 GLU C N 1
ATOM 17038 C CA . GLU C 1 368 ? 9.289 -9.756 38.164 1.00 10.07 346 GLU C CA 1
ATOM 17039 C C . GLU C 1 368 ? 10.223 -10.813 37.572 1.00 10.07 346 GLU C C 1
ATOM 17040 O O . GLU C 1 368 ? 9.910 -11.381 36.531 1.00 10.69 346 GLU C O 1
ATOM 17052 N N . LYS C 1 369 ? 11.356 -11.069 38.224 1.00 9.54 347 LYS C N 1
ATOM 17053 C CA . LYS C 1 369 ? 12.282 -12.092 37.763 1.00 9.94 347 LYS C CA 1
ATOM 17054 C C . LYS C 1 369 ? 11.729 -13.504 37.970 1.00 9.36 347 LYS C C 1
ATOM 17055 O O . LYS C 1 369 ? 11.656 -14.290 37.011 1.00 10.47 347 LYS C O 1
ATOM 17074 N N . TRP C 1 370 ? 11.357 -13.852 39.200 1.00 8.96 348 TRP C N 1
ATOM 17075 C CA . TRP C 1 370 ? 11.067 -15.248 39.500 1.00 9.32 348 TRP C CA 1
ATOM 17076 C C . TRP C 1 370 ? 9.736 -15.715 38.941 1.00 9.09 348 TRP C C 1
ATOM 17077 O O . TRP C 1 370 ? 9.576 -16.903 38.660 1.00 9.88 348 TRP C O 1
ATOM 17098 N N . PHE C 1 371 ? 8.774 -14.804 38.774 1.00 9.26 349 PHE C N 1
ATOM 17099 C CA . PHE C 1 371 ? 7.515 -15.134 38.130 1.00 9.90 349 PHE C CA 1
ATOM 17100 C C . PHE C 1 371 ? 7.518 -14.792 36.632 1.00 10.51 349 PHE C C 1
ATOM 17101 O O . PHE C 1 371 ? 6.536 -15.065 35.946 1.00 10.78 349 PHE C O 1
ATOM 17118 N N . LYS C 1 372 ? 8.612 -14.239 36.110 1.00 11.05 350 LYS C N 1
ATOM 17119 C CA . LYS C 1 372 ? 8.702 -13.890 34.678 1.00 12.93 350 LYS C CA 1
ATOM 17120 C C . LYS C 1 372 ? 7.536 -13.009 34.263 1.00 13.40 350 LYS C C 1
ATOM 17121 O O . LYS C 1 372 ? 6.823 -13.277 33.277 1.00 14.76 350 LYS C O 1
ATOM 17140 N N . LEU C 1 373 ? 7.374 -11.918 34.998 1.00 12.82 351 LEU C N 1
ATOM 17141 C CA . LEU C 1 373 ? 6.274 -10.996 34.737 1.00 14.54 351 LEU C CA 1
ATOM 17142 C C . LEU C 1 373 ? 6.517 -10.135 33.514 1.00 18.82 351 LEU C C 1
ATOM 17143 O O . LEU C 1 373 ? 7.659 -9.895 33.138 1.00 20.28 351 LEU C O 1
ATOM 17160 N N . THR D 1 24 ? 44.371 -19.548 67.693 0.81 34.29 2 THR D N 1
ATOM 17161 C CA . THR D 1 24 ? 44.800 -20.798 68.307 0.81 34.31 2 THR D CA 1
ATOM 17162 C C . THR D 1 24 ? 43.706 -21.854 68.243 0.81 34.00 2 THR D C 1
ATOM 17163 O O . THR D 1 24 ? 42.520 -21.537 68.047 0.81 33.18 2 THR D O 1
ATOM 17174 N N . GLN D 1 25 ? 44.112 -23.110 68.409 0.74 34.60 3 GLN D N 1
ATOM 17175 C CA . GLN D 1 25 ? 43.172 -24.209 68.585 0.74 35.45 3 GLN D CA 1
ATOM 17176 C C . GLN D 1 25 ? 42.850 -24.386 70.062 0.74 37.35 3 GLN D C 1
ATOM 17177 O O . GLN D 1 25 ? 42.043 -25.238 70.431 0.74 36.85 3 GLN D O 1
ATOM 17191 N N . ASP D 1 26 ? 43.474 -23.567 70.905 0.88 39.69 4 ASP D N 1
ATOM 17192 C CA . ASP D 1 26 ? 43.284 -23.678 72.342 0.88 41.81 4 ASP D CA 1
ATOM 17193 C C . ASP D 1 26 ? 41.907 -23.208 72.822 0.88 33.28 4 ASP D C 1
ATOM 17194 O O . ASP D 1 26 ? 41.465 -22.096 72.589 0.88 33.27 4 ASP D O 1
ATOM 17203 N N . LEU D 1 27 ? 41.244 -24.124 73.495 1.00 24.99 5 LEU D N 1
ATOM 17204 C CA . LEU D 1 27 ? 40.002 -23.880 74.200 1.00 17.29 5 LEU D CA 1
ATOM 17205 C C . LEU D 1 27 ? 40.327 -24.231 75.631 1.00 14.73 5 LEU D C 1
ATOM 17206 O O . LEU D 1 27 ? 40.505 -25.407 75.962 1.00 16.94 5 LEU D O 1
ATOM 17222 N N . LYS D 1 28 ? 40.417 -23.229 76.488 1.00 11.30 6 LYS D N 1
ATOM 17223 C CA . LYS D 1 28 ? 40.918 -23.434 77.841 1.00 11.04 6 LYS D CA 1
ATOM 17224 C C . LYS D 1 28 ? 39.816 -23.195 78.853 1.00 9.60 6 LYS D C 1
ATOM 17225 O O . LYS D 1 28 ? 39.041 -22.239 78.724 1.00 9.42 6 LYS D O 1
ATOM 17244 N N . THR D 1 29 ? 39.782 -23.998 79.892 1.00 9.91 7 THR D N 1
ATOM 17245 C CA . THR D 1 29 ? 39.004 -23.697 81.046 1.00 10.23 7 THR D CA 1
ATOM 17246 C C . THR D 1 29 ? 39.669 -22.590 81.850 1.00 10.89 7 THR D C 1
ATOM 17247 O O . THR D 1 29 ? 40.815 -22.264 81.629 1.00 12.37 7 THR D O 1
ATOM 17258 N N . GLY D 1 30 ? 38.890 -21.970 82.739 1.00 10.37 8 GLY D N 1
ATOM 17259 C CA . GLY D 1 30 ? 39.455 -21.020 83.687 1.00 11.06 8 GLY D CA 1
ATOM 17260 C C . GLY D 1 30 ? 39.081 -19.575 83.431 1.00 11.42 8 GLY D C 1
ATOM 17261 O O . GLY D 1 30 ? 39.416 -18.729 84.258 1.00 13.56 8 GLY D O 1
ATOM 17265 N N . GLY D 1 31 ? 38.448 -19.257 82.305 1.00 11.05 9 GLY D N 1
ATOM 17266 C CA . GLY D 1 31 ? 37.900 -17.927 82.115 1.00 11.35 9 GLY D CA 1
ATOM 17267 C C . GLY D 1 31 ? 38.861 -16.874 81.601 1.00 11.88 9 GLY D C 1
ATOM 17268 O O . GLY D 1 31 ? 38.520 -15.696 81.624 1.00 11.87 9 GLY D O 1
ATOM 17272 N N . GLU D 1 32 ? 40.026 -17.265 81.107 1.00 12.93 10 GLU D N 1
ATOM 17273 C CA . GLU D 1 32 ? 41.014 -16.261 80.701 1.00 16.40 10 GLU D CA 1
ATOM 17274 C C . GLU D 1 32 ? 40.549 -15.398 79.542 1.00 15.55 10 GLU D C 1
ATOM 17275 O O . GLU D 1 32 ? 41.015 -14.274 79.380 1.00 17.51 10 GLU D O 1
ATOM 17287 N N . GLN D 1 33 ? 39.632 -15.909 78.733 1.00 14.52 11 GLN D N 1
ATOM 17288 C CA . GLN D 1 33 ? 39.159 -15.119 77.608 1.00 14.48 11 GLN D CA 1
ATOM 17289 C C . GLN D 1 33 ? 38.155 -14.033 78.062 1.00 12.77 11 GLN D C 1
ATOM 17290 O O . GLN D 1 33 ? 37.763 -13.184 77.267 1.00 13.08 11 GLN D O 1
ATOM 17304 N N . GLY D 1 34 ? 37.797 -14.012 79.350 1.00 11.99 12 GLY D N 1
ATOM 17305 C CA . GLY D 1 34 ? 36.936 -12.965 79.891 1.00 12.10 12 GLY D CA 1
ATOM 17306 C C . GLY D 1 34 ? 35.606 -13.443 80.416 1.00 11.39 12 GLY D C 1
ATOM 17307 O O . GLY D 1 34 ? 34.797 -12.637 80.875 1.00 12.26 12 GLY D O 1
ATOM 17311 N N . TYR D 1 35 ? 35.354 -14.741 80.312 1.00 10.20 13 TYR D N 1
ATOM 17312 C CA . TYR D 1 35 ? 34.109 -15.331 80.767 1.00 9.62 13 TYR D CA 1
ATOM 17313 C C . TYR D 1 35 ? 34.388 -16.794 81.023 1.00 8.97 13 TYR D C 1
ATOM 17314 O O . TYR D 1 35 ? 35.249 -17.385 80.363 1.00 9.86 13 TYR D O 1
ATOM 17332 N N . LEU D 1 36 ? 3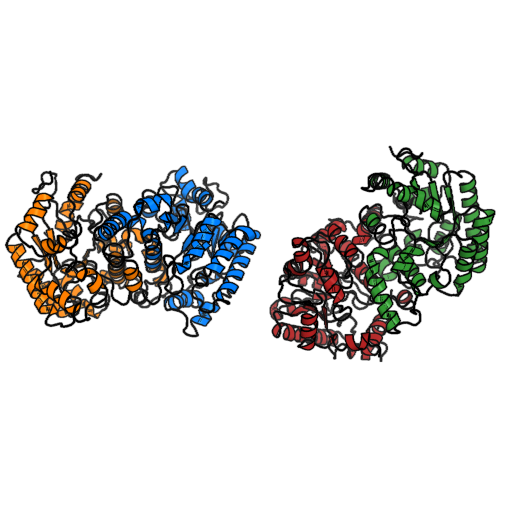3.635 -17.389 81.944 1.00 8.95 14 LEU D N 1
ATOM 17333 C CA . LEU D 1 36 ? 33.520 -18.848 81.990 1.00 9.59 14 LEU D CA 1
ATOM 17334 C C . LEU D 1 36 ? 32.581 -19.311 80.887 1.00 8.66 14 LEU D C 1
ATOM 17335 O O . LEU D 1 36 ? 31.669 -18.583 80.495 1.00 8.93 14 LEU D O 1
ATOM 17351 N N . ARG D 1 37 ? 32.785 -20.523 80.391 1.00 7.72 15 ARG D N 1
ATOM 17352 C CA . ARG D 1 37 ? 31.836 -21.148 79.473 1.00 7.46 15 ARG D CA 1
ATOM 17353 C C . ARG D 1 37 ? 30.951 -22.098 80.265 1.00 7.91 15 ARG D C 1
ATOM 17354 O O . ARG D 1 37 ? 31.429 -23.142 80.734 1.00 8.12 15 ARG D O 1
ATOM 17375 N N . ILE D 1 38 ? 29.686 -21.721 80.421 1.00 7.63 16 ILE D N 1
ATOM 17376 C CA . ILE D 1 38 ? 28.718 -22.537 81.153 1.00 7.91 16 ILE D CA 1
ATOM 17377 C C . ILE D 1 38 ? 27.746 -23.110 80.114 1.00 7.90 16 ILE D C 1
ATOM 17378 O O . ILE D 1 38 ? 27.020 -22.368 79.455 1.00 8.33 16 ILE D O 1
ATOM 17394 N N . ALA D 1 39 ? 27.775 -24.423 79.940 1.00 7.47 17 ALA D N 1
ATOM 17395 C CA . ALA D 1 39 ? 26.953 -25.097 78.945 1.00 7.87 17 ALA D CA 1
ATOM 17396 C C . ALA D 1 39 ? 25.655 -25.550 79.614 1.00 7.97 17 ALA D C 1
ATOM 17397 O O . ALA D 1 39 ? 25.699 -26.332 80.558 1.00 8.52 17 ALA D O 1
ATOM 17404 N N . THR D 1 40 ? 24.520 -25.062 79.106 1.00 8.43 18 THR D N 1
ATOM 17405 C CA . THR D 1 40 ? 23.270 -25.174 79.838 1.00 9.09 18 THR D CA 1
ATOM 17406 C C . THR D 1 40 ? 22.269 -26.237 79.352 1.00 9.38 18 THR D C 1
ATOM 17407 O O . THR D 1 40 ? 21.142 -26.245 79.842 1.00 10.66 18 THR D O 1
ATOM 17418 N N . GLU D 1 41 ? 22.655 -27.153 78.451 1.00 9.15 19 GLU D N 1
ATOM 17419 C CA . GLU D 1 41 ? 21.729 -28.216 78.016 1.00 8.85 19 GLU D CA 1
ATOM 17420 C C . GLU D 1 41 ? 22.510 -29.486 77.720 1.00 9.58 19 GLU D C 1
ATOM 17421 O O . GLU D 1 41 ? 22.583 -29.931 76.585 1.00 10.96 19 GLU D O 1
ATOM 17433 N N . GLU D 1 42 ? 23.049 -30.098 78.766 1.00 8.37 20 GLU D N 1
ATOM 17434 C CA . GLU D 1 42 ? 24.018 -31.191 78.644 1.00 8.32 20 GLU D CA 1
ATOM 17435 C C . GLU D 1 42 ? 23.397 -32.486 79.175 1.00 8.21 20 GLU D C 1
ATOM 17436 O O . GLU D 1 42 ? 22.719 -32.472 80.198 1.00 10.17 20 GLU D O 1
ATOM 17448 N N . ALA D 1 43 ? 23.580 -33.585 78.447 1.00 8.07 21 ALA D N 1
ATOM 17449 C CA . ALA D 1 43 ? 22.804 -34.794 78.707 1.00 8.64 21 ALA D CA 1
ATOM 17450 C C . ALA D 1 43 ? 23.632 -35.923 79.297 1.00 8.35 21 ALA D C 1
ATOM 17451 O O . ALA D 1 43 ? 24.820 -36.080 78.999 1.00 8.51 21 ALA D O 1
ATOM 17458 N N . PHE D 1 44 ? 22.972 -36.760 80.102 1.00 8.36 22 PHE D N 1
ATOM 17459 C CA . PHE D 1 44 ? 23.554 -38.039 80.534 1.00 8.97 22 PHE D CA 1
ATOM 17460 C C . PHE D 1 44 ? 22.458 -39.096 80.513 1.00 9.33 22 PHE D C 1
ATOM 17461 O O . PHE D 1 44 ? 21.277 -38.780 80.421 1.00 9.56 22 PHE D O 1
ATOM 17478 N N . ALA D 1 45 ? 22.857 -40.357 80.612 1.00 9.68 23 ALA D N 1
ATOM 17479 C CA . ALA D 1 45 ? 21.920 -41.471 80.658 1.00 9.75 23 ALA D CA 1
ATOM 17480 C C . ALA D 1 45 ? 22.287 -42.389 81.801 1.00 10.23 23 ALA D C 1
ATOM 17481 O O . ALA D 1 45 ? 23.415 -42.356 82.293 1.00 10.95 23 ALA D O 1
ATOM 17488 N N . THR D 1 46 ? 21.337 -43.241 82.179 1.00 11.24 24 THR D N 1
ATOM 17489 C CA . THR D 1 46 ? 21.663 -44.376 83.036 1.00 11.60 24 THR D CA 1
ATOM 17490 C C . THR D 1 46 ? 21.397 -45.654 82.260 1.00 11.79 24 THR D C 1
ATOM 17491 O O . THR D 1 46 ? 20.433 -45.773 81.498 1.00 12.14 24 THR D O 1
ATOM 17502 N N . ARG D 1 47 ? 22.290 -46.615 82.454 1.00 13.20 25 ARG D N 1
ATOM 17503 C CA . ARG D 1 47 ? 22.192 -47.878 81.748 1.00 14.32 25 ARG D CA 1
ATOM 17504 C C . ARG D 1 47 ? 20.858 -48.564 82.056 1.00 13.75 25 ARG D C 1
ATOM 17505 O O . ARG D 1 47 ? 20.234 -49.132 81.158 1.00 14.46 25 ARG D O 1
ATOM 17526 N N . GLU D 1 48 ? 20.397 -48.509 83.307 1.00 13.63 26 GLU D N 1
ATOM 17527 C CA . GLU D 1 48 ? 19.151 -49.193 83.626 1.00 14.27 26 GLU D CA 1
ATOM 17528 C C . GLU D 1 48 ? 17.945 -48.571 82.916 1.00 13.33 26 GLU D C 1
ATOM 17529 O O . GLU D 1 48 ? 17.020 -49.290 82.534 1.00 13.82 26 GLU D O 1
ATOM 17541 N N . ILE D 1 49 ? 17.938 -47.259 82.701 1.00 12.56 27 ILE D N 1
ATOM 17542 C CA . ILE D 1 49 ? 16.821 -46.648 81.973 1.00 11.66 27 ILE D CA 1
ATOM 17543 C C . ILE D 1 49 ? 16.900 -46.991 80.475 1.00 11.55 27 ILE D C 1
ATOM 17544 O O . ILE D 1 49 ? 15.880 -47.298 79.855 1.00 12.27 27 ILE D O 1
ATOM 17560 N N . ILE D 1 50 ? 18.092 -46.952 79.873 1.00 12.18 28 ILE D N 1
ATOM 17561 C CA A ILE D 1 50 ? 18.207 -47.353 78.472 0.61 12.54 28 ILE D CA 1
ATOM 17562 C CA B ILE D 1 50 ? 18.213 -47.365 78.476 0.39 12.52 28 ILE D CA 1
ATOM 17563 C C . ILE D 1 50 ? 17.763 -48.820 78.328 1.00 12.56 28 ILE D C 1
ATOM 17564 O O . ILE D 1 50 ? 17.120 -49.185 77.351 1.00 13.06 28 ILE D O 1
ATOM 17594 N N . ASP D 1 51 ? 18.075 -49.660 79.316 1.00 13.41 29 ASP D N 1
ATOM 17595 C CA . ASP D 1 51 ? 17.611 -51.036 79.262 1.00 14.00 29 ASP D CA 1
ATOM 17596 C C . ASP D 1 51 ? 16.089 -51.124 79.285 1.00 13.09 29 ASP D C 1
ATOM 17597 O O . ASP D 1 51 ? 15.520 -52.019 78.640 1.00 13.91 29 ASP D O 1
ATOM 17606 N N . VAL D 1 52 ? 15.409 -50.239 80.019 1.00 13.34 30 VAL D N 1
ATOM 17607 C CA . VAL D 1 52 ? 13.951 -50.205 79.974 1.00 13.47 30 VAL D CA 1
ATOM 17608 C C . VAL D 1 52 ? 13.464 -49.834 78.565 1.00 12.88 30 VAL D C 1
ATOM 17609 O O . VAL D 1 52 ? 12.511 -50.430 78.056 1.00 13.12 30 VAL D O 1
ATOM 17622 N N . TYR D 1 53 ? 14.086 -48.849 77.919 1.00 12.36 31 TYR D N 1
ATOM 17623 C CA . TYR D 1 53 ? 13.686 -48.544 76.548 1.00 11.86 31 TYR D CA 1
ATOM 17624 C C . TYR D 1 53 ? 13.820 -49.771 75.656 1.00 12.94 31 TYR D C 1
ATOM 17625 O O . TYR D 1 53 ? 12.934 -50.048 74.851 1.00 13.02 31 TYR D O 1
ATOM 17643 N N . LEU D 1 54 ? 14.927 -50.487 75.772 1.00 13.38 32 LEU D N 1
ATOM 17644 C CA . LEU D 1 54 ? 15.103 -51.682 74.960 1.00 14.03 32 LEU D CA 1
ATOM 17645 C C . LEU D 1 54 ? 14.035 -52.741 75.270 1.00 14.29 32 LEU D C 1
ATOM 17646 O O . LEU D 1 54 ? 13.529 -53.407 74.370 1.00 14.73 32 LEU D O 1
ATOM 17662 N N . ARG D 1 55 ? 13.670 -52.883 76.539 1.00 14.08 33 ARG D N 1
ATOM 17663 C CA . ARG D 1 55 ? 12.600 -53.796 76.905 1.00 14.67 33 ARG D CA 1
ATOM 17664 C C . ARG D 1 55 ? 11.276 -53.406 76.272 1.00 14.44 33 ARG D C 1
ATOM 17665 O O . ARG D 1 55 ? 10.548 -54.254 75.754 1.00 15.11 33 ARG D O 1
ATOM 17686 N N . MET D 1 56 ? 10.974 -52.109 76.289 1.00 14.09 34 MET D N 1
ATOM 17687 C CA . MET D 1 56 ? 9.737 -51.604 75.699 1.00 14.21 34 MET D CA 1
ATOM 17688 C C . MET D 1 56 ? 9.720 -51.783 74.180 1.00 14.75 34 MET D C 1
ATOM 17689 O O . MET D 1 56 ? 8.674 -52.065 73.585 1.00 15.05 34 MET D O 1
ATOM 17703 N N . ILE D 1 57 ? 10.870 -51.597 73.541 1.00 14.89 35 ILE D N 1
ATOM 17704 C CA . ILE D 1 57 ? 10.958 -51.813 72.107 1.00 16.38 35 ILE D CA 1
ATOM 17705 C C . ILE D 1 57 ? 10.721 -53.304 71.816 1.00 19.52 35 ILE D C 1
ATOM 17706 O O . ILE D 1 57 ? 9.953 -53.670 70.910 1.00 18.98 35 ILE D O 1
ATOM 17722 N N . ARG D 1 58 ? 11.342 -54.184 72.605 1.00 24.34 36 ARG D N 1
ATOM 17723 C CA A ARG D 1 58 ? 11.212 -55.633 72.399 0.60 28.79 36 ARG D CA 1
ATOM 17724 C CA B ARG D 1 58 ? 11.208 -55.624 72.373 0.40 28.94 36 ARG D CA 1
ATOM 17725 C C . ARG D 1 58 ? 9.780 -56.122 72.595 1.00 26.37 36 ARG D C 1
ATOM 17726 O O . ARG D 1 58 ? 9.317 -57.005 71.875 1.00 25.59 36 ARG D O 1
ATOM 17766 N N . ASP D 1 59 ? 9.080 -55.568 73.581 1.00 22.50 37 ASP D N 1
ATOM 17767 C CA . ASP D 1 59 ? 7.739 -56.062 73.915 1.00 21.94 37 ASP D CA 1
ATOM 17768 C C . ASP D 1 59 ? 6.603 -55.281 73.260 1.00 21.14 37 ASP D C 1
ATOM 17769 O O . ASP D 1 59 ? 5.426 -55.580 73.481 1.00 21.87 37 ASP D O 1
ATOM 17778 N N . GLY D 1 60 ? 6.964 -54.304 72.435 1.00 19.33 38 GLY D N 1
ATOM 17779 C CA . GLY D 1 60 ? 5.995 -53.587 71.623 1.00 19.68 38 GLY D CA 1
ATOM 17780 C C . GLY D 1 60 ? 5.239 -52.480 72.340 1.00 19.16 38 GLY D C 1
ATOM 17781 O O . GLY D 1 60 ? 4.313 -51.907 71.777 1.00 20.98 38 GLY D O 1
ATOM 17785 N N . THR D 1 61 ? 5.649 -52.141 73.559 1.00 16.80 39 THR D N 1
ATOM 17786 C CA . THR D 1 61 ? 4.998 -51.057 74.309 1.00 16.48 39 THR D CA 1
ATOM 17787 C C . THR D 1 61 ? 5.669 -49.694 74.083 1.00 15.72 39 THR D C 1
ATOM 17788 O O . THR D 1 61 ? 5.110 -48.664 74.445 1.00 17.01 39 THR D O 1
ATOM 17799 N N . ALA D 1 62 ? 6.844 -49.683 73.468 1.00 14.66 40 ALA D N 1
ATOM 17800 C CA . ALA D 1 62 ? 7.467 -48.427 73.044 1.00 13.42 40 ALA D CA 1
ATOM 17801 C C . ALA D 1 62 ? 6.622 -47.723 71.991 1.00 12.99 40 ALA D C 1
ATOM 17802 O O . ALA D 1 62 ? 6.101 -48.368 71.078 1.00 14.32 40 ALA D O 1
ATOM 17809 N N . ASP D 1 63 ? 6.518 -46.400 72.084 1.00 12.19 41 ASP D N 1
ATOM 17810 C CA . ASP D 1 63 ? 5.869 -45.648 71.018 1.00 11.72 41 ASP D CA 1
ATOM 17811 C C . ASP D 1 63 ? 6.808 -45.526 69.823 1.00 11.38 41 ASP D C 1
ATOM 17812 O O . ASP D 1 63 ? 7.967 -45.938 69.891 1.00 11.34 41 ASP D O 1
ATOM 17821 N N . LYS D 1 64 ? 6.301 -44.999 68.707 1.00 11.14 42 LYS D N 1
ATOM 17822 C CA . LYS D 1 64 ? 7.116 -44.966 67.507 1.00 11.50 42 LYS D CA 1
ATOM 17823 C C . LYS D 1 64 ? 8.362 -44.104 67.691 1.00 10.60 42 LYS D C 1
ATOM 17824 O O . LYS D 1 64 ? 9.425 -44.402 67.137 1.00 10.79 42 LYS D O 1
ATOM 17843 N N . GLY D 1 65 ? 8.230 -43.022 68.446 1.00 10.34 43 GLY D N 1
ATOM 17844 C CA . GLY D 1 65 ? 9.366 -42.166 68.701 1.00 9.95 43 GLY D CA 1
ATOM 17845 C C . GLY D 1 65 ? 10.483 -42.861 69.466 1.00 9.95 43 GLY D C 1
ATOM 17846 O O . GLY D 1 65 ? 11.658 -42.664 69.160 1.00 10.48 43 GLY D O 1
ATOM 17850 N N . MET D 1 66 ? 10.126 -43.670 70.462 1.00 10.60 44 MET D N 1
ATOM 17851 C CA . MET D 1 66 ? 11.132 -44.382 71.239 1.00 10.65 44 MET D CA 1
ATOM 17852 C C . MET D 1 66 ? 11.821 -45.415 70.356 1.00 10.50 44 MET D C 1
ATOM 17853 O O . MET D 1 66 ? 13.049 -45.558 70.402 1.00 10.69 44 MET D O 1
ATOM 17867 N N . VAL D 1 67 ? 11.033 -46.134 69.550 1.00 10.41 45 VAL D N 1
ATOM 17868 C CA . VAL D 1 67 ? 11.631 -47.072 68.621 1.00 10.87 45 VAL D CA 1
ATOM 17869 C C . VAL D 1 67 ? 12.636 -46.362 67.709 1.00 10.89 45 VAL D C 1
ATOM 17870 O O . VAL D 1 67 ? 13.750 -46.840 67.483 1.00 11.62 45 VAL D O 1
ATOM 17883 N N . SER D 1 68 ? 12.240 -45.218 67.174 1.00 10.28 46 SER D N 1
ATOM 17884 C CA . SER D 1 68 ? 13.117 -44.477 66.282 1.00 10.33 46 SER D CA 1
ATOM 17885 C C . SER D 1 68 ? 14.352 -43.937 66.995 1.00 11.11 46 SER D C 1
ATOM 17886 O O . SER D 1 68 ? 15.469 -44.176 66.530 1.00 12.22 46 SER D O 1
ATOM 17894 N N . LEU D 1 69 ? 14.159 -43.226 68.103 1.00 10.18 47 LEU D N 1
ATOM 17895 C CA . LEU D 1 69 ? 15.247 -42.509 68.756 1.00 10.32 47 LEU D CA 1
ATOM 17896 C C . LEU D 1 69 ? 16.178 -43.471 69.492 1.00 10.43 47 LEU D C 1
ATOM 17897 O O . LEU D 1 69 ? 17.394 -43.444 69.301 1.00 11.01 47 LEU D O 1
ATOM 17913 N N . TRP D 1 70 ? 15.593 -44.319 70.322 1.00 10.64 48 TRP D N 1
ATOM 17914 C CA . TRP D 1 70 ? 16.385 -45.182 71.186 1.00 10.96 48 TRP D CA 1
ATOM 17915 C C . TRP D 1 70 ? 16.732 -46.515 70.532 1.00 10.97 48 TRP D C 1
ATOM 17916 O O . TRP D 1 70 ? 17.758 -47.108 70.862 1.00 11.73 48 TRP D O 1
ATOM 17937 N N . GLY D 1 71 ? 15.947 -46.970 69.553 1.00 11.68 49 GLY D N 1
ATOM 17938 C CA . GLY D 1 71 ? 16.438 -48.058 68.725 1.00 12.96 49 GLY D CA 1
ATOM 17939 C C . GLY D 1 71 ? 17.734 -47.619 68.057 1.00 13.54 49 GLY D C 1
ATOM 17940 O O . GLY D 1 71 ? 18.684 -48.401 67.937 1.00 15.18 49 GLY D O 1
ATOM 17944 N N . PHE D 1 72 ? 17.799 -46.353 67.645 1.00 12.83 50 PHE D N 1
ATOM 17945 C CA . PHE D 1 72 ? 19.006 -45.834 67.019 1.00 12.74 50 PHE D CA 1
ATOM 17946 C C . PHE D 1 72 ? 20.150 -45.705 68.038 1.00 12.06 50 PHE D C 1
ATOM 17947 O O . PHE D 1 72 ? 21.179 -46.360 67.883 1.00 12.91 50 PHE D O 1
ATOM 17964 N N . TYR D 1 73 ? 20.005 -44.915 69.093 1.00 11.68 51 TYR D N 1
ATOM 17965 C CA . TYR D 1 73 ? 21.170 -44.716 69.951 1.00 11.83 51 TYR D CA 1
ATOM 17966 C C . TYR D 1 73 ? 21.587 -45.975 70.685 1.00 12.44 51 TYR D C 1
ATOM 17967 O O . TYR D 1 73 ? 22.789 -46.160 70.916 1.00 13.19 51 TYR D O 1
ATOM 17985 N N . ALA D 1 74 ? 20.645 -46.828 71.083 1.00 12.15 52 ALA D N 1
ATOM 17986 C CA . ALA D 1 74 ? 21.030 -47.999 71.862 1.00 13.32 52 ALA D CA 1
ATOM 17987 C C . ALA D 1 74 ? 21.560 -49.152 71.000 1.00 14.57 52 ALA D C 1
ATOM 17988 O O . ALA D 1 74 ? 22.232 -50.029 71.538 1.00 17.01 52 ALA D O 1
ATOM 17995 N N . GLN D 1 75 ? 21.267 -49.184 69.701 1.00 14.55 53 GLN D N 1
ATOM 17996 C CA . GLN D 1 75 ? 21.637 -50.326 68.868 1.00 17.42 53 GLN D CA 1
ATOM 17997 C C . GLN D 1 75 ? 22.366 -50.006 67.576 1.00 15.09 53 GLN D C 1
ATOM 17998 O O . GLN D 1 75 ? 22.930 -50.921 66.992 1.00 15.79 53 GLN D O 1
ATOM 18012 N N . SER D 1 76 ? 22.376 -48.757 67.108 1.00 12.71 54 SER D N 1
ATOM 18013 C CA . SER D 1 76 ? 23.051 -48.468 65.840 1.00 11.97 54 SER D CA 1
ATOM 18014 C C . SER D 1 76 ? 24.541 -48.721 65.961 1.00 11.99 54 SER D C 1
ATOM 18015 O O . SER D 1 76 ? 25.149 -48.310 66.948 1.00 12.45 54 SER D O 1
ATOM 18023 N N . PRO D 1 77 ? 25.158 -49.329 64.934 1.00 12.48 55 PRO D N 1
ATOM 18024 C CA . PRO D 1 77 ? 26.618 -49.499 64.924 1.00 13.63 55 PRO D CA 1
ATOM 18025 C C . PRO D 1 77 ? 27.339 -48.248 64.414 1.00 12.75 55 PRO D C 1
ATOM 18026 O O . PRO D 1 77 ? 28.567 -48.289 64.294 1.00 13.90 55 PRO D O 1
ATOM 18037 N N . SER D 1 78 ? 26.609 -47.183 64.089 1.00 11.07 56 SER D N 1
ATOM 18038 C CA . SER D 1 78 ? 27.246 -45.977 63.586 1.00 11.20 56 SER D CA 1
ATOM 18039 C C . SER D 1 78 ? 28.232 -45.416 64.596 1.00 10.35 56 SER D C 1
ATOM 18040 O O . SER D 1 78 ? 28.042 -45.496 65.823 1.00 10.58 56 SER D O 1
ATOM 18048 N N . GLU D 1 79 ? 29.275 -44.814 64.054 1.00 10.48 57 GLU D N 1
ATOM 18049 C CA . GLU D 1 79 ? 30.269 -44.142 64.858 1.00 10.92 57 GLU D CA 1
ATOM 18050 C C . GLU D 1 79 ? 29.605 -43.0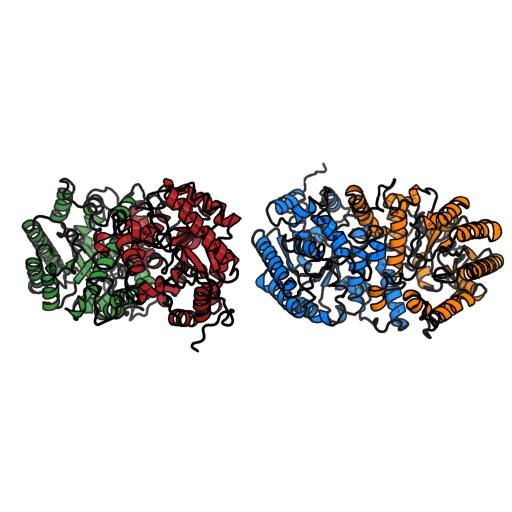87 65.756 1.00 9.83 57 GLU D C 1
ATOM 18051 O O . GLU D 1 79 ? 29.897 -42.996 66.948 1.00 11.19 57 GLU D O 1
ATOM 18063 N N . ARG D 1 80 ? 28.698 -42.296 65.179 1.00 9.62 58 ARG D N 1
ATOM 18064 C CA . ARG D 1 80 ? 28.063 -41.237 65.951 1.00 10.31 58 ARG D CA 1
ATOM 18065 C C . ARG D 1 80 ? 27.252 -41.804 67.128 1.00 9.61 58 ARG D C 1
ATOM 18066 O O . ARG D 1 80 ? 27.384 -41.316 68.267 1.00 10.23 58 ARG D O 1
ATOM 18087 N N . ALA D 1 81 ? 26.398 -42.802 66.862 1.00 9.66 59 ALA D N 1
ATOM 18088 C CA . ALA D 1 81 ? 25.555 -43.342 67.926 1.00 9.92 59 ALA D CA 1
ATOM 18089 C C . ALA D 1 81 ? 26.385 -44.008 69.031 1.00 9.44 59 ALA D C 1
ATOM 18090 O O . ALA D 1 81 ? 26.114 -43.832 70.229 1.00 10.00 59 ALA D O 1
ATOM 18097 N N . THR D 1 82 ? 27.377 -44.800 68.642 1.00 9.59 60 THR D N 1
ATOM 18098 C CA . THR D 1 82 ? 28.107 -45.557 69.629 1.00 10.69 60 THR D CA 1
ATOM 18099 C C . THR D 1 82 ? 28.908 -44.631 70.537 1.00 10.42 60 THR D C 1
ATOM 18100 O O . THR D 1 82 ? 29.009 -44.867 71.744 1.00 10.89 60 THR D O 1
ATOM 18111 N N . GLN D 1 83 ? 29.460 -43.561 69.977 1.00 10.68 61 GLN D N 1
ATOM 18112 C CA . GLN D 1 83 ? 30.206 -42.618 70.795 1.00 12.14 61 GLN D CA 1
ATOM 18113 C C . GLN D 1 83 ? 29.288 -41.822 71.718 1.00 10.22 61 GLN D C 1
ATOM 18114 O O . GLN D 1 83 ? 29.655 -41.528 72.861 1.00 10.87 61 GLN D O 1
ATOM 18128 N N . ILE D 1 84 ? 28.110 -41.459 71.220 1.00 10.47 62 ILE D N 1
ATOM 18129 C CA . ILE D 1 84 ? 27.125 -40.769 72.040 1.00 9.95 62 ILE D CA 1
ATOM 18130 C C . ILE D 1 84 ? 26.737 -41.631 73.230 1.00 9.28 62 ILE D C 1
ATOM 18131 O O . ILE D 1 84 ? 26.675 -41.145 74.358 1.00 9.60 62 ILE D O 1
ATOM 18147 N N . LEU D 1 85 ? 26.457 -42.900 72.994 1.00 10.00 63 LEU D N 1
ATOM 18148 C CA . LEU D 1 85 ? 26.003 -43.746 74.077 1.00 11.10 63 LEU D CA 1
ATOM 18149 C C . LEU D 1 85 ? 27.078 -43.835 75.171 1.00 10.65 63 LEU D C 1
ATOM 18150 O O . LEU D 1 85 ? 26.787 -43.748 76.378 1.00 11.51 63 LEU D O 1
ATOM 18166 N N . GLU D 1 86 ? 28.327 -44.023 74.761 1.00 10.68 64 GLU D N 1
ATOM 18167 C CA A GLU D 1 86 ? 29.435 -44.072 75.704 0.62 11.12 64 GLU D CA 1
ATOM 18168 C CA B GLU D 1 86 ? 29.414 -44.091 75.724 0.38 12.72 64 GLU D CA 1
ATOM 18169 C C . GLU D 1 86 ? 29.539 -42.790 76.526 1.00 10.90 64 GLU D C 1
ATOM 18170 O O . GLU D 1 86 ? 29.681 -42.813 77.755 1.00 11.43 64 GLU D O 1
ATOM 18192 N N . ARG D 1 87 ? 29.479 -41.652 75.847 1.00 9.85 65 ARG D N 1
ATOM 18193 C CA . ARG D 1 87 ? 29.605 -40.387 76.552 1.00 9.73 65 ARG D CA 1
ATOM 18194 C C . ARG D 1 87 ? 28.405 -40.118 77.461 1.00 9.23 65 ARG D C 1
ATOM 18195 O O . ARG D 1 87 ? 28.571 -39.600 78.567 1.00 9.42 65 ARG D O 1
ATOM 18216 N N . LEU D 1 88 ? 27.196 -40.470 77.028 1.00 8.87 66 LEU D N 1
ATOM 18217 C CA . LEU D 1 88 ? 26.025 -40.271 77.868 1.00 9.38 66 LEU D CA 1
ATOM 18218 C C . LEU D 1 88 ? 26.170 -40.957 79.208 1.00 9.70 66 LEU D C 1
ATOM 18219 O O . LEU D 1 88 ? 25.760 -40.426 80.235 1.00 10.07 66 LEU D O 1
ATOM 18235 N N . LEU D 1 89 ? 26.753 -42.153 79.193 1.00 10.15 67 LEU D N 1
ATOM 18236 C CA . LEU D 1 89 ? 26.775 -42.992 80.382 1.00 11.41 67 LEU D CA 1
ATOM 18237 C C . LEU D 1 89 ? 27.841 -42.562 81.374 1.00 11.88 67 LEU D C 1
ATOM 18238 O O . LEU D 1 89 ? 27.809 -42.995 82.522 1.00 13.63 67 LEU D O 1
ATOM 18254 N N . ASP D 1 90 ? 28.784 -41.718 80.963 1.00 11.30 68 ASP D N 1
ATOM 18255 C CA . ASP D 1 90 ? 29.855 -41.299 81.869 1.00 12.37 68 ASP D CA 1
ATOM 18256 C C . ASP D 1 90 ? 29.484 -40.031 82.610 1.00 12.06 68 ASP D C 1
ATOM 18257 O O . ASP D 1 90 ? 29.073 -39.052 81.990 1.00 12.38 68 ASP D O 1
ATOM 18266 N N . LEU D 1 91 ? 29.677 -40.049 83.925 1.00 12.44 69 LEU D N 1
ATOM 18267 C CA . LEU D 1 91 ? 29.493 -38.885 84.788 1.00 13.29 69 LEU D CA 1
ATOM 18268 C C . LEU D 1 91 ? 30.751 -38.643 85.606 1.00 13.34 69 LEU D C 1
ATOM 18269 O O . LEU D 1 91 ? 30.688 -38.256 86.760 1.00 14.75 69 LEU D O 1
ATOM 18285 N N . GLY D 1 92 ? 31.904 -38.816 84.971 1.00 13.75 70 GLY D N 1
ATOM 18286 C CA . GLY D 1 92 ? 33.164 -38.766 85.686 1.00 14.65 70 GLY D CA 1
ATOM 18287 C C . GLY D 1 92 ? 34.291 -38.234 84.843 1.00 14.60 70 GLY D C 1
ATOM 18288 O O . GLY D 1 92 ? 34.127 -37.248 84.124 1.00 14.08 70 GLY D O 1
ATOM 18292 N N . GLU D 1 93 ? 35.446 -38.883 84.939 1.00 16.90 71 GLU D N 1
ATOM 18293 C CA . GLU D 1 93 ? 36.675 -38.320 84.394 1.00 19.84 71 GLU D CA 1
ATOM 18294 C C . GLU D 1 93 ? 36.675 -38.156 82.883 1.00 16.14 71 GLU D C 1
ATOM 18295 O O . GLU D 1 93 ? 37.298 -37.229 82.374 1.00 14.89 71 GLU D O 1
ATOM 18307 N N . ARG D 1 94 ? 35.964 -39.020 82.162 1.00 15.49 72 ARG D N 1
ATOM 18308 C CA . ARG D 1 94 ? 35.926 -38.881 80.702 1.00 15.44 72 ARG D CA 1
ATOM 18309 C C . ARG D 1 94 ? 35.102 -37.660 80.316 1.00 12.27 72 ARG D C 1
ATOM 18310 O O . ARG D 1 94 ? 35.513 -36.888 79.445 1.00 11.92 72 ARG D O 1
ATOM 18331 N N . ARG D 1 95 ? 33.957 -37.471 80.967 1.00 11.21 73 ARG D N 1
ATOM 18332 C CA . ARG D 1 95 ? 33.143 -36.295 80.700 1.00 9.65 73 ARG D CA 1
ATOM 18333 C C . ARG D 1 95 ? 33.920 -35.032 81.025 1.00 9.61 73 ARG D C 1
ATOM 18334 O O . ARG D 1 95 ? 33.922 -34.075 80.250 1.00 9.07 73 ARG D O 1
ATOM 18355 N N . ILE D 1 96 ? 34.597 -35.042 82.160 1.00 9.79 74 ILE D N 1
ATOM 18356 C CA . ILE D 1 96 ? 35.404 -33.898 82.570 1.00 10.23 74 ILE D CA 1
ATOM 18357 C C . ILE D 1 96 ? 36.498 -33.612 81.546 1.00 9.75 74 ILE D C 1
ATOM 18358 O O . ILE D 1 96 ? 36.724 -32.458 81.184 1.00 9.73 74 ILE D O 1
ATOM 18374 N N . ALA D 1 97 ? 37.184 -34.648 81.071 1.00 9.94 75 ALA D N 1
ATOM 18375 C CA . ALA D 1 97 ? 38.190 -34.460 80.042 1.00 10.58 75 ALA D CA 1
ATOM 18376 C C . ALA D 1 97 ? 37.604 -33.889 78.754 1.00 9.36 75 ALA D C 1
ATOM 18377 O O . ALA D 1 97 ? 38.227 -33.039 78.109 1.00 9.46 75 ALA D O 1
ATOM 18384 N N . ASP D 1 98 ? 36.410 -34.332 78.368 1.00 8.86 76 ASP D N 1
ATOM 18385 C CA . ASP D 1 98 ? 35.773 -33.792 77.179 1.00 8.86 76 ASP D CA 1
ATOM 18386 C C . ASP D 1 98 ? 35.416 -32.314 77.352 1.00 8.70 76 ASP D C 1
ATOM 18387 O O . ASP D 1 98 ? 35.543 -31.527 76.411 1.00 9.20 76 ASP D O 1
ATOM 18396 N N . MET D 1 99 ? 34.978 -31.940 78.555 1.00 9.07 77 MET D N 1
ATOM 18397 C CA . MET D 1 99 ? 34.728 -30.543 78.869 1.00 8.83 77 MET D CA 1
ATOM 18398 C C . MET D 1 99 ? 36.036 -29.753 78.821 1.00 8.60 77 MET D C 1
ATOM 18399 O O . MET D 1 99 ? 36.106 -28.681 78.212 1.00 8.74 77 MET D O 1
ATOM 18413 N N . ASP D 1 100 ? 37.082 -30.276 79.465 1.00 8.81 78 ASP D N 1
ATOM 18414 C CA . ASP D 1 100 ? 38.370 -29.590 79.484 1.00 8.96 78 ASP D CA 1
ATOM 18415 C C . ASP D 1 100 ? 38.877 -29.350 78.050 1.00 9.33 78 ASP D C 1
ATOM 18416 O O . ASP D 1 100 ? 39.432 -28.281 77.755 1.00 9.76 78 ASP D O 1
ATOM 18425 N N . ALA D 1 101 ? 38.679 -30.333 77.168 1.00 9.41 79 ALA D N 1
ATOM 18426 C CA . ALA D 1 101 ? 39.202 -30.241 75.804 1.00 10.00 79 ALA D CA 1
ATOM 18427 C C . ALA D 1 101 ? 38.469 -29.201 74.968 1.00 9.86 79 ALA D C 1
ATOM 18428 O O . ALA D 1 101 ? 38.964 -28.824 73.910 1.00 11.45 79 ALA D O 1
ATOM 18435 N N . THR D 1 102 ? 37.294 -28.761 75.420 1.00 8.98 80 THR D N 1
ATOM 18436 C CA . THR D 1 102 ? 36.535 -27.739 74.706 1.00 9.01 80 THR D CA 1
ATOM 18437 C C . THR D 1 102 ? 36.345 -26.480 75.543 1.00 8.59 80 THR D C 1
ATOM 18438 O O . THR D 1 102 ? 35.542 -25.619 75.183 1.00 8.96 80 THR D O 1
ATOM 18449 N N . GLY D 1 103 ? 37.105 -26.349 76.633 1.00 8.28 81 GLY D N 1
ATOM 18450 C CA . GLY D 1 103 ? 37.045 -25.115 77.404 1.00 8.73 81 GLY D CA 1
ATOM 18451 C C . GLY D 1 103 ? 35.752 -24.913 78.167 1.00 8.09 81 GLY D C 1
ATOM 18452 O O . GLY D 1 103 ? 35.448 -23.775 78.541 1.00 8.52 81 GLY D O 1
ATOM 18456 N N . ILE D 1 104 ? 34.995 -25.985 78.406 1.00 7.86 82 ILE D N 1
ATOM 18457 C CA . ILE D 1 104 ? 33.727 -25.856 79.095 1.00 8.17 82 ILE D CA 1
ATOM 18458 C C . ILE D 1 104 ? 33.965 -25.929 80.601 1.00 8.41 82 ILE D C 1
ATOM 18459 O O . ILE D 1 104 ? 34.399 -26.950 81.149 1.00 9.16 82 ILE D O 1
ATOM 18475 N N . ASP D 1 105 ? 33.684 -24.839 81.294 1.00 8.36 83 ASP D N 1
ATOM 18476 C CA . ASP D 1 105 ? 33.926 -24.762 82.735 1.00 8.28 83 ASP D CA 1
ATOM 18477 C C . ASP D 1 105 ? 32.863 -25.471 83.551 1.00 8.74 83 ASP D C 1
ATOM 18478 O O . ASP D 1 105 ? 33.194 -26.134 84.533 1.00 9.28 83 ASP D O 1
ATOM 18487 N N . LYS D 1 106 ? 31.598 -25.305 83.179 1.00 8.54 84 LYS D N 1
ATOM 18488 C CA A LYS D 1 106 ? 30.501 -25.918 83.925 0.38 9.19 84 LYS D CA 1
ATOM 18489 C CA B LYS D 1 106 ? 30.504 -25.933 83.924 0.62 9.10 84 LYS D CA 1
ATOM 18490 C C . LYS D 1 106 ? 29.479 -26.466 82.955 1.00 8.59 84 LYS D C 1
ATOM 18491 O O . LYS D 1 106 ? 29.261 -25.868 81.891 1.00 8.99 84 LYS D O 1
ATOM 18527 N N . ALA D 1 107 ? 28.850 -27.578 83.327 1.00 8.88 85 ALA D N 1
ATOM 18528 C CA . ALA D 1 107 ? 27.786 -28.194 82.549 1.00 9.36 85 ALA D CA 1
ATOM 18529 C C . ALA D 1 107 ? 26.563 -28.352 83.434 1.00 9.08 85 ALA D C 1
ATOM 18530 O O . ALA D 1 107 ? 26.677 -28.849 84.557 1.00 10.27 85 ALA D O 1
ATOM 18537 N N . ILE D 1 108 ? 25.406 -27.970 82.898 1.00 8.22 86 ILE D N 1
ATOM 18538 C CA . ILE D 1 108 ? 24.132 -28.180 83.564 1.00 8.82 86 ILE D CA 1
ATOM 18539 C C . ILE D 1 108 ? 23.540 -29.442 82.947 1.00 8.52 86 ILE D C 1
ATOM 18540 O O . ILE D 1 108 ? 23.237 -29.488 81.743 1.00 9.19 86 ILE D O 1
ATOM 18556 N N . LEU D 1 109 ? 23.427 -30.479 83.782 1.00 8.81 87 LEU D N 1
ATOM 18557 C CA . LEU D 1 109 ? 23.171 -31.840 83.352 1.00 8.76 87 LEU D CA 1
ATOM 18558 C C . LEU D 1 109 ? 21.742 -32.275 83.634 1.00 8.73 87 LEU D C 1
ATOM 18559 O O . LEU D 1 109 ? 21.178 -31.968 84.700 1.00 9.75 87 LEU D O 1
ATOM 18575 N N . ALA D 1 110 ? 21.175 -33.013 82.687 1.00 8.79 88 ALA D N 1
ATOM 18576 C CA . ALA D 1 110 ? 19.846 -33.573 82.846 1.00 8.88 88 ALA D CA 1
ATOM 18577 C C . ALA D 1 110 ? 19.760 -34.921 82.168 1.00 8.83 88 ALA D C 1
ATOM 18578 O O . ALA D 1 110 ? 20.366 -35.153 81.112 1.00 9.14 88 ALA D O 1
ATOM 18585 N N . LEU D 1 111 ? 18.956 -35.797 82.752 1.00 9.29 89 LEU D N 1
ATOM 18586 C CA . LEU D 1 111 ? 18.711 -37.117 82.190 1.00 9.25 89 LEU D CA 1
ATOM 18587 C C . LEU D 1 111 ? 18.140 -37.002 80.774 1.00 9.63 89 LEU D C 1
ATOM 18588 O O . LEU D 1 111 ? 17.189 -36.250 80.524 1.00 9.87 89 LEU D O 1
ATOM 18604 N N . THR D 1 112 ? 18.721 -37.746 79.844 1.00 8.39 90 THR D N 1
ATOM 18605 C CA . THR D 1 112 ? 18.413 -37.530 78.442 1.00 9.37 90 THR D CA 1
ATOM 18606 C C . THR D 1 112 ? 16.981 -37.925 78.076 1.00 8.87 90 THR D C 1
ATOM 18607 O O . THR D 1 112 ? 16.383 -38.840 78.667 1.00 9.20 90 THR D O 1
ATOM 18618 N N . SER D 1 113 ? 16.427 -37.196 77.118 1.00 8.71 91 SER D N 1
ATOM 18619 C CA . SER D 1 113 ? 15.058 -37.415 76.703 1.00 9.22 91 SER D CA 1
ATOM 18620 C C . SER D 1 113 ? 14.842 -38.843 76.169 1.00 9.50 91 SER D C 1
ATOM 18621 O O . SER D 1 113 ? 15.687 -39.352 75.421 1.00 9.17 91 SER D O 1
ATOM 18629 N N . PRO D 1 114 ? 13.695 -39.485 76.482 1.00 9.47 92 PRO D N 1
ATOM 18630 C CA . PRO D 1 114 ? 12.493 -38.951 77.138 1.00 10.03 92 PRO D CA 1
ATOM 18631 C C . PRO D 1 114 ? 12.453 -39.186 78.657 1.00 10.04 92 PRO D C 1
ATOM 18632 O O . PRO D 1 114 ? 11.384 -39.087 79.264 1.00 10.88 92 PRO D O 1
ATOM 18643 N N . GLY D 1 115 ? 13.588 -39.510 79.279 1.00 9.68 93 GLY D N 1
ATOM 18644 C CA . GLY D 1 115 ? 13.591 -39.781 80.709 1.00 10.05 93 GLY D CA 1
ATOM 18645 C C . GLY D 1 115 ? 12.690 -40.961 81.056 1.00 10.44 93 GLY D C 1
ATOM 18646 O O . GLY D 1 115 ? 12.627 -41.952 80.312 1.00 10.93 93 GLY D O 1
ATOM 18650 N N . VAL D 1 116 ? 11.963 -40.854 82.162 1.00 10.46 94 VAL D N 1
ATOM 18651 C CA . VAL D 1 116 ? 11.015 -41.921 82.541 1.00 11.06 94 VAL D CA 1
ATOM 18652 C C . VAL D 1 116 ? 9.576 -41.613 82.126 1.00 10.88 94 VAL D C 1
ATOM 18653 O O . VAL D 1 116 ? 8.645 -42.352 82.452 1.00 11.43 94 VAL D O 1
ATOM 18666 N N . GLN D 1 117 ? 9.388 -40.538 81.368 1.00 10.59 95 GLN D N 1
ATOM 18667 C CA . GLN D 1 117 ? 8.055 -40.103 80.989 1.00 10.97 95 GLN D CA 1
ATOM 18668 C C . GLN D 1 117 ? 7.236 -41.153 80.220 1.00 10.97 95 GLN D C 1
ATOM 18669 O O . GLN D 1 117 ? 6.033 -41.248 80.427 1.00 12.19 95 GLN D O 1
ATOM 18683 N N . PRO D 1 118 ? 7.877 -41.976 79.371 1.00 11.01 96 PRO D N 1
ATOM 18684 C CA . PRO D 1 118 ? 7.062 -42.942 78.608 1.00 12.16 96 PRO D CA 1
ATOM 18685 C C . PRO D 1 118 ? 6.665 -44.184 79.375 1.00 12.88 96 PRO D C 1
ATOM 18686 O O . PRO D 1 118 ? 5.894 -44.992 78.845 1.00 13.56 96 PRO D O 1
ATOM 18697 N N . LEU D 1 119 ? 7.198 -44.363 80.583 1.00 13.87 97 LEU D N 1
ATOM 18698 C CA . LEU D 1 119 ? 7.018 -45.628 81.296 1.00 14.34 97 LEU D CA 1
ATOM 18699 C C . LEU D 1 119 ? 5.603 -45.786 81.817 1.00 14.77 97 LEU D C 1
ATOM 18700 O O . LEU D 1 119 ? 5.049 -44.875 82.424 1.00 15.99 97 LEU D O 1
ATOM 18716 N N . HIS D 1 120 ? 5.038 -46.961 81.580 1.00 16.22 98 HIS D N 1
ATOM 18717 C CA . HIS D 1 120 ? 3.653 -47.238 81.942 1.00 18.60 98 HIS D CA 1
ATOM 18718 C C . HIS D 1 120 ? 3.468 -47.650 83.405 1.00 19.75 98 HIS D C 1
ATOM 18719 O O . HIS D 1 120 ? 2.390 -47.455 83.972 1.00 22.06 98 HIS D O 1
ATOM 18734 N N . ASP D 1 121 ? 4.494 -48.253 84.000 1.00 19.20 99 ASP D N 1
ATOM 18735 C CA . ASP D 1 121 ? 4.445 -48.681 85.406 1.00 20.43 99 ASP D CA 1
ATOM 18736 C C . ASP D 1 121 ? 4.903 -47.503 86.254 1.00 20.17 99 ASP D C 1
ATOM 18737 O O . ASP D 1 121 ? 6.072 -47.110 86.211 1.00 19.82 99 ASP D O 1
ATOM 18746 N N . LEU D 1 122 ? 3.979 -46.921 87.010 1.00 21.19 100 LEU D N 1
ATOM 18747 C CA . LEU D 1 122 ? 4.298 -45.713 87.761 1.00 23.01 100 LEU D CA 1
ATOM 18748 C C . LEU D 1 122 ? 5.332 -45.951 88.849 1.00 23.89 100 LEU D C 1
ATOM 18749 O O . LEU D 1 122 ? 6.176 -45.090 89.096 1.00 22.50 100 LEU D O 1
ATOM 18765 N N . ASP D 1 123 ? 5.287 -47.113 89.487 1.00 27.70 101 ASP D N 1
ATOM 18766 C CA . ASP D 1 123 ? 6.271 -47.410 90.513 1.00 33.69 101 ASP D CA 1
ATOM 18767 C C . ASP D 1 123 ? 7.662 -47.480 89.897 1.00 25.56 101 ASP D C 1
ATOM 18768 O O . ASP D 1 123 ? 8.630 -46.978 90.459 1.00 23.41 101 ASP D O 1
ATOM 18777 N N . GLU D 1 124 ? 7.761 -48.103 88.733 1.00 20.85 102 GLU D N 1
ATOM 18778 C CA . GLU D 1 124 ? 9.054 -48.180 88.065 1.00 18.20 102 GLU D CA 1
ATOM 18779 C C . GLU D 1 124 ? 9.544 -46.786 87.670 1.00 16.38 102 GLU D C 1
ATOM 18780 O O . GLU D 1 124 ? 10.726 -46.465 87.827 1.00 15.75 102 GLU D O 1
ATOM 18792 N N . ALA D 1 125 ? 8.640 -45.950 87.159 1.00 15.17 103 ALA D N 1
ATOM 18793 C CA . ALA D 1 125 ? 9.034 -44.609 86.738 1.00 14.44 103 ALA D CA 1
ATOM 18794 C C . ALA D 1 125 ? 9.547 -43.807 87.940 1.00 14.31 103 ALA D C 1
ATOM 18795 O O . ALA D 1 125 ? 10.607 -43.169 87.865 1.00 14.37 103 ALA D O 1
ATOM 18802 N N . ARG D 1 126 ? 8.828 -43.856 89.064 1.00 14.55 104 ARG D N 1
ATOM 18803 C CA . ARG D 1 126 ? 9.266 -43.129 90.251 1.00 14.93 104 ARG D CA 1
ATOM 18804 C C . ARG D 1 126 ? 10.592 -43.677 90.776 1.00 14.17 104 ARG D C 1
ATOM 18805 O O . ARG D 1 126 ? 11.471 -42.910 91.177 1.00 14.10 104 ARG D O 1
ATOM 18826 N N . THR D 1 127 ? 10.730 -44.999 90.786 1.00 14.29 105 THR D N 1
ATOM 18827 C CA . THR D 1 127 ? 11.947 -45.630 91.296 1.00 15.11 105 THR D CA 1
ATOM 18828 C C . THR D 1 127 ? 13.154 -45.264 90.432 1.00 14.39 105 THR D C 1
ATOM 18829 O O . THR D 1 127 ? 14.220 -44.919 90.954 1.00 15.21 105 THR D O 1
ATOM 18840 N N . LEU D 1 128 ? 13.006 -45.357 89.115 1.00 13.93 106 LEU D N 1
ATOM 18841 C CA . LEU D 1 128 ? 14.135 -45.072 88.242 1.00 13.54 106 LEU D CA 1
ATOM 18842 C C . LEU D 1 128 ? 14.465 -43.587 88.182 1.00 12.74 106 LEU D C 1
ATOM 18843 O O . LEU D 1 128 ? 15.642 -43.231 88.065 1.00 13.47 106 LEU D O 1
ATOM 18859 N N . ALA D 1 129 ? 13.460 -42.718 88.267 1.00 12.49 107 ALA D N 1
ATOM 18860 C CA . ALA D 1 129 ? 13.733 -41.282 88.361 1.00 12.23 107 ALA D CA 1
ATOM 18861 C C . ALA D 1 129 ? 14.476 -40.971 89.654 1.00 12.25 107 ALA D C 1
ATOM 18862 O O . ALA D 1 129 ? 15.417 -40.195 89.650 1.00 11.97 107 ALA D O 1
ATOM 18869 N N . THR D 1 130 ? 14.028 -41.547 90.766 1.00 12.82 108 THR D N 1
ATOM 18870 C CA . THR D 1 130 ? 14.725 -41.344 92.033 1.00 13.56 108 THR D CA 1
ATOM 18871 C C . THR D 1 130 ? 16.198 -41.743 91.915 1.00 13.09 108 THR D C 1
ATOM 18872 O O . THR D 1 130 ? 17.093 -41.001 92.344 1.00 13.12 108 THR D O 1
ATOM 18883 N N . ARG D 1 131 ? 16.452 -42.918 91.346 1.00 13.82 109 ARG D N 1
ATOM 18884 C CA . ARG D 1 131 ? 17.822 -43.397 91.188 1.00 14.10 109 ARG D CA 1
ATOM 18885 C C . ARG D 1 131 ? 18.636 -42.492 90.273 1.00 13.33 109 ARG D C 1
ATOM 18886 O O . ARG D 1 131 ? 19.801 -42.205 90.583 1.00 13.58 109 ARG D O 1
ATOM 18907 N N . ALA D 1 132 ? 18.043 -42.031 89.172 1.00 12.51 110 ALA D N 1
ATOM 18908 C CA . ALA D 1 132 ? 18.772 -41.151 88.261 1.00 11.88 110 ALA D CA 1
ATOM 18909 C C . ALA D 1 132 ? 19.095 -39.844 88.965 1.00 11.05 110 ALA D C 1
ATOM 18910 O O . ALA D 1 132 ? 20.184 -39.296 88.785 1.00 11.40 110 ALA D O 1
ATOM 18917 N N . ASN D 1 133 ? 18.150 -39.325 89.742 1.00 11.55 111 ASN D N 1
ATOM 18918 C CA . ASN D 1 133 ? 18.386 -38.091 90.468 1.00 11.20 111 ASN D CA 1
ATOM 18919 C C . ASN D 1 133 ? 19.482 -38.271 91.517 1.00 11.31 111 ASN D C 1
ATOM 18920 O O . ASN D 1 133 ? 20.340 -37.414 91.675 1.00 11.64 111 ASN D O 1
ATOM 18931 N N . ASP D 1 134 ? 19.463 -39.387 92.239 1.00 11.88 112 ASP D N 1
ATOM 18932 C CA . ASP D 1 134 ? 20.506 -39.628 93.230 1.00 12.92 112 ASP D CA 1
ATOM 18933 C C . ASP D 1 134 ? 21.873 -39.797 92.560 1.00 12.49 112 ASP D C 1
ATOM 18934 O O . ASP D 1 134 ? 22.884 -39.317 93.076 1.00 13.15 112 ASP D O 1
ATOM 18943 N N . THR D 1 135 ? 21.909 -40.486 91.431 1.00 12.83 113 THR D N 1
ATOM 18944 C CA . THR D 1 135 ? 23.155 -40.652 90.699 1.00 12.88 113 THR D CA 1
ATOM 18945 C C . THR D 1 135 ? 23.724 -39.303 90.246 1.00 12.47 113 THR D C 1
ATOM 18946 O O . THR D 1 135 ? 24.933 -39.038 90.350 1.00 12.50 113 THR D O 1
ATOM 18957 N N . LEU D 1 136 ? 22.845 -38.449 89.732 1.00 12.03 114 LEU D N 1
ATOM 18958 C CA . LEU D 1 136 ? 23.267 -37.116 89.304 1.00 11.19 114 LEU D CA 1
ATOM 18959 C C . LEU D 1 136 ? 23.764 -36.309 90.493 1.00 11.51 114 LEU D C 1
ATOM 18960 O O . LEU D 1 136 ? 24.815 -35.650 90.414 1.00 11.56 114 LEU D O 1
ATOM 18976 N N . ALA D 1 137 ? 23.040 -36.377 91.607 1.00 11.90 115 ALA D N 1
ATOM 18977 C CA . ALA D 1 137 ? 23.443 -35.633 92.796 1.00 12.86 115 ALA D CA 1
ATOM 18978 C C . ALA D 1 137 ? 24.822 -36.087 93.268 1.00 12.86 115 ALA D C 1
ATOM 18979 O O . ALA D 1 137 ? 25.640 -35.261 93.681 1.00 13.51 115 ALA D O 1
ATOM 18986 N N . ASP D 1 138 ? 25.085 -37.393 93.228 1.00 13.17 116 ASP D N 1
ATOM 18987 C CA . ASP D 1 138 ? 26.396 -37.911 93.645 1.00 13.77 116 ASP D CA 1
ATOM 18988 C C . ASP D 1 138 ? 27.496 -37.323 92.767 1.00 13.10 116 ASP D C 1
ATOM 18989 O O . ASP D 1 138 ? 28.565 -36.935 93.262 1.00 14.01 116 ASP D O 1
ATOM 18998 N N . ALA D 1 139 ? 27.248 -37.253 91.463 1.00 12.49 117 ALA D N 1
ATOM 18999 C CA . ALA D 1 139 ? 28.255 -36.746 90.553 1.00 12.63 117 ALA D CA 1
ATOM 19000 C C . ALA D 1 139 ? 28.498 -35.251 90.783 1.00 12.14 117 ALA D C 1
ATOM 19001 O O . ALA D 1 139 ? 29.642 -34.787 90.767 1.00 12.78 117 ALA D O 1
ATOM 19008 N N . CYS D 1 140 ? 27.433 -34.494 91.000 1.00 12.48 118 CYS D N 1
ATOM 19009 C CA . CYS D 1 140 ? 27.595 -33.076 91.282 1.00 13.75 118 CYS D CA 1
ATOM 19010 C C . CYS D 1 140 ? 28.333 -32.839 92.593 1.00 15.78 118 CYS D C 1
ATOM 19011 O O . CYS D 1 140 ? 29.073 -31.867 92.730 1.00 15.97 118 CYS D O 1
ATOM 19019 N N . GLN D 1 141 ? 28.119 -33.720 93.560 1.00 17.84 119 GLN D N 1
ATOM 19020 C CA . GLN D 1 141 ? 28.814 -33.614 94.840 1.00 24.49 119 GLN D CA 1
ATOM 19021 C C . GLN D 1 141 ? 30.306 -33.873 94.655 1.00 20.43 119 GLN D C 1
ATOM 19022 O O . GLN D 1 141 ? 31.143 -33.286 95.349 1.00 19.59 119 GLN D O 1
ATOM 19036 N N . LYS D 1 142 ? 30.636 -34.771 93.733 1.00 18.12 120 LYS D N 1
ATOM 19037 C CA . LYS D 1 142 ? 32.023 -35.158 93.489 1.00 17.46 120 LYS D CA 1
ATOM 19038 C C . LYS D 1 142 ? 32.769 -34.102 92.676 1.00 16.23 120 LYS D C 1
ATOM 19039 O O . LYS D 1 142 ? 33.964 -33.894 92.875 1.00 17.04 120 LYS D O 1
ATOM 19058 N N . TYR D 1 143 ? 32.060 -33.436 91.766 1.00 14.25 121 TYR D N 1
ATOM 19059 C CA . TYR D 1 143 ? 32.668 -32.418 90.911 1.00 14.15 121 TYR D CA 1
ATOM 19060 C C . TYR D 1 143 ? 31.887 -31.113 91.019 1.00 13.18 121 TYR D C 1
ATOM 19061 O O . TYR D 1 143 ? 31.285 -30.638 90.048 1.00 12.47 121 TYR D O 1
ATOM 19079 N N . PRO D 1 144 ? 31.890 -30.519 92.211 1.00 14.58 122 PRO D N 1
ATOM 19080 C CA . PRO D 1 144 ? 30.958 -29.423 92.491 1.00 15.83 122 PRO D CA 1
ATOM 19081 C C . PRO D 1 144 ? 31.226 -28.150 91.692 1.00 16.17 122 PRO D C 1
ATOM 19082 O O . PRO D 1 144 ? 30.324 -27.330 91.537 1.00 16.94 122 PRO D O 1
ATOM 19093 N N . ASP D 1 145 ? 32.446 -27.968 91.204 1.00 16.01 123 ASP D N 1
ATOM 19094 C CA . ASP D 1 145 ? 32.752 -26.779 90.406 1.00 20.17 123 ASP D CA 1
ATOM 19095 C C . ASP D 1 145 ? 32.569 -26.986 88.899 1.00 14.08 123 ASP D C 1
ATOM 19096 O O . ASP D 1 145 ? 32.761 -26.049 88.115 1.00 13.59 123 ASP D O 1
ATOM 19105 N N . ARG D 1 146 ? 32.188 -28.204 88.516 1.00 11.30 124 ARG D N 1
ATOM 19106 C CA . ARG D 1 146 ? 32.046 -28.565 87.091 1.00 10.30 124 ARG D CA 1
ATOM 19107 C C . ARG D 1 146 ? 30.628 -28.998 86.684 1.00 9.90 124 ARG D C 1
ATOM 19108 O O . ARG D 1 146 ? 30.228 -28.758 85.549 1.00 10.12 124 ARG D O 1
ATOM 19129 N N . PHE D 1 147 ? 29.908 -29.672 87.584 1.00 10.28 125 PHE D N 1
ATOM 19130 C CA . PHE D 1 147 ? 28.621 -30.284 87.258 1.00 10.82 125 PHE D CA 1
ATOM 19131 C C . PHE D 1 147 ? 27.530 -29.639 88.094 1.00 11.45 125 PHE D C 1
ATOM 19132 O O . PHE D 1 147 ? 27.690 -29.504 89.321 1.00 13.43 125 PHE D O 1
ATOM 19149 N N . ILE D 1 148 ? 26.440 -29.261 87.434 1.00 10.21 126 ILE D N 1
ATOM 19150 C CA . ILE D 1 148 ? 25.253 -28.692 88.066 1.00 10.39 126 ILE D CA 1
ATOM 19151 C C . ILE D 1 148 ? 24.071 -29.547 87.624 1.00 9.98 126 ILE D C 1
ATOM 19152 O O . ILE D 1 148 ? 24.020 -29.927 86.461 1.00 11.06 126 ILE D O 1
ATOM 19168 N N . GLY D 1 149 ? 23.130 -29.841 88.518 1.00 9.46 127 GLY D N 1
ATOM 19169 C CA . GLY D 1 149 ? 22.058 -30.745 88.172 1.00 10.16 127 GLY D CA 1
ATOM 19170 C C . GLY D 1 149 ? 20.698 -30.106 87.995 1.00 9.42 127 GLY D C 1
ATOM 19171 O O . GLY D 1 149 ? 20.307 -29.187 88.722 1.00 10.12 127 GLY D O 1
ATOM 19175 N N . MET D 1 150 ? 19.969 -30.650 87.019 1.00 10.26 128 MET D N 1
ATOM 19176 C CA . MET D 1 150 ? 18.524 -30.448 86.872 1.00 10.36 128 MET D CA 1
ATOM 19177 C C . MET D 1 150 ? 17.857 -31.792 87.151 1.00 10.91 128 MET D C 1
ATOM 19178 O O . MET D 1 150 ? 18.316 -32.817 86.651 1.00 12.49 128 MET D O 1
ATOM 19192 N N . GLY D 1 151 ? 16.793 -31.805 87.951 1.00 10.64 129 GLY D N 1
ATOM 19193 C CA . GLY D 1 151 ? 16.088 -33.047 88.244 1.00 11.16 129 GLY D CA 1
ATOM 19194 C C . GLY D 1 151 ? 15.249 -33.563 87.104 1.00 10.88 129 GLY D C 1
ATOM 19195 O O . GLY D 1 151 ? 14.816 -32.798 86.234 1.00 10.37 129 GLY D O 1
ATOM 19199 N N . THR D 1 152 ? 15.022 -34.871 87.136 1.00 10.84 130 THR D N 1
ATOM 19200 C CA . THR D 1 152 ? 14.058 -35.520 86.260 1.00 11.24 130 THR D CA 1
ATOM 19201 C C . THR D 1 152 ? 12.843 -35.917 87.088 1.00 11.13 130 THR D C 1
ATOM 19202 O O . THR D 1 152 ? 12.964 -36.251 88.276 1.00 12.17 130 THR D O 1
ATOM 19213 N N . VAL D 1 153 ? 11.665 -35.861 86.474 1.00 11.18 131 VAL D N 1
ATOM 19214 C CA . VAL D 1 153 ? 10.435 -36.209 87.180 1.00 11.41 131 VAL D CA 1
ATOM 19215 C C . VAL D 1 153 ? 9.577 -37.177 86.373 1.00 12.03 131 VAL D C 1
ATOM 19216 O O . VAL D 1 153 ? 9.993 -37.670 85.318 1.00 12.51 131 VAL D O 1
ATOM 19229 N N . ALA D 1 154 ? 8.402 -37.501 86.907 1.00 12.37 132 ALA D N 1
ATOM 19230 C CA . ALA D 1 154 ? 7.496 -38.460 86.27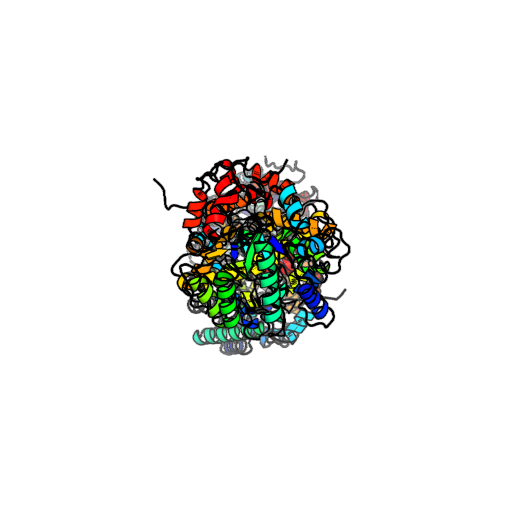1 1.00 12.88 132 ALA D CA 1
ATOM 19231 C C . ALA D 1 154 ? 6.116 -37.824 86.230 1.00 13.00 132 ALA D C 1
ATOM 19232 O O . ALA D 1 154 ? 5.306 -38.041 87.131 1.00 12.91 132 ALA D O 1
ATOM 19239 N N . PRO D 1 155 ? 5.836 -37.015 85.196 1.00 12.85 133 PRO D N 1
ATOM 19240 C CA . PRO D 1 155 ? 4.590 -36.238 85.164 1.00 13.53 133 PRO D CA 1
ATOM 19241 C C . PRO D 1 155 ? 3.353 -37.120 85.131 1.00 14.04 133 PRO D C 1
ATOM 19242 O O . PRO D 1 155 ? 2.260 -36.629 85.408 1.00 15.30 133 PRO D O 1
ATOM 19253 N N . GLN D 1 156 ? 3.521 -38.396 84.792 1.00 14.31 134 GLN D N 1
ATOM 19254 C CA . GLN D 1 156 ? 2.452 -39.376 85.010 1.00 16.39 134 GLN D CA 1
ATOM 19255 C C . GLN D 1 156 ? 1.871 -39.299 86.435 1.00 16.32 134 GLN D C 1
ATOM 19256 O O . GLN D 1 156 ? 0.711 -39.668 86.647 1.00 16.90 134 GLN D O 1
ATOM 19270 N N . ASP D 1 157 ? 2.717 -38.901 87.394 1.00 15.13 135 ASP D N 1
ATOM 19271 C CA . ASP D 1 157 ? 2.326 -38.705 88.791 1.00 15.03 135 ASP D CA 1
ATOM 19272 C C . ASP D 1 157 ? 2.718 -37.282 89.200 1.00 14.16 135 ASP D C 1
ATOM 19273 O O . ASP D 1 157 ? 3.827 -37.045 89.695 1.00 13.37 135 ASP D O 1
ATOM 19282 N N . PRO D 1 158 ? 1.818 -36.315 88.968 1.00 14.80 136 PRO D N 1
ATOM 19283 C CA . PRO D 1 158 ? 2.169 -34.922 89.254 1.00 16.33 136 PRO D CA 1
ATOM 19284 C C . PRO D 1 158 ? 2.452 -34.678 90.723 1.00 18.81 136 PRO D C 1
ATOM 19285 O O . PRO D 1 158 ? 3.311 -33.877 91.047 1.00 16.61 136 PRO D O 1
ATOM 19296 N N A GLU D 1 159 ? 1.733 -35.383 91.590 0.47 21.91 137 GLU D N 1
ATOM 19297 N N B GLU D 1 159 ? 1.745 -35.357 91.618 0.53 21.55 137 GLU D N 1
ATOM 19298 C CA A GLU D 1 159 ? 1.886 -35.231 93.031 0.47 26.47 137 GLU D CA 1
ATOM 19299 C CA B GLU D 1 159 ? 1.973 -35.119 93.039 0.53 26.05 137 GLU D CA 1
ATOM 19300 C C A GLU D 1 159 ? 3.294 -35.638 93.468 0.47 21.57 137 GLU D C 1
ATOM 19301 C C B GLU D 1 159 ? 3.328 -35.644 93.508 0.53 21.02 137 GLU D C 1
ATOM 19302 O O A GLU D 1 159 ? 3.974 -34.904 94.199 0.47 20.59 137 GLU D O 1
ATOM 19303 O O B GLU D 1 159 ? 4.011 -34.995 94.314 0.53 19.50 137 GLU D O 1
ATOM 19326 N N . TRP D 1 160 ? 3.728 -36.809 93.012 1.00 18.50 138 TRP D N 1
ATOM 19327 C CA . TRP D 1 160 ? 5.065 -37.294 93.304 1.00 16.21 138 TRP D CA 1
ATOM 19328 C C . TRP D 1 160 ? 6.114 -36.379 92.678 1.00 14.54 138 TRP D C 1
ATOM 19329 O O . TRP D 1 160 ? 7.140 -36.083 93.292 1.00 14.32 138 TRP D O 1
ATOM 19350 N N . SER D 1 161 ? 5.855 -35.912 91.467 1.00 13.14 139 SER D N 1
ATOM 19351 C CA . SER D 1 161 ? 6.793 -35.027 90.816 1.00 12.67 139 SER D CA 1
ATOM 19352 C C . SER D 1 161 ? 6.979 -33.749 91.622 1.00 12.02 139 SER D C 1
ATOM 19353 O O . SER D 1 161 ? 8.101 -33.241 91.708 1.00 12.42 139 SER D O 1
ATOM 19361 N N . ALA D 1 162 ? 5.911 -33.208 92.211 1.00 12.64 140 ALA D N 1
ATOM 19362 C CA . ALA D 1 162 ? 6.032 -32.051 93.089 1.00 13.46 140 ALA D CA 1
ATOM 19363 C C . ALA D 1 162 ? 6.946 -32.375 94.271 1.00 14.28 140 ALA D C 1
ATOM 19364 O O . ALA D 1 162 ? 7.799 -31.550 94.635 1.00 14.52 140 ALA D O 1
ATOM 19371 N N . ARG D 1 163 ? 6.794 -33.565 94.863 1.00 14.12 141 ARG D N 1
ATOM 19372 C CA A ARG D 1 163 ? 7.683 -33.981 95.958 0.50 14.60 141 ARG D CA 1
ATOM 19373 C CA B ARG D 1 163 ? 7.695 -33.986 95.942 0.50 14.33 141 ARG D CA 1
ATOM 19374 C C . ARG D 1 163 ? 9.137 -34.019 95.485 1.00 14.18 141 ARG D C 1
ATOM 19375 O O . ARG D 1 163 ? 10.039 -33.621 96.215 1.00 13.63 141 ARG D O 1
ATOM 19415 N N . GLU D 1 164 ? 9.357 -34.520 94.272 1.00 13.61 142 GLU D N 1
ATOM 19416 C CA . GLU D 1 164 ? 10.720 -34.685 93.764 1.00 13.26 142 GLU D CA 1
ATOM 19417 C C . GLU D 1 164 ? 11.346 -33.341 93.376 1.00 12.71 142 GLU D C 1
ATOM 19418 O O . GLU D 1 164 ? 12.564 -33.161 93.464 1.00 12.59 142 GLU D O 1
ATOM 19430 N N . ILE D 1 165 ? 10.510 -32.386 92.972 1.00 12.19 143 ILE D N 1
ATOM 19431 C CA . ILE D 1 165 ? 10.970 -31.017 92.733 1.00 12.24 143 ILE D CA 1
ATOM 19432 C C . ILE D 1 165 ? 11.472 -30.419 94.055 1.00 12.63 143 ILE D C 1
ATOM 19433 O O . ILE D 1 165 ? 12.559 -29.815 94.121 1.00 12.88 143 ILE D O 1
ATOM 19449 N N . HIS D 1 166 ? 10.716 -30.624 95.125 1.00 12.65 144 HIS D N 1
ATOM 19450 C CA A HIS D 1 166 ? 11.145 -30.149 96.434 0.52 12.99 144 HIS D CA 1
ATOM 19451 C CA B HIS D 1 166 ? 11.145 -30.150 96.434 0.48 13.04 144 HIS D CA 1
ATOM 19452 C C . HIS D 1 166 ? 12.415 -30.855 96.896 1.00 12.76 144 HIS D C 1
ATOM 19453 O O . HIS D 1 166 ? 13.321 -30.216 97.423 1.00 14.13 144 HIS D O 1
ATOM 19480 N N . ARG D 1 167 ? 12.491 -32.166 96.676 1.00 12.58 145 ARG D N 1
ATOM 19481 C CA . ARG D 1 167 ? 13.655 -32.916 97.131 1.00 13.21 145 ARG D CA 1
ATOM 19482 C C . ARG D 1 167 ? 14.903 -32.465 96.362 1.00 13.64 145 ARG D C 1
ATOM 19483 O O . ARG D 1 167 ? 15.986 -32.322 96.936 1.00 13.80 145 ARG D O 1
ATOM 19504 N N . GLY D 1 168 ? 14.767 -32.254 95.060 1.00 13.14 146 GLY D N 1
ATOM 19505 C CA . GLY D 1 168 ? 15.909 -31.830 94.277 1.00 13.46 146 GLY D CA 1
ATOM 19506 C C . GLY D 1 168 ? 16.418 -30.476 94.734 1.00 13.72 146 GLY D C 1
ATOM 19507 O O . GLY D 1 168 ? 17.625 -30.256 94.856 1.00 14.05 146 GLY D O 1
ATOM 19511 N N . ALA D 1 169 ? 15.499 -29.560 95.023 1.00 13.73 147 ALA D N 1
ATOM 19512 C CA . ALA D 1 169 ? 15.888 -28.207 95.408 1.00 15.06 147 ALA D CA 1
ATOM 19513 C C . ALA D 1 169 ? 16.474 -28.169 96.822 1.00 15.91 147 ALA D C 1
ATOM 19514 O O . ALA D 1 169 ? 17.446 -27.465 97.078 1.00 17.66 147 ALA D O 1
ATOM 19521 N N . ARG D 1 170 ? 15.879 -28.914 97.739 1.00 16.50 148 ARG D N 1
ATOM 19522 C CA . ARG D 1 170 ? 16.211 -28.764 99.147 1.00 17.29 148 ARG D CA 1
ATOM 19523 C C . ARG D 1 170 ? 17.271 -29.752 99.629 1.00 17.97 148 ARG D C 1
ATOM 19524 O O . ARG D 1 170 ? 18.006 -29.454 100.563 1.00 19.45 148 ARG D O 1
ATOM 19528 N N . GLU D 1 171 ? 17.314 -30.939 99.036 1.00 17.61 149 GLU D N 1
ATOM 19529 C CA . GLU D 1 171 ? 18.233 -31.987 99.469 1.00 20.66 149 GLU D CA 1
ATOM 19530 C C . GLU D 1 171 ? 19.350 -32.295 98.470 1.00 17.36 149 GLU D C 1
ATOM 19531 O O . GLU D 1 171 ? 20.448 -32.665 98.889 1.00 17.95 149 GLU D O 1
ATOM 19543 N N . LEU D 1 172 ? 19.093 -32.155 97.172 1.00 15.18 150 LEU D N 1
ATOM 19544 C CA . LEU D 1 172 ? 20.071 -32.602 96.192 1.00 14.08 150 LEU D CA 1
ATOM 19545 C C . LEU D 1 172 ? 20.882 -31.487 95.560 1.00 13.72 150 LEU D C 1
ATOM 19546 O O . LEU D 1 172 ? 21.806 -31.771 94.800 1.00 14.69 150 LEU D O 1
ATOM 19562 N N . GLY D 1 173 ? 20.546 -30.234 95.839 1.00 13.31 151 GLY D N 1
ATOM 19563 C CA . GLY D 1 173 ? 21.294 -29.115 95.291 1.00 13.38 151 GLY D CA 1
ATOM 19564 C C . GLY D 1 173 ? 21.002 -28.834 93.822 1.00 12.16 151 GLY D C 1
ATOM 19565 O O . GLY D 1 173 ? 21.754 -28.095 93.183 1.00 12.71 151 GLY D O 1
ATOM 19569 N N . PHE D 1 174 ? 19.905 -29.368 93.286 1.00 11.35 152 PHE D N 1
ATOM 19570 C CA . PHE D 1 174 ? 19.542 -29.121 91.882 1.00 10.83 152 PHE D CA 1
ATOM 19571 C C . PHE D 1 174 ? 19.021 -27.698 91.716 1.00 11.02 152 PHE D C 1
ATOM 19572 O O . PHE D 1 174 ? 18.557 -27.075 92.670 1.00 11.75 152 PHE D O 1
ATOM 19589 N N . LYS D 1 175 ? 19.070 -27.210 90.479 1.00 9.98 153 LYS D N 1
ATOM 19590 C CA . LYS D 1 175 ? 18.727 -25.830 90.168 1.00 10.37 153 LYS D CA 1
ATOM 19591 C C . LYS D 1 175 ? 17.382 -25.707 89.441 1.00 10.90 153 LYS D C 1
ATOM 19592 O O . LYS D 1 175 ? 16.932 -24.600 89.163 1.00 11.67 153 LYS D O 1
ATOM 19611 N N . GLY D 1 176 ? 16.721 -26.823 89.179 1.00 11.24 154 GLY D N 1
ATOM 19612 C CA . GLY D 1 176 ? 15.437 -26.812 88.498 1.00 12.14 154 GLY D CA 1
ATOM 19613 C C . GLY D 1 176 ? 15.192 -28.202 87.991 1.00 10.81 154 GLY D C 1
ATOM 19614 O O . GLY D 1 176 ? 15.837 -29.141 88.473 1.00 10.45 154 GLY D O 1
ATOM 19618 N N . ILE D 1 177 ? 14.275 -28.343 87.037 1.00 10.82 155 ILE D N 1
ATOM 19619 C CA . ILE D 1 177 ? 14.008 -29.639 86.447 1.00 10.48 155 ILE D CA 1
ATOM 19620 C C . ILE D 1 177 ? 13.918 -29.506 84.942 1.00 9.62 155 ILE D C 1
ATOM 19621 O O . ILE D 1 177 ? 13.615 -28.430 84.403 1.00 9.79 155 ILE D O 1
ATOM 19637 N N . GLN D 1 178 ? 14.167 -30.628 84.282 1.00 9.09 156 GLN D N 1
ATOM 19638 C CA . GLN D 1 178 ? 13.957 -30.749 82.849 1.00 9.53 156 GLN D CA 1
ATOM 19639 C C . GLN D 1 178 ? 12.837 -31.731 82.625 1.00 9.49 156 GLN D C 1
ATOM 19640 O O . GLN D 1 178 ? 12.883 -32.855 83.137 1.00 11.32 156 GLN D O 1
ATOM 19654 N N . ILE D 1 179 ? 11.823 -31.301 81.873 1.00 8.97 157 ILE D N 1
ATOM 19655 C CA . ILE D 1 179 ? 10.759 -32.189 81.394 1.00 9.54 157 ILE D CA 1
ATOM 19656 C C . ILE D 1 179 ? 10.935 -32.326 79.880 1.00 9.18 157 ILE D C 1
ATOM 19657 O O . ILE D 1 179 ? 11.081 -31.334 79.155 1.00 9.39 157 ILE D O 1
ATOM 19673 N N . ASN D 1 180 ? 10.957 -33.580 79.427 1.00 9.08 158 ASN D N 1
ATOM 19674 C CA . ASN D 1 180 ? 11.194 -33.932 78.035 1.00 9.36 158 ASN D CA 1
ATOM 19675 C C . ASN D 1 180 ? 9.895 -33.904 77.254 1.00 9.17 158 ASN D C 1
ATOM 19676 O O . ASN D 1 180 ? 9.374 -34.914 76.790 1.00 10.25 158 ASN D O 1
ATOM 19687 N N . SER D 1 181 ? 9.358 -32.701 77.181 1.00 9.83 159 SER D N 1
ATOM 19688 C CA . SER D 1 181 ? 8.126 -32.370 76.486 1.00 9.92 159 SER D CA 1
ATOM 19689 C C . SER D 1 181 ? 6.977 -33.300 76.913 1.00 9.50 159 SER D C 1
ATOM 19690 O O . SER D 1 181 ? 6.767 -33.446 78.114 1.00 10.33 159 SER D O 1
ATOM 19698 N N . HIS D 1 182 ? 6.198 -33.862 75.984 1.00 9.92 160 HIS D N 1
ATOM 19699 C CA . HIS D 1 182 ? 4.962 -34.559 76.360 1.00 10.13 160 HIS D CA 1
ATOM 19700 C C . HIS D 1 182 ? 5.235 -35.777 77.235 1.00 9.99 160 HIS D C 1
ATOM 19701 O O . HIS D 1 182 ? 6.319 -36.360 77.220 1.00 10.94 160 HIS D O 1
ATOM 19715 N N . THR D 1 183 ? 4.222 -36.163 78.004 1.00 10.30 161 THR D N 1
ATOM 19716 C CA . THR D 1 183 ? 4.235 -37.432 78.715 1.00 11.14 161 THR D CA 1
ATOM 19717 C C . THR D 1 183 ? 3.116 -38.290 78.160 1.00 10.66 161 THR D C 1
ATOM 19718 O O . THR D 1 183 ? 1.936 -38.006 78.355 1.00 11.45 161 THR D O 1
ATOM 19729 N N . GLN D 1 184 ? 3.524 -39.296 77.399 1.00 10.90 162 GLN D N 1
ATOM 19730 C CA . GLN D 1 184 ? 2.580 -40.256 76.819 1.00 11.89 162 GLN D CA 1
ATOM 19731 C C . GLN D 1 184 ? 1.457 -39.536 76.075 1.00 11.83 162 GLN D C 1
ATOM 19732 O O . GLN D 1 184 ? 0.287 -39.904 76.161 1.00 13.00 162 GLN D O 1
ATOM 19746 N N . GLY D 1 185 ? 1.834 -38.515 75.313 1.00 11.00 163 GLY D N 1
ATOM 19747 C CA . GLY D 1 185 ? 0.897 -37.826 74.448 1.00 10.84 163 GLY D CA 1
ATOM 19748 C C . GLY D 1 185 ? 0.125 -36.708 75.112 1.00 11.00 163 GLY D C 1
ATOM 19749 O O . GLY D 1 185 ? -0.703 -36.095 74.446 1.00 12.24 163 GLY D O 1
ATOM 19753 N N . ARG D 1 186 ? 0.393 -36.446 76.393 1.00 10.69 164 ARG D N 1
ATOM 19754 C CA . ARG D 1 186 ? -0.292 -35.401 77.137 1.00 11.43 164 ARG D CA 1
ATOM 19755 C C . ARG D 1 186 ? 0.657 -34.243 77.380 1.00 10.64 164 ARG D C 1
ATOM 19756 O O . ARG D 1 186 ? 1.854 -34.452 77.663 1.00 10.91 164 ARG D O 1
ATOM 19777 N N . TYR D 1 187 ? 0.085 -33.038 77.380 1.00 10.44 165 TYR D N 1
ATOM 19778 C CA . TYR D 1 187 ? 0.851 -31.789 77.473 1.00 9.94 165 TYR D CA 1
ATOM 19779 C C . TYR D 1 187 ? 0.577 -31.058 78.771 1.00 10.13 165 TYR D C 1
ATOM 19780 O O . TYR D 1 187 ? -0.473 -31.241 79.411 1.00 11.30 165 TYR D O 1
ATOM 19798 N N . LEU D 1 188 ? 1.533 -30.222 79.171 1.00 10.36 166 LEU D N 1
ATOM 19799 C CA . LEU D 1 188 ? 1.555 -29.664 80.525 1.00 11.06 166 LEU D CA 1
ATOM 19800 C C . LEU D 1 188 ? 0.508 -28.594 80.733 1.00 11.43 166 LEU D C 1
ATOM 19801 O O . LEU D 1 188 ? 0.333 -28.134 81.864 1.00 12.31 166 LEU D O 1
ATOM 19817 N N . ASP D 1 189 ? -0.209 -28.202 79.674 1.00 11.80 167 ASP D N 1
ATOM 19818 C CA A ASP D 1 189 ? -1.308 -27.250 79.827 0.48 11.86 167 ASP D CA 1
ATOM 19819 C CA B ASP D 1 189 ? -1.301 -27.252 79.823 0.52 12.24 167 ASP D CA 1
ATOM 19820 C C . ASP D 1 189 ? -2.550 -27.887 80.436 1.00 12.89 167 ASP D C 1
ATOM 19821 O O . ASP D 1 189 ? -3.465 -27.183 80.831 1.00 14.76 167 ASP D O 1
ATOM 19837 N N . GLU D 1 190 ? -2.595 -29.215 80.530 1.00 13.30 168 GLU D N 1
ATOM 19838 C CA . GLU D 1 190 ? -3.728 -29.858 81.201 1.00 14.81 168 GLU D CA 1
ATOM 19839 C C . GLU D 1 190 ? -3.682 -29.550 82.697 1.00 14.70 168 GLU D C 1
ATOM 19840 O O . GLU D 1 190 ? -2.605 -29.574 83.318 1.00 14.28 168 GLU D O 1
ATOM 19852 N N . GLU D 1 191 ? -4.853 -29.332 83.283 1.00 16.30 169 GLU D N 1
ATOM 19853 C CA . GLU D 1 191 ? -4.952 -29.065 84.714 1.00 20.42 169 GLU D CA 1
ATOM 19854 C C . GLU D 1 191 ? -4.321 -30.175 85.555 1.00 16.59 169 GLU D C 1
ATOM 19855 O O . GLU D 1 191 ? -3.816 -29.914 86.640 1.00 16.03 169 GLU D O 1
ATOM 19867 N N . PHE D 1 192 ? -4.369 -31.414 85.060 1.00 15.02 170 PHE D N 1
ATOM 19868 C CA . PHE D 1 192 ? -3.777 -32.548 85.777 1.00 15.55 170 PHE D CA 1
ATOM 19869 C C . PHE D 1 192 ? -2.339 -32.265 86.225 1.00 14.42 170 PHE D C 1
ATOM 19870 O O . PHE D 1 192 ? -1.933 -32.703 87.294 1.00 13.90 170 PHE D O 1
ATOM 19887 N N . PHE D 1 193 ? -1.579 -31.537 85.415 1.00 13.24 171 PHE D N 1
ATOM 19888 C CA . PHE D 1 193 ? -0.157 -31.345 85.689 1.00 12.28 171 PHE D CA 1
ATOM 19889 C C . PHE D 1 193 ? 0.137 -30.165 86.605 1.00 12.73 171 PHE D C 1
ATOM 19890 O O . PHE D 1 193 ? 1.301 -29.900 86.916 1.00 13.41 171 PHE D O 1
ATOM 19907 N N . ASP D 1 194 ? -0.900 -29.485 87.074 1.00 12.96 172 ASP D N 1
ATOM 19908 C CA . ASP D 1 194 ? -0.705 -28.260 87.834 1.00 13.58 172 ASP D CA 1
ATOM 19909 C C . ASP D 1 194 ? 0.219 -28.381 89.046 1.00 13.10 172 ASP D C 1
ATOM 19910 O O . ASP D 1 194 ? 0.954 -27.442 89.323 1.00 13.36 172 ASP D O 1
ATOM 19919 N N . PRO D 1 195 ? 0.179 -29.511 89.775 1.00 13.48 173 PRO D N 1
ATOM 19920 C CA . PRO D 1 195 ? 1.091 -29.616 90.930 1.00 13.44 173 PRO D CA 1
ATOM 19921 C C . PRO D 1 195 ? 2.564 -29.391 90.595 1.00 12.60 173 PRO D C 1
ATOM 19922 O O . PRO D 1 195 ? 3.316 -28.921 91.453 1.00 12.63 173 PRO D O 1
ATOM 19933 N N . ILE D 1 196 ? 2.973 -29.697 89.370 1.00 11.53 174 ILE D N 1
ATOM 19934 C CA . ILE D 1 196 ? 4.359 -29.465 88.954 1.00 11.32 174 ILE D CA 1
ATOM 19935 C C . ILE D 1 196 ? 4.681 -27.978 88.963 1.00 11.42 174 ILE D C 1
ATOM 19936 O O . ILE D 1 196 ? 5.711 -27.570 89.483 1.00 11.56 174 ILE D O 1
ATOM 19952 N N . PHE D 1 197 ? 3.803 -27.167 88.380 1.00 11.61 175 PHE D N 1
ATOM 19953 C CA . PHE D 1 197 ? 4.011 -25.730 88.344 1.00 11.61 175 PHE D CA 1
ATOM 19954 C C . PHE D 1 197 ? 3.947 -25.122 89.743 1.00 11.99 175 PHE D C 1
ATOM 19955 O O . PHE D 1 197 ? 4.745 -24.255 90.082 1.00 12.39 175 PHE D O 1
ATOM 19972 N N . ARG D 1 198 ? 2.998 -25.558 90.562 1.00 11.77 176 ARG D N 1
ATOM 19973 C CA . ARG D 1 198 ? 2.904 -25.053 91.929 1.00 12.54 176 ARG D CA 1
ATOM 19974 C C . ARG D 1 198 ? 4.217 -25.288 92.672 1.00 12.42 176 ARG D C 1
ATOM 19975 O O . ARG D 1 198 ? 4.721 -24.403 93.384 1.00 13.17 176 ARG D O 1
ATOM 19996 N N . ALA D 1 199 ? 4.771 -26.482 92.512 1.00 12.20 177 ALA D N 1
ATOM 19997 C CA . ALA D 1 199 ? 6.036 -26.809 93.173 1.00 12.44 177 ALA D CA 1
ATOM 19998 C C . ALA D 1 199 ? 7.197 -25.963 92.665 1.00 12.24 177 ALA D C 1
ATOM 19999 O O . ALA D 1 199 ? 8.009 -25.486 93.460 1.00 12.18 177 ALA D O 1
ATOM 20006 N N . LEU D 1 200 ? 7.293 -25.785 91.354 1.00 11.79 178 LEU D N 1
ATOM 20007 C CA . LEU D 1 200 ? 8.371 -24.974 90.797 1.00 12.21 178 LEU D CA 1
ATOM 20008 C C . LEU D 1 200 ? 8.328 -23.546 91.304 1.00 12.66 178 LEU D C 1
ATOM 20009 O O . LEU D 1 200 ? 9.366 -22.952 91.573 1.00 13.06 178 LEU D O 1
ATOM 20025 N N . VAL D 1 201 ? 7.129 -22.983 91.414 1.00 12.44 179 VAL D N 1
ATOM 20026 C CA . VAL D 1 201 ? 7.002 -21.616 91.890 1.00 13.89 179 VAL D CA 1
ATOM 20027 C C . VAL D 1 201 ? 7.334 -21.551 93.386 1.00 14.14 179 VAL D C 1
ATOM 20028 O O . VAL D 1 201 ? 7.916 -20.574 93.851 1.00 14.86 179 VAL D O 1
ATOM 20041 N N . GLU D 1 202 ? 6.996 -22.600 94.139 1.00 15.50 180 GLU D N 1
ATOM 20042 C CA . GLU D 1 202 ? 7.311 -22.620 95.572 1.00 19.72 180 GLU D CA 1
ATOM 20043 C C . GLU D 1 202 ? 8.822 -22.653 95.799 1.00 16.34 180 GLU D C 1
ATOM 20044 O O . GLU D 1 202 ? 9.336 -21.943 96.679 1.00 16.43 180 GLU D O 1
ATOM 20056 N N . VAL D 1 203 ? 9.543 -23.471 95.024 1.00 14.64 181 VAL D N 1
ATOM 20057 C CA . VAL D 1 203 ? 11.006 -23.507 95.159 1.00 14.20 181 VAL D CA 1
ATOM 20058 C C . VAL D 1 203 ? 11.678 -22.399 94.338 1.00 14.58 181 VAL D C 1
ATOM 20059 O O . VAL D 1 203 ? 12.892 -22.185 94.433 1.00 15.57 181 VAL D O 1
ATOM 20072 N N . ASP D 1 204 ? 10.875 -21.698 93.532 1.00 14.21 182 ASP D N 1
ATOM 20073 C CA . ASP D 1 204 ? 11.329 -20.609 92.664 1.00 14.44 182 ASP D CA 1
ATOM 20074 C C . ASP D 1 204 ? 12.445 -21.063 91.717 1.00 13.93 182 ASP D C 1
ATOM 20075 O O . ASP D 1 204 ? 13.519 -20.473 91.670 1.00 16.76 182 ASP D O 1
ATOM 20084 N N . GLN D 1 205 ? 12.188 -22.126 90.961 1.00 11.76 183 GLN D N 1
ATOM 20085 C CA . GLN D 1 205 ? 13.176 -22.658 90.037 1.00 11.66 183 GLN D CA 1
ATOM 20086 C C . GLN D 1 205 ? 12.583 -22.744 88.645 1.00 11.38 183 GLN D C 1
ATOM 20087 O O . GLN D 1 205 ? 11.360 -22.897 88.487 1.00 11.75 183 GLN D O 1
ATOM 20101 N N . PRO D 1 206 ? 13.452 -22.675 87.628 1.00 11.05 184 PRO D N 1
ATOM 20102 C CA . PRO D 1 206 ? 12.996 -22.767 86.245 1.00 11.08 184 PRO D CA 1
ATOM 20103 C C . PRO D 1 206 ? 12.674 -24.184 85.822 1.00 10.58 184 PRO D C 1
ATOM 20104 O O . PRO D 1 206 ? 13.245 -25.160 86.339 1.00 11.17 184 PRO D O 1
ATOM 20115 N N . LEU D 1 207 ? 11.793 -24.263 84.824 1.00 10.68 185 LEU D N 1
ATOM 20116 C CA . LEU D 1 207 ? 11.511 -25.494 84.108 1.00 10.56 185 LEU D CA 1
ATOM 20117 C C . LEU D 1 207 ? 12.172 -25.427 82.747 1.00 9.90 185 LEU D C 1
ATOM 20118 O O . LEU D 1 207 ? 11.937 -24.475 82.001 1.00 10.43 185 LEU D O 1
ATOM 20134 N N . TYR D 1 208 ? 12.987 -26.422 82.419 1.00 9.25 186 TYR D N 1
ATOM 20135 C CA . TYR D 1 208 ? 13.535 -26.554 81.063 1.00 9.09 186 TYR D CA 1
ATOM 20136 C C . TYR D 1 208 ? 12.668 -27.554 80.318 1.00 8.43 186 TYR D C 1
ATOM 20137 O O . TYR D 1 208 ? 12.598 -28.707 80.725 1.00 9.31 186 TYR D O 1
ATOM 20155 N N . ILE D 1 209 ? 11.968 -27.101 79.277 1.00 8.21 187 ILE D N 1
ATOM 20156 C CA . ILE D 1 209 ? 11.223 -28.049 78.443 1.00 8.64 187 ILE D CA 1
ATOM 20157 C C . ILE D 1 209 ? 12.144 -28.451 77.291 1.00 8.21 187 ILE D C 1
ATOM 20158 O O . ILE D 1 209 ? 12.392 -27.678 76.372 1.00 9.06 187 ILE D O 1
ATOM 20174 N N . HIS D 1 210 ? 12.675 -29.663 77.411 1.00 8.03 188 HIS D N 1
ATOM 20175 C CA . HIS D 1 210 ? 13.569 -30.234 76.430 1.00 8.41 188 HIS D CA 1
ATOM 20176 C C . HIS D 1 210 ? 12.766 -31.015 75.413 1.00 8.32 188 HIS D C 1
ATOM 20177 O O . HIS D 1 210 ? 11.703 -31.529 75.750 1.00 8.96 188 HIS D O 1
ATOM 20191 N N . PRO D 1 211 ? 13.270 -31.145 74.172 1.00 8.32 189 PRO D N 1
ATOM 20192 C CA . PRO D 1 211 ? 12.492 -31.929 73.211 1.00 8.51 189 PRO D CA 1
ATOM 20193 C C . PRO D 1 211 ? 12.359 -33.408 73.550 1.00 8.40 189 PRO D C 1
ATOM 20194 O O . PRO D 1 211 ? 13.094 -34.004 74.335 1.00 8.73 189 PRO D O 1
ATOM 20205 N N . ALA D 1 212 ? 11.368 -33.989 72.886 1.00 9.22 190 ALA D N 1
ATOM 20206 C CA . ALA D 1 212 ? 11.208 -35.420 72.749 1.00 9.41 190 ALA D CA 1
ATOM 20207 C C . ALA D 1 212 ? 10.670 -35.657 71.356 1.00 9.21 190 ALA D C 1
ATOM 20208 O O . ALA D 1 212 ? 10.189 -34.729 70.683 1.00 9.24 190 ALA D O 1
ATOM 20215 N N . THR D 1 213 ? 10.702 -36.914 70.934 1.00 9.31 191 THR D N 1
ATOM 20216 C CA . THR D 1 213 ? 9.944 -37.309 69.768 1.00 9.62 191 THR D CA 1
ATOM 20217 C C . THR D 1 213 ? 8.469 -37.021 69.975 1.00 9.56 191 THR D C 1
ATOM 20218 O O . THR D 1 213 ? 7.943 -37.078 71.094 1.00 10.25 191 THR D O 1
ATOM 20229 N N . SER D 1 214 ? 7.787 -36.725 68.877 1.00 9.63 192 SER D N 1
ATOM 20230 C CA . SER D 1 214 ? 6.368 -36.480 68.921 1.00 10.15 192 SER D CA 1
ATOM 20231 C C . SER D 1 214 ? 5.630 -37.734 69.356 1.00 10.16 192 SER D C 1
ATOM 20232 O O . SER D 1 214 ? 6.116 -38.839 69.135 1.00 10.21 192 SER D O 1
ATOM 20240 N N . PRO D 1 215 ? 4.445 -37.581 69.955 1.00 9.80 193 PRO D N 1
ATOM 20241 C CA . PRO D 1 215 ? 3.632 -38.768 70.280 1.00 10.65 193 PRO D CA 1
ATOM 20242 C C . PRO D 1 215 ? 3.098 -39.449 69.012 1.00 10.11 193 PRO D C 1
ATOM 20243 O O . PRO D 1 215 ? 3.131 -38.874 67.908 1.00 9.98 193 PRO D O 1
ATOM 20254 N N . ASP D 1 216 ? 2.571 -40.657 69.178 1.00 10.31 194 ASP D N 1
ATOM 20255 C CA . ASP D 1 216 ? 2.080 -41.405 68.043 1.00 10.98 194 ASP D CA 1
ATOM 20256 C C . ASP D 1 216 ? 0.973 -40.649 67.311 1.00 10.74 194 ASP D C 1
ATOM 20257 O O . ASP D 1 216 ? 0.777 -40.883 66.122 1.00 12.06 194 ASP D O 1
ATOM 20266 N N . SER D 1 217 ? 0.256 -39.756 67.996 1.00 11.71 195 SER D N 1
ATOM 20267 C CA . SER D 1 217 ? -0.799 -38.963 67.367 1.00 13.06 195 SER D CA 1
ATOM 20268 C C . SER D 1 217 ? -0.278 -37.972 66.327 1.00 13.09 195 SER D C 1
ATOM 20269 O O . SER D 1 217 ? -1.068 -37.427 65.573 1.00 16.08 195 SER D O 1
ATOM 20277 N N . MET D 1 218 ? 1.024 -37.712 66.288 1.00 11.43 196 MET D N 1
ATOM 20278 C CA . MET D 1 218 ? 1.576 -36.667 65.435 1.00 12.68 196 MET D CA 1
ATOM 20279 C C . MET D 1 218 ? 2.785 -37.104 64.597 1.00 11.35 196 MET D C 1
ATOM 20280 O O . MET D 1 218 ? 3.174 -36.397 63.658 1.00 12.01 196 MET D O 1
ATOM 20294 N N . ILE D 1 219 ? 3.430 -38.207 64.950 1.00 10.72 197 ILE D N 1
ATOM 20295 C CA . ILE D 1 219 ? 4.763 -38.475 64.425 1.00 10.25 197 ILE D CA 1
ATOM 20296 C C . ILE D 1 219 ? 4.810 -38.985 62.974 1.00 9.89 197 ILE D C 1
ATOM 20297 O O . ILE D 1 219 ? 5.835 -38.830 62.318 1.00 10.32 197 ILE D O 1
ATOM 20313 N N . ASP D 1 220 ? 3.734 -39.604 62.468 1.00 10.85 198 ASP D N 1
ATOM 20314 C CA . ASP D 1 220 ? 3.877 -40.462 61.290 1.00 11.22 198 ASP D CA 1
ATOM 20315 C C . ASP D 1 220 ? 4.535 -39.804 60.056 1.00 10.76 198 ASP D C 1
ATOM 20316 O O . ASP D 1 220 ? 5.471 -40.372 59.498 1.00 11.11 198 ASP D O 1
ATOM 20325 N N . PRO D 1 221 ? 4.053 -38.629 59.612 1.00 10.48 199 PRO D N 1
ATOM 20326 C CA . PRO D 1 221 ? 4.639 -38.078 58.381 1.00 11.17 199 PRO D CA 1
ATOM 20327 C C . PRO D 1 221 ? 6.092 -37.682 58.584 1.00 10.46 199 PRO D C 1
ATOM 20328 O O . PRO D 1 221 ? 6.882 -37.702 57.648 1.00 11.94 199 PRO D O 1
ATOM 20339 N N . MET D 1 222 ? 6.466 -37.300 59.799 1.00 9.61 200 MET D N 1
ATOM 20340 C CA . MET D 1 222 ? 7.866 -36.927 60.041 1.00 9.10 200 MET D CA 1
ATOM 20341 C C . MET D 1 222 ? 8.753 -38.155 60.060 1.00 9.27 200 MET D C 1
ATOM 20342 O O . MET D 1 222 ? 9.819 -38.205 59.454 1.00 9.92 200 MET D O 1
ATOM 20356 N N . LEU D 1 223 ? 8.297 -39.178 60.760 1.00 10.13 201 LEU D N 1
ATOM 20357 C CA . LEU D 1 223 ? 9.040 -40.419 60.860 1.00 10.54 201 LEU D CA 1
ATOM 20358 C C . LEU D 1 223 ? 9.339 -41.009 59.476 1.00 10.90 201 LEU D C 1
ATOM 20359 O O . LEU D 1 223 ? 10.465 -41.452 59.207 1.00 11.53 201 LEU D O 1
ATOM 20375 N N A GLU D 1 224 ? 8.339 -41.010 58.595 0.64 11.30 202 GLU D N 1
ATOM 20376 N N B GLU D 1 224 ? 8.333 -41.032 58.602 0.36 10.65 202 GLU D N 1
ATOM 20377 C CA A GLU D 1 224 ? 8.519 -41.647 57.297 0.64 13.21 202 GLU D CA 1
ATOM 20378 C CA B GLU D 1 224 ? 8.504 -41.582 57.256 0.36 11.13 202 GLU D CA 1
ATOM 20379 C C A GLU D 1 224 ? 9.599 -40.941 56.456 0.64 12.81 202 GLU D C 1
ATOM 20380 C C B GLU D 1 224 ? 9.705 -40.959 56.557 0.36 11.08 202 GLU D C 1
ATOM 20381 O O A GLU D 1 224 ? 10.239 -41.577 55.619 0.64 13.30 202 GLU D O 1
ATOM 20382 O O B GLU D 1 224 ? 10.519 -41.652 55.935 0.36 10.80 202 GLU D O 1
ATOM 20405 N N . ALA D 1 225 ? 9.822 -39.646 56.693 1.00 10.78 203 ALA D N 1
ATOM 20406 C CA . ALA D 1 225 ? 10.800 -38.883 55.935 1.00 10.48 203 ALA D CA 1
ATOM 20407 C C . ALA D 1 225 ? 12.151 -38.787 56.643 1.00 9.89 203 ALA D C 1
ATOM 20408 O O . ALA D 1 225 ? 13.077 -38.190 56.102 1.00 10.90 203 ALA D O 1
ATOM 20415 N N . GLY D 1 226 ? 12.272 -39.335 57.857 1.00 9.87 204 GLY D N 1
ATOM 20416 C CA . GLY D 1 226 ? 13.505 -39.195 58.609 1.00 9.88 204 GLY D CA 1
ATOM 20417 C C . GLY D 1 226 ? 13.635 -37.885 59.363 1.00 8.81 204 GLY D C 1
ATOM 20418 O O . GLY D 1 226 ? 14.732 -37.433 59.688 1.00 9.92 204 GLY D O 1
ATOM 20422 N N . LEU D 1 227 ? 12.480 -37.274 59.650 1.00 8.37 205 LEU D N 1
ATOM 20423 C CA . LEU D 1 227 ? 12.410 -35.920 60.213 1.00 7.95 205 LEU D CA 1
ATOM 20424 C C . LEU D 1 227 ? 11.858 -35.877 61.633 1.00 7.99 205 LEU D C 1
ATOM 20425 O O . LEU D 1 227 ? 11.596 -34.808 62.150 1.00 9.21 205 LEU D O 1
ATOM 20441 N N . ASP D 1 228 ? 11.669 -37.028 62.283 1.00 8.46 206 ASP D N 1
ATOM 20442 C CA . ASP D 1 228 ? 11.045 -37.047 63.610 1.00 8.41 206 ASP D CA 1
ATOM 20443 C C . ASP D 1 228 ? 11.955 -36.571 64.750 1.00 7.96 206 ASP D C 1
ATOM 20444 O O . ASP D 1 228 ? 11.458 -36.245 65.822 1.00 9.11 206 ASP D O 1
ATOM 20453 N N . GLY D 1 229 ? 13.264 -36.574 64.532 1.00 8.73 207 GLY D N 1
ATOM 20454 C CA . GLY D 1 229 ? 14.221 -36.282 65.591 1.00 8.66 207 GLY D CA 1
ATOM 20455 C C . GLY D 1 229 ? 14.677 -34.843 65.610 1.00 7.63 207 GLY D C 1
ATOM 20456 O O . GLY D 1 229 ? 13.931 -33.908 65.259 1.00 7.76 207 GLY D O 1
ATOM 20460 N N . ALA D 1 230 ? 15.916 -34.665 66.020 1.00 7.80 208 ALA D N 1
ATOM 20461 C CA . ALA D 1 230 ? 16.506 -33.346 66.218 1.00 8.14 208 ALA D CA 1
ATOM 20462 C C . ALA D 1 230 ? 16.453 -32.459 64.975 1.00 7.82 208 ALA D C 1
ATOM 20463 O O . ALA D 1 230 ? 16.360 -31.245 65.097 1.00 8.23 208 ALA D O 1
ATOM 20470 N N . ILE D 1 231 ? 16.499 -33.043 63.787 1.00 7.66 209 ILE D N 1
ATOM 20471 C CA . ILE D 1 231 ? 16.456 -32.238 62.577 1.00 8.10 209 ILE D CA 1
ATOM 20472 C C . ILE D 1 231 ? 15.188 -31.379 62.468 1.00 7.83 209 ILE D C 1
ATOM 20473 O O . ILE D 1 231 ? 15.240 -30.334 61.831 1.00 8.23 209 ILE D O 1
ATOM 20489 N N . PHE D 1 232 ? 14.053 -31.831 62.999 1.00 7.10 210 PHE D N 1
ATOM 20490 C CA . PHE D 1 232 ? 12.793 -31.139 62.705 1.00 7.54 210 PHE D CA 1
ATOM 20491 C C . PHE D 1 232 ? 11.701 -31.432 63.742 1.00 7.27 210 PHE D C 1
ATOM 20492 O O . PHE D 1 232 ? 11.131 -30.508 64.335 1.00 7.78 210 PHE D O 1
ATOM 20509 N N . GLY D 1 233 ? 11.415 -32.711 63.966 1.00 7.24 211 GLY D N 1
ATOM 20510 C CA . GLY D 1 233 ? 10.333 -33.083 64.851 1.00 7.64 211 GLY D CA 1
ATOM 20511 C C . GLY D 1 233 ? 10.522 -32.597 66.275 1.00 7.58 211 GLY D C 1
ATOM 20512 O O . GLY D 1 233 ? 9.563 -32.205 66.947 1.00 7.86 211 GLY D O 1
ATOM 20516 N N . PHE D 1 234 ? 11.767 -32.581 66.760 1.00 7.51 212 PHE D N 1
ATOM 20517 C CA . PHE D 1 234 ? 12.032 -32.051 68.095 1.00 7.54 212 PHE D CA 1
ATOM 20518 C C . PHE D 1 234 ? 11.531 -30.601 68.227 1.00 7.60 212 PHE D C 1
ATOM 20519 O O . PHE D 1 234 ? 10.922 -30.230 69.239 1.00 8.41 212 PHE D O 1
ATOM 20536 N N . GLY D 1 235 ? 11.803 -29.783 67.211 1.00 7.57 213 GLY D N 1
ATOM 20537 C CA . GLY D 1 235 ? 11.406 -28.384 67.254 1.00 8.06 213 GLY D CA 1
ATOM 20538 C C . GLY D 1 235 ? 9.912 -28.198 67.130 1.00 8.20 213 GLY D C 1
ATOM 20539 O O . GLY D 1 235 ? 9.356 -27.307 67.759 1.00 8.42 213 GLY D O 1
ATOM 20543 N N . VAL D 1 236 ? 9.263 -29.037 66.332 1.00 8.01 214 VAL D N 1
ATOM 20544 C CA . VAL D 1 236 ? 7.805 -29.003 66.229 1.00 8.48 214 VAL D CA 1
ATOM 20545 C C . VAL D 1 236 ? 7.188 -29.311 67.592 1.00 7.79 214 VAL D C 1
ATOM 20546 O O . VAL D 1 236 ? 6.344 -28.568 68.089 1.00 8.66 214 VAL D O 1
ATOM 20559 N N . GLU D 1 237 ? 7.604 -30.434 68.177 1.00 7.97 215 GLU D N 1
ATOM 20560 C CA . GLU D 1 237 ? 7.044 -30.889 69.441 1.00 8.78 215 GLU D CA 1
ATOM 20561 C C . GLU D 1 237 ? 7.243 -29.854 70.546 1.00 8.45 215 GLU D C 1
ATOM 20562 O O . GLU D 1 237 ? 6.309 -29.533 71.295 1.00 8.90 215 GLU D O 1
ATOM 20574 N N . THR D 1 238 ? 8.461 -29.335 70.650 1.00 8.08 216 THR D N 1
ATOM 20575 C CA . THR D 1 238 ? 8.789 -28.494 71.785 1.00 8.81 216 THR D CA 1
ATOM 20576 C C . THR D 1 238 ? 8.233 -27.084 71.610 1.00 8.45 216 THR D C 1
ATOM 20577 O O . THR D 1 238 ? 7.704 -26.500 72.554 1.00 8.81 216 THR D O 1
ATOM 20588 N N . GLY D 1 239 ? 8.315 -26.553 70.394 1.00 8.12 217 GLY D N 1
ATOM 20589 C CA . GLY D 1 239 ? 7.698 -25.270 70.126 1.00 8.28 217 GLY D CA 1
ATOM 20590 C C . GLY D 1 239 ? 6.186 -25.312 70.340 1.00 7.94 217 GLY D C 1
ATOM 20591 O O . GLY D 1 239 ? 5.599 -24.408 70.923 1.00 8.66 217 GLY D O 1
ATOM 20595 N N . MET D 1 240 ? 5.550 -26.396 69.891 1.00 8.10 218 MET D N 1
ATOM 20596 C CA . MET D 1 240 ? 4.123 -26.562 70.119 1.00 8.46 218 MET D CA 1
ATOM 20597 C C . MET D 1 240 ? 3.833 -26.559 71.623 1.00 8.47 218 MET D C 1
ATOM 20598 O O . MET D 1 240 ? 2.868 -25.953 72.092 1.00 8.86 218 MET D O 1
ATOM 20612 N N . HIS D 1 241 ? 4.656 -27.282 72.382 1.00 8.90 219 HIS D N 1
ATOM 20613 C CA . HIS D 1 241 ? 4.408 -27.440 73.812 1.00 8.80 219 HIS D CA 1
ATOM 20614 C C . HIS D 1 241 ? 4.515 -26.091 74.524 1.00 8.97 219 HIS D C 1
ATOM 20615 O O . HIS D 1 241 ? 3.660 -25.731 75.331 1.00 9.62 219 HIS D O 1
ATOM 20629 N N . LEU D 1 242 ? 5.587 -25.354 74.256 1.00 8.66 220 LEU D N 1
ATOM 20630 C CA . LEU D 1 242 ? 5.745 -24.037 74.848 1.00 9.22 220 LEU D CA 1
ATOM 20631 C C . LEU D 1 242 ? 4.607 -23.106 74.422 1.00 9.06 220 LEU D C 1
ATOM 20632 O O . LEU D 1 242 ? 4.049 -22.366 75.244 1.00 9.85 220 LEU D O 1
ATOM 20648 N N . LEU D 1 243 ? 4.249 -23.135 73.140 1.00 9.07 221 LEU D N 1
ATOM 20649 C CA . LEU D 1 243 ? 3.192 -22.269 72.660 1.00 9.58 221 LEU D CA 1
ATOM 20650 C C . LEU D 1 243 ? 1.866 -22.576 73.337 1.00 9.85 221 LEU D C 1
ATOM 20651 O O . LEU D 1 243 ? 1.122 -21.648 73.701 1.00 10.70 221 LEU D O 1
ATOM 20667 N N . ARG D 1 244 ? 1.542 -23.855 73.519 1.00 9.47 222 ARG D N 1
ATOM 20668 C CA A ARG D 1 244 ? 0.264 -24.131 74.147 0.54 10.63 222 ARG D CA 1
ATOM 20669 C CA B ARG D 1 244 ? 0.306 -24.269 74.200 0.46 10.06 222 ARG D CA 1
ATOM 20670 C C . ARG D 1 244 ? 0.282 -23.740 75.630 1.00 10.54 222 ARG D C 1
ATOM 20671 O O . ARG D 1 244 ? -0.751 -23.344 76.158 1.00 11.10 222 ARG D O 1
ATOM 20711 N N . LEU D 1 245 ? 1.431 -23.786 76.299 1.00 9.92 223 LEU D N 1
ATOM 20712 C CA . LEU D 1 245 ? 1.518 -23.281 77.665 1.00 10.39 223 LEU D CA 1
ATOM 20713 C C . LEU D 1 245 ? 1.321 -21.765 77.704 1.00 10.30 223 LEU D C 1
ATOM 20714 O O . LEU D 1 245 ? 0.584 -21.266 78.558 1.00 10.82 223 LEU D O 1
ATOM 20730 N N . ILE D 1 246 ? 1.956 -21.035 76.792 1.00 10.37 224 ILE D N 1
ATOM 20731 C CA . ILE D 1 246 ? 1.754 -19.599 76.743 1.00 10.64 224 ILE D CA 1
ATOM 20732 C C . ILE D 1 246 ? 0.275 -19.293 76.534 1.00 10.56 224 ILE D C 1
ATOM 20733 O O . ILE D 1 246 ? -0.314 -18.475 77.252 1.00 11.60 224 ILE D O 1
ATOM 20749 N N . THR D 1 247 ? -0.343 -19.967 75.565 1.00 10.65 225 THR D N 1
ATOM 20750 C CA . THR D 1 247 ? -1.686 -19.567 75.160 1.00 10.73 225 THR D CA 1
ATOM 20751 C C . THR D 1 247 ? -2.777 -20.073 76.102 1.00 11.27 225 THR D C 1
ATOM 20752 O O . THR D 1 247 ? -3.879 -19.543 76.076 1.00 12.00 225 THR D O 1
ATOM 20763 N N . ILE D 1 248 ? -2.471 -21.041 76.970 1.00 11.52 226 ILE D N 1
ATOM 20764 C CA . ILE D 1 248 ? -3.404 -21.418 78.043 1.00 12.64 226 ILE D CA 1
ATOM 20765 C C . ILE D 1 248 ? -3.305 -20.440 79.204 1.00 13.60 226 ILE D C 1
ATOM 20766 O O . ILE D 1 248 ? -4.119 -20.490 80.121 1.00 14.82 226 ILE D O 1
ATOM 20782 N N . GLY D 1 249 ? -2.338 -19.521 79.173 1.00 13.06 227 GLY D N 1
ATOM 20783 C CA . GLY D 1 249 ? -2.190 -18.526 80.227 1.00 12.70 227 GLY D CA 1
ATOM 20784 C C . GLY D 1 249 ? -1.331 -18.962 81.401 1.00 13.11 227 GLY D C 1
ATOM 20785 O O . GLY D 1 249 ? -1.517 -18.468 82.497 1.00 14.51 227 GLY D O 1
ATOM 20789 N N . ILE D 1 250 ? -0.367 -19.854 81.181 1.00 12.24 228 ILE D N 1
ATOM 20790 C CA . ILE D 1 250 ? 0.424 -20.347 82.308 1.00 13.04 228 ILE D CA 1
ATOM 20791 C C . ILE D 1 250 ? 1.133 -19.218 83.057 1.00 12.89 228 ILE D C 1
ATOM 20792 O O . ILE D 1 250 ? 1.288 -19.283 84.283 1.00 13.20 228 ILE D O 1
ATOM 20808 N N . PHE D 1 251 ? 1.569 -18.187 82.351 1.00 13.17 229 PHE D N 1
ATOM 20809 C CA . PHE D 1 251 ? 2.305 -17.105 82.992 1.00 12.93 229 PHE D CA 1
ATOM 20810 C C . PHE D 1 251 ? 1.403 -16.031 83.595 1.00 14.20 229 PHE D C 1
ATOM 20811 O O . PHE D 1 251 ? 1.887 -15.155 84.318 1.00 15.21 229 PHE D O 1
ATOM 20828 N N . ASP D 1 252 ? 0.105 -16.089 83.307 1.00 14.36 230 ASP D N 1
ATOM 20829 C CA . ASP D 1 252 ? -0.852 -15.271 84.060 1.00 15.01 230 ASP D CA 1
ATOM 20830 C C . ASP D 1 252 ? -1.153 -15.963 85.387 1.00 15.38 230 ASP D C 1
ATOM 20831 O O . ASP D 1 252 ? -1.286 -15.311 86.417 1.00 16.93 230 ASP D O 1
ATOM 20840 N N . LYS D 1 253 ? -1.243 -17.289 85.361 1.00 15.63 231 LYS D N 1
ATOM 20841 C CA . LYS D 1 253 ? -1.473 -18.059 86.571 1.00 17.30 231 LYS D CA 1
ATOM 20842 C C . LYS D 1 253 ? -0.243 -18.062 87.470 1.00 16.42 231 LYS D C 1
ATOM 20843 O O . LYS D 1 253 ? -0.381 -17.992 88.696 1.00 17.80 231 LYS D O 1
ATOM 20862 N N . TYR D 1 254 ? 0.937 -18.124 86.853 1.00 15.26 232 TYR D N 1
ATOM 20863 C CA . TYR D 1 254 ? 2.216 -18.186 87.573 1.00 14.95 232 TYR D CA 1
ATOM 20864 C C . TYR D 1 254 ? 3.176 -17.139 87.034 1.00 14.26 232 TYR D C 1
ATOM 20865 O O . TYR D 1 254 ? 4.078 -17.460 86.265 1.00 14.27 232 TYR D O 1
ATOM 20883 N N . PRO D 1 255 ? 2.979 -15.870 87.407 1.00 15.04 233 PRO D N 1
ATOM 20884 C CA . PRO D 1 255 ? 3.784 -14.779 86.830 1.00 15.40 233 PRO D CA 1
ATOM 20885 C C . PRO D 1 255 ? 5.281 -14.883 87.091 1.00 14.56 233 PRO D C 1
ATOM 20886 O O . PRO D 1 255 ? 6.059 -14.325 86.321 1.00 15.21 233 PRO D O 1
ATOM 20897 N N . SER D 1 256 ? 5.690 -15.563 88.155 1.00 14.61 234 SER D N 1
ATOM 20898 C CA . SER D 1 256 ? 7.122 -15.693 88.424 1.00 14.14 234 SER D CA 1
ATOM 20899 C C . SER D 1 256 ? 7.783 -16.827 87.648 1.00 13.41 234 SER D C 1
ATOM 20900 O O . SER D 1 256 ? 9.007 -16.896 87.599 1.00 14.56 234 SER D O 1
ATOM 20908 N N . LEU D 1 257 ? 6.996 -17.711 87.053 1.00 12.63 235 LEU D N 1
ATOM 20909 C CA . LEU D 1 257 ? 7.558 -18.909 86.459 1.00 11.95 235 LEU D CA 1
ATOM 20910 C C . LEU D 1 257 ? 8.440 -18.595 85.254 1.00 11.53 235 LEU D C 1
ATOM 20911 O O . LEU D 1 257 ? 8.031 -17.849 84.373 1.00 11.73 235 LEU D O 1
ATOM 20927 N N . GLN D 1 258 ? 9.631 -19.186 85.218 1.00 11.26 236 GLN D N 1
ATOM 20928 C CA . GLN D 1 258 ? 10.511 -19.106 84.061 1.00 10.69 236 GLN D CA 1
ATOM 20929 C C . GLN D 1 258 ? 10.556 -20.466 83.389 1.00 10.09 236 GLN D C 1
ATOM 20930 O O . GLN D 1 258 ? 10.804 -21.487 84.040 1.00 11.16 236 GLN D O 1
ATOM 20944 N N . ILE D 1 259 ? 10.316 -20.471 82.073 1.00 9.58 237 ILE D N 1
ATOM 20945 C CA . ILE D 1 259 ? 10.476 -21.678 81.260 1.00 9.62 237 ILE D CA 1
ATOM 20946 C C . ILE D 1 259 ? 11.610 -21.461 80.272 1.00 8.91 237 ILE D C 1
ATOM 20947 O O . ILE D 1 259 ? 11.624 -20.469 79.538 1.00 9.75 237 ILE D O 1
ATOM 20963 N N . MET D 1 260 ? 12.563 -22.386 80.291 1.00 8.84 238 MET D N 1
ATOM 20964 C CA . MET D 1 260 ? 13.703 -22.383 79.387 1.00 8.65 238 MET D CA 1
ATOM 20965 C C . MET D 1 260 ? 13.464 -23.381 78.261 1.00 8.11 238 MET D C 1
ATOM 20966 O O . MET D 1 260 ? 12.953 -24.474 78.502 1.00 8.95 238 MET D O 1
ATOM 20980 N N . VAL D 1 261 ? 13.871 -23.005 77.048 1.00 7.89 239 VAL D N 1
ATOM 20981 C CA . VAL D 1 261 ? 13.921 -23.954 75.938 1.00 8.27 239 VAL D CA 1
ATOM 20982 C C . VAL D 1 261 ? 15.228 -23.749 75.198 1.00 8.15 239 VAL D C 1
ATOM 20983 O O . VAL D 1 261 ? 15.837 -22.678 75.229 1.00 8.96 239 VAL D O 1
ATOM 20996 N N . GLY D 1 262 ? 15.655 -24.796 74.517 1.00 7.87 240 GLY D N 1
ATOM 20997 C CA . GLY D 1 262 ? 16.878 -24.765 73.740 1.00 7.47 240 GLY D CA 1
ATOM 20998 C C . GLY D 1 262 ? 16.655 -24.484 72.272 1.00 7.45 240 GLY D C 1
ATOM 20999 O O . GLY D 1 262 ? 15.604 -23.969 71.856 1.00 7.75 240 GLY D O 1
ATOM 21003 N N . HIS D 1 263 ? 17.689 -24.759 71.470 1.00 7.29 241 HIS D N 1
ATOM 21004 C CA . HIS D 1 263 ? 17.582 -24.746 70.010 1.00 7.85 241 HIS D CA 1
ATOM 21005 C C . HIS D 1 263 ? 17.028 -23.418 69.526 1.00 7.47 241 HIS D C 1
ATOM 21006 O O . HIS D 1 263 ? 16.215 -23.363 68.608 1.00 8.13 241 HIS D O 1
ATOM 21021 N N . MET D 1 264 ? 17.532 -22.330 70.121 1.00 7.57 242 MET D N 1
ATOM 21022 C CA . MET D 1 264 ? 17.215 -20.970 69.705 1.00 8.33 242 MET D CA 1
ATOM 21023 C C . MET D 1 264 ? 15.739 -20.655 69.848 1.00 7.77 242 MET D C 1
ATOM 21024 O O . MET D 1 264 ? 15.203 -19.815 69.143 1.00 9.14 242 MET D O 1
ATOM 21038 N N . GLY D 1 265 ? 15.091 -21.316 70.808 1.00 8.24 243 GLY D N 1
ATOM 21039 C CA . GLY D 1 265 ? 13.690 -21.003 71.085 1.00 8.27 243 GLY D CA 1
ATOM 21040 C C . GLY D 1 265 ? 12.694 -21.827 70.289 1.00 8.21 243 GLY D C 1
ATOM 21041 O O . GLY D 1 265 ? 11.511 -21.486 70.259 1.00 8.67 243 GLY D O 1
ATOM 21045 N N . GLU D 1 266 ? 13.156 -22.913 69.669 1.00 8.15 244 GLU D N 1
ATOM 21046 C CA . GLU D 1 266 ? 12.282 -23.835 68.945 1.00 8.53 244 GLU D CA 1
ATOM 21047 C C . GLU D 1 266 ? 11.457 -23.040 67.906 1.00 9.09 244 GLU D C 1
ATOM 21048 O O . GLU D 1 266 ? 10.266 -23.275 67.719 1.00 10.00 244 GLU D O 1
ATOM 21060 N N . ALA D 1 267 ? 12.142 -22.105 67.252 1.00 8.95 245 ALA D N 1
ATOM 21061 C CA . ALA D 1 267 ? 11.603 -21.241 66.194 1.00 9.50 245 ALA D CA 1
ATOM 21062 C C . ALA D 1 267 ? 10.639 -20.168 66.662 1.00 8.38 245 ALA D C 1
ATOM 21063 O O . ALA D 1 267 ? 10.310 -19.279 65.867 1.00 8.41 245 ALA D O 1
ATOM 21070 N N . LEU D 1 268 ? 10.176 -20.210 67.903 1.00 8.07 246 LEU D N 1
ATOM 21071 C CA . LEU D 1 268 ? 9.148 -19.255 68.290 1.00 8.50 246 LEU D CA 1
ATOM 21072 C C . LEU D 1 268 ? 9.587 -17.790 68.166 1.00 8.20 246 LEU D C 1
ATOM 21073 O O . LEU D 1 268 ? 8.797 -16.958 67.759 1.00 8.31 246 LEU D O 1
ATOM 21089 N N . PRO D 1 269 ? 10.856 -17.455 68.482 1.00 8.23 247 PRO D N 1
ATOM 21090 C CA . PRO D 1 269 ? 11.252 -16.048 68.313 1.00 8.67 247 PRO D CA 1
ATOM 21091 C C . PRO D 1 269 ? 11.155 -15.580 66.861 1.00 8.24 247 PRO D C 1
ATOM 21092 O O . PRO D 1 269 ? 10.811 -14.436 66.611 1.00 8.90 247 PRO D O 1
ATOM 21103 N N . TYR D 1 270 ? 11.440 -16.473 65.911 1.00 7.99 248 TYR D N 1
ATOM 21104 C CA . TYR D 1 270 ? 11.360 -16.143 64.488 1.00 7.92 248 TYR D CA 1
ATOM 21105 C C . TYR D 1 270 ? 9.908 -16.014 64.044 1.00 7.67 248 TYR D C 1
ATOM 21106 O O . TYR D 1 270 ? 9.582 -15.146 63.218 1.00 7.81 248 TYR D O 1
ATOM 21124 N N . TRP D 1 271 ? 9.039 -16.872 64.564 1.00 7.88 249 TRP D N 1
ATOM 21125 C CA . TRP D 1 271 ? 7.625 -16.826 64.244 1.00 7.91 249 TRP D CA 1
ATOM 21126 C C . TRP D 1 271 ? 6.866 -15.719 64.980 1.00 8.03 249 TRP D C 1
ATOM 21127 O O . TRP D 1 271 ? 5.651 -15.594 64.759 1.00 8.40 249 TRP D O 1
ATOM 21148 N N . LEU D 1 272 ? 7.526 -14.950 65.842 1.00 8.26 250 LEU D N 1
ATOM 21149 C CA . LEU D 1 272 ? 6.796 -14.148 66.820 1.00 8.78 250 LEU D CA 1
ATOM 21150 C C . LEU D 1 272 ? 5.735 -13.232 66.214 1.00 8.45 250 LEU D C 1
ATOM 21151 O O . LEU D 1 272 ? 4.631 -13.130 66.759 1.00 9.09 250 LEU D O 1
ATOM 21167 N N . TYR D 1 273 ? 6.061 -12.508 65.141 1.00 8.62 251 TYR D N 1
ATOM 21168 C CA . TYR D 1 273 ? 5.085 -11.594 64.562 1.00 8.88 251 TYR D CA 1
ATOM 21169 C C . TYR D 1 273 ? 3.797 -12.342 64.172 1.00 8.72 251 TYR D C 1
ATOM 21170 O O . TYR D 1 273 ? 2.687 -11.873 64.435 1.00 9.55 251 TYR D O 1
ATOM 21188 N N . ARG D 1 274 ? 3.976 -13.479 63.508 1.00 8.47 252 ARG D N 1
ATOM 21189 C CA . ARG D 1 274 ? 2.874 -14.323 63.096 1.00 8.98 252 ARG D CA 1
ATOM 21190 C C . ARG D 1 274 ? 2.155 -14.944 64.281 1.00 8.86 252 ARG D C 1
ATOM 21191 O O . ARG D 1 274 ? 0.908 -15.019 64.278 1.00 9.17 252 ARG D O 1
ATOM 21212 N N . LEU D 1 275 ? 2.891 -15.379 65.303 1.00 8.30 253 LEU D N 1
ATOM 21213 C CA . LEU D 1 275 ? 2.243 -15.923 66.488 1.00 8.73 253 LEU D CA 1
ATOM 21214 C C . LEU D 1 275 ? 1.286 -14.907 67.090 1.00 9.26 253 LEU D C 1
ATOM 21215 O O . LEU D 1 275 ? 0.149 -15.231 67.411 1.00 9.77 253 LEU D O 1
ATOM 21231 N N . ASP D 1 276 ? 1.767 -13.689 67.326 1.00 9.30 254 ASP D N 1
ATOM 21232 C CA . ASP D 1 276 ? 0.918 -12.702 67.968 1.00 10.17 254 ASP D CA 1
ATOM 21233 C C . ASP D 1 276 ? -0.227 -12.277 67.048 1.00 10.09 254 ASP D C 1
ATOM 21234 O O . ASP D 1 276 ? -1.360 -12.132 67.519 1.00 11.04 254 ASP D O 1
ATOM 21243 N N . TYR D 1 277 ? 0.039 -12.101 65.753 1.00 9.30 255 TYR D N 1
ATOM 21244 C CA . TYR D 1 277 ? -1.030 -11.676 64.850 1.00 9.46 255 TYR D CA 1
ATOM 21245 C C . TYR D 1 277 ? -2.155 -12.717 64.839 1.00 9.23 255 TYR D C 1
ATOM 21246 O O . TYR D 1 277 ? -3.333 -12.396 64.983 1.00 9.90 255 TYR D O 1
ATOM 21264 N N . MET D 1 278 ? -1.780 -13.977 64.667 1.00 8.61 256 MET D N 1
ATOM 21265 C CA . MET D 1 278 ? -2.795 -15.010 64.522 1.00 8.72 256 MET D CA 1
ATOM 21266 C C . MET D 1 278 ? -3.395 -15.418 65.859 1.00 9.39 256 MET D C 1
ATOM 21267 O O . MET D 1 278 ? -4.578 -15.777 65.909 1.00 10.01 256 MET D O 1
ATOM 21281 N N . HIS D 1 279 ? -2.631 -15.308 66.940 1.00 9.78 257 HIS D N 1
ATOM 21282 C CA . HIS D 1 279 ? -3.223 -15.503 68.261 1.00 10.51 257 HIS D CA 1
ATOM 21283 C C . HIS D 1 279 ? -4.341 -14.485 68.475 1.00 10.92 257 HIS D C 1
ATOM 21284 O O . HIS D 1 279 ? -5.467 -14.837 68.869 1.00 11.82 257 HIS D O 1
ATOM 21299 N N . GLN D 1 280 ? -4.033 -13.219 68.223 1.00 11.40 258 GLN D N 1
ATOM 21300 C CA . GLN D 1 280 ? -5.033 -12.164 68.366 1.00 12.55 258 GLN D CA 1
ATOM 21301 C C . GLN D 1 280 ? -6.233 -12.391 67.466 1.00 12.67 258 GLN D C 1
ATOM 21302 O O . GLN D 1 280 ? -7.368 -12.193 67.883 1.00 13.87 258 GLN D O 1
ATOM 21316 N N . ALA D 1 281 ? -5.991 -12.781 66.218 1.00 12.28 259 ALA D N 1
ATOM 21317 C CA . ALA D 1 281 ? -7.083 -12.997 65.272 1.00 13.31 259 ALA D CA 1
ATOM 21318 C C . ALA D 1 281 ? -8.032 -14.048 65.814 1.00 13.53 259 ALA D C 1
ATOM 21319 O O . ALA D 1 281 ? -9.256 -13.885 65.749 1.00 15.59 259 ALA D O 1
ATOM 21326 N N . GLY D 1 282 ? -7.462 -15.125 66.349 1.00 13.34 260 GLY D N 1
ATOM 21327 C CA . GLY D 1 282 ? -8.261 -16.215 66.880 1.00 14.75 260 GLY D CA 1
ATOM 21328 C C . GLY D 1 282 ? -9.061 -15.775 68.093 1.00 16.69 260 GLY D C 1
ATOM 21329 O O . GLY D 1 282 ? -10.261 -16.038 68.175 1.00 18.82 260 GLY D O 1
ATOM 21333 N N . VAL D 1 283 ? -8.394 -15.108 69.041 1.00 15.93 261 VAL D N 1
ATOM 21334 C CA . VAL D 1 283 ? -9.047 -14.697 70.284 1.00 16.50 261 VAL D CA 1
ATOM 21335 C C . VAL D 1 283 ? -10.190 -13.756 69.956 1.00 17.36 261 VAL D C 1
ATOM 21336 O O . VAL D 1 283 ? -11.284 -13.884 70.508 1.00 19.06 261 VAL D O 1
ATOM 21349 N N . ARG D 1 284 ? -9.932 -12.807 69.057 1.00 17.33 262 ARG D N 1
ATOM 21350 C CA . ARG D 1 284 ? -10.910 -11.777 68.723 1.00 19.24 262 ARG D CA 1
ATOM 21351 C C . ARG D 1 284 ? -12.147 -12.329 68.010 1.00 19.94 262 ARG D C 1
ATOM 21352 O O . ARG D 1 284 ? -13.231 -11.792 68.174 1.00 21.69 262 ARG D O 1
ATOM 21373 N N . SER D 1 285 ? -11.984 -13.380 67.217 1.00 19.16 263 SER D N 1
ATOM 21374 C CA . SER D 1 285 ? -13.110 -13.986 66.504 1.00 20.26 263 SER D CA 1
ATOM 21375 C C . SER D 1 285 ? -13.745 -15.109 67.328 1.00 21.83 263 SER D C 1
ATOM 21376 O O . SER D 1 285 ? -14.654 -15.789 66.847 1.00 22.11 263 SER D O 1
ATOM 21384 N N . GLN D 1 286 ? -13.264 -15.300 68.560 1.00 24.18 264 GLN D N 1
ATOM 21385 C CA . GLN D 1 286 ? -13.745 -16.373 69.446 1.00 28.51 264 GLN D CA 1
ATOM 21386 C C . GLN D 1 286 ? -13.742 -17.724 68.728 1.00 24.55 264 GLN D C 1
ATOM 21387 O O . GLN D 1 286 ? -14.665 -18.529 68.864 1.00 25.15 264 GLN D O 1
ATOM 21401 N N . ARG D 1 287 ? -12.695 -17.967 67.956 1.00 20.74 265 ARG D N 1
ATOM 21402 C CA . ARG D 1 287 ? -12.620 -19.167 67.148 1.00 18.99 265 ARG D CA 1
ATOM 21403 C C . ARG D 1 287 ? -12.501 -20.436 67.990 1.00 19.84 265 ARG D C 1
ATOM 21404 O O . ARG D 1 287 ? -13.115 -21.444 67.672 1.00 20.40 265 ARG D O 1
ATOM 21425 N N . TYR D 1 288 ? -11.695 -20.402 69.045 1.00 20.72 266 TYR D N 1
ATOM 21426 C CA . TYR D 1 288 ? -11.433 -21.607 69.837 1.00 24.54 266 TYR D CA 1
ATOM 21427 C C . TYR D 1 288 ? -11.768 -21.356 71.303 1.00 34.62 266 TYR D C 1
ATOM 21428 O O . TYR D 1 288 ? -11.245 -20.425 71.925 1.00 30.65 266 TYR D O 1
ATOM 21446 N N A GLU D 1 289 ? -12.637 -22.202 71.856 0.68 41.73 267 GLU D N 1
ATOM 21447 N N B GLU D 1 289 ? -12.636 -22.177 71.874 0.32 42.22 267 GLU D N 1
ATOM 21448 C CA A GLU D 1 289 ? -13.046 -22.108 73.261 0.68 49.82 267 GLU D CA 1
ATOM 21449 C CA B GLU D 1 289 ? -13.043 -21.962 73.257 0.32 50.44 267 GLU D CA 1
ATOM 21450 C C A GLU D 1 289 ? -11.827 -22.012 74.158 0.68 42.24 267 GLU D C 1
ATOM 21451 C C B GLU D 1 289 ? -11.816 -22.022 74.179 0.32 43.16 267 GLU D C 1
ATOM 21452 O O A GLU D 1 289 ? -11.786 -21.265 75.132 0.68 41.47 267 GLU D O 1
ATOM 21453 O O B GLU D 1 289 ? -11.789 -21.403 75.240 0.32 42.45 267 GLU D O 1
ATOM 21476 N N A ARG D 1 290 ? -10.819 -22.780 73.791 0.68 35.52 268 ARG D N 1
ATOM 21477 N N B ARG D 1 290 ? -10.785 -22.734 73.732 0.32 36.79 268 ARG D N 1
ATOM 21478 C CA A ARG D 1 290 ? -9.632 -22.938 74.589 0.68 29.93 268 ARG D CA 1
ATOM 21479 C CA B ARG D 1 290 ? -9.559 -22.922 74.504 0.32 31.12 268 ARG D CA 1
ATOM 21480 C C A ARG D 1 290 ? -8.739 -21.680 74.613 0.68 28.53 268 ARG D C 1
ATOM 21481 C C B ARG D 1 290 ? -8.518 -21.805 74.301 0.32 29.46 268 ARG D C 1
ATOM 21482 O O A ARG D 1 290 ? -7.992 -21.458 75.570 0.68 29.14 268 ARG D O 1
ATOM 21483 O O B ARG D 1 290 ? -7.400 -21.886 74.814 0.32 29.95 268 ARG D O 1
ATOM 21524 N N A MET D 1 291 ? -8.863 -20.849 73.581 0.68 25.97 269 MET D N 1
ATOM 21525 N N B MET D 1 291 ? -8.882 -20.767 73.556 0.32 27.32 269 MET D N 1
ATOM 21526 C CA A MET D 1 291 ? -8.038 -19.661 73.385 0.68 24.20 269 MET D CA 1
ATOM 21527 C CA B MET D 1 291 ? -7.994 -19.627 73.354 0.32 25.62 269 MET D CA 1
ATOM 21528 C C A MET D 1 291 ? -8.697 -18.402 73.897 0.68 24.16 269 MET D C 1
ATOM 21529 C C B MET D 1 291 ? -8.650 -18.354 73.864 0.32 24.89 269 MET D C 1
ATOM 21530 O O A MET D 1 291 ? -9.494 -17.789 73.187 0.68 24.45 269 MET D O 1
ATOM 21531 O O B MET D 1 291 ? -9.406 -17.703 73.140 0.32 25.05 269 MET D O 1
ATOM 21558 N N . LYS D 1 292 ? -8.345 -17.997 75.108 1.00 23.99 270 LYS D N 1
ATOM 21559 C CA . LYS D 1 292 ? -8.977 -16.842 75.741 1.00 26.43 270 LYS D CA 1
ATOM 21560 C C . LYS D 1 292 ? -7.986 -15.702 75.914 1.00 20.72 270 LYS D C 1
ATOM 21561 O O . LYS D 1 292 ? -6.784 -15.899 75.793 1.00 18.31 270 LYS D O 1
ATOM 21580 N N . PRO D 1 293 ? -8.484 -14.490 76.170 1.00 19.27 271 PRO D N 1
ATOM 21581 C CA . PRO D 1 293 ? -7.547 -13.364 76.283 1.00 18.40 271 PRO D CA 1
ATOM 21582 C C . PRO D 1 293 ? -6.477 -13.559 77.350 1.00 17.61 271 PRO D C 1
ATOM 21583 O O . PRO D 1 293 ? -6.728 -14.116 78.422 1.00 19.05 271 PRO D O 1
ATOM 21594 N N . LEU D 1 294 ? -5.280 -13.096 77.026 1.00 15.54 272 LEU D N 1
ATOM 21595 C CA . LEU D 1 294 ? -4.145 -13.160 77.928 1.00 15.54 272 LEU D CA 1
ATOM 21596 C C . LEU D 1 294 ? -3.799 -11.752 78.390 1.00 15.93 272 LEU D C 1
ATOM 21597 O O . LEU D 1 294 ? -4.133 -10.776 77.726 1.00 16.39 272 LEU D O 1
ATOM 21613 N N . LYS D 1 295 ? -3.108 -11.646 79.517 1.00 15.92 273 LYS D N 1
ATOM 21614 C CA . LYS D 1 295 ? -2.754 -10.337 80.045 1.00 17.23 273 LYS D CA 1
ATOM 21615 C C . LYS D 1 295 ? -1.617 -9.671 79.269 1.00 16.29 273 LYS D C 1
ATOM 21616 O O . LYS D 1 295 ? -1.514 -8.445 79.272 1.00 17.92 273 LYS D O 1
ATOM 21635 N N . LYS D 1 296 ? -0.757 -10.472 78.636 1.00 15.08 274 LYS D N 1
ATOM 21636 C CA . LYS D 1 296 ? 0.332 -9.949 77.815 1.00 14.13 274 LYS D CA 1
ATOM 21637 C C . LYS D 1 296 ? 0.234 -10.526 76.408 1.00 13.35 274 LYS D C 1
ATOM 21638 O O . LYS D 1 296 ? -0.485 -11.497 76.149 1.00 13.45 274 LYS D O 1
ATOM 21657 N N . THR D 1 297 ? 0.971 -9.919 75.489 1.00 12.92 275 THR D N 1
ATOM 21658 C CA . THR D 1 297 ? 1.198 -10.512 74.186 1.00 12.55 275 THR D CA 1
ATOM 21659 C C . THR D 1 297 ? 2.197 -11.654 74.322 1.00 11.76 275 THR D C 1
ATOM 21660 O O . THR D 1 297 ? 2.886 -11.780 75.340 1.00 12.44 275 THR D O 1
ATOM 21671 N N . ILE D 1 298 ? 2.290 -12.475 73.280 1.00 12.34 276 ILE D N 1
ATOM 21672 C CA . ILE D 1 298 ? 3.260 -13.570 73.276 1.00 11.82 276 ILE D CA 1
ATOM 21673 C C . ILE D 1 298 ? 4.653 -12.963 73.369 1.00 11.30 276 ILE D C 1
ATOM 21674 O O . ILE D 1 298 ? 5.509 -13.462 74.105 1.00 11.44 276 ILE D O 1
ATOM 21690 N N . GLU D 1 299 ? 4.865 -11.850 72.669 1.00 11.17 277 GLU D N 1
ATOM 21691 C CA . GLU D 1 299 ? 6.122 -11.121 72.798 1.00 12.20 277 GLU D CA 1
ATOM 21692 C C . GLU D 1 299 ? 6.413 -10.732 74.253 1.00 12.06 277 GLU D C 1
ATOM 21693 O O . GLU D 1 299 ? 7.542 -10.868 74.746 1.00 12.72 277 GLU D O 1
ATOM 21705 N N . GLY D 1 300 ? 5.395 -10.240 74.949 1.00 12.18 278 GLY D N 1
ATOM 21706 C CA . GLY D 1 300 ? 5.568 -9.874 76.335 1.00 12.47 278 GLY D CA 1
ATOM 21707 C C . GLY D 1 300 ? 5.997 -11.059 77.179 1.00 12.42 278 GLY D C 1
ATOM 21708 O O . GLY D 1 300 ? 6.890 -10.924 78.021 1.00 13.11 278 GLY D O 1
ATOM 21712 N N . TYR D 1 301 ? 5.392 -12.232 76.969 1.00 12.14 279 TYR D N 1
ATOM 21713 C CA . TYR D 1 301 ? 5.795 -13.407 77.739 1.00 11.90 279 TYR D CA 1
ATOM 21714 C C . TYR D 1 301 ? 7.202 -13.854 77.388 1.00 11.84 279 TYR D C 1
ATOM 21715 O O . TYR D 1 301 ? 7.931 -14.320 78.267 1.00 12.33 279 TYR D O 1
ATOM 21733 N N . LEU D 1 302 ? 7.621 -13.711 76.135 1.00 12.78 280 LEU D N 1
ATOM 21734 C CA . LEU D 1 302 ? 9.003 -14.070 75.799 1.00 13.61 280 LEU D CA 1
ATOM 21735 C C . LEU D 1 302 ? 9.963 -13.186 76.575 1.00 14.47 280 LEU D C 1
ATOM 21736 O O . LEU D 1 302 ? 11.006 -13.661 77.029 1.00 16.66 280 LEU D O 1
ATOM 21752 N N . LYS D 1 303 ? 9.611 -11.920 76.763 1.00 13.97 281 LYS D N 1
ATOM 21753 C CA . LYS D 1 303 ? 10.512 -10.992 77.419 1.00 15.41 281 LYS D CA 1
ATOM 21754 C C . LYS D 1 303 ? 10.507 -11.094 78.941 1.00 13.97 281 LYS D C 1
ATOM 21755 O O . LYS D 1 303 ? 11.437 -10.625 79.590 1.00 15.40 281 LYS D O 1
ATOM 21774 N N . SER D 1 304 ? 9.482 -11.716 79.521 1.00 13.67 282 SER D N 1
ATOM 21775 C CA . SER D 1 304 ? 9.393 -11.773 80.987 1.00 14.06 282 SER D CA 1
ATOM 21776 C C . SER D 1 304 ? 9.426 -13.176 81.586 1.00 12.35 282 SER D C 1
ATOM 21777 O O . SER D 1 304 ? 9.765 -13.315 82.771 1.00 13.68 282 SER D O 1
ATOM 21785 N N . ASN D 1 305 ? 9.108 -14.203 80.796 1.00 11.25 283 ASN D N 1
ATOM 21786 C CA . ASN D 1 305 ? 8.913 -15.540 81.342 1.00 11.04 283 ASN D CA 1
ATOM 21787 C C . ASN D 1 305 ? 9.590 -16.676 80.603 1.00 10.37 283 ASN D C 1
ATOM 21788 O O . ASN D 1 305 ? 9.605 -17.794 81.117 1.00 11.25 283 ASN D O 1
ATOM 21799 N N . VAL D 1 306 ? 10.127 -16.417 79.408 1.00 9.72 284 VAL D N 1
ATOM 21800 C CA . VAL D 1 306 ? 10.775 -17.461 78.628 1.00 9.36 284 VAL D CA 1
ATOM 21801 C C . VAL D 1 306 ? 12.256 -17.124 78.502 1.00 9.05 284 VAL D C 1
ATOM 21802 O O . VAL D 1 306 ? 12.648 -15.953 78.383 1.00 10.18 284 VAL D O 1
ATOM 21815 N N . LEU D 1 307 ? 13.073 -18.173 78.532 1.00 8.61 285 LEU D N 1
ATOM 21816 C CA . LEU D 1 307 ? 14.524 -18.059 78.417 1.00 9.12 285 LEU D CA 1
ATOM 21817 C C . LEU D 1 307 ? 14.963 -19.044 77.339 1.00 8.46 285 LEU D C 1
ATOM 21818 O O . LEU D 1 307 ? 14.357 -20.122 77.207 1.00 8.84 285 LEU D O 1
ATOM 21834 N N . VAL D 1 308 ? 16.005 -18.686 76.588 1.00 8.47 286 VAL D N 1
ATOM 21835 C CA . VAL D 1 308 ? 16.431 -19.507 75.460 1.00 8.67 286 VAL D CA 1
ATOM 21836 C C . VAL D 1 308 ? 17.894 -19.849 75.529 1.00 7.66 286 VAL D C 1
ATOM 21837 O O . VAL D 1 308 ? 18.717 -19.025 75.949 1.00 8.23 286 VAL D O 1
ATOM 21850 N N . THR D 1 309 ? 18.231 -21.064 75.116 1.00 7.43 287 THR D N 1
ATOM 21851 C CA . THR D 1 309 ? 19.627 -21.391 74.872 1.00 7.39 287 THR D CA 1
ATOM 21852 C C . THR D 1 309 ? 19.861 -21.657 73.386 1.00 7.41 287 THR D C 1
ATOM 21853 O O . THR D 1 309 ? 18.926 -21.885 72.619 1.00 8.08 287 THR D O 1
ATOM 21864 N N . ASN D 1 310 ? 21.136 -21.643 72.987 1.00 7.34 288 ASN D N 1
ATOM 21865 C CA . ASN D 1 310 ? 21.488 -21.909 71.582 1.00 7.12 288 ASN D CA 1
ATOM 21866 C C . ASN D 1 310 ? 21.889 -23.358 71.357 1.00 6.76 288 ASN D C 1
ATOM 21867 O O . ASN D 1 310 ? 22.627 -23.632 70.405 1.00 7.36 288 ASN D O 1
ATOM 21878 N N . SER D 1 311 ? 21.427 -24.305 72.171 1.00 7.54 289 SER D N 1
ATOM 21879 C CA . SER D 1 311 ? 21.815 -25.692 71.914 1.00 7.78 289 SER D CA 1
ATOM 21880 C C . SER D 1 311 ? 21.579 -26.062 70.457 1.00 7.46 289 SER D C 1
ATOM 21881 O O . SER D 1 311 ? 20.516 -25.814 69.897 1.00 8.25 289 SER D O 1
ATOM 21889 N N . GLY D 1 312 ? 22.583 -26.670 69.833 1.00 8.11 290 GLY D N 1
ATOM 21890 C CA . GLY D 1 312 ? 22.468 -27.101 68.446 1.00 8.58 290 GLY D CA 1
ATOM 21891 C C . GLY D 1 312 ? 22.529 -26.018 67.391 1.00 7.98 290 GLY D C 1
ATOM 21892 O O . GLY D 1 312 ? 22.436 -26.327 66.195 1.00 8.83 290 GLY D O 1
ATOM 21896 N N . VAL D 1 313 ? 22.666 -24.766 67.827 1.00 7.45 291 VAL D N 1
ATOM 21897 C CA . VAL D 1 313 ? 22.580 -23.617 66.929 1.00 7.85 291 VAL D CA 1
ATOM 21898 C C . VAL D 1 313 ? 23.775 -22.700 67.204 1.00 7.24 291 VAL D C 1
ATOM 21899 O O . VAL D 1 313 ? 23.661 -21.624 67.807 1.00 7.72 291 VAL D O 1
ATOM 21912 N N . ALA D 1 314 ? 24.954 -23.156 66.768 1.00 7.53 292 ALA D N 1
ATOM 21913 C CA . ALA D 1 314 ? 26.196 -22.392 66.935 1.00 8.21 292 ALA D CA 1
ATOM 21914 C C . ALA D 1 314 ? 26.330 -21.479 65.724 1.00 7.86 292 ALA D C 1
ATOM 21915 O O . ALA D 1 314 ? 27.211 -21.659 64.877 1.00 9.30 292 ALA D O 1
ATOM 21922 N N . TRP D 1 315 ? 25.440 -20.495 65.651 1.00 7.67 293 TRP D N 1
ATOM 21923 C CA . TRP D 1 315 ? 25.206 -19.786 64.392 1.00 7.71 293 TRP D CA 1
ATOM 21924 C C . TRP D 1 315 ? 24.859 -18.344 64.717 1.00 7.82 293 TRP D C 1
ATOM 21925 O O . TRP D 1 315 ? 23.775 -18.041 65.236 1.00 8.26 293 TRP D O 1
ATOM 21946 N N . GLU D 1 316 ? 2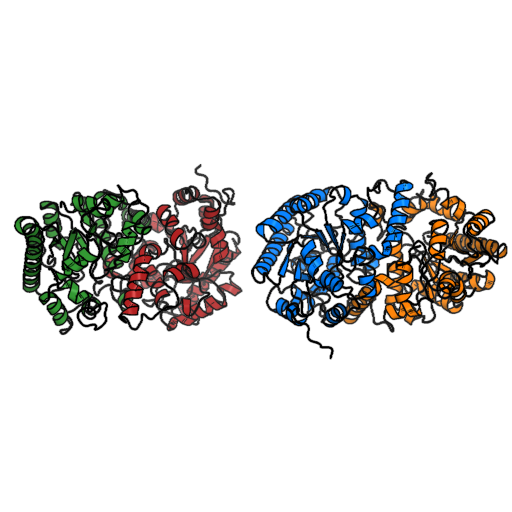5.799 -17.454 64.430 1.00 8.86 294 GLU D N 1
ATOM 21947 C CA . GLU D 1 316 ? 25.704 -16.057 64.855 1.00 9.99 294 GLU D CA 1
ATOM 21948 C C . GLU D 1 316 ? 24.416 -15.334 64.404 1.00 9.92 294 GLU D C 1
ATOM 21949 O O . GLU D 1 316 ? 23.819 -14.638 65.214 1.00 10.77 294 GLU D O 1
ATOM 21961 N N . PRO D 1 317 ? 23.963 -15.496 63.132 1.00 10.41 295 PRO D N 1
ATOM 21962 C CA . PRO D 1 317 ? 22.773 -14.709 62.756 1.00 11.46 295 PRO D CA 1
ATOM 21963 C C . PRO D 1 317 ? 21.560 -15.073 63.628 1.00 9.90 295 PRO D C 1
ATOM 21964 O O . PRO D 1 317 ? 20.771 -14.193 64.002 1.00 9.84 295 PRO D O 1
ATOM 21975 N N . ALA D 1 318 ? 21.394 -16.357 63.954 1.00 9.48 296 ALA D N 1
ATOM 21976 C CA . ALA D 1 318 ? 20.237 -16.781 64.732 1.00 9.31 296 ALA D CA 1
ATOM 21977 C C . ALA D 1 318 ? 20.367 -16.331 66.195 1.00 8.51 296 ALA D C 1
ATOM 21978 O O . ALA D 1 318 ? 19.379 -15.902 66.817 1.00 8.85 296 ALA D O 1
ATOM 21985 N N . ILE D 1 319 ? 21.567 -16.440 66.743 1.00 8.32 297 ILE D N 1
ATOM 21986 C CA . ILE D 1 319 ? 21.784 -16.009 68.118 1.00 8.85 297 ILE D CA 1
ATOM 21987 C C . ILE D 1 319 ? 21.497 -14.515 68.246 1.00 8.79 297 ILE D C 1
ATOM 21988 O O . ILE D 1 319 ? 20.791 -14.100 69.151 1.00 9.30 297 ILE D O 1
ATOM 22004 N N . LYS D 1 320 ? 22.048 -13.724 67.336 1.00 8.95 298 LYS D N 1
ATOM 22005 C CA . LYS D 1 320 ? 21.841 -12.281 67.384 1.00 9.70 298 LYS D CA 1
ATOM 22006 C C . LYS D 1 320 ? 20.371 -11.915 67.190 1.00 9.40 298 LYS D C 1
ATOM 22007 O O . LYS D 1 320 ? 19.862 -11.009 67.858 1.00 9.42 298 LYS D O 1
ATOM 22026 N N . PHE D 1 321 ? 19.699 -12.605 66.291 1.00 9.13 299 PHE D N 1
ATOM 22027 C CA . PHE D 1 321 ? 18.276 -12.359 66.069 1.00 9.80 299 PHE D CA 1
ATOM 22028 C C . PHE D 1 321 ? 17.524 -12.582 67.374 1.00 9.94 299 PHE D C 1
ATOM 22029 O O . PHE D 1 321 ? 16.702 -11.758 67.807 1.00 9.57 299 PHE D O 1
ATOM 22046 N N A CYS D 1 322 ? 17.808 -13.713 68.002 0.70 9.95 300 CYS D N 1
ATOM 22047 N N B CYS D 1 322 ? 17.798 -13.721 67.994 0.30 10.47 300 CYS D N 1
ATOM 22048 C CA A CYS D 1 322 ? 17.108 -14.091 69.198 0.70 10.97 300 CYS D CA 1
ATOM 22049 C CA B CYS D 1 322 ? 17.167 -14.059 69.251 0.30 11.23 300 CYS D CA 1
ATOM 22050 C C A CYS D 1 322 ? 17.444 -13.159 70.382 0.70 10.66 300 CYS D C 1
ATOM 22051 C C B CYS D 1 322 ? 17.424 -13.036 70.310 0.30 10.88 300 CYS D C 1
ATOM 22052 O O A CYS D 1 322 ? 16.569 -12.865 71.212 0.70 11.78 300 CYS D O 1
ATOM 22053 O O B CYS D 1 322 ? 16.498 -12.576 70.984 0.30 11.18 300 CYS D O 1
ATOM 22068 N N . GLN D 1 323 ? 18.695 -12.686 70.461 1.00 10.20 301 GLN D N 1
ATOM 22069 C CA . GLN D 1 323 ? 19.062 -11.676 71.451 1.00 10.77 301 GLN D CA 1
ATOM 22070 C C . GLN D 1 323 ? 18.280 -10.386 71.260 1.00 11.56 301 GLN D C 1
ATOM 22071 O O . GLN D 1 323 ? 17.882 -9.751 72.230 1.00 12.71 301 GLN D O 1
ATOM 22085 N N . GLN D 1 324 ? 18.052 -9.998 70.009 1.00 11.51 302 GLN D N 1
ATOM 22086 C CA . GLN D 1 324 ? 17.278 -8.784 69.772 1.00 13.41 302 GLN D CA 1
ATOM 22087 C C . GLN D 1 324 ? 15.820 -8.959 70.182 1.00 12.87 302 GLN D C 1
ATOM 22088 O O . GLN D 1 324 ? 15.236 -8.061 70.780 1.00 14.90 302 GLN D O 1
ATOM 22102 N N . VAL D 1 325 ? 15.232 -10.104 69.860 1.00 12.43 303 VAL D N 1
ATOM 22103 C CA . VAL D 1 325 ? 13.825 -10.362 70.180 1.00 13.82 303 VAL D CA 1
ATOM 22104 C C . VAL D 1 325 ? 13.580 -10.550 71.678 1.00 14.37 303 VAL D C 1
ATOM 22105 O O . VAL D 1 325 ? 12.618 -10.016 72.220 1.00 16.44 303 VAL D O 1
ATOM 22118 N N . MET D 1 326 ? 14.432 -11.334 72.331 1.00 14.66 304 MET D N 1
ATOM 22119 C CA . MET D 1 326 ? 14.225 -11.729 73.732 1.00 15.76 304 MET D CA 1
ATOM 22120 C C . MET D 1 326 ? 14.868 -10.728 74.687 1.00 13.18 304 MET D C 1
ATOM 22121 O O . MET D 1 326 ? 14.449 -10.627 75.845 1.00 13.95 304 MET D O 1
ATOM 22135 N N . GLY D 1 327 ? 15.911 -10.040 74.207 1.00 12.01 305 GLY D N 1
ATOM 22136 C CA . GLY D 1 327 ? 16.835 -9.302 75.047 1.00 11.18 305 GLY D CA 1
ATOM 22137 C C . GLY D 1 327 ? 18.076 -10.136 75.299 1.00 10.49 305 GLY D C 1
ATOM 22138 O O . GLY D 1 327 ? 18.014 -11.364 75.513 1.00 10.70 305 GLY D O 1
ATOM 22142 N N . GLU D 1 328 ? 19.229 -9.477 75.325 1.00 10.32 306 GLU D N 1
ATOM 22143 C CA . GLU D 1 328 ? 20.484 -10.211 75.439 1.00 10.77 306 GLU D CA 1
ATOM 22144 C C . GLU D 1 328 ? 20.677 -10.861 76.807 1.00 10.20 306 GLU D C 1
ATOM 22145 O O . GLU D 1 328 ? 21.519 -11.732 76.941 1.00 11.00 306 GLU D O 1
ATOM 22157 N N . ASP D 1 329 ? 19.890 -10.465 77.803 1.00 10.15 307 ASP D N 1
ATOM 22158 C CA . ASP D 1 329 ? 19.977 -11.096 79.117 1.00 10.90 307 ASP D CA 1
ATOM 22159 C C . ASP D 1 329 ? 19.254 -12.450 79.155 1.00 9.92 307 ASP D C 1
ATOM 22160 O O . ASP D 1 329 ? 19.343 -13.156 80.159 1.00 11.12 307 ASP D O 1
ATOM 22169 N N . ARG D 1 330 ? 18.539 -12.813 78.080 1.00 9.20 308 ARG D N 1
ATOM 22170 C CA . ARG D 1 330 ? 17.631 -13.961 78.124 1.00 9.30 308 ARG D CA 1
ATOM 22171 C C . ARG D 1 330 ? 18.062 -15.082 77.180 1.00 8.90 308 ARG D C 1
ATOM 22172 O O . ARG D 1 330 ? 17.258 -15.990 76.944 1.00 9.65 308 ARG D O 1
ATOM 22193 N N . VAL D 1 331 ? 19.289 -15.014 76.655 1.00 8.44 309 VAL D N 1
ATOM 22194 C CA . VAL D 1 331 ? 19.798 -15.996 75.699 1.00 8.62 309 VAL D CA 1
ATOM 22195 C C . VAL D 1 331 ? 21.134 -16.513 76.243 1.00 7.62 309 VAL D C 1
ATOM 22196 O O . VAL D 1 331 ? 22.045 -15.722 76.559 1.00 8.25 309 VAL D O 1
ATOM 22209 N N . MET D 1 332 ? 21.239 -17.837 76.364 1.00 7.83 310 MET D N 1
ATOM 22210 C CA . MET D 1 332 ? 22.377 -18.500 77.003 1.00 8.07 310 MET D CA 1
ATOM 22211 C C . MET D 1 332 ? 23.038 -19.510 76.072 1.00 7.23 310 MET D C 1
ATOM 22212 O O . MET D 1 332 ? 22.366 -20.141 75.249 1.00 7.50 310 MET D O 1
ATOM 22226 N N . TYR D 1 333 ? 24.337 -19.695 76.281 1.00 7.14 311 TYR D N 1
ATOM 22227 C CA . TYR D 1 333 ? 25.087 -20.719 75.591 1.00 6.78 311 TYR D CA 1
ATOM 22228 C C . TYR D 1 333 ? 24.720 -22.118 76.106 1.00 7.19 311 TYR D C 1
ATOM 22229 O O . TYR D 1 333 ? 24.587 -22.342 77.318 1.00 7.49 311 TYR D O 1
ATOM 22247 N N . ALA D 1 334 ? 24.627 -23.069 75.180 1.00 7.12 312 ALA D N 1
ATOM 22248 C CA . ALA D 1 334 ? 24.528 -24.481 75.505 1.00 7.82 312 ALA D CA 1
ATOM 22249 C C . ALA D 1 334 ? 25.216 -25.264 74.401 1.00 7.94 312 ALA D C 1
ATOM 22250 O O . ALA D 1 334 ? 25.183 -24.845 73.240 1.00 8.62 312 ALA D O 1
ATOM 22257 N N . MET D 1 335 ? 25.801 -26.398 74.775 1.00 8.12 313 MET D N 1
ATOM 22258 C CA . MET D 1 335 ? 26.486 -27.251 73.819 1.00 8.60 313 MET D CA 1
ATOM 22259 C C . MET D 1 335 ? 25.622 -28.412 73.275 1.00 8.31 313 MET D C 1
ATOM 22260 O O . MET D 1 335 ? 25.764 -28.775 72.112 1.00 9.02 313 MET D O 1
ATOM 22274 N N A ASP D 1 336 ? 24.751 -28.971 74.111 0.71 8.44 314 ASP D N 1
ATOM 22275 N N B ASP D 1 336 ? 24.740 -28.950 74.111 0.29 8.76 314 ASP D N 1
ATOM 22276 C CA A ASP D 1 336 ? 24.018 -30.192 73.752 0.71 8.64 314 ASP D CA 1
ATOM 22277 C CA B ASP D 1 336 ? 24.044 -30.205 73.817 0.29 9.09 314 ASP D CA 1
ATOM 22278 C C A ASP D 1 336 ? 24.995 -31.388 73.691 0.71 8.40 314 ASP D C 1
ATOM 22279 C C B ASP D 1 336 ? 25.034 -31.352 73.664 0.29 8.83 314 ASP D C 1
ATOM 22280 O O A ASP D 1 336 ? 24.817 -32.319 72.897 0.71 8.41 314 ASP D O 1
ATOM 22281 O O B ASP D 1 336 ? 24.915 -32.190 72.768 0.29 9.09 314 ASP D O 1
ATOM 22298 N N . TYR D 1 337 ? 26.014 -31.387 74.559 1.00 8.48 315 TYR D N 1
ATOM 22299 C CA . TYR D 1 337 ? 26.870 -32.567 74.697 1.00 8.47 315 TYR D CA 1
ATOM 22300 C C . TYR D 1 337 ? 26.000 -33.750 75.175 1.00 8.42 315 TYR D C 1
ATOM 22301 O O . TYR D 1 337 ? 25.178 -33.588 76.080 1.00 9.22 315 TYR D O 1
ATOM 22319 N N . PRO D 1 338 ? 26.199 -34.969 74.630 1.00 8.25 316 PRO D N 1
ATOM 22320 C CA . PRO D 1 338 ? 27.208 -35.359 73.633 1.00 8.50 316 PRO D CA 1
ATOM 22321 C C . PRO D 1 338 ? 26.633 -35.465 72.221 1.00 8.05 316 PRO D C 1
ATOM 22322 O O . PRO D 1 338 ? 27.351 -35.889 71.311 1.00 8.82 316 PRO D O 1
ATOM 22333 N N . TYR D 1 339 ? 25.383 -35.063 72.035 1.00 8.25 317 TYR D N 1
ATOM 22334 C CA . TYR D 1 339 ? 24.733 -35.131 70.721 1.00 8.46 317 TYR D CA 1
ATOM 22335 C C . TYR D 1 339 ? 25.373 -34.175 69.721 1.00 8.38 317 TYR D C 1
ATOM 22336 O O . TYR D 1 339 ? 25.330 -34.421 68.511 1.00 9.10 317 TYR D O 1
ATOM 22354 N N . GLN D 1 340 ? 25.961 -33.094 70.224 1.00 7.80 318 GLN D N 1
ATOM 22355 C CA . GLN D 1 340 ? 26.580 -32.112 69.356 1.00 8.63 318 GLN D CA 1
ATOM 22356 C C . GLN D 1 340 ? 27.832 -31.554 70.020 1.00 9.23 318 GLN D C 1
ATOM 22357 O O . GLN D 1 340 ? 27.883 -30.410 70.461 1.00 10.82 318 GLN D O 1
ATOM 22371 N N . TYR D 1 341 ? 28.861 -32.389 70.065 1.00 9.59 319 TYR D N 1
ATOM 22372 C CA . TYR D 1 341 ? 30.114 -32.080 70.762 1.00 9.32 319 TYR D CA 1
ATOM 22373 C C . TYR D 1 341 ? 31.147 -31.685 69.715 1.00 9.15 319 TYR D C 1
ATOM 22374 O O . TYR D 1 341 ? 31.752 -32.552 69.074 1.00 10.36 319 TYR D O 1
ATOM 22392 N N . VAL D 1 342 ? 31.306 -30.386 69.495 1.00 9.21 320 VAL D N 1
ATOM 22393 C CA . VAL D 1 342 ? 32.076 -29.907 68.359 1.00 9.18 320 VAL D CA 1
ATOM 22394 C C . VAL D 1 342 ? 32.976 -28.752 68.811 1.00 8.92 320 VAL D C 1
ATOM 22395 O O . VAL D 1 342 ? 32.503 -27.634 69.030 1.00 9.05 320 VAL D O 1
ATOM 22408 N N . ALA D 1 343 ? 34.275 -28.999 68.921 1.00 8.93 321 ALA D N 1
ATOM 22409 C CA . ALA D 1 343 ? 35.205 -27.972 69.373 1.00 9.02 321 ALA D CA 1
ATOM 22410 C C . ALA D 1 343 ? 35.125 -26.741 68.481 1.00 8.75 321 ALA D C 1
ATOM 22411 O O . ALA D 1 343 ? 35.187 -25.595 68.960 1.00 8.82 321 ALA D O 1
ATOM 22418 N N . ASP D 1 344 ? 34.971 -26.943 67.167 1.00 9.48 322 ASP D N 1
ATOM 22419 C CA . ASP D 1 344 ? 34.915 -25.790 66.279 1.00 10.66 322 ASP D CA 1
ATOM 22420 C C . ASP D 1 344 ? 33.695 -24.903 66.534 1.00 9.00 322 ASP D C 1
ATOM 22421 O O . ASP D 1 344 ? 33.742 -23.709 66.211 1.00 9.40 322 ASP D O 1
ATOM 22430 N N . GLU D 1 345 ? 32.605 -25.461 67.081 1.00 8.12 323 GLU D N 1
ATOM 22431 C CA . GLU D 1 345 ? 31.457 -24.629 67.436 1.00 8.00 323 GLU D CA 1
ATOM 22432 C C . GLU D 1 345 ? 31.818 -23.684 68.582 1.00 7.61 323 GLU D C 1
ATOM 22433 O O . GLU D 1 345 ? 31.447 -22.518 68.559 1.00 8.05 323 GLU D O 1
ATOM 22445 N N . VAL D 1 346 ? 32.540 -24.196 69.583 1.00 7.51 324 VAL D N 1
ATOM 22446 C CA . VAL D 1 346 ? 32.937 -23.350 70.685 1.00 7.82 324 VAL D CA 1
ATOM 22447 C C . VAL D 1 346 ? 33.839 -22.232 70.156 1.00 7.62 324 VAL D C 1
ATOM 22448 O O . VAL D 1 346 ? 33.698 -21.073 70.553 1.00 8.00 324 VAL D O 1
ATOM 22461 N N . ARG D 1 347 ? 34.777 -22.576 69.267 1.00 7.67 325 ARG D N 1
ATOM 22462 C CA . ARG D 1 347 ? 35.651 -21.559 68.687 1.00 8.53 325 ARG D CA 1
ATOM 22463 C C . ARG D 1 347 ? 34.851 -20.485 67.952 1.00 8.61 325 ARG D C 1
ATOM 22464 O O . ARG D 1 347 ? 35.158 -19.293 68.072 1.00 8.98 325 ARG D O 1
ATOM 22485 N N . ALA D 1 348 ? 33.855 -20.889 67.176 1.00 8.17 326 ALA D N 1
ATOM 22486 C CA . ALA D 1 348 ? 33.043 -19.903 66.461 1.00 8.41 326 ALA D CA 1
ATOM 22487 C C . ALA D 1 348 ? 32.295 -19.016 67.437 1.00 8.27 326 ALA D C 1
ATOM 22488 O O . ALA D 1 348 ? 32.183 -17.804 67.240 1.00 9.12 326 ALA D O 1
ATOM 22495 N N . MET D 1 349 ? 31.761 -19.607 68.504 1.00 7.71 327 MET D N 1
ATOM 22496 C CA . MET D 1 349 ? 31.040 -18.817 69.495 1.00 8.16 327 MET D CA 1
ATOM 22497 C C . MET D 1 349 ? 31.952 -17.833 70.209 1.00 8.07 327 MET D C 1
ATOM 22498 O O . MET D 1 349 ? 31.591 -16.664 70.416 1.00 8.42 327 MET D O 1
ATOM 22512 N N . ASP D 1 350 ? 33.154 -18.273 70.558 1.00 7.68 328 ASP D N 1
ATOM 22513 C CA . ASP D 1 350 ? 34.112 -17.381 71.201 1.00 7.97 328 ASP D CA 1
ATOM 22514 C C . ASP D 1 350 ? 34.450 -16.169 70.323 1.00 8.05 328 ASP D C 1
ATOM 22515 O O . ASP D 1 350 ? 34.814 -15.121 70.849 1.00 8.62 328 ASP D O 1
ATOM 22524 N N . ALA D 1 351 ? 34.383 -16.345 68.999 1.00 7.84 329 ALA D N 1
ATOM 22525 C CA . ALA D 1 351 ? 34.893 -15.359 68.047 1.00 8.67 329 ALA D CA 1
ATOM 22526 C C . ALA D 1 351 ? 33.787 -14.563 67.352 1.00 9.13 329 ALA D C 1
ATOM 22527 O O . ALA D 1 351 ? 34.043 -13.889 66.351 1.00 9.54 329 ALA D O 1
ATOM 22534 N N . MET D 1 352 ? 32.577 -14.595 67.916 1.00 8.89 330 MET D N 1
ATOM 22535 C CA . MET D 1 352 ? 31.482 -13.821 67.334 1.00 9.70 330 MET D CA 1
ATOM 22536 C C . MET D 1 352 ? 31.786 -12.323 67.412 1.00 9.77 330 MET D C 1
ATOM 22537 O O . MET D 1 352 ? 32.464 -11.835 68.325 1.00 9.82 330 MET D O 1
ATOM 22551 N N . ASP D 1 353 ? 31.230 -11.592 66.446 1.00 10.88 331 ASP D N 1
ATOM 22552 C CA . ASP D 1 353 ? 31.390 -10.140 66.408 1.00 11.38 331 ASP D CA 1
ATOM 22553 C C . ASP D 1 353 ? 30.339 -9.542 67.331 1.00 11.51 331 ASP D C 1
ATOM 22554 O O . ASP D 1 353 ? 29.284 -9.072 66.919 1.00 12.55 331 ASP D O 1
ATOM 22563 N N . MET D 1 354 ? 30.657 -9.624 68.614 1.00 11.83 332 MET D N 1
ATOM 22564 C CA . MET D 1 354 ? 29.747 -9.339 69.701 1.00 12.07 332 MET D CA 1
ATOM 22565 C C . MET D 1 354 ? 30.592 -8.713 70.807 1.00 11.03 332 MET D C 1
ATOM 22566 O O . MET D 1 354 ? 31.725 -9.136 71.008 1.00 10.70 332 MET D O 1
ATOM 22580 N N . SER D 1 355 ? 30.068 -7.707 71.502 1.00 10.92 333 SER D N 1
ATOM 22581 C CA . SER D 1 355 ? 30.853 -7.030 72.522 1.00 11.26 333 SER D CA 1
ATOM 22582 C C . SER D 1 355 ? 31.270 -8.005 73.609 1.00 10.31 333 SER D C 1
ATOM 22583 O O . SER D 1 355 ? 30.609 -9.012 73.851 1.00 10.33 333 SER D O 1
ATOM 22591 N N . ALA D 1 356 ? 32.356 -7.672 74.284 1.00 11.31 334 ALA D N 1
ATOM 22592 C CA . ALA D 1 356 ? 32.810 -8.477 75.418 1.00 11.63 334 ALA D CA 1
ATOM 22593 C C . ALA D 1 356 ? 31.720 -8.605 76.472 1.00 11.34 334 ALA D C 1
ATOM 22594 O O . ALA D 1 356 ? 31.496 -9.683 77.033 1.00 11.00 334 ALA D O 1
ATOM 22601 N N . GLN D 1 357 ? 31.007 -7.517 76.722 1.00 11.73 335 GLN D N 1
ATOM 22602 C CA . GLN D 1 357 ? 29.983 -7.552 77.753 1.00 12.81 335 GLN D CA 1
ATOM 22603 C C . GLN D 1 357 ? 28.836 -8.493 77.363 1.00 11.32 335 GLN D C 1
ATOM 22604 O O . GLN D 1 357 ? 28.334 -9.278 78.183 1.00 11.27 335 GLN D O 1
ATOM 22618 N N . THR D 1 358 ? 28.396 -8.421 76.113 1.00 10.81 336 THR D N 1
ATOM 22619 C CA . THR D 1 358 ? 27.317 -9.301 75.668 1.00 10.61 336 THR D CA 1
ATOM 22620 C C . THR D 1 358 ? 27.770 -10.755 75.630 1.00 9.39 336 THR D C 1
ATOM 22621 O O . THR D 1 358 ? 27.012 -11.658 76.016 1.00 9.36 336 THR D O 1
ATOM 22632 N N . LYS D 1 359 ? 28.997 -10.978 75.164 1.00 8.72 337 LYS D N 1
ATOM 22633 C CA . LYS D 1 359 ? 29.520 -12.336 75.081 1.00 8.67 337 LYS D CA 1
ATOM 22634 C C . LYS D 1 359 ? 29.615 -12.985 76.471 1.00 8.50 337 LYS D C 1
ATOM 22635 O O . LYS D 1 359 ? 29.334 -14.180 76.628 1.00 8.64 337 LYS D O 1
ATOM 22654 N N . LYS D 1 360 ? 30.009 -12.200 77.466 1.00 9.16 338 LYS D N 1
ATOM 22655 C CA . LYS D 1 360 ? 30.073 -12.718 78.826 1.00 9.29 338 LYS D CA 1
ATOM 22656 C C . LYS D 1 360 ? 28.672 -13.049 79.397 1.00 8.55 338 LYS D C 1
ATOM 22657 O O . LYS D 1 360 ? 28.521 -14.023 80.140 1.00 8.95 338 LYS D O 1
ATOM 22676 N N . LYS D 1 361 ? 27.658 -12.252 79.064 1.00 8.81 339 LYS D N 1
ATOM 22677 C CA . LYS D 1 361 ? 26.296 -12.620 79.431 1.00 8.64 339 LYS D CA 1
ATOM 22678 C C . LYS D 1 361 ? 25.914 -13.958 78.813 1.00 8.01 339 LYS D C 1
ATOM 22679 O O . LYS D 1 361 ? 25.366 -14.842 79.478 1.00 8.08 339 LYS D O 1
ATOM 22698 N N . PHE D 1 362 ? 26.162 -14.076 77.505 1.00 7.80 340 PHE D N 1
ATOM 22699 C CA . PHE D 1 362 ? 25.792 -15.265 76.740 1.00 7.85 340 PHE D CA 1
ATOM 22700 C C . PHE D 1 362 ? 26.454 -16.524 77.290 1.00 7.32 340 PHE D C 1
ATOM 22701 O O . PHE D 1 362 ? 25.779 -17.535 77.474 1.00 7.55 340 PHE D O 1
ATOM 22718 N N . PHE D 1 363 ? 27.757 -16.468 77.571 1.00 7.60 341 PHE D N 1
ATOM 22719 C CA . PHE D 1 363 ? 28.465 -17.659 78.019 1.00 7.46 341 PHE D CA 1
ATOM 22720 C C . PHE D 1 363 ? 28.333 -17.970 79.507 1.00 7.80 341 PHE D C 1
ATOM 22721 O O . PHE D 1 363 ? 28.400 -19.135 79.895 1.00 8.11 341 PHE D O 1
ATOM 22738 N N . GLN D 1 364 ? 28.210 -16.926 80.332 1.00 8.19 342 GLN D N 1
ATOM 22739 C CA . GLN D 1 364 ? 28.377 -17.074 81.783 1.00 8.37 342 GLN D CA 1
ATOM 22740 C C . GLN D 1 364 ? 27.249 -16.462 82.597 1.00 8.18 342 GLN D C 1
ATOM 22741 O O . GLN D 1 364 ? 26.585 -17.161 83.370 1.00 8.42 342 GLN D O 1
ATOM 22755 N N . THR D 1 365 ? 27.079 -15.137 82.533 1.00 8.59 343 THR D N 1
ATOM 22756 C CA . THR D 1 365 ? 26.351 -14.486 83.621 1.00 9.42 343 THR D CA 1
ATOM 22757 C C . THR D 1 365 ? 24.836 -14.612 83.482 1.00 8.85 343 THR D C 1
ATOM 22758 O O . THR D 1 365 ? 24.136 -14.562 84.505 1.00 9.51 343 THR D O 1
ATOM 22769 N N . ASN D 1 366 ? 24.310 -14.811 82.274 1.00 8.50 344 ASN D N 1
ATOM 22770 C CA . ASN D 1 366 ? 22.899 -15.130 82.177 1.00 8.53 344 ASN D CA 1
ATOM 22771 C C . ASN D 1 366 ? 22.573 -16.447 82.886 1.00 8.57 344 ASN D C 1
ATOM 22772 O O . ASN D 1 366 ? 21.641 -16.505 83.700 1.00 9.59 344 ASN D O 1
ATOM 22783 N N . ALA D 1 367 ? 23.365 -17.485 82.617 1.00 8.56 345 ALA D N 1
ATOM 22784 C CA . ALA D 1 367 ? 23.149 -18.760 83.289 1.00 8.82 345 ALA D CA 1
ATOM 22785 C C . ALA D 1 367 ? 23.290 -18.614 84.803 1.00 9.05 345 ALA D C 1
ATOM 22786 O O . ALA D 1 367 ? 22.510 -19.193 85.569 1.00 9.16 345 ALA D O 1
ATOM 22793 N N . GLU D 1 368 ? 24.271 -17.836 85.253 1.00 9.57 346 GLU D N 1
ATOM 22794 C CA . GLU D 1 368 ? 24.453 -17.671 86.693 1.00 10.16 346 GLU D CA 1
ATOM 22795 C C . GLU D 1 368 ? 23.211 -17.067 87.319 1.00 10.21 346 GLU D C 1
ATOM 22796 O O . GLU D 1 368 ? 22.823 -17.457 88.421 1.00 11.64 346 GLU D O 1
ATOM 22808 N N . LYS D 1 369 ? 22.585 -16.109 86.632 1.00 10.06 347 LYS D N 1
ATOM 22809 C CA . LYS D 1 369 ? 21.362 -15.488 87.139 1.00 10.55 347 LYS D CA 1
ATOM 22810 C C . LYS D 1 369 ? 20.181 -16.459 87.097 1.00 10.29 347 LYS D C 1
ATOM 22811 O O . LYS D 1 369 ? 19.521 -16.693 88.115 1.00 11.58 347 LYS D O 1
ATOM 22830 N N . TRP D 1 370 ? 19.875 -17.012 85.925 1.00 9.96 348 TRP D N 1
ATOM 22831 C CA . TRP D 1 370 ? 18.608 -17.729 85.761 1.00 9.99 348 TRP D CA 1
ATOM 22832 C C . TRP D 1 370 ? 18.610 -19.102 86.420 1.00 10.71 348 TRP D C 1
ATOM 22833 O O . TRP D 1 370 ? 17.552 -19.607 86.803 1.00 11.22 348 TRP D O 1
ATOM 22854 N N . PHE D 1 371 ? 19.784 -19.720 86.550 1.00 10.78 349 PHE D N 1
ATOM 22855 C CA . PHE D 1 371 ? 19.895 -20.960 87.308 1.00 11.25 349 PHE D CA 1
ATOM 22856 C C . PHE D 1 371 ? 20.274 -20.728 88.786 1.00 11.35 349 PHE D C 1
ATOM 22857 O O . PHE D 1 371 ? 20.366 -21.696 89.531 1.00 11.89 349 PHE D O 1
ATOM 22874 N N . LYS D 1 372 ? 20.497 -19.472 89.191 1.00 11.64 350 LYS D N 1
ATOM 22875 C CA . LYS D 1 372 ? 20.895 -19.152 90.584 1.00 13.13 350 LYS D CA 1
ATOM 22876 C C . LYS D 1 372 ? 22.122 -19.943 91.004 1.00 13.57 350 LYS D C 1
ATOM 22877 O O . LYS D 1 372 ? 22.151 -20.603 92.045 1.00 14.72 350 LYS D O 1
ATOM 22896 N N . LEU D 1 373 ? 23.153 -19.871 90.175 1.00 13.32 351 LEU D N 1
ATOM 22897 C CA . LEU D 1 373 ? 24.366 -20.623 90.439 1.00 14.65 351 LEU D CA 1
ATOM 22898 C C . LEU D 1 373 ? 25.172 -20.006 91.548 1.00 18.79 351 LEU D C 1
ATOM 22899 O O . LEU D 1 373 ? 25.035 -18.825 91.864 1.00 20.27 351 LEU D O 1
#